Protein AF-0000000079548540 (afdb_homodimer)

Foldseek 3Di:
DDPPCPDPPVPDDVVPDVVPVPPPVPPDPDDDDDDDDDDPDDDPDDDDPPPPDPPPPPPPPPPPPPPDQPPLPAAFAEEEEEEEEEAPLLQLSVQQCQAADALRYAYEYAYALQHDPVSLVVSVVVQCPQPLSVVSVRYHYDNPHAHDDQQALSLVVVLLVSLVVDVVVDPRHQKYWYYYSQKHFLAGNLLVRVLCNPPRSQAKEAAKFLCCDPCCVVWQFWWWAACSVPDSHHDHIGTDDDTHHHDPVFGWMFADLTIIHTNVLSCCLNVVPVVLSVVLSVSRNTTTNSSGISSRRSQLRDVVSLLRYQNHRLEDWAADVVGDPDTDADALVCLVVRNQLLGGMYDGYDPPGCSNVVSCVVHQNHDRPHHRDFPQWDDVVTNSDGRPSRGGDGDPSSVSNSVNVVVSVVCSVVVHSTRD/DQDDDDDPDDDDDDDDDPPPDVPDDDPDDDDDDDDDDDDDDDDDDPDPPDPPPPPPDPPPPPPPPPPDQPPLPAAFAEEEEEEEEEAPLLQLSVQQCQAADALRYAYEYAYALQHDPVSLVVSVVVQCPQPLSVVSVRYHYDSPHAHDDQQALSLVVVLLVSLVVDVVVDPRHQKYWYYYSQKHFLAGNLLVRVLCNPPRSQAKEAAKFLCCDPCVVVWQFWWWAACSVPDSHHDHIGTDDDTHHHDPVFGWMFADLTIIHTNVLSCCLNVVPVVLSVVLSVSRNTTTNSSGISSRRSQLRDVVSLLRYQNHRLEDWAADVVGDPDTDADALVCLVVRNQLLGGMYDGYDPPGVSNVVSCVVHQNHDRPHHRDFQQWDDVPTNSDGRPSRGGDGDPSSVSNSVNVVVSVVCSVVVHNTRD

pLDDT: mean 83.55, std 27.58, range [15.69, 98.94]

Radius of gyration: 35.14 Å; Cα contacts (8 Å, |Δi|>4): 1456; chains: 2; bounding box: 114×111×106 Å

Structure (mmCIF, N/CA/C/O backbone):
data_AF-0000000079548540-model_v1
#
loop_
_entity.id
_entity.type
_entity.pdbx_description
1 polymer 'Protein xylosyltransferase'
#
loop_
_atom_site.group_PDB
_atom_site.id
_atom_site.type_symbol
_atom_site.label_atom_id
_atom_site.label_alt_id
_atom_site.label_comp_id
_atom_site.label_asym_id
_atom_site.label_entity_id
_atom_site.label_seq_id
_atom_site.pdbx_PDB_ins_code
_atom_site.Cartn_x
_atom_site.Cartn_y
_atom_site.Cartn_z
_atom_site.occupancy
_atom_site.B_iso_or_equiv
_atom_site.auth_seq_id
_atom_site.auth_comp_id
_atom_site.auth_asym_id
_atom_site.auth_atom_id
_atom_site.pdbx_PDB_model_num
ATOM 1 N N . MET A 1 1 ? -26.156 -66.25 25.031 1 22.34 1 MET A N 1
ATOM 2 C CA . MET A 1 1 ? -26.219 -65.812 23.656 1 22.34 1 MET A CA 1
ATOM 3 C C . MET A 1 1 ? -27.219 -64.625 23.516 1 22.34 1 MET A C 1
ATOM 5 O O . MET A 1 1 ? -27.609 -64.312 22.406 1 22.34 1 MET A O 1
ATOM 9 N N . GLY A 1 2 ? -27.688 -64 24.531 1 24.69 2 GLY A N 1
ATOM 10 C CA . GLY A 1 2 ? -28.984 -63.375 24.75 1 24.69 2 GLY A CA 1
ATOM 11 C C . GLY A 1 2 ? -29.156 -62.062 24 1 24.69 2 GLY A C 1
ATOM 12 O O . GLY A 1 2 ? -28.406 -61.125 24.234 1 24.69 2 GLY A O 1
ATOM 13 N N . PHE A 1 3 ? -29.656 -62.156 22.734 1 24.62 3 PHE A N 1
ATOM 14 C CA . PHE A 1 3 ? -29.875 -61.219 21.625 1 24.62 3 PHE A CA 1
ATOM 15 C C . PHE A 1 3 ? -30.734 -60.031 22.062 1 24.62 3 PHE A C 1
ATOM 17 O O . PHE A 1 3 ? -31.922 -60.219 22.328 1 24.62 3 PHE A O 1
ATOM 24 N N . LEU A 1 4 ? -30.203 -59.188 22.875 1 24.88 4 LEU A N 1
ATOM 25 C CA . LEU A 1 4 ? -30.891 -58.062 23.469 1 24.88 4 LEU A CA 1
ATOM 26 C C . LEU A 1 4 ? -31.609 -57.219 22.406 1 24.88 4 LEU A C 1
ATOM 28 O O . LEU A 1 4 ? -31.031 -56.906 21.359 1 24.88 4 LEU A O 1
ATOM 32 N N . ASN A 1 5 ? -32.938 -57.219 22.406 1 22.91 5 ASN A N 1
ATOM 33 C CA . ASN A 1 5 ? -34.188 -56.781 21.781 1 22.91 5 ASN A CA 1
ATOM 34 C C . ASN A 1 5 ? -34.25 -55.25 21.609 1 22.91 5 ASN A C 1
ATOM 36 O O . ASN A 1 5 ? -34.594 -54.531 22.547 1 22.91 5 ASN A O 1
ATOM 40 N N . ILE A 1 6 ? -33.156 -54.688 21.047 1 25.33 6 ILE A N 1
ATOM 41 C CA . ILE A 1 6 ? -33.094 -53.25 20.781 1 25.33 6 ILE A CA 1
ATOM 42 C C . ILE A 1 6 ? -34.312 -52.812 19.984 1 25.33 6 ILE A C 1
ATOM 44 O O . ILE A 1 6 ? -34.5 -53.25 18.859 1 25.33 6 ILE A O 1
ATOM 48 N N . GLU A 1 7 ? -35.438 -52.625 20.688 1 24.56 7 GLU A N 1
ATOM 49 C CA . GLU A 1 7 ? -36.781 -52.25 20.219 1 24.56 7 GLU A CA 1
ATOM 50 C C . GLU A 1 7 ? -36.688 -51.031 19.297 1 24.56 7 GLU A C 1
ATOM 52 O O . GLU A 1 7 ? -35.875 -50.156 19.484 1 24.56 7 GLU A O 1
ATOM 57 N N . LYS A 1 8 ? -37.281 -51.031 18 1 23.62 8 LYS A N 1
ATOM 58 C CA . LYS A 1 8 ? -37.625 -50.375 16.75 1 23.62 8 LYS A CA 1
ATOM 59 C C . LYS A 1 8 ? -38.375 -49.062 17.016 1 23.62 8 LYS A C 1
ATOM 61 O O . LYS A 1 8 ? -38.969 -48.5 16.094 1 23.62 8 LYS A O 1
ATOM 66 N N . LYS A 1 9 ? -38.625 -48.781 18.344 1 24.34 9 LYS A N 1
ATOM 67 C CA . LYS A 1 9 ? -39.781 -47.906 18.594 1 24.34 9 LYS A CA 1
ATOM 68 C C . LYS A 1 9 ? -39.562 -46.531 17.953 1 24.34 9 LYS A C 1
ATOM 70 O O . LYS A 1 9 ? -40.469 -45.688 17.953 1 24.34 9 LYS A O 1
ATOM 75 N N . TRP A 1 10 ? -38.281 -46.094 17.812 1 25.25 10 TRP A N 1
ATOM 76 C CA . TRP A 1 10 ? -38.281 -44.656 17.75 1 25.25 10 TRP A CA 1
ATOM 77 C C . TRP A 1 10 ? -38.75 -44.156 16.375 1 25.25 10 TRP A C 1
ATOM 79 O O . TRP A 1 10 ? -38.438 -43.031 15.984 1 25.25 10 TRP A O 1
ATOM 89 N N . LEU A 1 11 ? -39.031 -45.188 15.422 1 24.97 11 LEU A N 1
ATOM 90 C CA . LEU A 1 11 ? -39.281 -44.781 14.039 1 24.97 11 LEU A CA 1
ATOM 91 C C . LEU A 1 11 ? -40.281 -43.656 13.969 1 24.97 11 LEU A C 1
ATOM 93 O O . LEU A 1 11 ? -40.156 -42.719 13.172 1 24.97 11 LEU A O 1
ATOM 97 N N . TYR A 1 12 ? -41.562 -43.938 14.5 1 24.2 12 TYR A N 1
ATOM 98 C CA . TYR A 1 12 ? -42.844 -43.594 13.844 1 24.2 12 TYR A CA 1
ATOM 99 C C . TYR A 1 12 ? -43.125 -42.094 13.945 1 24.2 12 TYR A C 1
ATOM 101 O O . TYR A 1 12 ? -43.5 -41.469 12.961 1 24.2 12 TYR A O 1
ATOM 109 N N . PRO A 1 13 ? -43.188 -41.594 15.258 1 25.8 13 PRO A N 1
ATOM 110 C CA . PRO A 1 13 ? -44.25 -40.594 15.375 1 25.8 13 PRO A CA 1
ATOM 111 C C . PRO A 1 13 ? -43.875 -39.281 14.688 1 25.8 13 PRO A C 1
ATOM 113 O O . PRO A 1 13 ? -44.75 -38.531 14.281 1 25.8 13 PRO A O 1
ATOM 116 N N . PHE A 1 14 ? -42.562 -38.938 14.656 1 27.91 14 PHE A N 1
ATOM 117 C CA . PHE A 1 14 ? -42.438 -37.5 14.422 1 27.91 14 PHE A CA 1
ATOM 118 C C . PHE A 1 14 ? -42.781 -37.156 12.984 1 27.91 14 PHE A C 1
ATOM 120 O O . PHE A 1 14 ? -42.5 -36.031 12.523 1 27.91 14 PHE A O 1
ATOM 127 N N . LEU A 1 15 ? -43.094 -38.25 12.086 1 25.97 15 LEU A N 1
ATOM 128 C CA . LEU A 1 15 ? -43.719 -37.969 10.781 1 25.97 15 LEU A CA 1
ATOM 129 C C . LEU A 1 15 ? -44.938 -37.062 10.93 1 25.97 15 LEU A C 1
ATOM 131 O O . LEU A 1 15 ? -45.25 -36.312 10.016 1 25.97 15 LEU A O 1
ATOM 135 N N . VAL A 1 16 ? -45.75 -37.406 12.008 1 26.48 16 VAL A N 1
ATOM 136 C CA . VAL A 1 16 ? -47.156 -37 11.922 1 26.48 16 VAL A CA 1
ATOM 137 C C . VAL A 1 16 ? -47.219 -35.469 11.891 1 26.48 16 VAL A C 1
ATOM 139 O O . VAL A 1 16 ? -48.031 -34.906 11.125 1 26.48 16 VAL A O 1
ATOM 142 N N . CYS A 1 17 ? -46.594 -34.812 12.883 1 25.23 17 CYS A N 1
ATOM 143 C CA . CYS A 1 17 ? -47.281 -33.562 13.211 1 25.23 17 CYS A CA 1
ATOM 144 C C . CYS A 1 17 ? -47.094 -32.531 12.094 1 25.23 17 CYS A C 1
ATOM 146 O O . CYS A 1 17 ? -47.906 -31.625 11.938 1 25.23 17 CYS A O 1
ATOM 148 N N . SER A 1 18 ? -45.906 -32.562 11.422 1 24.64 18 SER A N 1
ATOM 149 C CA . SER A 1 18 ? -45.844 -31.297 10.711 1 24.64 18 SER A CA 1
ATOM 150 C C . SER A 1 18 ? -46.75 -31.297 9.484 1 24.64 18 SER A C 1
ATOM 152 O O . SER A 1 18 ? -46.656 -30.406 8.648 1 24.64 18 SER A O 1
ATOM 154 N N . ALA A 1 19 ? -47.281 -32.5 9.109 1 26.05 19 ALA A N 1
ATOM 155 C CA . ALA A 1 19 ? -48.219 -32.469 8.008 1 26.05 19 ALA A CA 1
ATOM 156 C C . ALA A 1 19 ? -49.344 -31.453 8.281 1 26.05 19 ALA A C 1
ATOM 158 O O . ALA A 1 19 ? -49.906 -30.875 7.344 1 26.05 19 ALA A O 1
ATOM 159 N N . ILE A 1 20 ? -49.875 -31.531 9.555 1 26.61 20 ILE A N 1
ATOM 160 C CA . ILE A 1 20 ? -51.188 -30.953 9.75 1 26.61 20 ILE A CA 1
ATOM 161 C C . ILE A 1 20 ? -51.156 -29.453 9.461 1 26.61 20 ILE A C 1
ATOM 163 O O . ILE A 1 20 ? -52.156 -28.875 9.023 1 26.61 20 ILE A O 1
ATOM 167 N N . CYS A 1 21 ? -50.094 -28.766 9.805 1 25.95 21 CYS A N 1
ATOM 168 C CA . CYS A 1 21 ? -50.344 -27.344 9.789 1 25.95 21 CYS A CA 1
ATOM 169 C C . CYS A 1 21 ? -50.531 -26.828 8.359 1 25.95 21 CYS A C 1
ATOM 171 O O . CYS A 1 21 ? -49.812 -25.891 7.945 1 25.95 21 CYS A O 1
ATOM 173 N N . MET A 1 22 ? -50.656 -27.812 7.293 1 24.3 22 MET A N 1
ATOM 174 C CA . MET A 1 22 ? -51.094 -27.453 5.949 1 24.3 22 MET A CA 1
ATOM 175 C C . MET A 1 22 ? -52.281 -26.484 6 1 24.3 22 MET A C 1
ATOM 177 O O . MET A 1 22 ? -52.344 -25.547 5.211 1 24.3 22 MET A O 1
ATOM 181 N N . LEU A 1 23 ? -53.406 -27.109 6.527 1 23.11 23 LEU A N 1
ATOM 182 C CA . LEU A 1 23 ? -54.719 -26.875 5.977 1 23.11 23 LEU A CA 1
ATOM 183 C C . LEU A 1 23 ? -55.156 -25.438 6.207 1 23.11 23 LEU A C 1
ATOM 185 O O . LEU A 1 23 ? -55.781 -24.812 5.332 1 23.11 23 LEU A O 1
ATOM 189 N N . PHE A 1 24 ? -55.125 -25 7.484 1 23.53 24 PHE A N 1
ATOM 190 C CA . PHE A 1 24 ? -56.125 -23.984 7.801 1 23.53 24 PHE A CA 1
ATOM 191 C C . PHE A 1 24 ? -55.844 -22.688 7.059 1 23.53 24 PHE A C 1
ATOM 193 O O . PHE A 1 24 ? -56.688 -21.812 6.984 1 23.53 24 PHE A O 1
ATOM 200 N N . LEU A 1 25 ? -54.531 -22.422 6.816 1 22.25 25 LEU A N 1
ATOM 201 C CA . LEU A 1 25 ? -54.531 -20.984 6.57 1 22.25 25 LEU A CA 1
ATOM 202 C C . LEU A 1 25 ? -55.125 -20.672 5.211 1 22.25 25 LEU A C 1
ATOM 204 O O . LEU A 1 25 ? -54.906 -19.594 4.664 1 22.25 25 LEU A O 1
ATOM 208 N N . VAL A 1 26 ? -55.812 -21.719 4.551 1 24.06 26 VAL A N 1
ATOM 209 C CA . VAL A 1 26 ? -56.469 -21.391 3.277 1 24.06 26 VAL A CA 1
ATOM 210 C C . VAL A 1 26 ? -57.406 -20.203 3.455 1 24.06 26 VAL A C 1
ATOM 212 O O . VAL A 1 26 ? -57.688 -19.484 2.498 1 24.06 26 VAL A O 1
ATOM 215 N N . THR A 1 27 ? -58.156 -20.359 4.633 1 19.92 27 THR A N 1
ATOM 216 C CA . THR A 1 27 ? -59.5 -19.797 4.523 1 19.92 27 THR A CA 1
ATOM 217 C C . THR A 1 27 ? -59.438 -18.312 4.18 1 19.92 27 THR A C 1
ATOM 219 O O . THR A 1 27 ? -60.25 -17.812 3.393 1 19.92 27 THR A O 1
ATOM 222 N N . SER A 1 28 ? -59.031 -17.484 5.121 1 19.73 28 SER A N 1
ATOM 223 C CA . SER A 1 28 ? -59.906 -16.328 5.332 1 19.73 28 SER A CA 1
ATOM 224 C C . SER A 1 28 ? -59.688 -15.273 4.246 1 19.73 28 SER A C 1
ATOM 226 O O . SER A 1 28 ? -60.094 -14.117 4.406 1 19.73 28 SER A O 1
ATOM 228 N N . PHE A 1 29 ? -58.781 -15.547 3.305 1 21.83 29 PHE A N 1
ATOM 229 C CA . PHE A 1 29 ? -58.594 -14.297 2.58 1 21.83 29 PHE A CA 1
ATOM 230 C C . PHE A 1 29 ? -59.812 -13.984 1.717 1 21.83 29 PHE A C 1
ATOM 232 O O . PHE A 1 29 ? -59.719 -14.016 0.487 1 21.83 29 PHE A O 1
ATOM 239 N N . ASN A 1 30 ? -60.969 -14.625 2.014 1 18.48 30 ASN A N 1
ATOM 240 C CA . ASN A 1 30 ? -61.969 -14.391 0.987 1 18.48 30 ASN A CA 1
ATOM 241 C C . ASN A 1 30 ? -62.219 -12.898 0.792 1 18.48 30 ASN A C 1
ATOM 243 O O . ASN A 1 30 ? -62.688 -12.477 -0.27 1 18.48 30 ASN A O 1
ATOM 247 N N . MET A 1 31 ? -62.594 -12.188 1.912 1 18.5 31 MET A N 1
ATOM 248 C CA . MET A 1 31 ? -63.781 -11.359 1.777 1 18.5 31 MET A CA 1
ATOM 249 C C . MET A 1 31 ? -63.562 -10.242 0.766 1 18.5 31 MET A C 1
ATOM 251 O O . MET A 1 31 ? -62.438 -9.766 0.598 1 18.5 31 MET A O 1
ATOM 255 N N . GLY A 1 32 ? -64.625 -9.867 0.021 1 17.11 32 GLY A N 1
ATOM 256 C CA . GLY A 1 32 ? -65.188 -9.305 -1.192 1 17.11 32 GLY A CA 1
ATOM 257 C C . GLY A 1 32 ? -64.875 -7.832 -1.371 1 17.11 32 GLY A C 1
ATOM 258 O O . GLY A 1 32 ? -64.375 -7.43 -2.408 1 17.11 32 GLY A O 1
ATOM 259 N N . LEU A 1 33 ? -65.812 -6.973 -0.844 1 16.84 33 LEU A N 1
ATOM 260 C CA . LEU A 1 33 ? -66.75 -6.129 -1.59 1 16.84 33 LEU A CA 1
ATOM 261 C C . LEU A 1 33 ? -66.25 -4.707 -1.711 1 16.84 33 LEU A C 1
ATOM 263 O O . LEU A 1 33 ? -66.875 -3.855 -2.35 1 16.84 33 LEU A O 1
ATOM 267 N N . VAL A 1 34 ? -65.312 -4.254 -0.881 1 17.78 34 VAL A N 1
ATOM 268 C CA . VAL A 1 34 ? -65.625 -2.861 -0.583 1 17.78 34 VAL A CA 1
ATOM 269 C C . VAL A 1 34 ? -65.562 -2.033 -1.865 1 17.78 34 VAL A C 1
ATOM 271 O O . VAL A 1 34 ? -64.562 -2.018 -2.561 1 17.78 34 VAL A O 1
ATOM 274 N N . SER A 1 35 ? -66.75 -1.53 -2.297 1 16.81 35 SER A N 1
ATOM 275 C CA . SER A 1 35 ? -67.438 -0.856 -3.383 1 16.81 35 SER A CA 1
ATOM 276 C C . SER A 1 35 ? -66.75 0.436 -3.779 1 16.81 35 SER A C 1
ATOM 278 O O . SER A 1 35 ? -66.438 0.63 -4.949 1 16.81 35 SER A O 1
ATOM 280 N N . SER A 1 36 ? -67.312 1.59 -3.279 1 16.66 36 SER A N 1
ATOM 281 C CA . SER A 1 36 ? -68 2.631 -4.043 1 16.66 36 SER A CA 1
ATOM 282 C C . SER A 1 36 ? -67.062 3.773 -4.391 1 16.66 36 SER A C 1
ATOM 284 O O . SER A 1 36 ? -67.438 4.703 -5.105 1 16.66 36 SER A O 1
ATOM 286 N N . ILE A 1 37 ? -66.062 3.973 -3.621 1 17.78 37 ILE A N 1
ATOM 287 C CA . ILE A 1 37 ? -65.938 5.418 -3.447 1 17.78 37 ILE A CA 1
ATOM 288 C C . ILE A 1 37 ? -65.625 6.074 -4.781 1 17.78 37 ILE A C 1
ATOM 290 O O . ILE A 1 37 ? -64.562 5.781 -5.379 1 17.78 37 ILE A O 1
ATOM 294 N N . HIS A 1 38 ? -66.625 6.715 -5.445 1 16.5 38 HIS A N 1
ATOM 295 C CA . HIS A 1 38 ? -66.875 7.375 -6.719 1 16.5 38 HIS A CA 1
ATOM 296 C C . HIS A 1 38 ? -65.75 8.406 -7.035 1 16.5 38 HIS A C 1
ATOM 298 O O . HIS A 1 38 ? -64.938 8.719 -6.18 1 16.5 38 HIS A O 1
ATOM 304 N N . SER A 1 39 ? -66.25 9.633 -7.672 1 16.67 39 SER A N 1
ATOM 305 C CA . SER A 1 39 ? -66.125 10.352 -8.938 1 16.67 39 SER A CA 1
ATOM 306 C C . SER A 1 39 ? -65.25 11.594 -8.789 1 16.67 39 SER A C 1
ATOM 308 O O . SER A 1 39 ? -65.062 12.328 -9.766 1 16.67 39 SER A O 1
ATOM 310 N N . ILE A 1 40 ? -64.938 12.172 -7.617 1 18.28 40 ILE A N 1
ATOM 311 C CA . ILE A 1 40 ? -65.062 13.625 -7.676 1 18.28 40 ILE A CA 1
ATOM 312 C C . ILE A 1 40 ? -63.969 14.188 -8.625 1 18.28 40 ILE A C 1
ATOM 314 O O . ILE A 1 40 ? -62.781 14.023 -8.398 1 18.28 40 ILE A O 1
ATOM 318 N N . ASN A 1 41 ? -64.312 14.578 -9.953 1 16.12 41 ASN A N 1
ATOM 319 C CA . ASN A 1 41 ? -63.781 15.023 -11.227 1 16.12 41 ASN A CA 1
ATOM 320 C C . ASN A 1 41 ? -62.906 16.25 -11.062 1 16.12 41 ASN A C 1
ATOM 322 O O . ASN A 1 41 ? -61.844 16.344 -11.664 1 16.12 41 ASN A O 1
ATOM 326 N N . SER A 1 42 ? -63.469 17.516 -10.641 1 16.78 42 SER A N 1
ATOM 327 C CA . SER A 1 42 ? -63.594 18.609 -11.594 1 16.78 42 SER A CA 1
ATOM 328 C C . SER A 1 42 ? -62.25 19.297 -11.812 1 16.78 42 SER A C 1
ATOM 330 O O . SER A 1 42 ? -61.281 19.016 -11.086 1 16.78 42 SER A O 1
ATOM 332 N N . LEU A 1 43 ? -62.219 20.875 -11.977 1 17.95 43 LEU A N 1
ATOM 333 C CA . LEU A 1 43 ? -62.031 21.922 -12.961 1 17.95 43 LEU A CA 1
ATOM 334 C C . LEU A 1 43 ? -60.719 22.672 -12.688 1 17.95 43 LEU A C 1
ATOM 336 O O . LEU A 1 43 ? -60.375 23.609 -13.414 1 17.95 43 LEU A O 1
ATOM 340 N N . PHE A 1 44 ? -59.969 22.516 -11.648 1 19.27 44 PHE A N 1
ATOM 341 C CA . PHE A 1 44 ? -59.312 23.781 -11.352 1 19.27 44 PHE A CA 1
ATOM 342 C C . PHE A 1 44 ? -58.281 24.125 -12.438 1 19.27 44 PHE A C 1
ATOM 344 O O . PHE A 1 44 ? -57.344 23.375 -12.688 1 19.27 44 PHE A O 1
ATOM 351 N N . PHE A 1 45 ? -58.656 25.062 -13.391 1 18.31 45 PHE A N 1
ATOM 352 C CA . PHE A 1 45 ? -58.156 25.594 -14.648 1 18.31 45 PHE A CA 1
ATOM 353 C C . PHE A 1 45 ? -56.719 26.094 -14.477 1 18.31 45 PHE A C 1
ATOM 355 O O . PHE A 1 45 ? -55.812 25.672 -15.195 1 18.31 45 PHE A O 1
ATOM 362 N N . PHE A 1 46 ? -56.531 27.516 -14.734 1 19.22 46 PHE A N 1
ATOM 363 C CA . PHE A 1 46 ? -55.906 28.266 -15.836 1 19.22 46 PHE A CA 1
ATOM 364 C C . PHE A 1 46 ? -54.562 28.812 -15.422 1 19.22 46 PHE A C 1
ATOM 366 O O . PHE A 1 46 ? -53.844 29.359 -16.25 1 19.22 46 PHE A O 1
ATOM 373 N N . LEU A 1 47 ? -54.188 29.078 -14.156 1 22.2 47 LEU A N 1
ATOM 374 C CA . LEU A 1 47 ? -53.469 30.359 -14.102 1 22.2 47 LEU A CA 1
ATOM 375 C C . LEU A 1 47 ? -52.125 30.281 -14.844 1 22.2 47 LEU A C 1
ATOM 377 O O . LEU A 1 47 ? -51.469 29.234 -14.805 1 22.2 47 LEU A O 1
ATOM 381 N N . PRO A 1 48 ? -51.75 31.375 -15.695 1 22.02 48 PRO A N 1
ATOM 382 C CA . PRO A 1 48 ? -50.812 31.641 -16.781 1 22.02 48 PRO A CA 1
ATOM 383 C C . PRO A 1 48 ? -49.375 31.75 -16.297 1 22.02 48 PRO A C 1
ATOM 385 O O . PRO A 1 48 ? -48.969 32.781 -15.727 1 22.02 48 PRO A O 1
ATOM 388 N N . SER A 1 49 ? -48.812 30.938 -15.461 1 20.22 49 SER A N 1
ATOM 389 C CA . SER A 1 49 ? -47.531 31.375 -14.898 1 20.22 49 SER A CA 1
ATOM 390 C C . SER A 1 49 ? -46.469 31.562 -15.984 1 20.22 49 SER A C 1
ATOM 392 O O . SER A 1 49 ? -46.25 30.656 -16.781 1 20.22 49 SER A O 1
ATOM 394 N N . HIS A 1 50 ? -46.219 32.812 -16.5 1 22.23 50 HIS A N 1
ATOM 395 C CA . HIS A 1 50 ? -45.219 33.281 -17.453 1 22.23 50 HIS A CA 1
ATOM 396 C C . HIS A 1 50 ? -43.812 32.844 -17.047 1 22.23 50 HIS A C 1
ATOM 398 O O . HIS A 1 50 ? -43.344 33.219 -15.969 1 22.23 50 HIS A O 1
ATOM 404 N N . LEU A 1 51 ? -43.375 31.656 -17.281 1 21.03 51 LEU A N 1
ATOM 405 C CA . LEU A 1 51 ? -42.094 31.016 -17.016 1 21.03 51 LEU A CA 1
ATOM 406 C C . LEU A 1 51 ? -41 31.672 -17.828 1 21.03 51 LEU A C 1
ATOM 408 O O . LEU A 1 51 ? -40.969 31.578 -19.062 1 21.03 51 LEU A O 1
ATOM 412 N N . ARG A 1 52 ? -40.594 32.938 -17.547 1 22.73 52 ARG A N 1
ATOM 413 C CA . ARG A 1 52 ? -39.469 33.469 -18.297 1 22.73 52 ARG A CA 1
ATOM 414 C C . ARG A 1 52 ? -38.312 32.469 -18.328 1 22.73 52 ARG A C 1
ATOM 416 O O . ARG A 1 52 ? -38.094 31.734 -17.359 1 22.73 52 ARG A O 1
ATOM 423 N N . SER A 1 53 ? -37.656 32.25 -19.516 1 22.84 53 SER A N 1
ATOM 424 C CA . SER A 1 53 ? -36.625 31.422 -20.156 1 22.84 53 SER A CA 1
ATOM 425 C C . SER A 1 53 ? -35.281 31.594 -19.5 1 22.84 53 SER A C 1
ATOM 427 O O . SER A 1 53 ? -34.688 32.688 -19.562 1 22.84 53 SER A O 1
ATOM 429 N N . ASN A 1 54 ? -35.125 31.359 -18.156 1 22.36 54 ASN A N 1
ATOM 430 C CA . ASN A 1 54 ? -33.812 31.5 -17.578 1 22.36 54 ASN A CA 1
ATOM 431 C C . ASN A 1 54 ? -32.75 30.75 -18.391 1 22.36 54 ASN A C 1
ATOM 433 O O . ASN A 1 54 ? -32.906 29.562 -18.656 1 22.36 54 ASN A O 1
ATOM 437 N N . GLN A 1 55 ? -31.984 31.5 -19.281 1 23.81 55 GLN A N 1
ATOM 438 C CA . GLN A 1 55 ? -30.859 31.078 -20.094 1 23.81 55 GLN A CA 1
ATOM 439 C C . GLN A 1 55 ? -29.812 30.359 -19.234 1 23.81 55 GLN A C 1
ATOM 441 O O . GLN A 1 55 ? -29.219 30.969 -18.344 1 23.81 55 GLN A O 1
ATOM 446 N N . THR A 1 56 ? -30.047 29.141 -18.859 1 25.67 56 THR A N 1
ATOM 447 C CA . THR A 1 56 ? -29.109 28.25 -18.172 1 25.67 56 THR A CA 1
ATOM 448 C C . THR A 1 56 ? -27.766 28.219 -18.891 1 25.67 56 THR A C 1
ATOM 450 O O . THR A 1 56 ? -27.703 27.875 -20.078 1 25.67 56 THR A O 1
ATOM 453 N N . SER A 1 57 ? -26.906 29.141 -18.516 1 26.23 57 SER A N 1
ATOM 454 C CA . SER A 1 57 ? -25.516 29.094 -18.953 1 26.23 57 SER A CA 1
ATOM 455 C C . SER A 1 57 ? -24.938 27.688 -18.859 1 26.23 57 SER A C 1
ATOM 457 O O . SER A 1 57 ? -25.125 27 -17.859 1 26.23 57 SER A O 1
ATOM 459 N N . SER A 1 58 ? -24.828 27.078 -20 1 27.8 58 SER A N 1
ATOM 460 C CA . SER A 1 58 ? -24.25 25.75 -20.234 1 27.8 58 SER A CA 1
ATOM 461 C C . SER A 1 58 ? -22.875 25.609 -19.594 1 27.8 58 SER A C 1
ATOM 463 O O . SER A 1 58 ? -21.953 26.344 -19.938 1 27.8 58 SER A O 1
ATOM 465 N N . PHE A 1 59 ? -22.844 25.422 -18.234 1 27 59 PHE A N 1
ATOM 466 C CA . PHE A 1 59 ? -21.594 24.953 -17.641 1 27 59 PHE A CA 1
ATOM 467 C C . PHE A 1 59 ? -20.984 23.844 -18.469 1 27 59 PHE A C 1
ATOM 469 O O . PHE A 1 59 ? -21.625 22.812 -18.688 1 27 59 PHE A O 1
ATOM 476 N N . SER A 1 60 ? -20.156 24.266 -19.406 1 26.86 60 SER A N 1
ATOM 477 C CA . SER A 1 60 ? -19.344 23.297 -20.125 1 26.86 60 SER A CA 1
ATOM 478 C C . SER A 1 60 ? -18.688 22.312 -19.172 1 26.86 60 SER A C 1
ATOM 480 O O . SER A 1 60 ? -17.812 22.688 -18.391 1 26.86 60 SER A O 1
ATOM 482 N N . VAL A 1 61 ? -19.406 21.391 -18.672 1 29.73 61 VAL A N 1
ATOM 483 C CA . VAL A 1 61 ? -18.781 20.234 -18.016 1 29.73 61 VAL A CA 1
ATOM 484 C C . VAL A 1 61 ? -17.625 19.734 -18.875 1 29.73 61 VAL A C 1
ATOM 486 O O . VAL A 1 61 ? -17.812 19.375 -20.031 1 29.73 61 VAL A O 1
ATOM 489 N N . GLU A 1 62 ? -16.516 20.25 -18.625 1 29 62 GLU A N 1
ATOM 490 C CA . GLU A 1 62 ? -15.359 19.562 -19.203 1 29 62 GLU A CA 1
ATOM 491 C C . GLU A 1 62 ? -15.547 18.062 -19.203 1 29 62 GLU A C 1
ATOM 493 O O . GLU A 1 62 ? -15.773 17.453 -18.156 1 29 62 GLU A O 1
ATOM 498 N N . LYS A 1 63 ? -16.078 17.562 -20.266 1 32.62 63 LYS A N 1
ATOM 499 C CA . LYS A 1 63 ? -16.031 16.125 -20.547 1 32.62 63 LYS A CA 1
ATOM 500 C C . LYS A 1 63 ? -14.742 15.492 -20.031 1 32.62 63 LYS A C 1
ATOM 502 O O . LYS A 1 63 ? -13.656 15.859 -20.484 1 32.62 63 LYS A O 1
ATOM 507 N N . ARG A 1 64 ? -14.766 15.07 -18.844 1 34.72 64 ARG A N 1
ATOM 508 C CA . ARG A 1 64 ? -13.711 14.109 -18.547 1 34.72 64 ARG A CA 1
ATOM 509 C C . ARG A 1 64 ? -13.445 13.188 -19.734 1 34.72 64 ARG A C 1
ATOM 511 O O . ARG A 1 64 ? -14.305 12.383 -20.094 1 34.72 64 ARG A O 1
ATOM 518 N N . THR A 1 65 ? -12.852 13.758 -20.781 1 33 65 THR A N 1
ATOM 519 C CA . THR A 1 65 ? -12.391 12.773 -21.75 1 33 65 THR A CA 1
ATOM 520 C C . THR A 1 65 ? -11.984 11.477 -21.062 1 33 65 THR A C 1
ATOM 522 O O . THR A 1 65 ? -11.148 11.492 -20.141 1 33 65 THR A O 1
ATOM 525 N N . THR A 1 66 ? -12.898 10.57 -20.984 1 35.84 66 THR A N 1
ATOM 526 C CA . THR A 1 66 ? -12.453 9.219 -20.641 1 35.84 66 THR A CA 1
ATOM 527 C C . THR A 1 66 ? -11.078 8.938 -21.234 1 35.84 66 THR A C 1
ATOM 529 O O . THR A 1 66 ? -10.859 9.156 -22.438 1 35.84 66 THR A O 1
ATOM 532 N N . PRO A 1 67 ? -10.039 9.117 -20.406 1 37.19 67 PRO A N 1
ATOM 533 C CA . PRO A 1 67 ? -8.812 8.734 -21.109 1 37.19 67 PRO A CA 1
ATOM 534 C C . PRO A 1 67 ? -9.047 7.703 -22.203 1 37.19 67 PRO A C 1
ATOM 536 O O . PRO A 1 67 ? -9.867 6.793 -22.031 1 37.19 67 PRO A O 1
ATOM 539 N N . ALA A 1 68 ? -8.844 8.086 -23.453 1 38.53 68 ALA A N 1
ATOM 540 C CA . ALA A 1 68 ? -8.891 7.137 -24.562 1 38.53 68 ALA A CA 1
ATOM 541 C C . ALA A 1 68 ? -8.367 5.766 -24.141 1 38.53 68 ALA A C 1
ATOM 543 O O . ALA A 1 68 ? -7.352 5.676 -23.453 1 38.53 68 ALA A O 1
ATOM 544 N N . PRO A 1 69 ? -9.25 4.691 -24.25 1 41.53 69 PRO A N 1
ATOM 545 C CA . PRO A 1 69 ? -8.57 3.43 -23.953 1 41.53 69 PRO A CA 1
ATOM 546 C C . PRO A 1 69 ? -7.133 3.4 -24.484 1 41.53 69 PRO A C 1
ATOM 548 O O . PRO A 1 69 ? -6.848 3.965 -25.531 1 41.53 69 PRO A O 1
ATOM 551 N N . ALA A 1 70 ? -6.105 3.287 -23.594 1 46.09 70 ALA A N 1
ATOM 552 C CA . ALA A 1 70 ? -4.742 3.146 -24.109 1 46.09 70 ALA A CA 1
ATOM 553 C C . ALA A 1 70 ? -4.723 2.375 -25.422 1 46.09 70 ALA A C 1
ATOM 555 O O . ALA A 1 70 ? -5.406 1.359 -25.562 1 46.09 70 ALA A O 1
ATOM 556 N N . PRO A 1 71 ? -4.145 3.08 -26.5 1 46.16 71 PRO A N 1
ATOM 557 C CA . PRO A 1 71 ? -4.078 2.334 -27.766 1 46.16 71 PRO A CA 1
ATOM 558 C C . PRO A 1 71 ? -3.791 0.848 -27.562 1 46.16 71 PRO A C 1
ATOM 560 O O . PRO A 1 71 ? -3.135 0.473 -26.578 1 46.16 71 PRO A O 1
ATOM 563 N N . ALA A 1 72 ? -4.496 0.075 -28.141 1 50.72 72 ALA A N 1
ATOM 564 C CA . ALA A 1 72 ? -4.234 -1.361 -28.172 1 50.72 72 ALA A CA 1
ATOM 565 C C . ALA A 1 72 ? -2.756 -1.646 -28.406 1 50.72 72 ALA A C 1
ATOM 567 O O . ALA A 1 72 ? -2.203 -1.267 -29.453 1 50.72 72 ALA A O 1
ATOM 568 N N . LYS A 1 73 ? -1.957 -1.672 -27.281 1 63.16 73 LYS A N 1
ATOM 569 C CA . LYS A 1 73 ? -0.58 -2.125 -27.453 1 63.16 73 LYS A CA 1
ATOM 570 C C . LYS A 1 73 ? -0.502 -3.293 -28.438 1 63.16 73 LYS A C 1
ATOM 572 O O . LYS A 1 73 ? -1.184 -4.305 -28.266 1 63.16 73 LYS A O 1
ATOM 577 N N . SER A 1 74 ? -0.079 -2.973 -29.672 1 65.94 74 SER A N 1
ATOM 578 C CA . SER A 1 74 ? 0.13 -3.986 -30.703 1 65.94 74 SER A CA 1
ATOM 579 C C . SER A 1 74 ? 1.394 -4.797 -30.438 1 65.94 74 SER A C 1
ATOM 581 O O . SER A 1 74 ? 2.312 -4.316 -29.766 1 65.94 74 SER A O 1
ATOM 583 N N . GLY A 1 75 ? 1.216 -6.125 -30.422 1 86.31 75 GLY A N 1
ATOM 584 C CA . GLY A 1 75 ? 2.367 -7.004 -30.297 1 86.31 75 GLY A CA 1
ATOM 585 C C . GLY A 1 75 ? 2.146 -8.141 -29.312 1 86.31 75 GLY A C 1
ATOM 586 O O . GLY A 1 75 ? 1.057 -8.289 -28.75 1 86.31 75 GLY A O 1
ATOM 587 N N . ILE A 1 76 ? 3.02 -8.992 -29.172 1 96.31 76 ILE A N 1
ATOM 588 C CA . ILE A 1 76 ? 2.977 -10.148 -28.281 1 96.31 76 ILE A CA 1
ATOM 589 C C . ILE A 1 76 ? 2.973 -9.68 -26.828 1 96.31 76 ILE A C 1
ATOM 591 O O . ILE A 1 76 ? 3.83 -8.891 -26.422 1 96.31 76 ILE A O 1
ATOM 595 N N . PRO A 1 77 ? 1.921 -10.016 -26.062 1 97.81 77 PRO A N 1
ATOM 596 C CA . PRO A 1 77 ? 1.898 -9.617 -24.656 1 97.81 77 PRO A CA 1
ATOM 597 C C . PRO A 1 77 ? 2.973 -10.32 -23.828 1 97.81 77 PRO A C 1
ATOM 599 O O . PRO A 1 77 ? 3.633 -11.242 -24.328 1 97.81 77 PRO A O 1
ATOM 602 N N . ARG A 1 78 ? 3.146 -9.82 -22.688 1 98.38 78 ARG A N 1
ATOM 603 C CA . ARG A 1 78 ? 4.062 -10.422 -21.719 1 98.38 78 ARG A CA 1
ATOM 604 C C . ARG A 1 78 ? 3.369 -10.664 -20.391 1 98.38 78 ARG A C 1
ATOM 606 O O . ARG A 1 78 ? 2.584 -9.828 -19.922 1 98.38 78 ARG A O 1
ATOM 613 N N . PHE A 1 79 ? 3.668 -11.797 -19.828 1 98.81 79 PHE A N 1
ATOM 614 C CA . PHE A 1 79 ? 3.119 -12.125 -18.516 1 98.81 79 PHE A CA 1
ATOM 615 C C . PHE A 1 79 ? 4.156 -11.906 -17.422 1 98.81 79 PHE A C 1
ATOM 617 O O . PHE A 1 79 ? 5.355 -12.039 -17.656 1 98.81 79 PHE A O 1
ATOM 624 N N . ALA A 1 80 ? 3.736 -11.5 -16.297 1 98.88 80 ALA A N 1
ATOM 625 C CA . ALA A 1 80 ? 4.496 -11.477 -15.055 1 98.88 80 ALA A CA 1
ATOM 626 C C . ALA A 1 80 ? 3.939 -12.492 -14.055 1 98.88 80 ALA A C 1
ATOM 628 O O . ALA A 1 80 ? 2.764 -12.43 -13.695 1 98.88 80 ALA A O 1
ATOM 629 N N . TYR A 1 81 ? 4.797 -13.398 -13.625 1 98.88 81 TYR A N 1
ATOM 630 C CA . TYR A 1 81 ? 4.348 -14.492 -12.766 1 98.88 81 TYR A CA 1
ATOM 631 C C . TYR A 1 81 ? 4.867 -14.32 -11.344 1 98.88 81 TYR A C 1
ATOM 633 O O . TYR A 1 81 ? 6.012 -13.898 -11.148 1 98.88 81 TYR A O 1
ATOM 641 N N . LEU A 1 82 ? 4.035 -14.602 -10.414 1 98.94 82 LEU A N 1
ATOM 642 C CA . LEU A 1 82 ? 4.469 -15.031 -9.086 1 98.94 82 LEU A CA 1
ATOM 643 C C . LEU A 1 82 ? 4.273 -16.531 -8.914 1 98.94 82 LEU A C 1
ATOM 645 O O . LEU A 1 82 ? 3.174 -17.047 -9.117 1 98.94 82 LEU A O 1
ATOM 649 N N . ILE A 1 83 ? 5.289 -17.203 -8.617 1 98.88 83 ILE A N 1
ATOM 650 C CA . ILE A 1 83 ? 5.207 -18.609 -8.258 1 98.88 83 ILE A CA 1
ATOM 651 C C . ILE A 1 83 ? 5.734 -18.812 -6.844 1 98.88 83 ILE A C 1
ATOM 653 O O . ILE A 1 83 ? 6.922 -18.609 -6.578 1 98.88 83 ILE A O 1
ATOM 657 N N . SER A 1 84 ? 4.883 -19.266 -5.992 1 98.56 84 SER A N 1
ATOM 658 C CA . SER A 1 84 ? 5.23 -19.375 -4.578 1 98.56 84 SER A CA 1
ATOM 659 C C . SER A 1 84 ? 5.227 -20.828 -4.109 1 98.56 84 SER A C 1
ATOM 661 O O . SER A 1 84 ? 4.387 -21.609 -4.539 1 98.56 84 SER A O 1
ATOM 663 N N . GLY A 1 85 ? 6.168 -21.172 -3.279 1 97.94 85 GLY A N 1
ATOM 664 C CA . GLY A 1 85 ? 6.23 -22.469 -2.65 1 97.94 85 GLY A CA 1
ATOM 665 C C . GLY A 1 85 ? 6.324 -22.406 -1.137 1 97.94 85 GLY A C 1
ATOM 666 O O . GLY A 1 85 ? 6.762 -21.391 -0.582 1 97.94 85 GLY A O 1
ATOM 667 N N . SER A 1 86 ? 5.895 -23.469 -0.472 1 96.81 86 SER A N 1
ATOM 668 C CA . SER A 1 86 ? 5.988 -23.625 0.976 1 96.81 86 SER A CA 1
ATOM 669 C C . SER A 1 86 ? 7.078 -24.625 1.352 1 96.81 86 SER A C 1
ATOM 671 O O . SER A 1 86 ? 7.836 -25.078 0.491 1 96.81 86 SER A O 1
ATOM 673 N N . LYS A 1 87 ? 7.195 -24.844 2.658 1 96.5 87 LYS A N 1
ATOM 674 C CA . LYS A 1 87 ? 8.172 -25.797 3.158 1 96.5 87 LYS A CA 1
ATOM 675 C C . LYS A 1 87 ? 8.055 -27.141 2.428 1 96.5 87 LYS A C 1
ATOM 677 O O . LYS A 1 87 ? 6.961 -27.703 2.332 1 96.5 87 LYS A O 1
ATOM 682 N N . GLY A 1 88 ? 9.148 -27.531 1.862 1 97.12 88 GLY A N 1
ATOM 683 C CA . GLY A 1 88 ? 9.188 -28.828 1.195 1 97.12 88 GLY A CA 1
ATOM 684 C C . GLY A 1 88 ? 8.844 -28.75 -0.28 1 97.12 88 GLY A C 1
ATOM 685 O O . GLY A 1 88 ? 8.883 -29.766 -0.987 1 97.12 88 GLY A O 1
ATOM 686 N N . ASP A 1 89 ? 8.609 -27.578 -0.777 1 97.56 89 ASP A N 1
ATOM 687 C CA . ASP A 1 89 ? 8.094 -27.438 -2.135 1 97.56 89 ASP A CA 1
ATOM 688 C C . ASP A 1 89 ? 9.219 -27.141 -3.123 1 97.56 89 ASP A C 1
ATOM 690 O O . ASP A 1 89 ? 8.961 -26.766 -4.266 1 97.56 89 ASP A O 1
ATOM 694 N N . LEU A 1 90 ? 10.438 -27.312 -2.752 1 97.94 90 LEU A N 1
ATOM 695 C CA . LEU A 1 90 ? 11.57 -26.922 -3.578 1 97.94 90 LEU A CA 1
ATOM 696 C C . LEU A 1 90 ? 11.484 -27.562 -4.961 1 97.94 90 LEU A C 1
ATOM 698 O O . LEU A 1 90 ? 11.523 -26.859 -5.977 1 97.94 90 LEU A O 1
ATOM 702 N N . GLU A 1 91 ? 11.352 -28.875 -4.996 1 97.62 91 GLU A N 1
ATOM 703 C CA . GLU A 1 91 ? 11.344 -29.594 -6.27 1 97.62 91 GLU A CA 1
ATOM 704 C C . GLU A 1 91 ? 10.094 -29.266 -7.082 1 97.62 91 GLU A C 1
ATOM 706 O O . GLU A 1 91 ? 10.164 -29.125 -8.305 1 97.62 91 GLU A O 1
ATOM 711 N N . LYS A 1 92 ? 8.938 -29.172 -6.387 1 97.25 92 LYS A N 1
ATOM 712 C CA . LYS A 1 92 ? 7.699 -28.797 -7.055 1 97.25 92 LYS A CA 1
ATOM 713 C C . LYS A 1 92 ? 7.812 -27.406 -7.68 1 97.25 92 LYS A C 1
ATOM 715 O O . LYS A 1 92 ? 7.398 -27.203 -8.82 1 97.25 92 LYS A O 1
ATOM 720 N N . LEU A 1 93 ? 8.352 -26.516 -6.91 1 98.06 93 LEU A N 1
ATOM 721 C CA . LEU A 1 93 ? 8.531 -25.141 -7.363 1 98.06 93 LEU A CA 1
ATOM 722 C C . LEU A 1 93 ? 9.453 -25.078 -8.578 1 98.06 93 LEU A C 1
ATOM 724 O O . LEU A 1 93 ? 9.156 -24.391 -9.547 1 98.06 93 LEU A O 1
ATOM 728 N N . TRP A 1 94 ? 10.531 -25.797 -8.539 1 98.19 94 TRP A N 1
ATOM 729 C CA . TRP A 1 94 ? 11.508 -25.859 -9.625 1 98.19 94 TRP A CA 1
ATOM 730 C C . TRP A 1 94 ? 10.875 -26.391 -10.906 1 98.19 94 TRP A C 1
ATOM 732 O O . TRP A 1 94 ? 11.055 -25.828 -11.984 1 98.19 94 TRP A O 1
ATOM 742 N N . ARG A 1 95 ? 10.141 -27.453 -10.758 1 97.88 95 ARG A N 1
ATOM 743 C CA . ARG A 1 95 ? 9.477 -28.062 -11.906 1 97.88 95 ARG A CA 1
ATOM 744 C C . ARG A 1 95 ? 8.461 -27.109 -12.523 1 97.88 95 ARG A C 1
ATOM 746 O O . ARG A 1 95 ? 8.406 -26.953 -13.75 1 97.88 95 ARG A O 1
ATOM 753 N N . THR A 1 96 ? 7.676 -26.484 -11.648 1 98.31 96 THR A N 1
ATOM 754 C CA . THR A 1 96 ? 6.641 -25.562 -12.109 1 98.31 96 THR A CA 1
ATOM 755 C C . THR A 1 96 ? 7.266 -24.359 -12.82 1 98.31 96 THR A C 1
ATOM 757 O O . THR A 1 96 ? 6.789 -23.953 -13.883 1 98.31 96 THR A O 1
ATOM 760 N N . LEU A 1 97 ? 8.359 -23.797 -12.273 1 98.5 97 LEU A N 1
ATOM 761 C CA . LEU A 1 97 ? 9.055 -22.672 -12.898 1 98.5 97 LEU A CA 1
ATOM 762 C C . LEU A 1 97 ? 9.523 -23.047 -14.305 1 98.5 97 LEU A C 1
ATOM 764 O O . LEU A 1 97 ? 9.32 -22.281 -15.25 1 98.5 97 LEU A O 1
ATOM 768 N N . HIS A 1 98 ? 10.07 -24.219 -14.484 1 97.88 98 HIS A N 1
ATOM 769 C CA . HIS A 1 98 ? 10.531 -24.672 -15.797 1 97.88 98 HIS A CA 1
ATOM 770 C C . HIS A 1 98 ? 9.367 -24.828 -16.766 1 97.88 98 HIS A C 1
ATOM 772 O O . HIS A 1 98 ? 9.469 -24.438 -17.938 1 97.88 98 HIS A O 1
ATOM 778 N N . ALA A 1 99 ? 8.344 -25.375 -16.234 1 98.12 99 ALA A N 1
ATOM 779 C CA . ALA A 1 99 ? 7.188 -25.656 -17.078 1 98.12 99 ALA A CA 1
ATOM 780 C C . ALA A 1 99 ? 6.555 -24.375 -17.594 1 98.12 99 ALA A C 1
ATOM 782 O O . ALA A 1 99 ? 5.941 -24.344 -18.672 1 98.12 99 ALA A O 1
ATOM 783 N N . LEU A 1 100 ? 6.746 -23.266 -16.875 1 98.38 100 LEU A N 1
ATOM 784 C CA . LEU A 1 100 ? 6.082 -22 -17.172 1 98.38 100 LEU A CA 1
ATOM 785 C C . LEU A 1 100 ? 7.02 -21.062 -17.922 1 98.38 100 LEU A C 1
ATOM 787 O O . LEU A 1 100 ? 6.605 -19.984 -18.359 1 98.38 100 LEU A O 1
ATOM 791 N N . TYR A 1 101 ? 8.211 -21.391 -18.156 1 98.19 101 TYR A N 1
ATOM 792 C CA . TYR A 1 101 ? 9.219 -20.406 -18.516 1 98.19 101 TYR A CA 1
ATOM 793 C C . TYR A 1 101 ? 9.07 -19.984 -19.984 1 98.19 101 TYR A C 1
ATOM 795 O O . TYR A 1 101 ? 8.812 -20.828 -20.844 1 98.19 101 TYR A O 1
ATOM 803 N N . HIS A 1 102 ? 9.242 -18.812 -20.297 1 98.19 102 HIS A N 1
ATOM 804 C CA . HIS A 1 102 ? 9.398 -18.156 -21.594 1 98.19 102 HIS A CA 1
ATOM 805 C C . HIS A 1 102 ? 10.25 -16.891 -21.469 1 98.19 102 HIS A C 1
ATOM 807 O O . HIS A 1 102 ? 10.078 -16.109 -20.531 1 98.19 102 HIS A O 1
ATOM 813 N N . PRO A 1 103 ? 11.156 -16.625 -22.359 1 97.88 103 PRO A N 1
ATOM 814 C CA . PRO A 1 103 ? 12.07 -15.492 -22.234 1 97.88 103 PRO A CA 1
ATOM 815 C C . PRO A 1 103 ? 11.344 -14.148 -22.266 1 97.88 103 PRO A C 1
ATOM 817 O O . PRO A 1 103 ? 11.883 -13.148 -21.766 1 97.88 103 PRO A O 1
ATOM 820 N N . LEU A 1 104 ? 10.133 -14.062 -22.75 1 97.44 104 LEU A N 1
ATOM 821 C CA . LEU A 1 104 ? 9.391 -12.805 -22.828 1 97.44 104 LEU A CA 1
ATOM 822 C C . LEU A 1 104 ? 8.773 -12.461 -21.484 1 97.44 104 LEU A C 1
ATOM 824 O O . LEU A 1 104 ? 8.461 -11.297 -21.219 1 97.44 104 LEU A O 1
ATOM 828 N N . ASN A 1 105 ? 8.523 -13.445 -20.688 1 98.5 105 ASN A N 1
ATOM 829 C CA . ASN A 1 105 ? 7.797 -13.258 -19.438 1 98.5 105 ASN A CA 1
ATOM 830 C C . ASN A 1 105 ? 8.734 -12.828 -18.312 1 98.5 105 ASN A C 1
ATOM 832 O O . ASN A 1 105 ? 9.945 -12.758 -18.5 1 98.5 105 ASN A O 1
ATOM 836 N N . HIS A 1 106 ? 8.148 -12.367 -17.25 1 98.75 106 HIS A N 1
ATOM 837 C CA . HIS A 1 106 ? 8.844 -12.031 -16.016 1 98.75 106 HIS A CA 1
ATOM 838 C C . HIS A 1 106 ? 8.398 -12.93 -14.875 1 98.75 106 HIS A C 1
ATOM 840 O O . HIS A 1 106 ? 7.219 -13.289 -14.789 1 98.75 106 HIS A O 1
ATOM 846 N N . TYR A 1 107 ? 9.367 -13.281 -14 1 98.88 107 TYR A N 1
ATOM 847 C CA . TYR A 1 107 ? 9.047 -14.234 -12.945 1 98.88 107 TYR A CA 1
ATOM 848 C C . TYR A 1 107 ? 9.57 -13.75 -11.594 1 98.88 107 TYR A C 1
ATOM 850 O O . TYR A 1 107 ? 10.727 -13.336 -11.484 1 98.88 107 TYR A O 1
ATOM 858 N N . VAL A 1 108 ? 8.734 -13.766 -10.641 1 98.81 108 VAL A N 1
ATOM 859 C CA . VAL A 1 108 ? 9.125 -13.672 -9.242 1 98.81 108 VAL A CA 1
ATOM 860 C C . VAL A 1 108 ? 8.875 -15.008 -8.539 1 98.81 108 VAL A C 1
ATOM 862 O O . VAL A 1 108 ? 7.781 -15.57 -8.633 1 98.81 108 VAL A O 1
ATOM 865 N N . VAL A 1 109 ? 9.875 -15.508 -7.93 1 98.88 109 VAL A N 1
ATOM 866 C CA . VAL A 1 109 ? 9.797 -16.781 -7.223 1 98.88 109 VAL A CA 1
ATOM 867 C C . VAL A 1 109 ? 9.906 -16.547 -5.719 1 98.88 109 VAL A C 1
ATOM 869 O O . VAL A 1 109 ? 10.773 -15.789 -5.262 1 98.88 109 VAL A O 1
ATOM 872 N N . HIS A 1 110 ? 9.062 -17.156 -4.965 1 98.81 110 HIS A N 1
ATOM 873 C CA . HIS A 1 110 ? 9.031 -16.984 -3.518 1 98.81 110 HIS A CA 1
ATOM 874 C C . HIS A 1 110 ? 8.992 -18.344 -2.809 1 98.81 110 HIS A C 1
ATOM 876 O O . HIS A 1 110 ? 8.219 -19.219 -3.186 1 98.81 110 HIS A O 1
ATOM 882 N N . MET A 1 111 ? 9.836 -18.531 -1.903 1 98.5 111 MET A N 1
ATOM 883 C CA . MET A 1 111 ? 9.805 -19.641 -0.96 1 98.5 111 MET A CA 1
ATOM 884 C C . MET A 1 111 ? 9.5 -19.156 0.451 1 98.5 111 MET A C 1
ATOM 886 O O . MET A 1 111 ? 10.172 -18.25 0.961 1 98.5 111 MET A O 1
ATOM 890 N N . ASP A 1 112 ? 8.547 -19.766 1.077 1 98.12 112 ASP A N 1
ATOM 891 C CA . ASP A 1 112 ? 8.031 -19.344 2.375 1 98.12 112 ASP A CA 1
ATOM 892 C C . ASP A 1 112 ? 9.148 -19.297 3.418 1 98.12 112 ASP A C 1
ATOM 894 O O . ASP A 1 112 ? 10.016 -20.172 3.447 1 98.12 112 ASP A O 1
ATOM 898 N N . LEU A 1 113 ? 9.039 -18.297 4.289 1 98 113 LEU A N 1
ATOM 899 C CA . LEU A 1 113 ? 10.039 -18.109 5.34 1 98 113 LEU A CA 1
ATOM 900 C C . LEU A 1 113 ? 10.078 -19.312 6.27 1 98 113 LEU A C 1
ATOM 902 O O . LEU A 1 113 ? 11.102 -19.594 6.898 1 98 113 LEU A O 1
ATOM 906 N N . GLU A 1 114 ? 9.008 -19.984 6.379 1 97.25 114 GLU A N 1
ATOM 907 C CA . GLU A 1 114 ? 8.953 -21.188 7.195 1 97.25 114 GLU A CA 1
ATOM 908 C C . GLU A 1 114 ? 9.914 -22.25 6.672 1 97.25 114 GLU A C 1
ATOM 910 O O . GLU A 1 114 ? 10.328 -23.156 7.41 1 97.25 114 GLU A O 1
ATOM 915 N N . SER A 1 115 ? 10.172 -22.219 5.352 1 97.5 115 SER A N 1
ATOM 916 C CA . SER A 1 115 ? 11.094 -23.188 4.75 1 97.5 115 SER A CA 1
ATOM 917 C C . SER A 1 115 ? 12.508 -23.016 5.305 1 97.5 115 SER A C 1
ATOM 919 O O . SER A 1 115 ? 12.969 -21.891 5.52 1 97.5 115 SER A O 1
ATOM 921 N N . PRO A 1 116 ? 13.219 -24.125 5.496 1 97.19 116 PRO A N 1
ATOM 922 C CA . PRO A 1 116 ? 14.609 -24.031 5.945 1 97.19 116 PRO A CA 1
ATOM 923 C C . PRO A 1 116 ? 15.469 -23.156 5.027 1 97.19 116 PRO A C 1
ATOM 925 O O . PRO A 1 116 ? 15.258 -23.141 3.812 1 97.19 116 PRO A O 1
ATOM 928 N N . ILE A 1 117 ? 16.375 -22.5 5.648 1 96.75 117 ILE A N 1
ATOM 929 C CA . ILE A 1 117 ? 17.25 -21.578 4.918 1 96.75 117 ILE A CA 1
ATOM 930 C C . ILE A 1 117 ? 17.953 -22.328 3.789 1 96.75 117 ILE A C 1
ATOM 932 O O . ILE A 1 117 ? 18.188 -21.766 2.715 1 96.75 117 ILE A O 1
ATOM 936 N N . GLU A 1 118 ? 18.266 -23.594 3.98 1 97.56 118 GLU A N 1
ATOM 937 C CA . GLU A 1 118 ? 18.922 -24.406 2.963 1 97.56 118 GLU A CA 1
ATOM 938 C C . GLU A 1 118 ? 18.047 -24.547 1.719 1 97.56 118 GLU A C 1
ATOM 940 O O . GLU A 1 118 ? 18.547 -24.484 0.594 1 97.56 118 GLU A O 1
ATOM 945 N N . GLU A 1 119 ? 16.797 -24.75 1.958 1 97.44 119 GLU A N 1
ATOM 946 C CA . GLU A 1 119 ? 15.844 -24.859 0.854 1 97.44 119 GLU A CA 1
ATOM 947 C C . GLU A 1 119 ? 15.719 -23.547 0.094 1 97.44 119 GLU A C 1
ATOM 949 O O . GLU A 1 119 ? 15.727 -23.531 -1.139 1 97.44 119 GLU A O 1
ATOM 954 N N . ARG A 1 120 ? 15.594 -22.484 0.806 1 98.12 120 ARG A N 1
ATOM 955 C CA . ARG A 1 120 ? 15.484 -21.156 0.212 1 98.12 120 ARG A CA 1
ATOM 956 C C . ARG A 1 120 ? 16.75 -20.781 -0.562 1 98.12 120 ARG A C 1
ATOM 958 O O . ARG A 1 120 ? 16.672 -20.281 -1.682 1 98.12 120 ARG A O 1
ATOM 965 N N . ASN A 1 121 ? 17.922 -21.094 -0.021 1 98.06 121 ASN A N 1
ATOM 966 C CA . ASN A 1 121 ? 19.188 -20.844 -0.702 1 98.06 121 ASN A CA 1
ATOM 967 C C . ASN A 1 121 ? 19.344 -21.703 -1.947 1 98.06 121 ASN A C 1
ATOM 969 O O . ASN A 1 121 ? 19.891 -21.266 -2.957 1 98.06 121 ASN A O 1
ATOM 973 N N . GLU A 1 122 ? 18.891 -22.922 -1.845 1 98.31 122 GLU A N 1
ATOM 974 C CA . GLU A 1 122 ? 19.031 -23.844 -2.963 1 98.31 122 GLU A CA 1
ATOM 975 C C . GLU A 1 122 ? 18.266 -23.359 -4.188 1 98.31 122 GLU A C 1
ATOM 977 O O . GLU A 1 122 ? 18.781 -23.406 -5.309 1 98.31 122 GLU A O 1
ATOM 982 N N . ILE A 1 123 ? 17.047 -22.922 -3.98 1 98.25 123 ILE A N 1
ATOM 983 C CA . ILE A 1 123 ? 16.281 -22.438 -5.117 1 98.25 123 ILE A CA 1
ATOM 984 C C . ILE A 1 123 ? 16.953 -21.219 -5.727 1 98.25 123 ILE A C 1
ATOM 986 O O . ILE A 1 123 ? 17 -21.062 -6.953 1 98.25 123 ILE A O 1
ATOM 990 N N . ALA A 1 124 ? 17.453 -20.328 -4.887 1 98.19 124 ALA A N 1
ATOM 991 C CA . ALA A 1 124 ? 18.188 -19.141 -5.359 1 98.19 124 ALA A CA 1
ATOM 992 C C . ALA A 1 124 ? 19.422 -19.562 -6.172 1 98.19 124 ALA A C 1
ATOM 994 O O . ALA A 1 124 ? 19.672 -19 -7.242 1 98.19 124 ALA A O 1
ATOM 995 N N . HIS A 1 125 ? 20.125 -20.516 -5.719 1 98.12 125 HIS A N 1
ATOM 996 C CA . HIS A 1 125 ? 21.344 -21.016 -6.379 1 98.12 125 HIS A CA 1
ATOM 997 C C . HIS A 1 125 ? 21 -21.641 -7.727 1 98.12 125 HIS A C 1
ATOM 999 O O . HIS A 1 125 ? 21.688 -21.391 -8.719 1 98.12 125 HIS A O 1
ATOM 1005 N N . ARG A 1 126 ? 19.984 -22.438 -7.684 1 98.06 126 ARG A N 1
ATOM 1006 C CA . ARG A 1 126 ? 19.578 -23.078 -8.93 1 98.06 126 ARG A CA 1
ATOM 1007 C C . ARG A 1 126 ? 19.234 -22.047 -9.992 1 98.06 126 ARG A C 1
ATOM 1009 O O . ARG A 1 126 ? 19.641 -22.188 -11.148 1 98.06 126 ARG A O 1
ATOM 1016 N N . ILE A 1 127 ? 18.5 -21.047 -9.602 1 98 127 ILE A N 1
ATOM 1017 C CA . ILE A 1 127 ? 18.062 -20 -10.531 1 98 127 ILE A CA 1
ATOM 1018 C C . ILE A 1 127 ? 19.266 -19.234 -11.062 1 98 127 ILE A C 1
ATOM 1020 O O . ILE A 1 127 ? 19.359 -18.969 -12.266 1 98 127 ILE A O 1
ATOM 1024 N N . GLU A 1 128 ? 20.219 -18.938 -10.211 1 97.56 128 GLU A N 1
ATOM 1025 C CA . GLU A 1 128 ? 21.422 -18.203 -10.586 1 97.56 128 GLU A CA 1
ATOM 1026 C C . GLU A 1 128 ? 22.266 -19.016 -11.562 1 97.56 128 GLU A C 1
ATOM 1028 O O . GLU A 1 128 ? 22.891 -18.453 -12.469 1 97.56 128 GLU A O 1
ATOM 1033 N N . ARG A 1 129 ? 22.25 -20.312 -11.43 1 97.25 129 ARG A N 1
ATOM 1034 C CA . ARG A 1 129 ? 23.172 -21.172 -12.18 1 97.25 129 ARG A CA 1
ATOM 1035 C C . ARG A 1 129 ? 22.547 -21.625 -13.492 1 97.25 129 ARG A C 1
ATOM 1037 O O . ARG A 1 129 ? 23.234 -22.156 -14.367 1 97.25 129 ARG A O 1
ATOM 1044 N N . GLN A 1 130 ? 21.266 -21.516 -13.539 1 96.69 130 GLN A N 1
ATOM 1045 C CA . GLN A 1 130 ? 20.609 -21.906 -14.773 1 96.69 130 GLN A CA 1
ATOM 1046 C C . GLN A 1 130 ? 20.953 -20.953 -15.914 1 96.69 130 GLN A C 1
ATOM 1048 O O . GLN A 1 130 ? 20.609 -19.766 -15.867 1 96.69 130 GLN A O 1
ATOM 1053 N N . HIS A 1 131 ? 21.562 -21.359 -16.984 1 95.38 131 HIS A N 1
ATOM 1054 C CA . HIS A 1 131 ? 22.188 -20.547 -18.031 1 95.38 131 HIS A CA 1
ATOM 1055 C C . HIS A 1 131 ? 21.141 -19.672 -18.75 1 95.38 131 HIS A C 1
ATOM 1057 O O . HIS A 1 131 ? 21.391 -18.5 -19 1 95.38 131 HIS A O 1
ATOM 1063 N N . VAL A 1 132 ? 20.031 -20.234 -19.047 1 96.56 132 VAL A N 1
ATOM 1064 C CA . VAL A 1 132 ? 18.984 -19.5 -19.766 1 96.56 132 VAL A CA 1
ATOM 1065 C C . VAL A 1 132 ? 18.453 -18.375 -18.875 1 96.56 132 VAL A C 1
ATOM 1067 O O . VAL A 1 132 ? 18.266 -17.25 -19.344 1 96.56 132 VAL A O 1
ATOM 1070 N N . PHE A 1 133 ? 18.203 -18.688 -17.562 1 97.81 133 PHE A N 1
ATOM 1071 C CA . PHE A 1 133 ? 17.734 -17.672 -16.625 1 97.81 133 PHE A CA 1
ATOM 1072 C C . PHE A 1 133 ? 18.734 -16.531 -16.516 1 97.81 133 PHE A C 1
ATOM 1074 O O . PHE A 1 133 ? 18.359 -15.359 -16.5 1 97.81 133 PHE A O 1
ATOM 1081 N N . ALA A 1 134 ? 20.016 -16.859 -16.422 1 96.94 134 ALA A N 1
ATOM 1082 C CA . ALA A 1 134 ? 21.094 -15.875 -16.25 1 96.94 134 ALA A CA 1
ATOM 1083 C C . ALA A 1 134 ? 21.234 -15 -17.5 1 96.94 134 ALA A C 1
ATOM 1085 O O . ALA A 1 134 ? 21.469 -13.789 -17.375 1 96.94 134 ALA A O 1
ATOM 1086 N N . GLU A 1 135 ? 21.125 -15.594 -18.656 1 96.81 135 GLU A N 1
ATOM 1087 C CA . GLU A 1 135 ? 21.281 -14.875 -19.922 1 96.81 135 GLU A CA 1
ATOM 1088 C C . GLU A 1 135 ? 20.172 -13.852 -20.125 1 96.81 135 GLU A C 1
ATOM 1090 O O . GLU A 1 135 ? 20.438 -12.719 -20.516 1 96.81 135 GLU A O 1
ATOM 1095 N N . ILE A 1 136 ? 18.953 -14.219 -19.859 1 97.06 136 ILE A N 1
ATOM 1096 C CA . ILE A 1 136 ? 17.812 -13.344 -20.109 1 97.06 136 ILE A CA 1
ATOM 1097 C C . ILE A 1 136 ? 17.641 -12.383 -18.938 1 97.06 136 ILE A C 1
ATOM 1099 O O . ILE A 1 136 ? 17.281 -11.219 -19.125 1 97.06 136 ILE A O 1
ATOM 1103 N N . GLY A 1 137 ? 17.766 -12.859 -17.672 1 97.5 137 GLY A N 1
ATOM 1104 C CA . GLY A 1 137 ? 17.703 -12.039 -16.469 1 97.5 137 GLY A CA 1
ATOM 1105 C C . GLY A 1 137 ? 16.281 -11.672 -16.078 1 97.5 137 GLY A C 1
ATOM 1106 O O . GLY A 1 137 ? 16.047 -10.586 -15.555 1 97.5 137 GLY A O 1
ATOM 1107 N N . ASN A 1 138 ? 15.266 -12.594 -16.328 1 98.25 138 ASN A N 1
ATOM 1108 C CA . ASN A 1 138 ? 13.867 -12.258 -16.094 1 98.25 138 ASN A CA 1
ATOM 1109 C C . ASN A 1 138 ? 13.266 -13.086 -14.969 1 98.25 138 ASN A C 1
ATOM 1111 O O . ASN A 1 138 ? 12.047 -13.141 -14.805 1 98.25 138 ASN A O 1
ATOM 1115 N N . VAL A 1 139 ? 14.133 -13.805 -14.203 1 98.69 139 VAL A N 1
ATOM 1116 C CA . VAL A 1 139 ? 13.688 -14.586 -13.047 1 98.69 139 VAL A CA 1
ATOM 1117 C C . VAL A 1 139 ? 14.289 -14.008 -11.773 1 98.69 139 VAL A C 1
ATOM 1119 O O . VAL A 1 139 ? 15.516 -13.984 -11.609 1 98.69 139 VAL A O 1
ATOM 1122 N N . TYR A 1 140 ? 13.414 -13.555 -10.883 1 98.19 140 TYR A N 1
ATOM 1123 C CA . TYR A 1 140 ? 13.844 -12.93 -9.633 1 98.19 140 TYR A CA 1
ATOM 1124 C C . TYR A 1 140 ? 13.383 -13.734 -8.43 1 98.19 140 TYR A C 1
ATOM 1126 O O . TYR A 1 140 ? 12.203 -14.07 -8.312 1 98.19 140 TYR A O 1
ATOM 1134 N N . VAL A 1 141 ? 14.258 -14.055 -7.562 1 98.19 141 VAL A N 1
ATOM 1135 C CA . VAL A 1 141 ? 13.914 -14.758 -6.328 1 98.19 141 VAL A CA 1
ATOM 1136 C C . VAL A 1 141 ? 13.844 -13.766 -5.172 1 98.19 141 VAL A C 1
ATOM 1138 O O . VAL A 1 141 ? 14.727 -12.922 -5.008 1 98.19 141 VAL A O 1
ATOM 1141 N N . ILE A 1 142 ? 12.805 -13.789 -4.426 1 97.81 142 ILE A N 1
ATOM 1142 C CA . ILE A 1 142 ? 12.703 -12.992 -3.207 1 97.81 142 ILE A CA 1
ATOM 1143 C C . ILE A 1 142 ? 13.641 -13.555 -2.143 1 97.81 142 ILE A C 1
ATOM 1145 O O . ILE A 1 142 ? 13.398 -14.633 -1.598 1 97.81 142 ILE A O 1
ATOM 1149 N N . THR A 1 143 ? 14.641 -12.836 -1.858 1 92.88 143 THR A N 1
ATOM 1150 C CA . THR A 1 143 ? 15.656 -13.312 -0.93 1 92.88 143 THR A CA 1
ATOM 1151 C C . THR A 1 143 ? 15.195 -13.148 0.514 1 92.88 143 THR A C 1
ATOM 1153 O O . THR A 1 143 ? 15.422 -14.023 1.353 1 92.88 143 THR A O 1
ATOM 1156 N N . LYS A 1 144 ? 14.664 -11.992 0.797 1 94.12 144 LYS A N 1
ATOM 1157 C CA . LYS A 1 144 ? 14.016 -11.828 2.096 1 94.12 144 LYS A CA 1
ATOM 1158 C C . LYS A 1 144 ? 12.602 -12.398 2.078 1 94.12 144 LYS A C 1
ATOM 1160 O O . LYS A 1 144 ? 11.641 -11.68 1.81 1 94.12 144 LYS A O 1
ATOM 1165 N N . SER A 1 145 ? 12.492 -13.641 2.443 1 97.44 145 SER A N 1
ATOM 1166 C CA . SER A 1 145 ? 11.242 -14.383 2.289 1 97.44 145 SER A CA 1
ATOM 1167 C C . SER A 1 145 ? 10.172 -13.875 3.248 1 97.44 145 SER A C 1
ATOM 1169 O O . SER A 1 145 ? 10.484 -13.391 4.34 1 97.44 145 SER A O 1
ATOM 1171 N N . ASN A 1 146 ? 8.977 -13.961 2.85 1 98.06 146 ASN A N 1
ATOM 1172 C CA . ASN A 1 146 ? 7.82 -13.609 3.666 1 98.06 146 ASN A CA 1
ATOM 1173 C C . ASN A 1 146 ? 7.285 -14.812 4.434 1 98.06 146 ASN A C 1
ATOM 1175 O O . ASN A 1 146 ? 7.297 -15.938 3.92 1 98.06 146 ASN A O 1
ATOM 1179 N N . MET A 1 147 ? 6.875 -14.578 5.672 1 97.94 147 MET A N 1
ATOM 1180 C CA . MET A 1 147 ? 6.074 -15.578 6.379 1 97.94 147 MET A CA 1
ATOM 1181 C C . MET A 1 147 ? 4.645 -15.594 5.848 1 97.94 147 MET A C 1
ATOM 1183 O O . MET A 1 147 ? 3.941 -14.586 5.902 1 97.94 147 MET A O 1
ATOM 1187 N N . VAL A 1 148 ? 4.227 -16.734 5.344 1 97.94 148 VAL A N 1
ATOM 1188 C CA . VAL A 1 148 ? 2.92 -16.766 4.691 1 97.94 148 VAL A CA 1
ATOM 1189 C C . VAL A 1 148 ? 2.006 -17.75 5.414 1 97.94 148 VAL A C 1
ATOM 1191 O O . VAL A 1 148 ? 2.381 -18.906 5.629 1 97.94 148 VAL A O 1
ATOM 1194 N N . THR A 1 149 ? 0.881 -17.281 5.848 1 96.94 149 THR A N 1
ATOM 1195 C CA . THR A 1 149 ? -0.234 -18.109 6.281 1 96.94 149 THR A CA 1
ATOM 1196 C C . THR A 1 149 ? -1.311 -18.188 5.203 1 96.94 149 THR A C 1
ATOM 1198 O O . THR A 1 149 ? -1.977 -17.188 4.918 1 96.94 149 THR A O 1
ATOM 1201 N N . TYR A 1 150 ? -1.58 -19.328 4.672 1 90.38 150 TYR A N 1
ATOM 1202 C CA . TYR A 1 150 ? -2.418 -19.484 3.488 1 90.38 150 TYR A CA 1
ATOM 1203 C C . TYR A 1 150 ? -3.82 -18.938 3.736 1 90.38 150 TYR A C 1
ATOM 1205 O O . TYR A 1 150 ? -4.402 -18.281 2.869 1 90.38 150 TYR A O 1
ATOM 1213 N N . ARG A 1 151 ? -4.371 -19.141 4.852 1 92.56 151 ARG A N 1
ATOM 1214 C CA . ARG A 1 151 ? -5.734 -18.703 5.125 1 92.56 151 ARG A CA 1
ATOM 1215 C C . ARG A 1 151 ? -5.75 -17.266 5.648 1 92.56 151 ARG A C 1
ATOM 1217 O O . ARG A 1 151 ? -6.816 -16.703 5.926 1 92.56 151 ARG A O 1
ATOM 1224 N N . GLY A 1 152 ? -4.551 -16.656 5.773 1 96.75 152 GLY A N 1
ATOM 1225 C CA . GLY A 1 152 ? -4.449 -15.336 6.391 1 96.75 152 GLY A CA 1
ATOM 1226 C C . GLY A 1 152 ? -4.07 -14.242 5.406 1 96.75 152 GLY A C 1
ATOM 1227 O O . GLY A 1 152 ? -3.865 -14.516 4.223 1 96.75 152 GLY A O 1
ATOM 1228 N N . PRO A 1 153 ? -3.98 -13.008 5.922 1 98.62 153 PRO A N 1
ATOM 1229 C CA . PRO A 1 153 ? -3.713 -11.844 5.082 1 98.62 153 PRO A CA 1
ATOM 1230 C C . PRO A 1 153 ? -2.271 -11.797 4.578 1 98.62 153 PRO A C 1
ATOM 1232 O O . PRO A 1 153 ? -1.966 -11.055 3.639 1 98.62 153 PRO A O 1
ATOM 1235 N N . THR A 1 154 ? -1.359 -12.578 5.18 1 98.75 154 THR A N 1
ATOM 1236 C CA . THR A 1 154 ? 0.026 -12.578 4.723 1 98.75 154 THR A CA 1
ATOM 1237 C C . THR A 1 154 ? 0.13 -13.141 3.307 1 98.75 154 THR A C 1
ATOM 1239 O O . THR A 1 154 ? 1.067 -12.82 2.574 1 98.75 154 THR A O 1
ATOM 1242 N N . MET A 1 155 ? -0.825 -13.969 2.908 1 98.44 155 MET A N 1
ATOM 1243 C CA . MET A 1 155 ? -0.852 -14.445 1.528 1 98.44 155 MET A CA 1
ATOM 1244 C C . MET A 1 155 ? -1.155 -13.305 0.564 1 98.44 155 MET A C 1
ATOM 1246 O O . MET A 1 155 ? -0.566 -13.227 -0.516 1 98.44 155 MET A O 1
ATOM 1250 N N . VAL A 1 156 ? -2.096 -12.422 0.96 1 98.81 156 VAL A N 1
ATOM 1251 C CA . VAL A 1 156 ? -2.393 -11.242 0.164 1 98.81 156 VAL A CA 1
ATOM 1252 C C . VAL A 1 156 ? -1.155 -10.344 0.088 1 98.81 156 VAL A C 1
ATOM 1254 O O . VAL A 1 156 ? -0.775 -9.891 -0.994 1 98.81 156 VAL A O 1
ATOM 1257 N N . ALA A 1 157 ? -0.502 -10.156 1.244 1 98.81 157 ALA A N 1
ATOM 1258 C CA . ALA A 1 157 ? 0.699 -9.328 1.302 1 98.81 157 ALA A CA 1
ATOM 1259 C C . ALA A 1 157 ? 1.791 -9.883 0.392 1 98.81 157 ALA A C 1
ATOM 1261 O O . ALA A 1 157 ? 2.498 -9.125 -0.276 1 98.81 157 ALA A O 1
ATOM 1262 N N . ASN A 1 158 ? 1.919 -11.172 0.379 1 98.69 158 ASN A N 1
ATOM 1263 C CA . ASN A 1 158 ? 2.916 -11.82 -0.463 1 98.69 158 ASN A CA 1
ATOM 1264 C C . ASN A 1 158 ? 2.645 -11.578 -1.944 1 98.69 158 ASN A C 1
ATOM 1266 O O . ASN A 1 158 ? 3.566 -11.289 -2.711 1 98.69 158 ASN A O 1
ATOM 1270 N N . THR A 1 159 ? 1.418 -11.719 -2.32 1 98.88 159 THR A N 1
ATOM 1271 C CA . THR A 1 159 ? 1.03 -11.461 -3.703 1 98.88 159 THR A CA 1
ATOM 1272 C C . THR A 1 159 ? 1.305 -10.008 -4.082 1 98.88 159 THR A C 1
ATOM 1274 O O . THR A 1 159 ? 1.891 -9.734 -5.129 1 98.88 159 THR A O 1
ATOM 1277 N N . LEU A 1 160 ? 0.948 -9.109 -3.201 1 98.88 160 LEU A N 1
ATOM 1278 C CA . LEU A 1 160 ? 1.17 -7.688 -3.449 1 98.88 160 LEU A CA 1
ATOM 1279 C C . LEU A 1 160 ? 2.66 -7.367 -3.471 1 98.88 160 LEU A C 1
ATOM 1281 O O . LEU A 1 160 ? 3.1 -6.488 -4.215 1 98.88 160 LEU A O 1
ATOM 1285 N N . HIS A 1 161 ? 3.418 -8.07 -2.666 1 98.81 161 HIS A N 1
ATOM 1286 C CA . HIS A 1 161 ? 4.867 -7.914 -2.68 1 98.81 161 HIS A CA 1
ATOM 1287 C C . HIS A 1 161 ? 5.445 -8.234 -4.055 1 98.81 161 HIS A C 1
ATOM 1289 O O . HIS A 1 161 ? 6.227 -7.457 -4.602 1 98.81 161 HIS A O 1
ATOM 1295 N N . ALA A 1 162 ? 5.023 -9.32 -4.594 1 98.81 162 ALA A N 1
ATOM 1296 C CA . ALA A 1 162 ? 5.492 -9.711 -5.922 1 98.81 162 ALA A CA 1
ATOM 1297 C C . ALA A 1 162 ? 5.082 -8.68 -6.969 1 98.81 162 ALA A C 1
ATOM 1299 O O . ALA A 1 162 ? 5.871 -8.336 -7.855 1 98.81 162 ALA A O 1
ATOM 1300 N N . CYS A 1 163 ? 3.871 -8.211 -6.867 1 98.81 163 CYS A N 1
ATOM 1301 C CA . CYS A 1 163 ? 3.398 -7.168 -7.77 1 98.81 163 CYS A CA 1
ATOM 1302 C C . CYS A 1 163 ? 4.305 -5.945 -7.715 1 98.81 163 CYS A C 1
ATOM 1304 O O . CYS A 1 163 ? 4.695 -5.406 -8.75 1 98.81 163 CYS A O 1
ATOM 1306 N N . ALA A 1 164 ? 4.602 -5.543 -6.527 1 98.56 164 ALA A N 1
ATOM 1307 C CA . ALA A 1 164 ? 5.434 -4.355 -6.344 1 98.56 164 ALA A CA 1
ATOM 1308 C C . ALA A 1 164 ? 6.82 -4.566 -6.941 1 98.56 164 ALA A C 1
ATOM 1310 O O . ALA A 1 164 ? 7.363 -3.67 -7.594 1 98.56 164 ALA A O 1
ATOM 1311 N N . ILE A 1 165 ? 7.391 -5.738 -6.727 1 98.38 165 ILE A N 1
ATOM 1312 C CA . ILE A 1 165 ? 8.695 -6.07 -7.277 1 98.38 165 ILE A CA 1
ATOM 1313 C C . ILE A 1 165 ? 8.648 -6.004 -8.805 1 98.38 165 ILE A C 1
ATOM 1315 O O . ILE A 1 165 ? 9.523 -5.406 -9.43 1 98.38 165 ILE A O 1
ATOM 1319 N N . LEU A 1 166 ? 7.633 -6.562 -9.352 1 98.56 166 LEU A N 1
ATOM 1320 C CA . LEU A 1 166 ? 7.512 -6.629 -10.805 1 98.56 166 LEU A CA 1
ATOM 1321 C C . LEU A 1 166 ? 7.34 -5.234 -11.398 1 98.56 166 LEU A C 1
ATOM 1323 O O . LEU A 1 166 ? 7.934 -4.918 -12.438 1 98.56 166 LEU A O 1
ATOM 1327 N N . LEU A 1 167 ? 6.531 -4.398 -10.75 1 98.06 167 LEU A N 1
ATOM 1328 C CA . LEU A 1 167 ? 6.34 -3.027 -11.211 1 98.06 167 LEU A CA 1
ATOM 1329 C C . LEU A 1 167 ? 7.656 -2.254 -11.18 1 98.06 167 LEU A C 1
ATOM 1331 O O . LEU A 1 167 ? 7.922 -1.437 -12.062 1 98.06 167 LEU A O 1
ATOM 1335 N N . LYS A 1 168 ? 8.391 -2.461 -10.172 1 96.88 168 LYS A N 1
ATOM 1336 C CA . LYS A 1 168 ? 9.656 -1.743 -10.008 1 96.88 168 LYS A CA 1
ATOM 1337 C C . LYS A 1 168 ? 10.695 -2.223 -11.016 1 96.88 168 LYS A C 1
ATOM 1339 O O . LYS A 1 168 ? 11.461 -1.422 -11.555 1 96.88 168 LYS A O 1
ATOM 1344 N N . ARG A 1 169 ? 10.68 -3.467 -11.32 1 96.5 169 ARG A N 1
ATOM 1345 C CA . ARG A 1 169 ? 11.711 -4.07 -12.148 1 96.5 169 ARG A CA 1
ATOM 1346 C C . ARG A 1 169 ? 11.461 -3.787 -13.625 1 96.5 169 ARG A C 1
ATOM 1348 O O . ARG A 1 169 ? 12.406 -3.658 -14.414 1 96.5 169 ARG A O 1
ATOM 1355 N N . SER A 1 170 ? 10.18 -3.789 -13.977 1 94.31 170 SER A N 1
ATOM 1356 C CA . SER A 1 170 ? 9.891 -3.584 -15.391 1 94.31 170 SER A CA 1
ATOM 1357 C C . SER A 1 170 ? 8.461 -3.084 -15.602 1 94.31 170 SER A C 1
ATOM 1359 O O . SER A 1 170 ? 7.547 -3.504 -14.891 1 94.31 170 SER A O 1
ATOM 1361 N N . LYS A 1 171 ? 8.375 -2.271 -16.578 1 90.75 171 LYS A N 1
ATOM 1362 C CA . LYS A 1 171 ? 7.035 -1.862 -16.984 1 90.75 171 LYS A CA 1
ATOM 1363 C C . LYS A 1 171 ? 6.582 -2.633 -18.219 1 90.75 171 LYS A C 1
ATOM 1365 O O . LYS A 1 171 ? 5.449 -2.467 -18.672 1 90.75 171 LYS A O 1
ATOM 1370 N N . ASP A 1 172 ? 7.414 -3.586 -18.594 1 94.94 172 ASP A N 1
ATOM 1371 C CA . ASP A 1 172 ? 7.172 -4.254 -19.859 1 94.94 172 ASP A CA 1
ATOM 1372 C C . ASP A 1 172 ? 6.461 -5.59 -19.656 1 94.94 172 ASP A C 1
ATOM 1374 O O . ASP A 1 172 ? 7 -6.645 -19.984 1 94.94 172 ASP A O 1
ATOM 1378 N N . TRP A 1 173 ? 5.367 -5.629 -19.141 1 98.12 173 TRP A N 1
ATOM 1379 C CA . TRP A 1 173 ? 4.461 -6.77 -19.031 1 98.12 173 TRP A CA 1
ATOM 1380 C C . TRP A 1 173 ? 3.006 -6.309 -19.016 1 98.12 173 TRP A C 1
ATOM 1382 O O . TRP A 1 173 ? 2.721 -5.141 -18.766 1 98.12 173 TRP A O 1
ATOM 1392 N N . ASP A 1 174 ? 2.119 -7.238 -19.359 1 98.69 174 ASP A N 1
ATOM 1393 C CA . ASP A 1 174 ? 0.73 -6.867 -19.609 1 98.69 174 ASP A CA 1
ATOM 1394 C C . ASP A 1 174 ? -0.197 -7.48 -18.562 1 98.69 174 ASP A C 1
ATOM 1396 O O . ASP A 1 174 ? -1.173 -6.852 -18.141 1 98.69 174 ASP A O 1
ATOM 1400 N N . TRP A 1 175 ? 0.132 -8.695 -18.156 1 98.88 175 TRP A N 1
ATOM 1401 C CA . TRP A 1 175 ? -0.716 -9.375 -17.172 1 98.88 175 TRP A CA 1
ATOM 1402 C C . TRP A 1 175 ? 0.122 -10 -16.062 1 98.88 175 TRP A C 1
ATOM 1404 O O . TRP A 1 175 ? 1.202 -10.539 -16.328 1 98.88 175 TRP A O 1
ATOM 1414 N N . PHE A 1 176 ? -0.381 -9.891 -14.914 1 98.94 176 PHE A N 1
ATOM 1415 C CA . PHE A 1 176 ? 0.177 -10.562 -13.75 1 98.94 176 PHE A CA 1
ATOM 1416 C C . PHE A 1 176 ? -0.6 -11.836 -13.438 1 98.94 176 PHE A C 1
ATOM 1418 O O . PHE A 1 176 ? -1.832 -11.836 -13.438 1 98.94 176 PHE A O 1
ATOM 1425 N N . ILE A 1 177 ? 0.099 -12.906 -13.148 1 98.94 177 ILE A N 1
ATOM 1426 C CA . ILE A 1 177 ? -0.507 -14.188 -12.797 1 98.94 177 ILE A CA 1
ATOM 1427 C C . ILE A 1 177 ? 0.116 -14.719 -11.508 1 98.94 177 ILE A C 1
ATOM 1429 O O . ILE A 1 177 ? 1.341 -14.789 -11.383 1 98.94 177 ILE A O 1
ATOM 1433 N N . ASN A 1 178 ? -0.677 -15.031 -10.469 1 98.88 178 ASN A N 1
ATOM 1434 C CA . ASN A 1 178 ? -0.157 -15.656 -9.258 1 98.88 178 ASN A CA 1
ATOM 1435 C C . ASN A 1 178 ? -0.462 -17.156 -9.227 1 98.88 178 ASN A C 1
ATOM 1437 O O . ASN A 1 178 ? -1.605 -17.562 -9.43 1 98.88 178 ASN A O 1
ATOM 1441 N N . LEU A 1 179 ? 0.571 -17.922 -9.016 1 98.81 179 LEU A N 1
ATOM 1442 C CA . LEU A 1 179 ? 0.484 -19.375 -8.93 1 98.81 179 LEU A CA 1
ATOM 1443 C C . LEU A 1 179 ? 1.245 -19.906 -7.711 1 98.81 179 LEU A C 1
ATOM 1445 O O . LEU A 1 179 ? 2.061 -19.172 -7.133 1 98.81 179 LEU A O 1
ATOM 1449 N N . SER A 1 180 ? 0.902 -21.078 -7.262 1 98 180 SER A N 1
ATOM 1450 C CA . SER A 1 180 ? 1.689 -21.797 -6.266 1 98 180 SER A CA 1
ATOM 1451 C C . SER A 1 180 ? 2.469 -22.953 -6.902 1 98 180 SER A C 1
ATOM 1453 O O . SER A 1 180 ? 2.252 -23.281 -8.07 1 98 180 SER A O 1
ATOM 1455 N N . ALA A 1 181 ? 3.297 -23.562 -6.133 1 97.94 181 ALA A N 1
ATOM 1456 C CA . ALA A 1 181 ? 4.059 -24.734 -6.566 1 97.94 181 ALA A CA 1
ATOM 1457 C C . ALA A 1 181 ? 3.131 -25.891 -6.902 1 97.94 181 ALA A C 1
ATOM 1459 O O . ALA A 1 181 ? 3.543 -26.859 -7.555 1 97.94 181 ALA A O 1
ATOM 1460 N N . SER A 1 182 ? 1.909 -25.766 -6.492 1 96.94 182 SER A N 1
ATOM 1461 C CA . SER A 1 182 ? 0.973 -26.875 -6.699 1 96.94 182 SER A CA 1
ATOM 1462 C C . SER A 1 182 ? 0.126 -26.641 -7.949 1 96.94 182 SER A C 1
ATOM 1464 O O . SER A 1 182 ? -0.803 -27.406 -8.219 1 96.94 182 SER A O 1
ATOM 1466 N N . ASP A 1 183 ? 0.359 -25.625 -8.633 1 98 183 ASP A N 1
ATOM 1467 C CA . ASP A 1 183 ? -0.257 -25.344 -9.93 1 98 183 ASP A CA 1
ATOM 1468 C C . ASP A 1 183 ? 0.6 -25.875 -11.07 1 98 183 ASP A C 1
ATOM 1470 O O . ASP A 1 183 ? 1.815 -26.031 -10.93 1 98 183 ASP A O 1
ATOM 1474 N N . TYR A 1 184 ? -0.044 -26.156 -12.148 1 98.44 184 TYR A N 1
ATOM 1475 C CA . TYR A 1 184 ? 0.675 -26.578 -13.344 1 98.44 184 TYR A CA 1
ATOM 1476 C C . TYR A 1 184 ? -0.024 -26.094 -14.609 1 98.44 184 TYR A C 1
ATOM 1478 O O . TYR A 1 184 ? -1.254 -26.031 -14.656 1 98.44 184 TYR A O 1
ATOM 1486 N N . PRO A 1 185 ? 0.748 -25.719 -15.625 1 98.44 185 PRO A N 1
ATOM 1487 C CA . PRO A 1 185 ? 0.126 -25.219 -16.859 1 98.44 185 PRO A CA 1
ATOM 1488 C C . PRO A 1 185 ? -0.508 -26.344 -17.688 1 98.44 185 PRO A C 1
ATOM 1490 O O . PRO A 1 185 ? 0.028 -27.453 -17.75 1 98.44 185 PRO A O 1
ATOM 1493 N N . LEU A 1 186 ? -1.62 -25.984 -18.375 1 98.25 186 LEU A N 1
ATOM 1494 C CA . LEU A 1 186 ? -2.299 -26.906 -19.281 1 98.25 186 LEU A CA 1
ATOM 1495 C C . LEU A 1 186 ? -2.141 -26.453 -20.734 1 98.25 186 LEU A C 1
ATOM 1497 O O . LEU A 1 186 ? -2.85 -26.938 -21.625 1 98.25 186 LEU A O 1
ATOM 1501 N N . VAL A 1 187 ? -1.345 -25.5 -20.984 1 98.25 187 VAL A N 1
ATOM 1502 C CA . VAL A 1 187 ? -0.957 -25 -22.312 1 98.25 187 VAL A CA 1
ATOM 1503 C C . VAL A 1 187 ? 0.499 -24.547 -22.281 1 98.25 187 VAL A C 1
ATOM 1505 O O . VAL A 1 187 ? 1.033 -24.219 -21.219 1 98.25 187 VAL A O 1
ATOM 1508 N N . THR A 1 188 ? 1.162 -24.5 -23.422 1 97.75 188 THR A N 1
ATOM 1509 C CA . THR A 1 188 ? 2.504 -23.938 -23.484 1 97.75 188 THR A CA 1
ATOM 1510 C C . THR A 1 188 ? 2.455 -22.406 -23.344 1 97.75 188 THR A C 1
ATOM 1512 O O . THR A 1 188 ? 1.396 -21.797 -23.5 1 97.75 188 THR A O 1
ATOM 1515 N N . GLN A 1 189 ? 3.584 -21.828 -22.984 1 98.25 189 GLN A N 1
ATOM 1516 C CA . GLN A 1 189 ? 3.633 -20.375 -22.938 1 98.25 189 GLN A CA 1
ATOM 1517 C C . GLN A 1 189 ? 3.383 -19.766 -24.312 1 98.25 189 GLN A C 1
ATOM 1519 O O . GLN A 1 189 ? 2.775 -18.688 -24.422 1 98.25 189 GLN A O 1
ATOM 1524 N N . ASP A 1 190 ? 3.848 -20.422 -25.391 1 98.25 190 ASP A N 1
ATOM 1525 C CA . ASP A 1 190 ? 3.537 -19.969 -26.734 1 98.25 190 ASP A CA 1
ATOM 1526 C C . ASP A 1 190 ? 2.029 -19.922 -26.969 1 98.25 190 ASP A C 1
ATOM 1528 O O . ASP A 1 190 ? 1.516 -18.969 -27.562 1 98.25 190 ASP A O 1
ATOM 1532 N N . ASP A 1 191 ? 1.342 -20.984 -26.531 1 98.19 191 ASP A N 1
ATOM 1533 C CA . ASP A 1 191 ? -0.111 -21.031 -26.656 1 98.19 191 ASP A CA 1
ATOM 1534 C C . ASP A 1 191 ? -0.766 -19.859 -25.906 1 98.19 191 ASP A C 1
ATOM 1536 O O . ASP A 1 191 ? -1.667 -19.203 -26.438 1 98.19 191 ASP A O 1
ATOM 1540 N N . LEU A 1 192 ? -0.341 -19.625 -24.719 1 98.56 192 LEU A N 1
ATOM 1541 C CA . LEU A 1 192 ? -0.915 -18.594 -23.859 1 98.56 192 LEU A CA 1
ATOM 1542 C C . LEU A 1 192 ? -0.661 -17.203 -24.438 1 98.56 192 LEU A C 1
ATOM 1544 O O . LEU A 1 192 ? -1.589 -16.406 -24.578 1 98.56 192 LEU A O 1
ATOM 1548 N N . LEU A 1 193 ? 0.571 -16.953 -24.797 1 98.56 193 LEU A N 1
ATOM 1549 C CA . LEU A 1 193 ? 0.946 -15.672 -25.391 1 98.56 193 LEU A CA 1
ATOM 1550 C C . LEU A 1 193 ? 0.159 -15.414 -26.672 1 98.56 193 LEU A C 1
ATOM 1552 O O . LEU A 1 193 ? -0.35 -14.312 -26.875 1 98.56 193 LEU A O 1
ATOM 1556 N N . TYR A 1 194 ? 0.058 -16.406 -27.453 1 98.06 194 TYR A N 1
ATOM 1557 C CA . TYR A 1 194 ? -0.669 -16.297 -28.719 1 98.06 194 TYR A CA 1
ATOM 1558 C C . TYR A 1 194 ? -2.139 -15.977 -28.469 1 98.06 194 TYR A C 1
ATOM 1560 O O . TYR A 1 194 ? -2.697 -15.07 -29.094 1 98.06 194 TYR A O 1
ATOM 1568 N N . THR A 1 195 ? -2.74 -16.688 -27.594 1 98.06 195 THR A N 1
ATOM 1569 C CA . THR A 1 195 ? -4.156 -16.516 -27.297 1 98.06 195 THR A CA 1
ATOM 1570 C C . THR A 1 195 ? -4.43 -15.117 -26.75 1 98.06 195 THR A C 1
ATOM 1572 O O . THR A 1 195 ? -5.434 -14.492 -27.109 1 98.06 195 THR A O 1
ATOM 1575 N N . PHE A 1 196 ? -3.535 -14.57 -25.953 1 98.38 196 PHE A N 1
ATOM 1576 C CA . PHE A 1 196 ? -3.758 -13.289 -25.281 1 98.38 196 PHE A CA 1
ATOM 1577 C C . PHE A 1 196 ? -3.363 -12.133 -26.188 1 98.38 196 PHE A C 1
ATOM 1579 O O . PHE A 1 196 ? -3.635 -10.969 -25.875 1 98.38 196 PHE A O 1
ATOM 1586 N N . SER A 1 197 ? -2.75 -12.383 -27.312 1 97.12 197 SER A N 1
ATOM 1587 C CA . SER A 1 197 ? -2.248 -11.352 -28.203 1 97.12 197 SER A CA 1
ATOM 1588 C C . SER A 1 197 ? -3.381 -10.469 -28.719 1 97.12 197 SER A C 1
ATOM 1590 O O . SER A 1 197 ? -3.189 -9.281 -28.969 1 97.12 197 SER A O 1
ATOM 1592 N N . ASP A 1 198 ? -4.59 -11.047 -28.844 1 92.88 198 ASP A N 1
ATOM 1593 C CA . ASP A 1 198 ? -5.691 -10.312 -29.453 1 92.88 198 ASP A CA 1
ATOM 1594 C C . ASP A 1 198 ? -6.656 -9.789 -28.391 1 92.88 198 ASP A C 1
ATOM 1596 O O . ASP A 1 198 ? -7.711 -9.242 -28.719 1 92.88 198 ASP A O 1
ATOM 1600 N N . LEU A 1 199 ? -6.301 -9.93 -27.188 1 97.25 199 LEU A N 1
ATOM 1601 C CA . LEU A 1 199 ? -7.199 -9.523 -26.109 1 97.25 199 LEU A CA 1
ATOM 1602 C C . LEU A 1 199 ? -6.945 -8.078 -25.703 1 97.25 199 LEU A C 1
ATOM 1604 O O . LEU A 1 199 ? -5.828 -7.57 -25.859 1 97.25 199 LEU A O 1
ATOM 1608 N N . ASP A 1 200 ? -8.016 -7.461 -25.234 1 97.06 200 ASP A N 1
ATOM 1609 C CA . ASP A 1 200 ? -7.867 -6.176 -24.547 1 97.06 200 ASP A CA 1
ATOM 1610 C C . ASP A 1 200 ? -6.969 -6.297 -23.328 1 97.06 200 ASP A C 1
ATOM 1612 O O . ASP A 1 200 ? -7.262 -7.07 -22.406 1 97.06 200 ASP A O 1
ATOM 1616 N N . ARG A 1 201 ? -5.902 -5.496 -23.281 1 97.88 201 ARG A N 1
ATOM 1617 C CA . ARG A 1 201 ? -4.891 -5.602 -22.234 1 97.88 201 ARG A CA 1
ATOM 1618 C C . ARG A 1 201 ? -5.453 -5.176 -20.875 1 97.88 201 ARG A C 1
ATOM 1620 O O . ARG A 1 201 ? -4.84 -5.418 -19.844 1 97.88 201 ARG A O 1
ATOM 1627 N N . GLY A 1 202 ? -6.613 -4.586 -20.828 1 97.94 202 GLY A N 1
ATOM 1628 C CA . GLY A 1 202 ? -7.23 -4.117 -19.609 1 97.94 202 GLY A CA 1
ATOM 1629 C C . GLY A 1 202 ? -8.055 -5.18 -18.906 1 97.94 202 GLY A C 1
ATOM 1630 O O . GLY A 1 202 ? -8.484 -4.992 -17.766 1 97.94 202 GLY A O 1
ATOM 1631 N N . LEU A 1 203 ? -8.203 -6.367 -19.531 1 98.56 203 LEU A N 1
ATOM 1632 C CA . LEU A 1 203 ? -9.047 -7.414 -18.969 1 98.56 203 LEU A CA 1
ATOM 1633 C C . LEU A 1 203 ? -8.406 -8.031 -17.734 1 98.56 203 LEU A C 1
ATOM 1635 O O . LEU A 1 203 ? -7.188 -8.219 -17.703 1 98.56 203 LEU A O 1
ATOM 1639 N N . ASN A 1 204 ? -9.211 -8.281 -16.797 1 98.88 204 ASN A N 1
ATOM 1640 C CA . ASN A 1 204 ? -8.828 -9 -15.586 1 98.88 204 ASN A CA 1
ATOM 1641 C C . ASN A 1 204 ? -9.625 -10.289 -15.422 1 98.88 204 ASN A C 1
ATOM 1643 O O . ASN A 1 204 ? -10.852 -10.266 -15.438 1 98.88 204 ASN A O 1
ATOM 1647 N N . PHE A 1 205 ? -8.961 -11.375 -15.281 1 98.88 205 PHE A N 1
ATOM 1648 C CA . PHE A 1 205 ? -9.625 -12.641 -15.008 1 98.88 205 PHE A CA 1
ATOM 1649 C C . PHE A 1 205 ? -9.672 -12.922 -13.508 1 98.88 205 PHE A C 1
ATOM 1651 O O . PHE A 1 205 ? -8.688 -13.383 -12.93 1 98.88 205 PHE A O 1
ATOM 1658 N N . ILE A 1 206 ? -10.797 -12.633 -12.852 1 98.75 206 ILE A N 1
ATOM 1659 C CA . ILE A 1 206 ? -11.047 -12.734 -11.422 1 98.75 206 ILE A CA 1
ATOM 1660 C C . ILE A 1 206 ? -12.391 -13.43 -11.18 1 98.75 206 ILE A C 1
ATOM 1662 O O . ILE A 1 206 ? -13.445 -12.836 -11.391 1 98.75 206 ILE A O 1
ATOM 1666 N N . GLU A 1 207 ? -12.344 -14.672 -10.758 1 98.31 207 GLU A N 1
ATOM 1667 C CA . GLU A 1 207 ? -13.586 -15.32 -10.352 1 98.31 207 GLU A CA 1
ATOM 1668 C C . GLU A 1 207 ? -14.18 -14.648 -9.117 1 98.31 207 GLU A C 1
ATOM 1670 O O . GLU A 1 207 ? -13.477 -14.43 -8.125 1 98.31 207 GLU A O 1
ATOM 1675 N N . HIS A 1 208 ? -15.461 -14.273 -9.164 1 97.75 208 HIS A N 1
ATOM 1676 C CA . HIS A 1 208 ? -16.031 -13.523 -8.055 1 97.75 208 HIS A CA 1
ATOM 1677 C C . HIS A 1 208 ? -17.531 -13.727 -7.969 1 97.75 208 HIS A C 1
ATOM 1679 O O . HIS A 1 208 ? -18.172 -14.117 -8.945 1 97.75 208 HIS A O 1
ATOM 1685 N N . THR A 1 209 ? -18.109 -13.492 -6.797 1 97.62 209 THR A N 1
ATOM 1686 C CA . THR A 1 209 ? -19.547 -13.438 -6.551 1 97.62 209 THR A CA 1
ATOM 1687 C C . THR A 1 209 ? -19.844 -12.531 -5.359 1 97.62 209 THR A C 1
ATOM 1689 O O . THR A 1 209 ? -19.047 -12.422 -4.434 1 97.62 209 THR A O 1
ATOM 1692 N N . SER A 1 210 ? -20.938 -11.852 -5.371 1 96 210 SER A N 1
ATOM 1693 C CA . SER A 1 210 ? -21.406 -11.047 -4.246 1 96 210 SER A CA 1
ATOM 1694 C C . SER A 1 210 ? -22.234 -11.891 -3.271 1 96 210 SER A C 1
ATOM 1696 O O . SER A 1 210 ? -22.656 -11.398 -2.223 1 96 210 SER A O 1
ATOM 1698 N N . GLN A 1 211 ? -22.5 -13.109 -3.67 1 95.06 211 GLN A N 1
ATOM 1699 C CA . GLN A 1 211 ? -23.266 -14.016 -2.814 1 95.06 211 GLN A CA 1
ATOM 1700 C C . GLN A 1 211 ? -22.344 -14.719 -1.813 1 95.06 211 GLN A C 1
ATOM 1702 O O . GLN A 1 211 ? -22 -15.891 -1.996 1 95.06 211 GLN A O 1
ATOM 1707 N N . LEU A 1 212 ? -22.188 -14.078 -0.758 1 93.88 212 LEU A N 1
ATOM 1708 C CA . LEU A 1 212 ? -21.234 -14.617 0.215 1 93.88 212 LEU A CA 1
ATOM 1709 C C . LEU A 1 212 ? -21.875 -15.75 1.017 1 93.88 212 LEU A C 1
ATOM 1711 O O . LEU A 1 212 ? -21.172 -16.656 1.483 1 93.88 212 LEU A O 1
ATOM 1715 N N . GLY A 1 213 ? -23.219 -15.688 1.254 1 94.12 213 GLY A N 1
ATOM 1716 C CA . GLY A 1 213 ? -23.875 -16.719 2.027 1 94.12 213 GLY A CA 1
ATOM 1717 C C . GLY A 1 213 ? -23.328 -16.859 3.434 1 94.12 213 GLY A C 1
ATOM 1718 O O . GLY A 1 213 ? -23.25 -15.883 4.18 1 94.12 213 GLY A O 1
ATOM 1719 N N . TRP A 1 214 ? -22.859 -18.078 3.787 1 92.56 214 TRP A N 1
ATOM 1720 C CA . TRP A 1 214 ? -22.359 -18.406 5.121 1 92.56 214 TRP A CA 1
ATOM 1721 C C . TRP A 1 214 ? -21.094 -17.609 5.441 1 92.56 214 TRP A C 1
ATOM 1723 O O . TRP A 1 214 ? -20.734 -17.453 6.613 1 92.56 214 TRP A O 1
ATOM 1733 N N . LYS A 1 215 ? -20.406 -17.109 4.488 1 93.88 215 LYS A N 1
ATOM 1734 C CA . LYS A 1 215 ? -19.141 -16.391 4.672 1 93.88 215 LYS A CA 1
ATOM 1735 C C . LYS A 1 215 ? -19.375 -15.062 5.391 1 93.88 215 LYS A C 1
ATOM 1737 O O . LYS A 1 215 ? -18.438 -14.492 5.953 1 93.88 215 LYS A O 1
ATOM 1742 N N . PHE A 1 216 ? -20.578 -14.469 5.352 1 94.62 216 PHE A N 1
ATOM 1743 C CA . PHE A 1 216 ? -20.844 -13.273 6.137 1 94.62 216 PHE A CA 1
ATOM 1744 C C . PHE A 1 216 ? -20.641 -13.539 7.621 1 94.62 216 PHE A C 1
ATOM 1746 O O . PHE A 1 216 ? -19.922 -12.797 8.297 1 94.62 216 PHE A O 1
ATOM 1753 N N . ASP A 1 217 ? -21.156 -14.648 8.078 1 95.31 217 ASP A N 1
ATOM 1754 C CA . ASP A 1 217 ? -21.188 -14.953 9.508 1 95.31 217 ASP A CA 1
ATOM 1755 C C . ASP A 1 217 ? -19.891 -15.633 9.953 1 95.31 217 ASP A C 1
ATOM 1757 O O . ASP A 1 217 ? -19.516 -15.539 11.117 1 95.31 217 ASP A O 1
ATOM 1761 N N . LYS A 1 218 ? -19.219 -16.266 9.008 1 95 218 LYS A N 1
ATOM 1762 C CA . LYS A 1 218 ? -18.094 -17.109 9.422 1 95 218 LYS A CA 1
ATOM 1763 C C . LYS A 1 218 ? -16.766 -16.469 9.023 1 95 218 LYS A C 1
ATOM 1765 O O . LYS A 1 218 ? -15.711 -16.875 9.508 1 95 218 LYS A O 1
ATOM 1770 N N . ARG A 1 219 ? -16.828 -15.422 8.18 1 95.94 219 ARG A N 1
ATOM 1771 C CA . ARG A 1 219 ? -15.57 -14.828 7.734 1 95.94 219 ARG A CA 1
ATOM 1772 C C . ARG A 1 219 ? -15.625 -13.305 7.828 1 95.94 219 ARG A C 1
ATOM 1774 O O . ARG A 1 219 ? -14.695 -12.68 8.352 1 95.94 219 ARG A O 1
ATOM 1781 N N . ALA A 1 220 ? -16.688 -12.711 7.41 1 97.25 220 ALA A N 1
ATOM 1782 C CA . ALA A 1 220 ? -16.766 -11.258 7.297 1 97.25 220 ALA A CA 1
ATOM 1783 C C . ALA A 1 220 ? -16.938 -10.609 8.664 1 97.25 220 ALA A C 1
ATOM 1785 O O . ALA A 1 220 ? -16.359 -9.547 8.93 1 97.25 220 ALA A O 1
ATOM 1786 N N . MET A 1 221 ? -17.719 -11.156 9.531 1 98.19 221 MET A N 1
ATOM 1787 C CA . MET A 1 221 ? -18 -10.555 10.836 1 98.19 221 MET A CA 1
ATOM 1788 C C . MET A 1 221 ? -16.969 -10.977 11.867 1 98.19 221 MET A C 1
ATOM 1790 O O . MET A 1 221 ? -16.453 -10.141 12.609 1 98.19 221 MET A O 1
ATOM 1794 N N . PRO A 1 222 ? -16.609 -12.312 11.938 1 98.31 222 PRO A N 1
ATOM 1795 C CA . PRO A 1 222 ? -15.555 -12.688 12.883 1 98.31 222 PRO A CA 1
ATOM 1796 C C . PRO A 1 222 ? -14.203 -12.086 12.508 1 98.31 222 PRO A C 1
ATOM 1798 O O . PRO A 1 222 ? -13.969 -11.75 11.344 1 98.31 222 PRO A O 1
ATOM 1801 N N . LEU A 1 223 ? -13.328 -11.984 13.562 1 98.69 223 LEU A N 1
ATOM 1802 C CA . LEU A 1 223 ? -12.023 -11.367 13.359 1 98.69 223 LEU A CA 1
ATOM 1803 C C . LEU A 1 223 ? -10.898 -12.344 13.672 1 98.69 223 LEU A C 1
ATOM 1805 O O . LEU A 1 223 ? -10.984 -13.109 14.641 1 98.69 223 LEU A O 1
ATOM 1809 N N . ILE A 1 224 ? -9.875 -12.312 12.859 1 98.81 224 ILE A N 1
ATOM 1810 C CA . ILE A 1 224 ? -8.688 -13.117 13.141 1 98.81 224 ILE A CA 1
ATOM 1811 C C . ILE A 1 224 ? -7.453 -12.227 13.164 1 98.81 224 ILE A C 1
ATOM 1813 O O . ILE A 1 224 ? -7.469 -11.109 12.633 1 98.81 224 ILE A O 1
ATOM 1817 N N . VAL A 1 225 ? -6.391 -12.688 13.812 1 98.75 225 VAL A N 1
ATOM 1818 C CA . VAL A 1 225 ? -5.055 -12.102 13.789 1 98.75 225 VAL A CA 1
ATOM 1819 C C . VAL A 1 225 ? -4.066 -13.094 13.18 1 98.75 225 VAL A C 1
ATOM 1821 O O . VAL A 1 225 ? -4.074 -14.273 13.523 1 98.75 225 VAL A O 1
ATOM 1824 N N . ASP A 1 226 ? -3.305 -12.695 12.234 1 98.69 226 ASP A N 1
ATOM 1825 C CA . ASP A 1 226 ? -2.281 -13.516 11.594 1 98.69 226 ASP A CA 1
ATOM 1826 C C . ASP A 1 226 ? -0.898 -13.219 12.164 1 98.69 226 ASP A C 1
ATOM 1828 O O . ASP A 1 226 ? -0.294 -12.195 11.844 1 98.69 226 ASP A O 1
ATOM 1832 N N . PRO A 1 227 ? -0.351 -14.086 12.969 1 98.56 227 PRO A N 1
ATOM 1833 C CA . PRO A 1 227 ? 0.973 -13.844 13.547 1 98.56 227 PRO A CA 1
ATOM 1834 C C . PRO A 1 227 ? 2.066 -13.734 12.492 1 98.56 227 PRO A C 1
ATOM 1836 O O . PRO A 1 227 ? 3.139 -13.188 12.758 1 98.56 227 PRO A O 1
ATOM 1839 N N . GLY A 1 228 ? 1.813 -14.258 11.297 1 98.38 228 GLY A N 1
ATOM 1840 C CA . GLY A 1 228 ? 2.781 -14.164 10.219 1 98.38 228 GLY A CA 1
ATOM 1841 C C . GLY A 1 228 ? 3.148 -12.734 9.867 1 98.38 228 GLY A C 1
ATOM 1842 O O . GLY A 1 228 ? 4.152 -12.492 9.195 1 98.38 228 GLY A O 1
ATOM 1843 N N . LEU A 1 229 ? 2.383 -11.766 10.344 1 98.5 229 LEU A N 1
ATOM 1844 C CA . LEU A 1 229 ? 2.641 -10.359 10.062 1 98.5 229 LEU A CA 1
ATOM 1845 C C . LEU A 1 229 ? 3.752 -9.82 10.961 1 98.5 229 LEU A C 1
ATOM 1847 O O . LEU A 1 229 ? 4.375 -8.805 10.633 1 98.5 229 LEU A O 1
ATOM 1851 N N . TYR A 1 230 ? 3.99 -10.5 12.141 1 98.5 230 TYR A N 1
ATOM 1852 C CA . TYR A 1 230 ? 4.867 -9.805 13.078 1 98.5 230 TYR A CA 1
ATOM 1853 C C . TYR A 1 230 ? 5.762 -10.797 13.82 1 98.5 230 TYR A C 1
ATOM 1855 O O . TYR A 1 230 ? 6.684 -10.391 14.531 1 98.5 230 TYR A O 1
ATOM 1863 N N . MET A 1 231 ? 5.504 -12.078 13.656 1 98.12 231 MET A N 1
ATOM 1864 C CA . MET A 1 231 ? 6.32 -13.086 14.32 1 98.12 231 MET A CA 1
ATOM 1865 C C . MET A 1 231 ? 7.32 -13.703 13.352 1 98.12 231 MET A C 1
ATOM 1867 O O . MET A 1 231 ? 7.004 -13.922 12.18 1 98.12 231 MET A O 1
ATOM 1871 N N . SER A 1 232 ? 8.461 -14.117 13.836 1 95.94 232 SER A N 1
ATOM 1872 C CA . SER A 1 232 ? 9.484 -14.773 13.023 1 95.94 232 SER A CA 1
ATOM 1873 C C . SER A 1 232 ? 9.211 -16.266 12.883 1 95.94 232 SER A C 1
ATOM 1875 O O . SER A 1 232 ? 9.75 -16.906 11.977 1 95.94 232 SER A O 1
ATOM 1877 N N . ASN A 1 233 ? 8.391 -16.734 13.766 1 95.25 233 ASN A N 1
ATOM 1878 C CA . ASN A 1 233 ? 8.023 -18.156 13.703 1 95.25 233 ASN A CA 1
ATOM 1879 C C . ASN A 1 233 ? 6.598 -18.344 13.195 1 95.25 233 ASN A C 1
ATOM 1881 O O . ASN A 1 233 ? 5.711 -17.547 13.523 1 95.25 233 ASN A O 1
ATOM 1885 N N . LYS A 1 234 ? 6.457 -19.391 12.492 1 94.44 234 LYS A N 1
ATOM 1886 C CA . LYS A 1 234 ? 5.156 -19.672 11.891 1 94.44 234 LYS A CA 1
ATOM 1887 C C . LYS A 1 234 ? 4.145 -20.109 12.953 1 94.44 234 LYS A C 1
ATOM 1889 O O . LYS A 1 234 ? 4.484 -20.859 13.875 1 94.44 234 LYS A O 1
ATOM 1894 N N . SER A 1 235 ? 3.031 -19.531 12.898 1 95.38 235 SER A N 1
ATOM 1895 C CA . SER A 1 235 ? 1.87 -19.969 13.664 1 95.38 235 SER A CA 1
ATOM 1896 C C . SER A 1 235 ? 0.574 -19.703 12.906 1 95.38 235 SER A C 1
ATOM 1898 O O . SER A 1 235 ? 0.553 -18.922 11.961 1 95.38 235 SER A O 1
ATOM 1900 N N . ASP A 1 236 ? -0.421 -20.422 13.234 1 95.94 236 ASP A N 1
ATOM 1901 C CA . ASP A 1 236 ? -1.704 -20.25 12.562 1 95.94 236 ASP A CA 1
ATOM 1902 C C . ASP A 1 236 ? -2.4 -18.969 13.047 1 95.94 236 ASP A C 1
ATOM 1904 O O . ASP A 1 236 ? -1.994 -18.375 14.047 1 95.94 236 ASP A O 1
ATOM 1908 N N . VAL A 1 237 ? -3.404 -18.562 12.352 1 98 237 VAL A N 1
ATOM 1909 C CA . VAL A 1 237 ? -4.211 -17.406 12.766 1 98 237 VAL A CA 1
ATOM 1910 C C . VAL A 1 237 ? -4.969 -17.734 14.047 1 98 237 VAL A C 1
ATOM 1912 O O . VAL A 1 237 ? -5.195 -18.922 14.352 1 98 237 VAL A O 1
ATOM 1915 N N . PHE A 1 238 ? -5.332 -16.734 14.805 1 98.38 238 PHE A N 1
ATOM 1916 C CA . PHE A 1 238 ? -6.188 -16.953 15.961 1 98.38 238 PHE A CA 1
ATOM 1917 C C . PHE A 1 238 ? -7.352 -15.961 15.969 1 98.38 238 PHE A C 1
ATOM 1919 O O . PHE A 1 238 ? -7.242 -14.859 15.414 1 98.38 238 PHE A O 1
ATOM 1926 N N . TRP A 1 239 ? -8.43 -16.406 16.531 1 98.38 239 TRP A N 1
ATOM 1927 C CA . TRP A 1 239 ? -9.664 -15.633 16.547 1 98.38 239 TRP A CA 1
ATOM 1928 C C . TRP A 1 239 ? -9.664 -14.625 17.688 1 98.38 239 TRP A C 1
ATOM 1930 O O . TRP A 1 239 ? -9.125 -14.891 18.766 1 98.38 239 TRP A O 1
ATOM 1940 N N . VAL A 1 240 ? -10.227 -13.477 17.453 1 98.69 240 VAL A N 1
ATOM 1941 C CA . VAL A 1 240 ? -10.422 -12.461 18.484 1 98.69 240 VAL A CA 1
ATOM 1942 C C . VAL A 1 240 ? -11.875 -12.008 18.5 1 98.69 240 VAL A C 1
ATOM 1944 O O . VAL A 1 240 ? -12.602 -12.18 17.516 1 98.69 240 VAL A O 1
ATOM 1947 N N . GLU A 1 241 ? -12.328 -11.477 19.609 1 98.25 241 GLU A N 1
ATOM 1948 C CA . GLU A 1 241 ? -13.703 -11.039 19.844 1 98.25 241 GLU A CA 1
ATOM 1949 C C . GLU A 1 241 ? -13.742 -9.641 20.453 1 98.25 241 GLU A C 1
ATOM 1951 O O . GLU A 1 241 ? -12.789 -9.219 21.094 1 98.25 241 GLU A O 1
ATOM 1956 N N . PRO A 1 242 ? -14.797 -8.875 20.297 1 98.31 242 PRO A N 1
ATOM 1957 C CA . PRO A 1 242 ? -16.047 -9.242 19.641 1 98.31 242 PRO A CA 1
ATOM 1958 C C . PRO A 1 242 ? -15.961 -9.18 18.109 1 98.31 242 PRO A C 1
ATOM 1960 O O . PRO A 1 242 ? -14.992 -8.641 17.578 1 98.31 242 PRO A O 1
ATOM 1963 N N . ASN A 1 243 ? -16.984 -9.742 17.453 1 98.44 243 ASN A N 1
ATOM 1964 C CA . ASN A 1 243 ? -17.141 -9.625 16 1 98.44 243 ASN A CA 1
ATOM 1965 C C . ASN A 1 243 ? -17.375 -8.172 15.586 1 98.44 243 ASN A C 1
ATOM 1967 O O . ASN A 1 243 ? -17.703 -7.328 16.422 1 98.44 243 ASN A O 1
ATOM 1971 N N . ARG A 1 244 ? -17.125 -7.902 14.367 1 98.25 244 ARG A N 1
ATOM 1972 C CA . ARG A 1 244 ? -17.438 -6.586 13.82 1 98.25 244 ARG A CA 1
ATOM 1973 C C . ARG A 1 244 ? -18.688 -6.637 12.945 1 98.25 244 ARG A C 1
ATOM 1975 O O . ARG A 1 244 ? -19.047 -7.695 12.43 1 98.25 244 ARG A O 1
ATOM 1982 N N . PRO A 1 245 ? -19.406 -5.457 12.789 1 97.5 245 PRO A N 1
ATOM 1983 C CA . PRO A 1 245 ? -20.531 -5.426 11.844 1 97.5 245 PRO A CA 1
ATOM 1984 C C . PRO A 1 245 ? -20.062 -5.492 10.383 1 97.5 245 PRO A C 1
ATOM 1986 O O . PRO A 1 245 ? -18.891 -5.242 10.094 1 97.5 245 PRO A O 1
ATOM 1989 N N . LEU A 1 246 ? -20.938 -5.863 9.516 1 98.12 246 LEU A N 1
ATOM 1990 C CA . LEU A 1 246 ? -20.656 -5.867 8.086 1 98.12 246 LEU A CA 1
ATOM 1991 C C . LEU A 1 246 ? -20.391 -4.453 7.582 1 98.12 246 LEU A C 1
ATOM 1993 O O . LEU A 1 246 ? -20.953 -3.486 8.117 1 98.12 246 LEU A O 1
ATOM 1997 N N . PRO A 1 247 ? -19.578 -4.371 6.59 1 98.44 247 PRO A N 1
ATOM 1998 C CA . PRO A 1 247 ? -19.266 -3.037 6.066 1 98.44 247 PRO A CA 1
ATOM 1999 C C . PRO A 1 247 ? -20.469 -2.359 5.422 1 98.44 247 PRO A C 1
ATOM 2001 O O . PRO A 1 247 ? -21.297 -3.029 4.812 1 98.44 247 PRO A O 1
ATOM 2004 N N . THR A 1 248 ? -20.516 -1.063 5.527 1 98.25 248 THR A N 1
ATOM 2005 C CA . THR A 1 248 ? -21.5 -0.253 4.828 1 98.25 248 THR A CA 1
ATOM 2006 C C . THR A 1 248 ? -20.828 0.681 3.828 1 98.25 248 THR A C 1
ATOM 2008 O O . THR A 1 248 ? -21.484 1.289 2.988 1 98.25 248 THR A O 1
ATOM 2011 N N . ALA A 1 249 ? -19.516 0.788 3.873 1 97.75 249 ALA A N 1
ATOM 2012 C CA . ALA A 1 249 ? -18.781 1.704 3.006 1 97.75 249 ALA A CA 1
ATOM 2013 C C . ALA A 1 249 ? -18.516 1.075 1.641 1 97.75 249 ALA A C 1
ATOM 2015 O O . ALA A 1 249 ? -18.219 1.78 0.671 1 97.75 249 ALA A O 1
ATOM 2016 N N . PHE A 1 250 ? -18.562 -0.215 1.576 1 98.06 250 PHE A N 1
ATOM 2017 C CA . PHE A 1 250 ? -18.359 -0.965 0.342 1 98.06 250 PHE A CA 1
ATOM 2018 C C . PHE A 1 250 ? -19.062 -2.311 0.401 1 98.06 250 PHE A C 1
ATOM 2020 O O . PHE A 1 250 ? -19.531 -2.723 1.464 1 98.06 250 PHE A O 1
ATOM 2027 N N . LYS A 1 251 ? -19.156 -2.965 -0.782 1 98 251 LYS A N 1
ATOM 2028 C CA . LYS A 1 251 ? -19.734 -4.297 -0.871 1 98 251 LYS A CA 1
ATOM 2029 C C . LYS A 1 251 ? -18.672 -5.379 -0.849 1 98 251 LYS A C 1
ATOM 2031 O O . LYS A 1 251 ? -17.594 -5.211 -1.44 1 98 251 LYS A O 1
ATOM 2036 N N . LEU A 1 252 ? -19.016 -6.469 -0.178 1 98.56 252 LEU A N 1
ATOM 2037 C CA . LEU A 1 252 ? -18.078 -7.582 -0.102 1 98.56 252 LEU A CA 1
ATOM 2038 C C . LEU A 1 252 ? -18.266 -8.539 -1.276 1 98.56 252 LEU A C 1
ATOM 2040 O O . LEU A 1 252 ? -19.391 -8.805 -1.688 1 98.56 252 LEU A O 1
ATOM 2044 N N . PHE A 1 253 ? -17.203 -9.023 -1.797 1 98.56 253 PHE A N 1
ATOM 2045 C CA . PHE A 1 253 ? -17.172 -10.07 -2.816 1 98.56 253 PHE A CA 1
ATOM 2046 C C . PHE A 1 253 ? -16.203 -11.18 -2.42 1 98.56 253 PHE A C 1
ATOM 2048 O O . PHE A 1 253 ? -15.328 -10.984 -1.577 1 98.56 253 PHE A O 1
ATOM 2055 N N . THR A 1 254 ? -16.375 -12.367 -2.939 1 97.69 254 THR A N 1
ATOM 2056 C CA . THR A 1 254 ? -15.5 -13.516 -2.701 1 97.69 254 THR A CA 1
ATOM 2057 C C . THR A 1 254 ? -15.273 -14.297 -3.994 1 97.69 254 THR A C 1
ATOM 2059 O O . THR A 1 254 ? -16 -14.117 -4.973 1 97.69 254 THR A O 1
ATOM 2062 N N . GLY A 1 255 ? -14.203 -15.062 -4.059 1 96.75 255 GLY A N 1
ATOM 2063 C CA . GLY A 1 255 ? -13.852 -15.859 -5.227 1 96.75 255 GLY A CA 1
ATOM 2064 C C . GLY A 1 255 ? -12.555 -16.625 -5.059 1 96.75 255 GLY A C 1
ATOM 2065 O O . GLY A 1 255 ? -12.258 -17.109 -3.967 1 96.75 255 GLY A O 1
ATOM 2066 N N . SER A 1 256 ? -11.883 -16.812 -6.168 1 96.06 256 SER A N 1
ATOM 2067 C CA . SER A 1 256 ? -10.641 -17.578 -6.195 1 96.06 256 SER A CA 1
ATOM 2068 C C . SER A 1 256 ? -9.453 -16.719 -5.789 1 96.06 256 SER A C 1
ATOM 2070 O O . SER A 1 256 ? -9.406 -15.523 -6.109 1 96.06 256 SER A O 1
ATOM 2072 N N . ALA A 1 257 ? -8.516 -17.359 -5.09 1 96.88 257 ALA A N 1
ATOM 2073 C CA . ALA A 1 257 ? -7.285 -16.656 -4.734 1 96.88 257 ALA A CA 1
ATOM 2074 C C . ALA A 1 257 ? -6.355 -16.531 -5.938 1 96.88 257 ALA A C 1
ATOM 2076 O O . ALA A 1 257 ? -5.355 -15.82 -5.887 1 96.88 257 ALA A O 1
ATOM 2077 N N . TRP A 1 258 ? -6.652 -17.219 -7.027 1 98.19 258 TRP A N 1
ATOM 2078 C CA . TRP A 1 258 ? -5.824 -17.234 -8.227 1 98.19 258 TRP A CA 1
ATOM 2079 C C . TRP A 1 258 ? -6.426 -16.344 -9.312 1 98.19 258 TRP A C 1
ATOM 2081 O O . TRP A 1 258 ? -7.641 -16.344 -9.523 1 98.19 258 TRP A O 1
ATOM 2091 N N . MET A 1 259 ? -5.551 -15.531 -9.93 1 98.75 259 MET A N 1
ATOM 2092 C CA . MET A 1 259 ? -6.086 -14.5 -10.82 1 98.75 259 MET A CA 1
ATOM 2093 C C . MET A 1 259 ? -5.105 -14.203 -11.953 1 98.75 259 MET A C 1
ATOM 2095 O O . MET A 1 259 ? -3.939 -14.602 -11.891 1 98.75 259 MET A O 1
ATOM 2099 N N . VAL A 1 260 ? -5.57 -13.609 -13.031 1 98.94 260 VAL A N 1
ATOM 2100 C CA . VAL A 1 260 ? -4.824 -12.922 -14.078 1 98.94 260 VAL A CA 1
ATOM 2101 C C . VAL A 1 260 ? -5.207 -11.445 -14.094 1 98.94 260 VAL A C 1
ATOM 2103 O O . VAL A 1 260 ? -6.328 -11.094 -14.469 1 98.94 260 VAL A O 1
ATOM 2106 N N . LEU A 1 261 ? -4.277 -10.609 -13.672 1 98.94 261 LEU A N 1
ATOM 2107 C CA . LEU A 1 261 ? -4.578 -9.195 -13.469 1 98.94 261 LEU A CA 1
ATOM 2108 C C . LEU A 1 261 ? -3.857 -8.336 -14.5 1 98.94 261 LEU A C 1
ATOM 2110 O O . LEU A 1 261 ? -2.676 -8.555 -14.781 1 98.94 261 LEU A O 1
ATOM 2114 N N . SER A 1 262 ? -4.562 -7.359 -15.016 1 98.81 262 SER A N 1
ATOM 2115 C CA . SER A 1 262 ? -3.943 -6.418 -15.938 1 98.81 262 SER A CA 1
ATOM 2116 C C . SER A 1 262 ? -2.887 -5.57 -15.242 1 98.81 262 SER A C 1
ATOM 2118 O O . SER A 1 262 ? -2.959 -5.355 -14.031 1 98.81 262 SER A O 1
ATOM 2120 N N . HIS A 1 263 ? -1.952 -5.152 -16.062 1 98.62 263 HIS A N 1
ATOM 2121 C CA . HIS A 1 263 ? -0.926 -4.242 -15.562 1 98.62 263 HIS A CA 1
ATOM 2122 C C . HIS A 1 263 ? -1.549 -3.029 -14.883 1 98.62 263 HIS A C 1
ATOM 2124 O O . HIS A 1 263 ? -1.117 -2.631 -13.797 1 98.62 263 HIS A O 1
ATOM 2130 N N . ASP A 1 264 ? -2.602 -2.447 -15.43 1 97.75 264 ASP A N 1
ATOM 2131 C CA . ASP A 1 264 ? -3.266 -1.259 -14.906 1 97.75 264 ASP A CA 1
ATOM 2132 C C . ASP A 1 264 ? -3.898 -1.542 -13.547 1 97.75 264 ASP A C 1
ATOM 2134 O O . ASP A 1 264 ? -3.828 -0.71 -12.641 1 97.75 264 ASP A O 1
ATOM 2138 N N . PHE A 1 265 ? -4.539 -2.633 -13.445 1 98.56 265 PHE A N 1
ATOM 2139 C CA . PHE A 1 265 ? -5.148 -2.992 -12.172 1 98.56 265 PHE A CA 1
ATOM 2140 C C . PHE A 1 265 ? -4.086 -3.146 -11.086 1 98.56 265 PHE A C 1
ATOM 2142 O O . PHE A 1 265 ? -4.27 -2.689 -9.961 1 98.56 265 PHE A O 1
ATOM 2149 N N . VAL A 1 266 ? -2.975 -3.785 -11.445 1 98.69 266 VAL A N 1
ATOM 2150 C CA . VAL A 1 266 ? -1.887 -3.996 -10.492 1 98.69 266 VAL A CA 1
ATOM 2151 C C . VAL A 1 266 ? -1.312 -2.65 -10.055 1 98.69 266 VAL A C 1
ATOM 2153 O O . VAL A 1 266 ? -1.061 -2.432 -8.867 1 98.69 266 VAL A O 1
ATOM 2156 N N . GLU A 1 267 ? -1.098 -1.768 -10.961 1 97.81 267 GLU A N 1
ATOM 2157 C CA . GLU A 1 267 ? -0.635 -0.429 -10.609 1 97.81 267 GLU A CA 1
ATOM 2158 C C . GLU A 1 267 ? -1.6 0.252 -9.641 1 97.81 267 GLU A C 1
ATOM 2160 O O . GLU A 1 267 ? -1.173 0.868 -8.664 1 97.81 267 GLU A O 1
ATOM 2165 N N . TYR A 1 268 ? -2.869 0.132 -9.938 1 98 268 TYR A N 1
ATOM 2166 C CA . TYR A 1 268 ? -3.904 0.748 -9.117 1 98 268 TYR A CA 1
ATOM 2167 C C . TYR A 1 268 ? -3.838 0.239 -7.68 1 98 268 TYR A C 1
ATOM 2169 O O . TYR A 1 268 ? -3.895 1.026 -6.734 1 98 268 TYR A O 1
ATOM 2177 N N . ILE A 1 269 ? -3.697 -1.077 -7.477 1 98.25 269 ILE A N 1
ATOM 2178 C CA . ILE A 1 269 ? -3.785 -1.639 -6.133 1 98.25 269 ILE A CA 1
ATOM 2179 C C . ILE A 1 269 ? -2.486 -1.375 -5.379 1 98.25 269 ILE A C 1
ATOM 2181 O O . ILE A 1 269 ? -2.484 -1.269 -4.148 1 98.25 269 ILE A O 1
ATOM 2185 N N . ILE A 1 270 ? -1.349 -1.244 -6.07 1 98.44 270 ILE A N 1
ATOM 2186 C CA . ILE A 1 270 ? -0.07 -1.014 -5.41 1 98.44 270 ILE A CA 1
ATOM 2187 C C . ILE A 1 270 ? 0.059 0.461 -5.035 1 98.44 270 ILE A C 1
ATOM 2189 O O . ILE A 1 270 ? 0.396 0.792 -3.896 1 98.44 270 ILE A O 1
ATOM 2193 N N . TRP A 1 271 ? -0.344 1.339 -5.91 1 96.25 271 TRP A N 1
ATOM 2194 C CA . TRP A 1 271 ? -0.223 2.768 -5.641 1 96.25 271 TRP A CA 1
ATOM 2195 C C . TRP A 1 271 ? -1.309 3.234 -4.676 1 96.25 271 TRP A C 1
ATOM 2197 O O . TRP A 1 271 ? -1.055 4.062 -3.799 1 96.25 271 TRP A O 1
ATOM 2207 N N . GLY A 1 272 ? -2.484 2.801 -4.934 1 95.62 272 GLY A N 1
ATOM 2208 C CA . GLY A 1 272 ? -3.596 3.121 -4.051 1 95.62 272 GLY A CA 1
ATOM 2209 C C . GLY A 1 272 ? -3.941 4.598 -4.043 1 95.62 272 GLY A C 1
ATOM 2210 O O . GLY A 1 272 ? -4.203 5.172 -2.982 1 95.62 272 GLY A O 1
ATOM 2211 N N . TRP A 1 273 ? -3.994 5.215 -5.195 1 93.94 273 TRP A N 1
ATOM 2212 C CA . TRP A 1 273 ? -4.156 6.664 -5.254 1 93.94 273 TRP A CA 1
ATOM 2213 C C . TRP A 1 273 ? -5.594 7.062 -4.93 1 93.94 273 TRP A C 1
ATOM 2215 O O . TRP A 1 273 ? -5.883 8.242 -4.707 1 93.94 273 TRP A O 1
ATOM 2225 N N . ASP A 1 274 ? -6.531 6.125 -4.867 1 95.12 274 ASP A N 1
ATOM 2226 C CA . ASP A 1 274 ? -7.875 6.477 -4.422 1 95.12 274 ASP A CA 1
ATOM 2227 C C . ASP A 1 274 ? -8.141 5.957 -3.01 1 95.12 274 ASP A C 1
ATOM 2229 O O . ASP A 1 274 ? -9.25 6.078 -2.496 1 95.12 274 ASP A O 1
ATOM 2233 N N . ASN A 1 275 ? -7.273 5.312 -2.402 1 97.69 275 ASN A N 1
ATOM 2234 C CA . ASN A 1 275 ? -7.211 4.875 -1.013 1 97.69 275 ASN A CA 1
ATOM 2235 C C . ASN A 1 275 ? -7.984 3.576 -0.798 1 97.69 275 ASN A C 1
ATOM 2237 O O . ASN A 1 275 ? -7.836 2.924 0.237 1 97.69 275 ASN A O 1
ATOM 2241 N N . LEU A 1 276 ? -8.906 3.17 -1.706 1 98.31 276 LEU A N 1
ATOM 2242 C CA . LEU A 1 276 ? -9.742 1.99 -1.53 1 98.31 276 LEU A CA 1
ATOM 2243 C C . LEU A 1 276 ? -8.891 0.732 -1.39 1 98.31 276 LEU A C 1
ATOM 2245 O O . LEU A 1 276 ? -9.086 -0.048 -0.454 1 98.31 276 LEU A O 1
ATOM 2249 N N . PRO A 1 277 ? -7.93 0.485 -2.314 1 98.69 277 PRO A N 1
ATOM 2250 C CA . PRO A 1 277 ? -7.117 -0.721 -2.143 1 98.69 277 PRO A CA 1
ATOM 2251 C C . PRO A 1 277 ? -6.453 -0.794 -0.77 1 98.69 277 PRO A C 1
ATOM 2253 O O . PRO A 1 277 ? -6.379 -1.871 -0.172 1 98.69 277 PRO A O 1
ATOM 2256 N N . ARG A 1 278 ? -5.977 0.339 -0.266 1 98.69 278 ARG A N 1
ATOM 2257 C CA . ARG A 1 278 ? -5.277 0.396 1.015 1 98.69 278 ARG A CA 1
ATOM 2258 C C . ARG A 1 278 ? -6.23 0.105 2.17 1 98.69 278 ARG A C 1
ATOM 2260 O O . ARG A 1 278 ? -5.934 -0.726 3.031 1 98.69 278 ARG A O 1
ATOM 2267 N N . THR A 1 279 ? -7.398 0.763 2.205 1 98.62 279 THR A N 1
ATOM 2268 C CA . THR A 1 279 ? -8.352 0.569 3.295 1 98.62 279 THR A CA 1
ATOM 2269 C C . THR A 1 279 ? -8.914 -0.847 3.271 1 98.62 279 THR A C 1
ATOM 2271 O O . THR A 1 279 ? -9.148 -1.444 4.324 1 98.62 279 THR A O 1
ATOM 2274 N N . LEU A 1 280 ? -9.109 -1.366 2.082 1 98.88 280 LEU A N 1
ATOM 2275 C CA . LEU A 1 280 ? -9.578 -2.742 1.981 1 98.88 280 LEU A CA 1
ATOM 2276 C C . LEU A 1 280 ? -8.508 -3.719 2.455 1 98.88 280 LEU A C 1
ATOM 2278 O O . LEU A 1 280 ? -8.82 -4.738 3.078 1 98.88 280 LEU A O 1
ATOM 2282 N N . LEU A 1 281 ? -7.25 -3.438 2.096 1 98.94 281 LEU A N 1
ATOM 2283 C CA . LEU A 1 281 ? -6.184 -4.285 2.617 1 98.94 281 LEU A CA 1
ATOM 2284 C C . LEU A 1 281 ? -6.191 -4.289 4.141 1 98.94 281 LEU A C 1
ATOM 2286 O O . LEU A 1 281 ? -6.051 -5.348 4.766 1 98.94 281 LEU A O 1
ATOM 2290 N N . MET A 1 282 ? -6.348 -3.139 4.754 1 98.88 282 MET A N 1
ATOM 2291 C CA . MET A 1 282 ? -6.402 -3.006 6.207 1 98.88 282 MET A CA 1
ATOM 2292 C C . MET A 1 282 ? -7.613 -3.74 6.773 1 98.88 282 MET A C 1
ATOM 2294 O O . MET A 1 282 ? -7.512 -4.418 7.797 1 98.88 282 MET A O 1
ATOM 2298 N N . TYR A 1 283 ? -8.766 -3.631 6.098 1 98.88 283 TYR A N 1
ATOM 2299 C CA . TYR A 1 283 ? -9.961 -4.363 6.504 1 98.88 283 TYR A CA 1
ATOM 2300 C C . TYR A 1 283 ? -9.727 -5.867 6.441 1 98.88 283 TYR A C 1
ATOM 2302 O O . TYR A 1 283 ? -10.016 -6.586 7.402 1 98.88 283 TYR A O 1
ATOM 2310 N N . TYR A 1 284 ? -9.117 -6.348 5.379 1 98.88 284 TYR A N 1
ATOM 2311 C CA . TYR A 1 284 ? -8.938 -7.773 5.133 1 98.88 284 TYR A CA 1
ATOM 2312 C C . TYR A 1 284 ? -7.77 -8.32 5.941 1 98.88 284 TYR A C 1
ATOM 2314 O O . TYR A 1 284 ? -7.492 -9.523 5.91 1 98.88 284 TYR A O 1
ATOM 2322 N N . THR A 1 285 ? -7.066 -7.465 6.664 1 98.88 285 THR A N 1
ATOM 2323 C CA . THR A 1 285 ? -6.027 -7.906 7.59 1 98.88 285 THR A CA 1
ATOM 2324 C C . THR A 1 285 ? -6.613 -8.828 8.656 1 98.88 285 THR A C 1
ATOM 2326 O O . THR A 1 285 ? -5.926 -9.711 9.164 1 98.88 285 THR A O 1
ATOM 2329 N N . ASN A 1 286 ? -7.863 -8.656 8.977 1 98.75 286 ASN A N 1
ATOM 2330 C CA . ASN A 1 286 ? -8.523 -9.422 10.031 1 98.75 286 ASN A CA 1
ATOM 2331 C C . ASN A 1 286 ? -9.641 -10.289 9.477 1 98.75 286 ASN A C 1
ATOM 2333 O O . ASN A 1 286 ? -10.656 -10.516 10.141 1 98.75 286 ASN A O 1
ATOM 2337 N N . PHE A 1 287 ? -9.5 -10.727 8.297 1 98.69 287 PHE A N 1
ATOM 2338 C CA . PHE A 1 287 ? -10.508 -11.477 7.562 1 98.69 287 PHE A CA 1
ATOM 2339 C C . PHE A 1 287 ? -9.984 -12.859 7.188 1 98.69 287 PHE A C 1
ATOM 2341 O O . PHE A 1 287 ? -8.992 -12.977 6.469 1 98.69 287 PHE A O 1
ATOM 2348 N N . LEU A 1 288 ? -10.609 -13.938 7.66 1 98.12 288 LEU A N 1
ATOM 2349 C CA . LEU A 1 288 ? -10.188 -15.297 7.324 1 98.12 288 LEU A CA 1
ATOM 2350 C C . LEU A 1 288 ? -10.32 -15.555 5.828 1 98.12 288 LEU A C 1
ATOM 2352 O O . LEU A 1 288 ? -11.336 -15.203 5.223 1 98.12 288 LEU A O 1
ATOM 2356 N N . SER A 1 289 ? -9.32 -16.172 5.168 1 97.06 289 SER A N 1
ATOM 2357 C CA . SER A 1 289 ? -9.273 -16.469 3.74 1 97.06 289 SER A CA 1
ATOM 2358 C C . SER A 1 289 ? -9.32 -15.188 2.91 1 97.06 289 SER A C 1
ATOM 2360 O O . SER A 1 289 ? -9.992 -15.133 1.88 1 97.06 289 SER A O 1
ATOM 2362 N N . SER A 1 290 ? -8.602 -14.156 3.389 1 98.06 290 SER A N 1
ATOM 2363 C CA . SER A 1 290 ? -8.586 -12.828 2.773 1 98.06 290 SER A CA 1
ATOM 2364 C C . SER A 1 290 ? -8.156 -12.906 1.312 1 98.06 290 SER A C 1
ATOM 2366 O O . SER A 1 290 ? -8.586 -12.094 0.492 1 98.06 290 SER A O 1
ATOM 2368 N N . PRO A 1 291 ? -7.32 -13.891 0.825 1 97.81 291 PRO A N 1
ATOM 2369 C CA . PRO A 1 291 ? -6.953 -13.961 -0.591 1 97.81 291 PRO A CA 1
ATOM 2370 C C . PRO A 1 291 ? -8.156 -14.195 -1.502 1 97.81 291 PRO A C 1
ATOM 2372 O O . PRO A 1 291 ? -8.078 -13.945 -2.707 1 97.81 291 PRO A O 1
ATOM 2375 N N . GLU A 1 292 ? -9.219 -14.672 -0.938 1 97.31 292 GLU A N 1
ATOM 2376 C CA . GLU A 1 292 ? -10.414 -14.992 -1.714 1 97.31 292 GLU A CA 1
ATOM 2377 C C . GLU A 1 292 ? -11.398 -13.828 -1.71 1 97.31 292 GLU A C 1
ATOM 2379 O O . GLU A 1 292 ? -12.539 -13.969 -2.15 1 97.31 292 GLU A O 1
ATOM 2384 N N . GLY A 1 293 ? -11.008 -12.711 -1.182 1 98.38 293 GLY A N 1
ATOM 2385 C CA . GLY A 1 293 ? -11.969 -11.633 -1.065 1 98.38 293 GLY A CA 1
ATOM 2386 C C . GLY A 1 293 ? -11.383 -10.266 -1.369 1 98.38 293 GLY A C 1
ATOM 2387 O O . GLY A 1 293 ? -12.086 -9.375 -1.854 1 98.38 293 GLY A O 1
ATOM 2388 N N . TYR A 1 294 ? -10.117 -10.023 -1.138 1 98.81 294 TYR A N 1
ATOM 2389 C CA . TYR A 1 294 ? -9.516 -8.703 -1.233 1 98.81 294 TYR A CA 1
ATOM 2390 C C . TYR A 1 294 ? -9.57 -8.18 -2.664 1 98.81 294 TYR A C 1
ATOM 2392 O O . TYR A 1 294 ? -10.133 -7.117 -2.922 1 98.81 294 TYR A O 1
ATOM 2400 N N . PHE A 1 295 ? -9.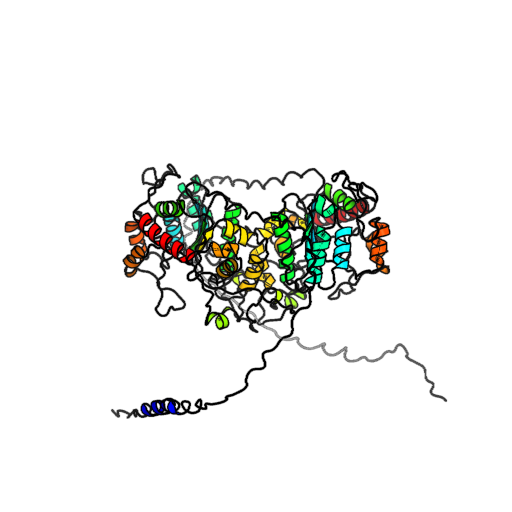047 -8.945 -3.604 1 98.88 295 PHE A N 1
ATOM 2401 C CA . PHE A 1 295 ? -8.922 -8.484 -4.98 1 98.88 295 PHE A CA 1
ATOM 2402 C C . PHE A 1 295 ? -10.289 -8.336 -5.633 1 98.88 295 PHE A C 1
ATOM 2404 O O . PHE A 1 295 ? -10.539 -7.379 -6.367 1 98.88 295 PHE A O 1
ATOM 2411 N N . GLN A 1 296 ? -11.188 -9.32 -5.328 1 98.75 296 GLN A N 1
ATOM 2412 C CA . GLN A 1 296 ? -12.555 -9.281 -5.828 1 98.75 296 GLN A CA 1
ATOM 2413 C C . GLN A 1 296 ? -13.273 -8.016 -5.367 1 98.75 296 GLN A C 1
ATOM 2415 O O . GLN A 1 296 ? -13.914 -7.328 -6.168 1 98.75 296 GLN A O 1
ATOM 2420 N N . THR A 1 297 ? -13.086 -7.711 -4.086 1 98.88 297 THR A N 1
ATOM 2421 C CA . THR A 1 297 ? -13.789 -6.578 -3.486 1 98.88 297 THR A CA 1
ATOM 2422 C C . THR A 1 297 ? -13.234 -5.258 -4.016 1 98.88 297 THR A C 1
ATOM 2424 O O . THR A 1 297 ? -13.992 -4.332 -4.301 1 98.88 297 THR A O 1
ATOM 2427 N N . VAL A 1 298 ? -11.93 -5.152 -4.191 1 98.81 298 VAL A N 1
ATOM 2428 C CA . VAL A 1 298 ? -11.352 -3.947 -4.77 1 98.81 298 VAL A CA 1
ATOM 2429 C C . VAL A 1 298 ? -11.883 -3.746 -6.188 1 98.81 298 VAL A C 1
ATOM 2431 O O . VAL A 1 298 ? -12.391 -2.67 -6.52 1 98.81 298 VAL A O 1
ATOM 2434 N N . ALA A 1 299 ? -11.812 -4.793 -7.008 1 98.56 299 ALA A N 1
ATOM 2435 C CA . ALA A 1 299 ? -12.156 -4.699 -8.422 1 98.56 299 ALA A CA 1
ATOM 2436 C C . ALA A 1 299 ? -13.625 -4.34 -8.609 1 98.56 299 ALA A C 1
ATOM 2438 O O . ALA A 1 299 ? -13.961 -3.5 -9.453 1 98.56 299 ALA A O 1
ATOM 2439 N N . CYS A 1 300 ? -14.461 -4.887 -7.801 1 98.62 300 CYS A N 1
ATOM 2440 C CA . CYS A 1 300 ? -15.898 -4.773 -8.031 1 98.62 300 CYS A CA 1
ATOM 2441 C C . CYS A 1 300 ? -16.453 -3.49 -7.418 1 98.62 300 CYS A C 1
ATOM 2443 O O . CYS A 1 300 ? -17.578 -3.092 -7.711 1 98.62 300 CYS A O 1
ATOM 2445 N N . ASN A 1 301 ? -15.664 -2.822 -6.551 1 98.38 301 ASN A N 1
ATOM 2446 C CA . ASN A 1 301 ? -16.141 -1.586 -5.945 1 98.38 301 ASN A CA 1
ATOM 2447 C C . ASN A 1 301 ? -15.656 -0.359 -6.711 1 98.38 301 ASN A C 1
ATOM 2449 O O . ASN A 1 301 ? -15.898 0.775 -6.289 1 98.38 301 ASN A O 1
ATOM 2453 N N . VAL A 1 302 ? -14.961 -0.525 -7.746 1 97.56 302 VAL A N 1
ATOM 2454 C CA . VAL A 1 302 ? -14.555 0.542 -8.656 1 97.56 302 VAL A CA 1
ATOM 2455 C C . VAL A 1 302 ? -15.258 0.378 -10 1 97.56 302 VAL A C 1
ATOM 2457 O O . VAL A 1 302 ? -14.922 -0.517 -10.781 1 97.56 302 VAL A O 1
ATOM 2460 N N . PRO A 1 303 ? -16.141 1.196 -10.352 1 95.81 303 PRO A N 1
ATOM 2461 C CA . PRO A 1 303 ? -17 1.013 -11.523 1 95.81 303 PRO A CA 1
ATOM 2462 C C . PRO A 1 303 ? -16.203 0.801 -12.805 1 95.81 303 PRO A C 1
ATOM 2464 O O . PRO A 1 303 ? -16.531 -0.093 -13.594 1 95.81 303 PRO A O 1
ATOM 2467 N N . GLU A 1 304 ? -15.164 1.564 -13.031 1 95.62 304 GLU A N 1
ATOM 2468 C CA . GLU A 1 304 ? -14.359 1.444 -14.25 1 95.62 304 GLU A CA 1
ATOM 2469 C C . GLU A 1 304 ? -13.625 0.108 -14.297 1 95.62 304 GLU A C 1
ATOM 2471 O O . GLU A 1 304 ? -13.453 -0.474 -15.367 1 95.62 304 GLU A O 1
ATOM 2476 N N . LEU A 1 305 ? -13.227 -0.4 -13.164 1 96.81 305 LEU A N 1
ATOM 2477 C CA . LEU A 1 305 ? -12.531 -1.68 -13.094 1 96.81 305 LEU A CA 1
ATOM 2478 C C . LEU A 1 305 ? -13.516 -2.84 -13.234 1 96.81 305 LEU A C 1
ATOM 2480 O O . LEU A 1 305 ? -13.188 -3.863 -13.844 1 96.81 305 LEU A O 1
ATOM 2484 N N . ALA A 1 306 ? -14.656 -2.652 -12.664 1 97.12 306 ALA A N 1
ATOM 2485 C CA . ALA A 1 306 ? -15.68 -3.693 -12.719 1 97.12 306 ALA A CA 1
ATOM 2486 C C . ALA A 1 306 ? -16 -4.066 -14.164 1 97.12 306 ALA A C 1
ATOM 2488 O O . ALA A 1 306 ? -16.297 -5.227 -14.461 1 97.12 306 ALA A O 1
ATOM 2489 N N . LYS A 1 307 ? -15.836 -3.17 -15.039 1 96.19 307 LYS A N 1
ATOM 2490 C CA . LYS A 1 307 ? -16.156 -3.375 -16.453 1 96.19 307 LYS A CA 1
ATOM 2491 C C . LYS A 1 307 ? -15.078 -4.199 -17.141 1 96.19 307 LYS A C 1
ATOM 2493 O O . LYS A 1 307 ? -15.281 -4.691 -18.266 1 96.19 307 LYS A O 1
ATOM 2498 N N . THR A 1 308 ? -13.969 -4.344 -16.516 1 97.75 308 THR A N 1
ATOM 2499 C CA . THR A 1 308 ? -12.836 -5.016 -17.141 1 97.75 308 THR A CA 1
ATOM 2500 C C . THR A 1 308 ? -12.719 -6.457 -16.641 1 97.75 308 THR A C 1
ATOM 2502 O O . THR A 1 308 ? -11.812 -7.184 -17.031 1 97.75 308 THR A O 1
ATOM 2505 N N . ILE A 1 309 ? -13.625 -6.953 -15.828 1 98.38 309 ILE A N 1
ATOM 2506 C CA . ILE A 1 309 ? -13.477 -8.242 -15.156 1 98.38 309 ILE A CA 1
ATOM 2507 C C . ILE A 1 309 ? -14.141 -9.336 -15.992 1 98.38 309 ILE A C 1
ATOM 2509 O O . ILE A 1 309 ? -15.242 -9.148 -16.516 1 98.38 309 ILE A O 1
ATOM 2513 N N . VAL A 1 310 ? -13.414 -10.352 -16.234 1 98.56 310 VAL A N 1
ATOM 2514 C CA . VAL A 1 310 ? -13.945 -11.625 -16.703 1 98.56 310 VAL A CA 1
ATOM 2515 C C . VAL A 1 310 ? -14.062 -12.602 -15.531 1 98.56 310 VAL A C 1
ATOM 2517 O O . VAL A 1 310 ? -13.062 -12.906 -14.867 1 98.56 310 VAL A O 1
ATOM 2520 N N . ASN A 1 311 ? -15.219 -13.133 -15.242 1 98.38 311 ASN A N 1
ATOM 2521 C CA . ASN A 1 311 ? -15.508 -13.891 -14.023 1 98.38 311 ASN A CA 1
ATOM 2522 C C . ASN A 1 311 ? -15 -15.32 -14.117 1 98.38 311 ASN A C 1
ATOM 2524 O O . ASN A 1 311 ? -15.789 -16.266 -14.164 1 98.38 311 ASN A O 1
ATOM 2528 N N . ASN A 1 312 ? -13.758 -15.461 -14.086 1 98.31 312 ASN A N 1
ATOM 2529 C CA . ASN A 1 312 ? -13.062 -16.75 -14.148 1 98.31 312 ASN A CA 1
ATOM 2530 C C . ASN A 1 312 ? -11.594 -16.609 -13.75 1 98.31 312 ASN A C 1
ATOM 2532 O O . ASN A 1 312 ? -10.984 -15.555 -13.961 1 98.31 312 ASN A O 1
ATOM 2536 N N . ASP A 1 313 ? -11 -17.609 -13.172 1 98.19 313 ASP A N 1
ATOM 2537 C CA . ASP A 1 313 ? -9.602 -17.547 -12.742 1 98.19 313 ASP A CA 1
ATOM 2538 C C . ASP A 1 313 ? -8.703 -18.328 -13.695 1 98.19 313 ASP A C 1
ATOM 2540 O O . ASP A 1 313 ? -7.488 -18.406 -13.484 1 98.19 313 ASP A O 1
ATOM 2544 N N . LEU A 1 314 ? -9.281 -18.984 -14.758 1 98.5 314 LEU A N 1
ATOM 2545 C CA . LEU A 1 314 ? -8.625 -19.734 -15.82 1 98.5 314 LEU A CA 1
ATOM 2546 C C . LEU A 1 314 ? -7.973 -21 -15.273 1 98.5 314 LEU A C 1
ATOM 2548 O O . LEU A 1 314 ? -6.961 -21.453 -15.797 1 98.5 314 LEU A O 1
ATOM 2552 N N . HIS A 1 315 ? -8.5 -21.547 -14.18 1 98.19 315 HIS A N 1
ATOM 2553 C CA . HIS A 1 315 ? -8 -22.781 -13.57 1 98.19 315 HIS A CA 1
ATOM 2554 C C . HIS A 1 315 ? -9.008 -23.922 -13.719 1 98.19 315 HIS A C 1
ATOM 2556 O O . HIS A 1 315 ? -10.219 -23.703 -13.648 1 98.19 315 HIS A O 1
ATOM 2562 N N . PHE A 1 316 ? -8.469 -25.047 -14.008 1 97.25 316 PHE A N 1
ATOM 2563 C CA . PHE A 1 316 ? -9.211 -26.281 -13.742 1 97.25 316 PHE A CA 1
ATOM 2564 C C . PHE A 1 316 ? -9.016 -26.719 -12.297 1 97.25 316 PHE A C 1
ATOM 2566 O O . PHE A 1 316 ? -7.898 -27.047 -11.883 1 97.25 316 PHE A O 1
ATOM 2573 N N . ILE A 1 317 ? -10.016 -26.641 -11.523 1 92.5 317 ILE A N 1
ATOM 2574 C CA . ILE A 1 317 ? -10.023 -27.062 -10.125 1 92.5 317 ILE A CA 1
ATOM 2575 C C . ILE A 1 317 ? -11.133 -28.094 -9.906 1 92.5 317 ILE A C 1
ATOM 2577 O O . ILE A 1 317 ? -12.266 -27.906 -10.359 1 92.5 317 ILE A O 1
ATOM 2581 N N . SER A 1 318 ? -10.781 -29.156 -9.297 1 85.81 318 SER A N 1
ATOM 2582 C CA . SER A 1 318 ? -11.766 -30.203 -9.016 1 85.81 318 SER A CA 1
ATOM 2583 C C . SER A 1 318 ? -12.281 -30.109 -7.59 1 85.81 318 SER A C 1
ATOM 2585 O O . SER A 1 318 ? -11.5 -30.109 -6.637 1 85.81 318 SER A O 1
ATOM 2587 N N . TRP A 1 319 ? -13.484 -29.938 -7.418 1 79.44 319 TRP A N 1
ATOM 2588 C CA . TRP A 1 319 ? -14.094 -29.781 -6.102 1 79.44 319 TRP A CA 1
ATOM 2589 C C . TRP A 1 319 ? -15.023 -30.953 -5.793 1 79.44 319 TRP A C 1
ATOM 2591 O O . TRP A 1 319 ? -15.477 -31.656 -6.703 1 79.44 319 TRP A O 1
ATOM 2601 N N . ASP A 1 320 ? -15.141 -31.125 -4.461 1 67.31 320 ASP A N 1
ATOM 2602 C CA . ASP A 1 320 ? -16.219 -32 -4.031 1 67.31 320 ASP A CA 1
ATOM 2603 C C . ASP A 1 320 ? -17.578 -31.422 -4.359 1 67.31 320 ASP A C 1
ATOM 2605 O O . ASP A 1 320 ? -17.703 -30.219 -4.633 1 67.31 320 ASP A O 1
ATOM 2609 N N . ASN A 1 321 ? -18.5 -32.25 -4.52 1 60 321 ASN A N 1
ATOM 2610 C CA . ASN A 1 321 ? -19.906 -31.875 -4.582 1 60 321 ASN A CA 1
ATOM 2611 C C . ASN A 1 321 ? -20.703 -32.438 -3.406 1 60 321 ASN A C 1
ATOM 2613 O O . ASN A 1 321 ? -20.969 -33.656 -3.348 1 60 321 ASN A O 1
ATOM 2617 N N . PRO A 1 322 ? -21.125 -31.547 -2.482 1 63.16 322 PRO A N 1
ATOM 2618 C CA . PRO A 1 322 ? -20.875 -30.109 -2.463 1 63.16 322 PRO A CA 1
ATOM 2619 C C . PRO A 1 322 ? -19.422 -29.766 -2.117 1 63.16 322 PRO A C 1
ATOM 2621 O O . PRO A 1 322 ? -18.719 -30.578 -1.528 1 63.16 322 PRO A O 1
ATOM 2624 N N . PRO A 1 323 ? -19.031 -28.594 -2.592 1 61.75 323 PRO A N 1
ATOM 2625 C CA . PRO A 1 323 ? -17.625 -28.234 -2.377 1 61.75 323 PRO A CA 1
ATOM 2626 C C . PRO A 1 323 ? -17.25 -28.203 -0.899 1 61.75 323 PRO A C 1
ATOM 2628 O O . PRO A 1 323 ? -18.047 -27.797 -0.057 1 61.75 323 PRO A O 1
ATOM 2631 N N . GLN A 1 324 ? -16.188 -28.953 -0.592 1 61.25 324 GLN A N 1
ATOM 2632 C CA . GLN A 1 324 ? -15.586 -28.875 0.734 1 61.25 324 GLN A CA 1
ATOM 2633 C C . GLN A 1 324 ? -14.508 -27.797 0.789 1 61.25 324 GLN A C 1
ATOM 2635 O O . GLN A 1 324 ? -14.344 -27.031 -0.162 1 61.25 324 GLN A O 1
ATOM 2640 N N . GLN A 1 325 ? -13.859 -27.688 1.944 1 59.88 325 GLN A N 1
ATOM 2641 C CA . GLN A 1 325 ? -12.945 -26.578 2.238 1 59.88 325 GLN A CA 1
ATOM 2642 C C . GLN A 1 325 ? -11.734 -26.609 1.305 1 59.88 325 GLN A C 1
ATOM 2644 O O . GLN A 1 325 ? -11.203 -25.562 0.947 1 59.88 325 GLN A O 1
ATOM 2649 N N . HIS A 1 326 ? -11.422 -27.859 0.902 1 70 326 HIS A N 1
ATOM 2650 C CA . HIS A 1 326 ? -10.242 -27.984 0.053 1 70 326 HIS A CA 1
ATOM 2651 C C . HIS A 1 326 ? -10.57 -28.703 -1.248 1 70 326 HIS A C 1
ATOM 2653 O O . HIS A 1 326 ? -11.312 -29.688 -1.246 1 70 326 HIS A O 1
ATOM 2659 N N . PRO A 1 327 ? -10.055 -28.156 -2.312 1 79 327 PRO A N 1
ATOM 2660 C CA . PRO A 1 327 ? -10.234 -28.859 -3.582 1 79 327 PRO A CA 1
ATOM 2661 C C . PRO A 1 327 ? -9.547 -30.234 -3.598 1 79 327 PRO A C 1
ATOM 2663 O O . PRO A 1 327 ? -8.688 -30.5 -2.758 1 79 327 PRO A O 1
ATOM 2666 N N . HIS A 1 328 ? -10.016 -31.031 -4.516 1 85.56 328 HIS A N 1
ATOM 2667 C CA . HIS A 1 328 ? -9.391 -32.344 -4.695 1 85.56 328 HIS A CA 1
ATOM 2668 C C . HIS A 1 328 ? -7.973 -32.188 -5.234 1 85.56 328 HIS A C 1
ATOM 2670 O O . HIS A 1 328 ? -7.695 -31.328 -6.059 1 85.56 328 HIS A O 1
ATOM 2676 N N . VAL A 1 329 ? -7.168 -33.094 -4.688 1 90 329 VAL A N 1
ATOM 2677 C CA . VAL A 1 329 ? -5.852 -33.25 -5.297 1 90 329 VAL A CA 1
ATOM 2678 C C . VAL A 1 329 ? -5.988 -33.969 -6.652 1 90 329 VAL A C 1
ATOM 2680 O O . VAL A 1 329 ? -6.625 -35 -6.754 1 90 329 VAL A O 1
ATOM 2683 N N . LEU A 1 330 ? -5.473 -33.438 -7.668 1 93.75 330 LEU A N 1
ATOM 2684 C CA . LEU A 1 330 ? -5.578 -33.938 -9.023 1 93.75 330 LEU A CA 1
ATOM 2685 C C . LEU A 1 330 ? -4.629 -35.125 -9.234 1 93.75 330 LEU A C 1
ATOM 2687 O O . LEU A 1 330 ? -3.568 -35.188 -8.617 1 93.75 330 LEU A O 1
ATOM 2691 N N . ASN A 1 331 ? -5.105 -36 -10.078 1 93.56 331 ASN A N 1
ATOM 2692 C CA . ASN A 1 331 ? -4.305 -37.188 -10.422 1 93.56 331 ASN A CA 1
ATOM 2693 C C . ASN A 1 331 ? -4.535 -37.594 -11.875 1 93.56 331 ASN A C 1
ATOM 2695 O O . ASN A 1 331 ? -5.168 -36.875 -12.641 1 93.56 331 ASN A O 1
ATOM 2699 N N . ILE A 1 332 ? -3.973 -38.719 -12.156 1 94.06 332 ILE A N 1
ATOM 2700 C CA . ILE A 1 332 ? -3.939 -39.188 -13.539 1 94.06 332 ILE A CA 1
ATOM 2701 C C . ILE A 1 332 ? -5.363 -39.406 -14.055 1 94.06 332 ILE A C 1
ATOM 2703 O O . ILE A 1 332 ? -5.637 -39.219 -15.242 1 94.06 332 ILE A O 1
ATOM 2707 N N . ASN A 1 333 ? -6.301 -39.688 -13.164 1 92.69 333 ASN A N 1
ATOM 2708 C CA . ASN A 1 333 ? -7.684 -39.969 -13.555 1 92.69 333 ASN A CA 1
ATOM 2709 C C . ASN A 1 333 ? -8.398 -38.656 -13.961 1 92.69 333 ASN A C 1
ATOM 2711 O O . ASN A 1 333 ? -9.477 -38.719 -14.562 1 92.69 333 ASN A O 1
ATOM 2715 N N . ASP A 1 334 ? -7.762 -37.531 -13.68 1 93.44 334 ASP A N 1
ATOM 2716 C CA . ASP A 1 334 ? -8.383 -36.25 -13.969 1 93.44 334 ASP A CA 1
ATOM 2717 C C . ASP A 1 334 ? -7.871 -35.688 -15.289 1 93.44 334 ASP A C 1
ATOM 2719 O O . ASP A 1 334 ? -8.336 -34.625 -15.734 1 93.44 334 ASP A O 1
ATOM 2723 N N . THR A 1 335 ? -6.988 -36.281 -15.969 1 94 335 THR A N 1
ATOM 2724 C CA . THR A 1 335 ? -6.23 -35.688 -17.062 1 94 335 THR A CA 1
ATOM 2725 C C . THR A 1 335 ? -7.148 -35.375 -18.234 1 94 335 THR A C 1
ATOM 2727 O O . THR A 1 335 ? -7.031 -34.281 -18.844 1 94 335 THR A O 1
ATOM 2730 N N . ASP A 1 336 ? -8.055 -36.25 -18.562 1 93.69 336 ASP A N 1
ATOM 2731 C CA . ASP A 1 336 ? -8.945 -36 -19.688 1 93.69 336 ASP A CA 1
ATOM 2732 C C . ASP A 1 336 ? -9.805 -34.781 -19.438 1 93.69 336 ASP A C 1
ATOM 2734 O O . ASP A 1 336 ? -9.969 -33.938 -20.312 1 93.69 336 ASP A O 1
ATOM 2738 N N . LYS A 1 337 ? -10.312 -34.75 -18.266 1 94.56 337 LYS A N 1
ATOM 2739 C CA . LYS A 1 337 ? -11.133 -33.594 -17.906 1 94.56 337 LYS A CA 1
ATOM 2740 C C . LYS A 1 337 ? -10.312 -32.281 -17.938 1 94.56 337 LYS A C 1
ATOM 2742 O O . LYS A 1 337 ? -10.812 -31.25 -18.359 1 94.56 337 LYS A O 1
ATOM 2747 N N . MET A 1 338 ? -9.141 -32.344 -17.516 1 95.5 338 MET A N 1
ATOM 2748 C CA . MET A 1 338 ? -8.242 -31.188 -17.531 1 95.5 338 MET A CA 1
ATOM 2749 C C . MET A 1 338 ? -8.023 -30.688 -18.969 1 95.5 338 MET A C 1
ATOM 2751 O O . MET A 1 338 ? -8.148 -29.484 -19.234 1 95.5 338 MET A O 1
ATOM 2755 N N . PHE A 1 339 ? -7.777 -31.609 -19.797 1 93.69 339 PHE A N 1
ATOM 2756 C CA . PHE A 1 339 ? -7.449 -31.281 -21.172 1 93.69 339 PHE A CA 1
ATOM 2757 C C . PHE A 1 339 ? -8.664 -30.703 -21.891 1 93.69 339 PHE A C 1
ATOM 2759 O O . PHE A 1 339 ? -8.531 -29.797 -22.719 1 93.69 339 PHE A O 1
ATOM 2766 N N . GLU A 1 340 ? -9.812 -31.156 -21.578 1 93.44 340 GLU A N 1
ATOM 2767 C CA . GLU A 1 340 ? -11.039 -30.75 -22.25 1 93.44 340 GLU A CA 1
ATOM 2768 C C . GLU A 1 340 ? -11.57 -29.422 -21.703 1 93.44 340 GLU A C 1
ATOM 2770 O O . GLU A 1 340 ? -12.414 -28.781 -22.312 1 93.44 340 GLU A O 1
ATOM 2775 N N . SER A 1 341 ? -11.102 -29.031 -20.578 1 94.75 341 SER A N 1
ATOM 2776 C CA . SER A 1 341 ? -11.648 -27.859 -19.875 1 94.75 341 SER A CA 1
ATOM 2777 C C . SER A 1 341 ? -11.32 -26.578 -20.609 1 94.75 341 SER A C 1
ATOM 2779 O O . SER A 1 341 ? -12.023 -25.562 -20.469 1 94.75 341 SER A O 1
ATOM 2781 N N . GLY A 1 342 ? -10.164 -26.594 -21.375 1 96.06 342 GLY A N 1
ATOM 2782 C CA . GLY A 1 342 ? -9.703 -25.375 -22.031 1 96.06 342 GLY A CA 1
ATOM 2783 C C . GLY A 1 342 ? -9.016 -24.406 -21.094 1 96.06 342 GLY A C 1
ATOM 2784 O O . GLY A 1 342 ? -8.578 -23.328 -21.5 1 96.06 342 GLY A O 1
ATOM 2785 N N . ALA A 1 343 ? -8.883 -24.797 -19.797 1 97.94 343 ALA A N 1
ATOM 2786 C CA . ALA A 1 343 ? -8.25 -23.938 -18.797 1 97.94 343 ALA A CA 1
ATOM 2787 C C . ALA A 1 343 ? -6.754 -23.781 -19.062 1 97.94 343 ALA A C 1
ATOM 2789 O O . ALA A 1 343 ? -6.148 -24.625 -19.734 1 97.94 343 ALA A O 1
ATOM 2790 N N . ALA A 1 344 ? -6.215 -22.703 -18.609 1 98.62 344 ALA A N 1
ATOM 2791 C CA . ALA A 1 344 ? -4.789 -22.438 -18.781 1 98.62 344 ALA A CA 1
ATOM 2792 C C . ALA A 1 344 ? -3.957 -23.172 -17.734 1 98.62 344 ALA A C 1
ATOM 2794 O O . ALA A 1 344 ? -2.816 -23.562 -18 1 98.62 344 ALA A O 1
ATOM 2795 N N . PHE A 1 345 ? -4.512 -23.312 -16.562 1 98.75 345 PHE A N 1
ATOM 2796 C CA . PHE A 1 345 ? -3.805 -23.922 -15.438 1 98.75 345 PHE A CA 1
ATOM 2797 C C . PHE A 1 345 ? -4.684 -24.953 -14.727 1 98.75 345 PHE A C 1
ATOM 2799 O O . PHE A 1 345 ? -5.902 -24.969 -14.922 1 98.75 345 PHE A O 1
ATOM 2806 N N . ALA A 1 346 ? -4.047 -25.812 -13.977 1 98.06 346 ALA A N 1
ATOM 2807 C CA . ALA A 1 346 ? -4.77 -26.75 -13.125 1 98.06 346 ALA A CA 1
ATOM 2808 C C . ALA A 1 346 ? -4.141 -26.844 -11.742 1 98.06 346 ALA A C 1
ATOM 2810 O O . ALA A 1 346 ? -2.936 -26.625 -11.586 1 98.06 346 ALA A O 1
ATOM 2811 N N . ARG A 1 347 ? -4.895 -27.094 -10.805 1 96.31 347 ARG A N 1
ATOM 2812 C CA . ARG A 1 347 ? -4.457 -27.281 -9.422 1 96.31 347 ARG A CA 1
ATOM 2813 C C . ARG A 1 347 ? -5.43 -28.156 -8.656 1 96.31 347 ARG A C 1
ATOM 2815 O O . ARG A 1 347 ? -6.598 -28.281 -9.031 1 96.31 347 ARG A O 1
ATOM 2822 N N . LYS A 1 348 ? -5.09 -28.812 -7.445 1 95.12 348 LYS A N 1
ATOM 2823 C CA . LYS A 1 348 ? -3.697 -28.797 -7.008 1 95.12 348 LYS A CA 1
ATOM 2824 C C . LYS A 1 348 ? -3.035 -30.156 -7.195 1 95.12 348 LYS A C 1
ATOM 2826 O O . LYS A 1 348 ? -3.699 -31.188 -7.117 1 95.12 348 LYS A O 1
ATOM 2831 N N . PHE A 1 349 ? -1.756 -30.125 -7.41 1 96.69 349 PHE A N 1
ATOM 2832 C CA . PHE A 1 349 ? -0.994 -31.344 -7.645 1 96.69 349 PHE A CA 1
ATOM 2833 C C . PHE A 1 349 ? -0.061 -31.641 -6.477 1 96.69 349 PHE A C 1
ATOM 2835 O O . PHE A 1 349 ? 0.522 -30.719 -5.898 1 96.69 349 PHE A O 1
ATOM 2842 N N . ASN A 1 350 ? 0.047 -32.906 -6.172 1 94.75 350 ASN A N 1
ATOM 2843 C CA . ASN A 1 350 ? 1.108 -33.344 -5.273 1 94.75 350 ASN A CA 1
ATOM 2844 C C . ASN A 1 350 ? 2.449 -33.438 -5.996 1 94.75 350 ASN A C 1
ATOM 2846 O O . ASN A 1 350 ? 2.492 -33.5 -7.227 1 94.75 350 ASN A O 1
ATOM 2850 N N . GLN A 1 351 ? 3.42 -33.469 -5.176 1 93.94 351 GLN A N 1
ATOM 2851 C CA . GLN A 1 351 ? 4.762 -33.594 -5.73 1 93.94 351 GLN A CA 1
ATOM 2852 C C . GLN A 1 351 ? 4.895 -34.906 -6.52 1 93.94 351 GLN A C 1
ATOM 2854 O O . GLN A 1 351 ? 4.453 -35.969 -6.066 1 93.94 351 GLN A O 1
ATOM 2859 N N . ASP A 1 352 ? 5.379 -34.875 -7.695 1 91.5 352 ASP A N 1
ATOM 2860 C CA . ASP A 1 352 ? 5.746 -36 -8.547 1 91.5 352 ASP A CA 1
ATOM 2861 C C . ASP A 1 352 ? 4.523 -36.844 -8.906 1 91.5 352 ASP A C 1
ATOM 2863 O O . ASP A 1 352 ? 4.629 -38.062 -9.102 1 91.5 352 ASP A O 1
ATOM 2867 N N . ASP A 1 353 ? 3.406 -36.219 -8.773 1 95.25 353 ASP A N 1
ATOM 2868 C CA . ASP A 1 353 ? 2.229 -36.938 -9.266 1 95.25 353 ASP A CA 1
ATOM 2869 C C . ASP A 1 353 ? 2.391 -37.312 -10.734 1 95.25 353 ASP A C 1
ATOM 2871 O O . ASP A 1 353 ? 2.799 -36.5 -11.555 1 95.25 353 ASP A O 1
ATOM 2875 N N . PRO A 1 354 ? 2.039 -38.5 -11.125 1 95.75 354 PRO A N 1
ATOM 2876 C CA . PRO A 1 354 ? 2.23 -38.969 -12.5 1 95.75 354 PRO A CA 1
ATOM 2877 C C . PRO A 1 354 ? 1.483 -38.125 -13.523 1 95.75 354 PRO A C 1
ATOM 2879 O O . PRO A 1 354 ? 1.874 -38.094 -14.695 1 95.75 354 PRO A O 1
ATOM 2882 N N . SER A 1 355 ? 0.387 -37.562 -13.109 1 96.12 355 SER A N 1
ATOM 2883 C CA . SER A 1 355 ? -0.356 -36.688 -14.023 1 96.12 355 SER A CA 1
ATOM 2884 C C . SER A 1 355 ? 0.529 -35.562 -14.57 1 96.12 355 SER A C 1
ATOM 2886 O O . SER A 1 355 ? 0.336 -35.125 -15.703 1 96.12 355 SER A O 1
ATOM 2888 N N . LEU A 1 356 ? 1.52 -35.125 -13.797 1 97.5 356 LEU A N 1
ATOM 2889 C CA . LEU A 1 356 ? 2.422 -34.094 -14.25 1 97.5 356 LEU A CA 1
ATOM 2890 C C . LEU A 1 356 ? 3.248 -34.562 -15.445 1 97.5 356 LEU A C 1
ATOM 2892 O O . LEU A 1 356 ? 3.475 -33.781 -16.375 1 97.5 356 LEU A O 1
ATOM 2896 N N . ASP A 1 357 ? 3.631 -35.781 -15.414 1 96.88 357 ASP A N 1
ATOM 2897 C CA . ASP A 1 357 ? 4.383 -36.344 -16.531 1 96.88 357 ASP A CA 1
ATOM 2898 C C . ASP A 1 357 ? 3.51 -36.469 -17.781 1 96.88 357 ASP A C 1
ATOM 2900 O O . ASP A 1 357 ? 3.994 -36.281 -18.891 1 96.88 357 ASP A O 1
ATOM 2904 N N . VAL A 1 358 ? 2.301 -36.812 -17.562 1 96.88 358 VAL A N 1
ATOM 2905 C CA . VAL A 1 358 ? 1.363 -36.875 -18.672 1 96.88 358 VAL A CA 1
ATOM 2906 C C . VAL A 1 358 ? 1.175 -35.5 -19.312 1 96.88 358 VAL A C 1
ATOM 2908 O O . VAL A 1 358 ? 1.191 -35.375 -20.531 1 96.88 358 VAL A O 1
ATOM 2911 N N . ILE A 1 359 ? 1.002 -34.469 -18.484 1 97.25 359 ILE A N 1
ATOM 2912 C CA . ILE A 1 359 ? 0.864 -33.125 -18.984 1 97.25 359 ILE A CA 1
ATOM 2913 C C . ILE A 1 359 ? 2.129 -32.719 -19.734 1 97.25 359 ILE A C 1
ATOM 2915 O O . ILE A 1 359 ? 2.053 -32.156 -20.844 1 97.25 359 ILE A O 1
ATOM 2919 N N . ASP A 1 360 ? 3.287 -33.031 -19.172 1 97 360 ASP A N 1
ATOM 2920 C CA . ASP A 1 360 ? 4.566 -32.719 -19.797 1 97 360 ASP A CA 1
ATOM 2921 C C . ASP A 1 360 ? 4.66 -33.312 -21.188 1 97 360 ASP A C 1
ATOM 2923 O O . ASP A 1 360 ? 5.066 -32.656 -22.141 1 97 360 ASP A O 1
ATOM 2927 N N . LYS A 1 361 ? 4.23 -34.5 -21.297 1 95.5 361 LYS A N 1
ATOM 2928 C CA . LYS A 1 361 ? 4.375 -35.25 -22.547 1 95.5 361 LYS A CA 1
ATOM 2929 C C . LYS A 1 361 ? 3.316 -34.812 -23.562 1 95.5 361 LYS A C 1
ATOM 2931 O O . LYS A 1 361 ? 3.643 -34.5 -24.703 1 95.5 361 LYS A O 1
ATOM 2936 N N . LYS A 1 362 ? 2.1 -34.75 -23.141 1 94.94 362 LYS A N 1
ATOM 2937 C CA . LYS A 1 362 ? 0.987 -34.625 -24.078 1 94.94 362 LYS A CA 1
ATOM 2938 C C . LYS A 1 362 ? 0.716 -33.156 -24.406 1 94.94 362 LYS A C 1
ATOM 2940 O O . LYS A 1 362 ? 0.22 -32.812 -25.484 1 94.94 362 LYS A O 1
ATOM 2945 N N . ILE A 1 363 ? 1.018 -32.281 -23.469 1 95.19 363 ILE A N 1
ATOM 2946 C CA . ILE A 1 363 ? 0.623 -30.891 -23.641 1 95.19 363 ILE A CA 1
ATOM 2947 C C . ILE A 1 363 ? 1.864 -30.016 -23.828 1 95.19 363 ILE A C 1
ATOM 2949 O O . ILE A 1 363 ? 1.987 -29.312 -24.812 1 95.19 363 ILE A O 1
ATOM 2953 N N . LEU A 1 364 ? 2.84 -30.156 -22.969 1 96 364 LEU A N 1
ATOM 2954 C CA . LEU A 1 364 ? 3.961 -29.234 -22.938 1 96 364 LEU A CA 1
ATOM 2955 C C . LEU A 1 364 ? 5.109 -29.734 -23.797 1 96 364 LEU A C 1
ATOM 2957 O O . LEU A 1 364 ? 6.039 -28.969 -24.094 1 96 364 LEU A O 1
ATOM 2961 N N . ARG A 1 365 ? 5.074 -30.969 -24.188 1 91.56 365 ARG A N 1
ATOM 2962 C CA . ARG A 1 365 ? 6.086 -31.578 -25.062 1 91.56 365 ARG A CA 1
ATOM 2963 C C . ARG A 1 365 ? 7.484 -31.375 -24.484 1 91.56 365 ARG A C 1
ATOM 2965 O O . ARG A 1 365 ? 8.383 -30.906 -25.188 1 91.56 365 ARG A O 1
ATOM 2972 N N . ARG A 1 366 ? 7.547 -31.75 -23.297 1 91.62 366 ARG A N 1
ATOM 2973 C CA . ARG A 1 366 ? 8.805 -31.641 -22.562 1 91.62 366 ARG A CA 1
ATOM 2974 C C . ARG A 1 366 ? 9.023 -32.844 -21.656 1 91.62 366 ARG A C 1
ATOM 2976 O O . ARG A 1 366 ? 8.102 -33.625 -21.406 1 91.62 366 ARG A O 1
ATOM 2983 N N . ARG A 1 367 ? 10.297 -32.938 -21.25 1 88.75 367 ARG A N 1
ATOM 2984 C CA . ARG A 1 367 ? 10.641 -33.781 -20.125 1 88.75 367 ARG A CA 1
ATOM 2985 C C . ARG A 1 367 ? 10.961 -32.969 -18.875 1 88.75 367 ARG A C 1
ATOM 2987 O O . ARG A 1 367 ? 11.383 -31.812 -18.984 1 88.75 367 ARG A O 1
ATOM 2994 N N . ASN A 1 368 ? 10.781 -33.688 -17.797 1 85.88 368 ASN A N 1
ATOM 2995 C CA . ASN A 1 368 ? 11.109 -33 -16.547 1 85.88 368 ASN A CA 1
ATOM 2996 C C . ASN A 1 368 ? 12.555 -32.5 -16.547 1 85.88 368 ASN A C 1
ATOM 2998 O O . ASN A 1 368 ? 13.461 -33.25 -16.984 1 85.88 368 ASN A O 1
ATOM 3002 N N . GLY A 1 369 ? 12.688 -31.25 -16.125 1 87.12 369 GLY A N 1
ATOM 3003 C CA . GLY A 1 369 ? 14.023 -30.672 -16.109 1 87.12 369 GLY A CA 1
ATOM 3004 C C . GLY A 1 369 ? 14.328 -29.812 -17.312 1 87.12 369 GLY A C 1
ATOM 3005 O O . GLY A 1 369 ? 15.281 -29.031 -17.312 1 87.12 369 GLY A O 1
ATOM 3006 N N . LEU A 1 370 ? 13.547 -29.969 -18.328 1 91.94 370 LEU A N 1
ATOM 3007 C CA . LEU A 1 370 ? 13.711 -29.188 -19.547 1 91.94 370 LEU A CA 1
ATOM 3008 C C . LEU A 1 370 ? 12.586 -28.172 -19.703 1 91.94 370 LEU A C 1
ATOM 3010 O O . LEU A 1 370 ? 11.539 -28.297 -19.062 1 91.94 370 LEU A O 1
ATOM 3014 N N . PHE A 1 371 ? 12.859 -27.219 -20.516 1 96.44 371 PHE A N 1
ATOM 3015 C CA . PHE A 1 371 ? 11.828 -26.234 -20.812 1 96.44 371 PHE A CA 1
ATOM 3016 C C . PHE A 1 371 ? 10.852 -26.781 -21.844 1 96.44 371 PHE A C 1
ATOM 3018 O O . PHE A 1 371 ? 11.203 -27.641 -22.641 1 96.44 371 PHE A O 1
ATOM 3025 N N . PRO A 1 372 ? 9.562 -26.297 -21.781 1 95.81 372 PRO A N 1
ATOM 3026 C CA . PRO A 1 372 ? 8.672 -26.609 -22.906 1 95.81 372 PRO A CA 1
ATOM 3027 C C . PRO A 1 372 ? 9.172 -26.047 -24.234 1 95.81 372 PRO A C 1
ATOM 3029 O O . PRO A 1 372 ? 9.711 -24.938 -24.266 1 95.81 372 PRO A O 1
ATOM 3032 N N . LEU A 1 373 ? 8.922 -26.797 -25.266 1 92.88 373 LEU A N 1
ATOM 3033 C CA . LEU A 1 373 ? 9.336 -26.312 -26.594 1 92.88 373 LEU A CA 1
ATOM 3034 C C . LEU A 1 373 ? 8.523 -25.094 -27 1 92.88 373 LEU A C 1
ATOM 3036 O O . LEU A 1 373 ? 7.316 -25.031 -26.75 1 92.88 373 LEU A O 1
ATOM 3040 N N . GLY A 1 374 ? 9.227 -24.109 -27.5 1 94.56 374 GLY A N 1
ATOM 3041 C CA . GLY A 1 374 ? 8.625 -22.891 -28.031 1 94.56 374 GLY A CA 1
ATOM 3042 C C . GLY A 1 374 ? 9.398 -22.297 -29.203 1 94.56 374 GLY A C 1
ATOM 3043 O O . GLY A 1 374 ? 10.43 -22.844 -29.594 1 94.56 374 GLY A O 1
ATOM 3044 N N . GLY A 1 375 ? 8.805 -21.266 -29.75 1 96.5 375 GLY A N 1
ATOM 3045 C CA . GLY A 1 375 ? 9.445 -20.625 -30.875 1 96.5 375 GLY A CA 1
ATOM 3046 C C . GLY A 1 375 ? 10.828 -20.094 -30.562 1 96.5 375 GLY A C 1
ATOM 3047 O O . GLY A 1 375 ? 11.688 -20.016 -31.453 1 96.5 375 GLY A O 1
ATOM 3048 N N . TRP A 1 376 ? 11.109 -19.828 -29.328 1 96.88 376 TRP A N 1
ATOM 3049 C CA . TRP A 1 376 ? 12.359 -19.203 -28.922 1 96.88 376 TRP A CA 1
ATOM 3050 C C . TRP A 1 376 ? 13.477 -20.234 -28.797 1 96.88 376 TRP A C 1
ATOM 3052 O O . TRP A 1 376 ? 14.648 -19.875 -28.688 1 96.88 376 TRP A O 1
ATOM 3062 N N . CYS A 1 377 ? 13.133 -21.547 -28.844 1 95.44 377 CYS A N 1
ATOM 3063 C CA . CYS A 1 377 ? 14.078 -22.609 -28.531 1 95.44 377 CYS A CA 1
ATOM 3064 C C . CYS A 1 377 ? 15.047 -22.844 -29.688 1 95.44 377 CYS A C 1
ATOM 3066 O O . CYS A 1 377 ? 14.625 -23.062 -30.828 1 95.44 377 CYS A O 1
ATOM 3068 N N . THR A 1 378 ? 16.312 -22.688 -29.406 1 95.44 378 THR A N 1
ATOM 3069 C CA . THR A 1 378 ? 17.375 -23.125 -30.297 1 95.44 378 THR A CA 1
ATOM 3070 C C . THR A 1 378 ? 18.438 -23.922 -29.531 1 95.44 378 THR A C 1
ATOM 3072 O O . THR A 1 378 ? 18.281 -24.156 -28.328 1 95.44 378 THR A O 1
ATOM 3075 N N . GLY A 1 379 ? 19.328 -24.516 -30.25 1 92.81 379 GLY A N 1
ATOM 3076 C CA . GLY A 1 379 ? 20.422 -25.25 -29.609 1 92.81 379 GLY A CA 1
ATOM 3077 C C . GLY A 1 379 ? 20.172 -26.734 -29.531 1 92.81 379 GLY A C 1
ATOM 3078 O O . GLY A 1 379 ? 19.172 -27.234 -30.062 1 92.81 379 GLY A O 1
ATOM 3079 N N . ARG A 1 380 ? 21.172 -27.422 -28.953 1 90.06 380 ARG A N 1
ATOM 3080 C CA . ARG A 1 380 ? 21.109 -28.859 -28.719 1 90.06 380 ARG A CA 1
ATOM 3081 C C . ARG A 1 380 ? 21.578 -29.219 -27.312 1 90.06 380 ARG A C 1
ATOM 3083 O O . ARG A 1 380 ? 22.75 -29.016 -26.969 1 90.06 380 ARG A O 1
ATOM 3090 N N . PRO A 1 381 ? 20.594 -29.719 -26.516 1 89 381 PRO A N 1
ATOM 3091 C CA . PRO A 1 381 ? 19.172 -29.984 -26.766 1 89 381 PRO A CA 1
ATOM 3092 C C . PRO A 1 381 ? 18.359 -28.719 -26.984 1 89 381 PRO A C 1
ATOM 3094 O O . PRO A 1 381 ? 18.828 -27.625 -26.688 1 89 381 PRO A O 1
ATOM 3097 N N . LYS A 1 382 ? 17.25 -28.938 -27.5 1 90.31 382 LYS A N 1
ATOM 3098 C CA . LYS A 1 382 ? 16.406 -27.781 -27.781 1 90.31 382 LYS A CA 1
ATOM 3099 C C . LYS A 1 382 ? 16.156 -26.953 -26.516 1 90.31 382 LYS A C 1
ATOM 3101 O O . LYS A 1 382 ? 15.977 -27.5 -25.438 1 90.31 382 LYS A O 1
ATOM 3106 N N . CYS A 1 383 ? 16.156 -25.625 -26.641 1 93.44 383 CYS A N 1
ATOM 3107 C CA . CYS A 1 383 ? 15.891 -24.609 -25.641 1 93.44 383 CYS A CA 1
ATOM 3108 C C . CYS A 1 383 ? 17.125 -24.375 -24.766 1 93.44 383 CYS A C 1
ATOM 3110 O O . CYS A 1 383 ? 17.062 -23.656 -23.766 1 93.44 383 CYS A O 1
ATOM 3112 N N . SER A 1 384 ? 18.25 -24.984 -25.156 1 91.62 384 SER A N 1
ATOM 3113 C CA . SER A 1 384 ? 19.484 -24.719 -24.438 1 91.62 384 SER A CA 1
ATOM 3114 C C . SER A 1 384 ? 20.078 -23.375 -24.844 1 91.62 384 SER A C 1
ATOM 3116 O O . SER A 1 384 ? 20.938 -22.844 -24.141 1 91.62 384 SER A O 1
ATOM 3118 N N . GLU A 1 385 ? 19.656 -22.875 -25.953 1 95 385 GLU A N 1
ATOM 3119 C CA . GLU A 1 385 ? 20.031 -21.547 -26.438 1 95 385 GLU A CA 1
ATOM 3120 C C . GLU A 1 385 ? 18.812 -20.719 -26.797 1 95 385 GLU A C 1
ATOM 3122 O O . GLU A 1 385 ? 17.75 -21.266 -27.109 1 95 385 GLU A O 1
ATOM 3127 N N . ILE A 1 386 ? 19.031 -19.469 -26.703 1 96.44 386 ILE A N 1
ATOM 3128 C CA . ILE A 1 386 ? 17.922 -18.547 -26.906 1 96.44 386 ILE A CA 1
ATOM 3129 C C . ILE A 1 386 ? 17.891 -18.078 -28.375 1 96.44 386 ILE A C 1
ATOM 3131 O O . ILE A 1 386 ? 18.844 -17.469 -28.844 1 96.44 386 ILE A O 1
ATOM 3135 N N . GLY A 1 387 ? 16.875 -18.359 -29.047 1 96.88 387 GLY A N 1
ATOM 3136 C CA . GLY A 1 387 ? 16.641 -17.859 -30.391 1 96.88 387 GLY A CA 1
ATOM 3137 C C . GLY A 1 387 ? 15.859 -16.562 -30.422 1 96.88 387 GLY A C 1
ATOM 3138 O O . GLY A 1 387 ? 16.109 -15.672 -29.594 1 96.88 387 GLY A O 1
ATOM 3139 N N . ASN A 1 388 ? 14.953 -16.453 -31.438 1 97.25 388 ASN A N 1
ATOM 3140 C CA . ASN A 1 388 ? 14.094 -15.266 -31.5 1 97.25 388 ASN A CA 1
ATOM 3141 C C . ASN A 1 388 ? 12.984 -15.336 -30.453 1 97.25 388 ASN A C 1
ATOM 3143 O O . ASN A 1 388 ? 12.016 -16.078 -30.609 1 97.25 388 ASN A O 1
ATOM 3147 N N . ILE A 1 389 ? 13.047 -14.516 -29.5 1 96.12 389 ILE A N 1
ATOM 3148 C CA . ILE A 1 389 ? 12.148 -14.578 -28.359 1 96.12 389 ILE A CA 1
ATOM 3149 C C . ILE A 1 389 ? 10.758 -14.117 -28.766 1 96.12 389 ILE A C 1
ATOM 3151 O O . ILE A 1 389 ? 9.781 -14.336 -28.047 1 96.12 389 ILE A O 1
ATOM 3155 N N . TYR A 1 390 ? 10.625 -13.508 -30.016 1 96.69 390 TYR A N 1
ATOM 3156 C CA . TYR A 1 390 ? 9.344 -12.992 -30.484 1 96.69 390 TYR A CA 1
ATOM 3157 C C . TYR A 1 390 ? 8.672 -13.992 -31.422 1 96.69 390 TYR A C 1
ATOM 3159 O O . TYR A 1 390 ? 7.559 -13.75 -31.906 1 96.69 390 TYR A O 1
ATOM 3167 N N . LYS A 1 391 ? 9.312 -15.078 -31.641 1 97.38 391 LYS A N 1
ATOM 3168 C CA . LYS A 1 391 ? 8.711 -16.125 -32.469 1 97.38 391 LYS A CA 1
ATOM 3169 C C . LYS A 1 391 ? 7.875 -17.078 -31.609 1 97.38 391 LYS A C 1
ATOM 3171 O O . LYS A 1 391 ? 8.383 -17.703 -30.688 1 97.38 391 LYS A O 1
ATOM 3176 N N . LEU A 1 392 ? 6.602 -17.203 -31.938 1 97.56 392 LEU A N 1
ATOM 3177 C CA . LEU A 1 392 ? 5.711 -18.141 -31.25 1 97.56 392 LEU A CA 1
ATOM 3178 C C . LEU A 1 392 ? 5.348 -19.312 -32.156 1 97.56 392 LEU A C 1
ATOM 3180 O O . LEU A 1 392 ? 5.207 -19.156 -33.375 1 97.56 392 LEU A O 1
ATOM 3184 N N . LYS A 1 393 ? 5.215 -20.422 -31.578 1 96.88 393 LYS A N 1
ATOM 3185 C CA . LYS A 1 393 ? 4.719 -21.625 -32.25 1 96.88 393 LYS A CA 1
ATOM 3186 C C . LYS A 1 393 ? 3.535 -22.219 -31.5 1 96.88 393 LYS A C 1
ATOM 3188 O O . LYS A 1 393 ? 3.678 -23.234 -30.797 1 96.88 393 LYS A O 1
ATOM 3193 N N . PRO A 1 394 ? 2.4 -21.656 -31.688 1 96.5 394 PRO A N 1
ATOM 3194 C CA . PRO A 1 394 ? 1.226 -22.141 -30.969 1 96.5 394 PRO A CA 1
ATOM 3195 C C . PRO A 1 394 ? 0.805 -23.547 -31.406 1 96.5 394 PRO A C 1
ATOM 3197 O O . PRO A 1 394 ? 0.896 -23.875 -32.594 1 96.5 394 PRO A O 1
ATOM 3200 N N . GLY A 1 395 ? 0.422 -24.328 -30.453 1 94.62 395 GLY A N 1
ATOM 3201 C CA . GLY A 1 395 ? -0.091 -25.672 -30.703 1 94.62 395 GLY A CA 1
ATOM 3202 C C . GLY A 1 395 ? -1.591 -25.781 -30.5 1 94.62 395 GLY A C 1
ATOM 3203 O O . GLY A 1 395 ? -2.297 -24.766 -30.5 1 94.62 395 GLY A O 1
ATOM 3204 N N . PRO A 1 396 ? -2.082 -27.016 -30.422 1 93.75 396 PRO A N 1
ATOM 3205 C CA . PRO A 1 396 ? -3.52 -27.234 -30.25 1 93.75 396 PRO A CA 1
ATOM 3206 C C . PRO A 1 396 ? -4.07 -26.609 -28.969 1 93.75 396 PRO A C 1
ATOM 3208 O O . PRO A 1 396 ? -5.254 -26.281 -28.891 1 93.75 396 PRO A O 1
ATOM 3211 N N . GLY A 1 397 ? -3.203 -26.453 -28.016 1 95.19 397 GLY A N 1
ATOM 3212 C CA . GLY A 1 397 ? -3.625 -25.828 -26.766 1 95.19 397 GLY A CA 1
ATOM 3213 C C . GLY A 1 397 ? -4.113 -24.406 -26.953 1 95.19 397 GLY A C 1
ATOM 321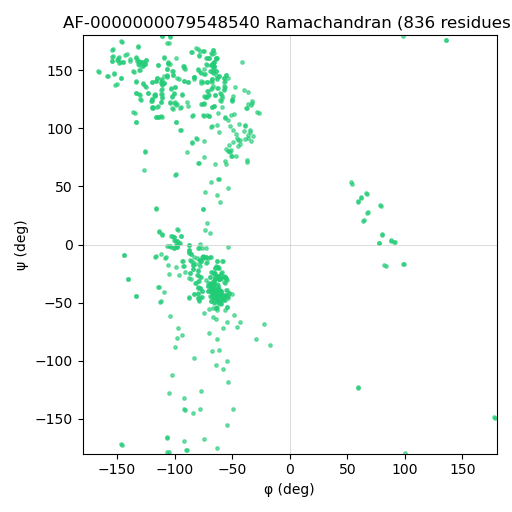4 O O . GLY A 1 397 ? -4.984 -23.938 -26.219 1 95.19 397 GLY A O 1
ATOM 3215 N N . SER A 1 398 ? -3.584 -23.719 -27.953 1 96.88 398 SER A N 1
ATOM 3216 C CA . SER A 1 398 ? -3.996 -22.344 -28.203 1 96.88 398 SER A CA 1
ATOM 3217 C C . SER A 1 398 ? -5.438 -22.281 -28.688 1 96.88 398 SER A C 1
ATOM 3219 O O . SER A 1 398 ? -6.18 -21.359 -28.344 1 96.88 398 SER A O 1
ATOM 3221 N N . GLN A 1 399 ? -5.852 -23.234 -29.453 1 96.5 399 GLN A N 1
ATOM 3222 C CA . GLN A 1 399 ? -7.219 -23.266 -29.953 1 96.5 399 GLN A CA 1
ATOM 3223 C C . GLN A 1 399 ? -8.219 -23.531 -28.828 1 96.5 399 GLN A C 1
ATOM 3225 O O . GLN A 1 399 ? -9.258 -22.875 -28.75 1 96.5 399 GLN A O 1
ATOM 3230 N N . ARG A 1 400 ? -7.887 -24.469 -28.031 1 96.56 400 ARG A N 1
ATOM 3231 C CA . ARG A 1 400 ? -8.758 -24.797 -26.906 1 96.56 400 ARG A CA 1
ATOM 3232 C C . ARG A 1 400 ? -8.883 -23.609 -25.953 1 96.56 400 ARG A C 1
ATOM 3234 O O . ARG A 1 400 ? -9.984 -23.266 -25.531 1 96.56 400 ARG A O 1
ATOM 3241 N N . LEU A 1 401 ? -7.742 -23.031 -25.656 1 97.88 401 LEU A N 1
ATOM 3242 C CA . LEU A 1 401 ? -7.738 -21.891 -24.734 1 97.88 401 LEU A CA 1
ATOM 3243 C C . LEU A 1 401 ? -8.484 -20.703 -25.344 1 97.88 401 LEU A C 1
ATOM 3245 O O . LEU A 1 401 ? -9.242 -20.031 -24.656 1 97.88 401 LEU A O 1
ATOM 3249 N N . HIS A 1 402 ? -8.242 -20.469 -26.609 1 97.69 402 HIS A N 1
ATOM 3250 C CA . HIS A 1 402 ? -8.914 -19.375 -27.297 1 97.69 402 HIS A CA 1
ATOM 3251 C C . HIS A 1 402 ? -10.43 -19.531 -27.219 1 97.69 402 HIS A C 1
ATOM 3253 O O . HIS A 1 402 ? -11.141 -18.562 -26.953 1 97.69 402 HIS A O 1
ATOM 3259 N N . ARG A 1 403 ? -10.914 -20.672 -27.484 1 97.5 403 ARG A N 1
ATOM 3260 C CA . ARG A 1 403 ? -12.352 -20.922 -27.406 1 97.5 403 ARG A CA 1
ATOM 3261 C C . ARG A 1 403 ? -12.883 -20.672 -26 1 97.5 403 ARG A C 1
ATOM 3263 O O . ARG A 1 403 ? -13.938 -20.062 -25.844 1 97.5 403 ARG A O 1
ATOM 3270 N N . HIS A 1 404 ? -12.172 -21.141 -25.062 1 97.94 404 HIS A N 1
ATOM 3271 C CA . HIS A 1 404 ? -12.57 -20.969 -23.656 1 97.94 404 HIS A CA 1
ATOM 3272 C C . HIS A 1 404 ? -12.602 -19.5 -23.266 1 97.94 404 HIS A C 1
ATOM 3274 O O . HIS A 1 404 ? -13.602 -19.031 -22.719 1 97.94 404 HIS A O 1
ATOM 3280 N N . VAL A 1 405 ? -11.555 -18.766 -23.594 1 98.31 405 VAL A N 1
ATOM 3281 C CA . VAL A 1 405 ? -11.414 -17.359 -23.234 1 98.31 405 VAL A CA 1
ATOM 3282 C C . VAL A 1 405 ? -12.469 -16.531 -23.969 1 98.31 405 VAL A C 1
ATOM 3284 O O . VAL A 1 405 ? -13.078 -15.641 -23.391 1 98.31 405 VAL A O 1
ATOM 3287 N N . ALA A 1 406 ? -12.641 -16.859 -25.234 1 97.75 406 ALA A N 1
ATOM 3288 C CA . ALA A 1 406 ? -13.648 -16.141 -26.016 1 97.75 406 ALA A CA 1
ATOM 3289 C C . ALA A 1 406 ? -15.039 -16.312 -25.391 1 97.75 406 ALA A C 1
ATOM 3291 O O . ALA A 1 406 ? -15.805 -15.344 -25.312 1 97.75 406 ALA A O 1
ATOM 3292 N N . ARG A 1 407 ? -15.352 -17.469 -25.016 1 97.38 407 ARG A N 1
ATOM 3293 C CA . ARG A 1 407 ? -16.625 -17.734 -24.359 1 97.38 407 ARG A CA 1
ATOM 3294 C C . ARG A 1 407 ? -16.766 -16.953 -23.078 1 97.38 407 ARG A C 1
ATOM 3296 O O . ARG A 1 407 ? -17.828 -16.375 -22.797 1 97.38 407 ARG A O 1
ATOM 3303 N N . LEU A 1 408 ? -15.75 -16.938 -22.25 1 97.69 408 LEU A N 1
ATOM 3304 C CA . LEU A 1 408 ? -15.758 -16.219 -20.984 1 97.69 408 LEU A CA 1
ATOM 3305 C C . LEU A 1 408 ? -15.969 -14.719 -21.219 1 97.69 408 LEU A C 1
ATOM 3307 O O . LEU A 1 408 ? -16.719 -14.07 -20.484 1 97.69 408 LEU A O 1
ATOM 3311 N N . ILE A 1 409 ? -15.281 -14.219 -22.188 1 97.62 409 ILE A N 1
ATOM 3312 C CA . ILE A 1 409 ? -15.344 -12.789 -22.484 1 97.62 409 ILE A CA 1
ATOM 3313 C C . ILE A 1 409 ? -16.75 -12.43 -22.969 1 97.62 409 ILE A C 1
ATOM 3315 O O . ILE A 1 409 ? -17.297 -11.391 -22.594 1 97.62 409 ILE A O 1
ATOM 3319 N N . LEU A 1 410 ? -17.328 -13.289 -23.797 1 96.75 410 LEU A N 1
ATOM 3320 C CA . LEU A 1 410 ? -18.688 -13.062 -24.266 1 96.75 410 LEU A CA 1
ATOM 3321 C C . LEU A 1 410 ? -19.672 -13.047 -23.094 1 96.75 410 LEU A C 1
ATOM 3323 O O . LEU A 1 410 ? -20.578 -12.211 -23.062 1 96.75 410 LEU A O 1
ATOM 3327 N N . LYS A 1 411 ? -19.484 -13.961 -22.172 1 96.31 411 LYS A N 1
ATOM 3328 C CA . LYS A 1 411 ? -20.328 -13.992 -20.969 1 96.31 411 LYS A CA 1
ATOM 3329 C C . LYS A 1 411 ? -20.188 -12.703 -20.172 1 96.31 411 LYS A C 1
ATOM 3331 O O . LYS A 1 411 ? -21.172 -12.164 -19.672 1 96.31 411 LYS A O 1
ATOM 3336 N N . ALA A 1 412 ? -19.016 -12.219 -20.016 1 96 412 ALA A N 1
ATOM 3337 C CA . ALA A 1 412 ? -18.766 -10.977 -19.281 1 96 412 ALA A CA 1
ATOM 3338 C C . ALA A 1 412 ? -19.453 -9.797 -19.953 1 96 412 ALA A C 1
ATOM 3340 O O . ALA A 1 412 ? -20.047 -8.953 -19.281 1 96 412 ALA A O 1
ATOM 3341 N N . LYS A 1 413 ? -19.391 -9.734 -21.25 1 94.5 413 LYS A N 1
ATOM 3342 C CA . LYS A 1 413 ? -19.984 -8.641 -22.016 1 94.5 413 LYS A CA 1
ATOM 3343 C C . LYS A 1 413 ? -21.5 -8.641 -21.875 1 94.5 413 LYS A C 1
ATOM 3345 O O . LYS A 1 413 ? -22.141 -7.59 -21.953 1 94.5 413 LYS A O 1
ATOM 3350 N N . SER A 1 414 ? -22.047 -9.781 -21.656 1 94.25 414 SER A N 1
ATOM 3351 C CA . SER A 1 414 ? -23.5 -9.883 -21.5 1 94.25 414 SER A CA 1
ATOM 3352 C C . SER A 1 414 ? -23.953 -9.43 -20.125 1 94.25 414 SER A C 1
ATOM 3354 O O . SER A 1 414 ? -25.141 -9.25 -19.875 1 94.25 414 SER A O 1
ATOM 3356 N N . GLY A 1 415 ? -22.984 -9.281 -19.156 1 90.38 415 GLY A N 1
ATOM 3357 C CA . GLY A 1 415 ? -23.297 -8.836 -17.812 1 90.38 415 GLY A CA 1
ATOM 3358 C C . GLY A 1 415 ? -23.656 -9.977 -16.875 1 90.38 415 GLY A C 1
ATOM 3359 O O . GLY A 1 415 ? -23.969 -9.758 -15.703 1 90.38 415 GLY A O 1
ATOM 3360 N N . GLU A 1 416 ? -23.562 -11.148 -17.375 1 86.12 416 GLU A N 1
ATOM 3361 C CA . GLU A 1 416 ? -23.891 -12.328 -16.578 1 86.12 416 GLU A CA 1
ATOM 3362 C C . GLU A 1 416 ? -22.844 -12.57 -15.492 1 86.12 416 GLU A C 1
ATOM 3364 O O . GLU A 1 416 ? -21.641 -12.586 -15.773 1 86.12 416 GLU A O 1
ATOM 3369 N N . ASP A 1 417 ? -23.266 -12.734 -14.25 1 89.94 417 ASP A N 1
ATOM 3370 C CA . ASP A 1 417 ? -22.438 -13.094 -13.117 1 89.94 417 ASP A CA 1
ATOM 3371 C C . ASP A 1 417 ? -21.328 -12.062 -12.906 1 89.94 417 ASP A C 1
ATOM 3373 O O . ASP A 1 417 ? -20.172 -12.43 -12.664 1 89.94 417 ASP A O 1
ATOM 3377 N N . GLN A 1 418 ? -21.625 -10.852 -13.117 1 93.62 418 GLN A N 1
ATOM 3378 C CA . GLN A 1 418 ? -20.656 -9.773 -12.961 1 93.62 418 GLN A CA 1
ATOM 3379 C C . GLN A 1 418 ? -20.906 -9.008 -11.664 1 93.62 418 GLN A C 1
ATOM 3381 O O . GLN A 1 418 ? -21.781 -9.367 -10.875 1 93.62 418 GLN A O 1
ATOM 3386 N N . CYS A 1 419 ? -20.062 -8.039 -11.438 1 92.81 419 CYS A N 1
ATOM 3387 C CA . CYS A 1 419 ? -20.141 -7.25 -10.219 1 92.81 419 CYS A CA 1
ATOM 3388 C C . CYS A 1 419 ? -21.516 -6.621 -10.047 1 92.81 419 CYS A C 1
ATOM 3390 O O . CYS A 1 419 ? -21.969 -5.879 -10.922 1 92.81 419 CYS A O 1
ATOM 3392 N N . LYS A 1 420 ? -22.344 -7.086 -9.062 1 85.19 420 LYS A N 1
ATOM 3393 C CA . LYS A 1 420 ? -23.641 -6.484 -8.797 1 85.19 420 LYS A CA 1
ATOM 3394 C C . LYS A 1 420 ? -23.766 -6.078 -7.332 1 85.19 420 LYS A C 1
ATOM 3396 O O . LYS A 1 420 ? -23.219 -6.742 -6.449 1 85.19 420 LYS A O 1
ATOM 3401 N N . MET B 1 1 ? -17 33.281 71.75 1 18.86 1 MET B N 1
ATOM 3402 C CA . MET B 1 1 ? -16.188 32.844 72.875 1 18.86 1 MET B CA 1
ATOM 3403 C C . MET B 1 1 ? -15.117 31.844 72.438 1 18.86 1 MET B C 1
ATOM 3405 O O . MET B 1 1 ? -15.219 31.281 71.312 1 18.86 1 MET B O 1
ATOM 3409 N N . GLY B 1 2 ? -14.57 30.734 73.25 1 19.81 2 GLY B N 1
ATOM 3410 C CA . GLY B 1 2 ? -13.18 30.875 73.688 1 19.81 2 GLY B CA 1
ATOM 3411 C C . GLY B 1 2 ? -12.211 30.25 72.688 1 19.81 2 GLY B C 1
ATOM 3412 O O . GLY B 1 2 ? -10.992 30.328 72.875 1 19.81 2 GLY B O 1
ATOM 3413 N N . PHE B 1 3 ? -12.727 29.266 71.875 1 22.36 3 PHE B N 1
ATOM 3414 C CA . PHE B 1 3 ? -11.906 28.062 71.875 1 22.36 3 PHE B CA 1
ATOM 3415 C C . PHE B 1 3 ? -10.602 28.281 71.125 1 22.36 3 PHE B C 1
ATOM 3417 O O . PHE B 1 3 ? -10.609 28.656 69.938 1 22.36 3 PHE B O 1
ATOM 3424 N N . LEU B 1 4 ? -9.531 28.297 71.812 1 21.08 4 LEU B N 1
ATOM 3425 C CA . LEU B 1 4 ? -8.156 28.781 71.875 1 21.08 4 LEU B CA 1
ATOM 3426 C C . LEU B 1 4 ? -7.316 28.219 70.75 1 21.08 4 LEU B C 1
ATOM 3428 O O . LEU B 1 4 ? -6.633 28.953 70 1 21.08 4 LEU B O 1
ATOM 3432 N N . ASN B 1 5 ? -6.77 26.922 70.875 1 22.11 5 ASN B N 1
ATOM 3433 C CA . ASN B 1 5 ? -5.418 26.5 71.25 1 22.11 5 ASN B CA 1
ATOM 3434 C C . ASN B 1 5 ? -4.578 26.172 70.062 1 22.11 5 ASN B C 1
ATOM 3436 O O . ASN B 1 5 ? -5.109 25.734 69 1 22.11 5 ASN B O 1
ATOM 3440 N N . ILE B 1 6 ? -3.219 26.141 70.125 1 23.47 6 ILE B N 1
ATOM 3441 C CA . ILE B 1 6 ? -1.958 26.484 69.5 1 23.47 6 ILE B CA 1
ATOM 3442 C C . ILE B 1 6 ? -1.592 25.391 68.438 1 23.47 6 ILE B C 1
ATOM 3444 O O . ILE B 1 6 ? -1.379 25.672 67.312 1 23.47 6 ILE B O 1
ATOM 3448 N N . GLU B 1 7 ? -0.582 24.203 68.812 1 23.58 7 GLU B N 1
ATOM 3449 C CA . GLU B 1 7 ? 0.873 24.125 68.875 1 23.58 7 GLU B CA 1
ATOM 3450 C C . GLU B 1 7 ? 1.416 22.984 68.062 1 23.58 7 GLU B C 1
ATOM 3452 O O . GLU B 1 7 ? 1.277 21.812 68.375 1 23.58 7 GLU B O 1
ATOM 3457 N N . LYS B 1 8 ? 1.312 22.859 66.625 1 28.91 8 LYS B N 1
ATOM 3458 C CA . LYS B 1 8 ? 1.586 21.859 65.625 1 28.91 8 LYS B CA 1
ATOM 3459 C C . LYS B 1 8 ? 3.061 21.469 65.625 1 28.91 8 LYS B C 1
ATOM 3461 O O . LYS B 1 8 ? 3.83 21.938 64.75 1 28.91 8 LYS B O 1
ATOM 3466 N N . LYS B 1 9 ? 3.844 21.375 66.875 1 25.05 9 LYS B N 1
ATOM 3467 C CA . LYS B 1 9 ? 5.191 21.125 67.375 1 25.05 9 LYS B CA 1
ATOM 3468 C C . LYS B 1 9 ? 5.859 19.984 66.625 1 25.05 9 LYS B C 1
ATOM 3470 O O . LYS B 1 9 ? 5.18 19.094 66.125 1 25.05 9 LYS B O 1
ATOM 3475 N N . TRP B 1 10 ? 7.273 19.953 66.625 1 23.78 10 TRP B N 1
ATOM 3476 C CA . TRP B 1 10 ? 8.609 19.625 66.188 1 23.78 10 TRP B CA 1
ATOM 3477 C C . TRP B 1 10 ? 8.828 18.125 66.125 1 23.78 10 TRP B C 1
ATOM 3479 O O . TRP B 1 10 ? 9.188 17.547 65.125 1 23.78 10 TRP B O 1
ATOM 3489 N N . LEU B 1 11 ? 9.758 17.609 67.312 1 22.8 11 LEU B N 1
ATOM 3490 C CA . LEU B 1 11 ? 11.062 17.062 67.625 1 22.8 11 LEU B CA 1
ATOM 3491 C C . LEU B 1 11 ? 10.977 15.547 67.812 1 22.8 11 LEU B C 1
ATOM 3493 O O . LEU B 1 11 ? 11.875 14.812 67.375 1 22.8 11 LEU B O 1
ATOM 3497 N N . TYR B 1 12 ? 10.656 15.117 69.188 1 24.06 12 TYR B N 1
ATOM 3498 C CA . TYR B 1 12 ? 11.438 14.359 70.125 1 24.06 12 TYR B CA 1
ATOM 3499 C C . TYR B 1 12 ? 11.719 12.953 69.625 1 24.06 12 TYR B C 1
ATOM 3501 O O . TYR B 1 12 ? 11.016 12.453 68.75 1 24.06 12 TYR B O 1
ATOM 3509 N N . PRO B 1 13 ? 12.375 12.289 70.625 1 24.67 13 PRO B N 1
ATOM 3510 C CA . PRO B 1 13 ? 13.344 11.242 70.938 1 24.67 13 PRO B CA 1
ATOM 3511 C C . PRO B 1 13 ? 12.883 9.852 70.5 1 24.67 13 PRO B C 1
ATOM 3513 O O . PRO B 1 13 ? 13.703 9.016 70.125 1 24.67 13 PRO B O 1
ATOM 3516 N N . PHE B 1 14 ? 11.703 9.477 71 1 22.86 14 PHE B N 1
ATOM 3517 C CA . PHE B 1 14 ? 11.586 8.086 71.438 1 22.86 14 PHE B CA 1
ATOM 3518 C C . PHE B 1 14 ? 11.977 7.145 70.312 1 22.86 14 PHE B C 1
ATOM 3520 O O . PHE B 1 14 ? 11.945 7.535 69.125 1 22.86 14 PHE B O 1
ATOM 3527 N N . LEU B 1 15 ? 11.398 6.012 70.5 1 22.73 15 LEU B N 1
ATOM 3528 C CA . LEU B 1 15 ? 11.641 4.645 71 1 22.73 15 LEU B CA 1
ATOM 3529 C C . LEU B 1 15 ? 12.453 3.865 69.938 1 22.73 15 LEU B C 1
ATOM 3531 O O . LEU B 1 15 ? 12.203 3.971 68.75 1 22.73 15 LEU B O 1
ATOM 3535 N N . VAL B 1 16 ? 13.539 2.971 70.625 1 25.77 16 VAL B N 1
ATOM 3536 C CA . VAL B 1 16 ? 14.562 2.098 71.188 1 25.77 16 VAL B CA 1
ATOM 3537 C C . VAL B 1 16 ? 14.57 0.76 70.438 1 25.77 16 VAL B C 1
ATOM 3539 O O . VAL B 1 16 ? 15.625 0.27 70 1 25.77 16 VAL B O 1
ATOM 3542 N N . CYS B 1 17 ? 13.625 -0.161 70.812 1 23.69 17 CYS B N 1
ATOM 3543 C CA . CYS B 1 17 ? 14 -1.559 71 1 23.69 17 CYS B CA 1
ATOM 3544 C C . CYS B 1 17 ? 14.32 -2.221 69.688 1 23.69 17 CYS B C 1
ATOM 3546 O O . CYS B 1 17 ? 15.281 -2.992 69.562 1 23.69 17 CYS B O 1
ATOM 3548 N N . SER B 1 18 ? 13.391 -2.195 68.688 1 23.5 18 SER B N 1
ATOM 3549 C CA . SER B 1 18 ? 13.422 -3.398 67.875 1 23.5 18 SER B CA 1
ATOM 3550 C C . SER B 1 18 ? 14.609 -3.389 66.938 1 23.5 18 SER B C 1
ATOM 3552 O O . SER B 1 18 ? 14.492 -2.93 65.812 1 23.5 18 SER B O 1
ATOM 3554 N N . ALA B 1 19 ? 15.906 -2.721 67.25 1 26.73 19 ALA B N 1
ATOM 3555 C CA . ALA B 1 19 ? 17.344 -2.832 66.938 1 26.73 19 ALA B CA 1
ATOM 3556 C C . ALA B 1 19 ? 17.797 -4.281 67.062 1 26.73 19 ALA B C 1
ATOM 3558 O O . ALA B 1 19 ? 18.609 -4.734 66.25 1 26.73 19 ALA B O 1
ATOM 3559 N N . ILE B 1 20 ? 17.891 -4.922 68.375 1 26.42 20 ILE B N 1
ATOM 3560 C CA . ILE B 1 20 ? 18.844 -5.887 68.938 1 26.42 20 ILE B CA 1
ATOM 3561 C C . ILE B 1 20 ? 18.688 -7.227 68.188 1 26.42 20 ILE B C 1
ATOM 3563 O O . ILE B 1 20 ? 19.672 -7.883 67.875 1 26.42 20 ILE B O 1
ATOM 3567 N N . CYS B 1 21 ? 17.484 -7.902 68.25 1 22.89 21 CYS B N 1
ATOM 3568 C CA . CYS B 1 21 ? 17.562 -9.359 68.312 1 22.89 21 CYS B CA 1
ATOM 3569 C C . CYS B 1 21 ? 18.203 -9.906 67 1 22.89 21 CYS B C 1
ATOM 3571 O O . CYS B 1 21 ? 19.031 -10.828 67.062 1 22.89 21 CYS B O 1
ATOM 3573 N N . MET B 1 22 ? 17.547 -9.711 65.875 1 21.97 22 MET B N 1
ATOM 3574 C CA . MET B 1 22 ? 17.75 -10.727 64.812 1 21.97 22 MET B CA 1
ATOM 3575 C C . MET B 1 22 ? 19.203 -10.727 64.375 1 21.97 22 MET B C 1
ATOM 3577 O O . MET B 1 22 ? 19.578 -9.891 63.531 1 21.97 22 MET B O 1
ATOM 3581 N N . LEU B 1 23 ? 20.422 -10.641 65.25 1 23.67 23 LEU B N 1
ATOM 3582 C CA . LEU B 1 23 ? 21.719 -11.172 65.688 1 23.67 23 LEU B CA 1
ATOM 3583 C C . LEU B 1 23 ? 21.875 -12.625 65.25 1 23.67 23 LEU B C 1
ATOM 3585 O O . LEU B 1 23 ? 22.922 -13.016 64.75 1 23.67 23 LEU B O 1
ATOM 3589 N N . PHE B 1 24 ? 21.375 -13.68 66.062 1 21.2 24 PHE B N 1
ATOM 3590 C CA . PHE B 1 24 ? 22 -14.938 66.438 1 21.2 24 PHE B CA 1
ATOM 3591 C C . PHE B 1 24 ? 22.109 -15.875 65.25 1 21.2 24 PHE B C 1
ATOM 3593 O O . PHE B 1 24 ? 23.125 -16.547 65.125 1 21.2 24 PHE B O 1
ATOM 3600 N N . LEU B 1 25 ? 20.969 -16.484 64.875 1 18.83 25 LEU B N 1
ATOM 3601 C CA . LEU B 1 25 ? 21.109 -17.922 64.688 1 18.83 25 LEU B CA 1
ATOM 3602 C C . LEU B 1 25 ? 22.094 -18.25 63.594 1 18.83 25 LEU B C 1
ATOM 3604 O O . LEU B 1 25 ? 22.969 -19.094 63.75 1 18.83 25 LEU B O 1
ATOM 3608 N N . VAL B 1 26 ? 21.594 -18.375 62.406 1 20.91 26 VAL B N 1
ATOM 3609 C CA . VAL B 1 26 ? 21.75 -19.609 61.656 1 20.91 26 VAL B CA 1
ATOM 3610 C C . VAL B 1 26 ? 23.172 -19.734 61.125 1 20.91 26 VAL B C 1
ATOM 3612 O O . VAL B 1 26 ? 23.625 -18.922 60.312 1 20.91 26 VAL B O 1
ATOM 3615 N N . THR B 1 27 ? 24.203 -20.094 62.062 1 18.31 27 THR B N 1
ATOM 3616 C CA . THR B 1 27 ? 25.422 -20.781 62.438 1 18.31 27 THR B CA 1
ATOM 3617 C C . THR B 1 27 ? 25.688 -21.969 61.531 1 18.31 27 THR B C 1
ATOM 3619 O O . THR B 1 27 ? 26.828 -22.359 61.281 1 18.31 27 THR B O 1
ATOM 3622 N N . SER B 1 28 ? 24.828 -23.094 61.594 1 16.8 28 SER B N 1
ATOM 3623 C CA . SER B 1 28 ? 25.422 -24.406 61.781 1 16.8 28 SER B CA 1
ATOM 3624 C C . SER B 1 28 ? 26.297 -24.812 60.625 1 16.8 28 SER B C 1
ATOM 3626 O O . SER B 1 28 ? 27.438 -25.25 60.812 1 16.8 28 SER B O 1
ATOM 3628 N N . PHE B 1 29 ? 25.656 -25.75 59.812 1 18.73 29 PHE B N 1
ATOM 3629 C CA . PHE B 1 29 ? 26.125 -27.109 59.562 1 18.73 29 PHE B CA 1
ATOM 3630 C C . PHE B 1 29 ? 27.406 -27.109 58.781 1 18.73 29 PHE B C 1
ATOM 3632 O O . PHE B 1 29 ? 27.594 -26.266 57.875 1 18.73 29 PHE B O 1
ATOM 3639 N N . ASN B 1 30 ? 28.328 -28.172 58.969 1 17.09 30 ASN B N 1
ATOM 3640 C CA . ASN B 1 30 ? 29.484 -29 59.25 1 17.09 30 ASN B CA 1
ATOM 3641 C C . ASN B 1 30 ? 30.203 -29.469 58 1 17.09 30 ASN B C 1
ATOM 3643 O O . ASN B 1 30 ? 31.406 -29.25 57.844 1 17.09 30 ASN B O 1
ATOM 3647 N N . MET B 1 31 ? 30.188 -30.922 57.625 1 16.11 31 MET B N 1
ATOM 3648 C CA . MET B 1 31 ? 31.234 -31.938 57.719 1 16.11 31 MET B CA 1
ATOM 3649 C C . MET B 1 31 ? 32.031 -31.984 56.406 1 16.11 31 MET B C 1
ATOM 3651 O O . MET B 1 31 ? 31.641 -31.375 55.406 1 16.11 31 MET B O 1
ATOM 3655 N N . GLY B 1 32 ? 32.25 -33.375 55.844 1 16.5 32 GLY B N 1
ATOM 3656 C CA . GLY B 1 32 ? 33.344 -34.344 55.719 1 16.5 32 GLY B CA 1
ATOM 3657 C C . GLY B 1 32 ? 34.094 -34.188 54.406 1 16.5 32 GLY B C 1
ATOM 3658 O O . GLY B 1 32 ? 33.625 -33.5 53.5 1 16.5 32 GLY B O 1
ATOM 3659 N N . LEU B 1 33 ? 35.031 -35.281 54.094 1 15.69 33 LEU B N 1
ATOM 3660 C CA . LEU B 1 33 ? 36.375 -35.781 53.719 1 15.69 33 LEU B CA 1
ATOM 3661 C C . LEU B 1 33 ? 36.438 -36.031 52.219 1 15.69 33 LEU B C 1
ATOM 3663 O O . LEU B 1 33 ? 37.438 -35.656 51.594 1 15.69 33 LEU B O 1
ATOM 3667 N N . VAL B 1 34 ? 35.719 -37.156 51.656 1 16.36 34 VAL B N 1
ATOM 3668 C CA . VAL B 1 34 ? 36.469 -38.312 51.156 1 16.36 34 VAL B CA 1
ATOM 3669 C C . VAL B 1 34 ? 37.125 -37.969 49.844 1 16.36 34 VAL B C 1
ATOM 3671 O O . VAL B 1 34 ? 36.719 -37.031 49.156 1 16.36 34 VAL B O 1
ATOM 3674 N N . SER B 1 35 ? 37.656 -39.125 49.125 1 16.11 35 SER B N 1
ATOM 3675 C CA . SER B 1 35 ? 38.781 -39.938 48.625 1 16.11 35 SER B CA 1
ATOM 3676 C C . SER B 1 35 ? 38.969 -39.75 47.125 1 16.11 35 SER B C 1
ATOM 3678 O O . SER B 1 35 ? 38.219 -39 46.469 1 16.11 35 SER B O 1
ATOM 3680 N N . SER B 1 36 ? 39 -41 46.406 1 15.87 36 SER B N 1
ATOM 3681 C CA . SER B 1 36 ? 40 -41.781 45.688 1 15.87 36 SER B CA 1
ATOM 3682 C C . SER B 1 36 ? 39.906 -41.531 44.188 1 15.87 36 SER B C 1
ATOM 3684 O O . SER B 1 36 ? 40.906 -41.312 43.531 1 15.87 36 SER B O 1
ATOM 3686 N N . ILE B 1 37 ? 38.906 -42.219 43.5 1 16.91 37 ILE B N 1
ATOM 3687 C CA . ILE B 1 37 ? 39.219 -43.281 42.594 1 16.91 37 ILE B CA 1
ATOM 3688 C C . ILE B 1 37 ? 39.719 -42.719 41.25 1 16.91 37 ILE B C 1
ATOM 3690 O O . ILE B 1 37 ? 39.25 -41.656 40.844 1 16.91 37 ILE B O 1
ATOM 3694 N N . HIS B 1 38 ? 40.344 -43.625 40.375 1 16.34 38 HIS B N 1
ATOM 3695 C CA . HIS B 1 38 ? 41.406 -44.125 39.5 1 16.34 38 HIS B CA 1
ATOM 3696 C C . HIS B 1 38 ? 41.156 -43.75 38.062 1 16.34 38 HIS B C 1
ATOM 3698 O O . HIS B 1 38 ? 42.031 -43.188 37.375 1 16.34 38 HIS B O 1
ATOM 3704 N N . SER B 1 39 ? 40.188 -44.5 37.312 1 16.33 39 SER B N 1
ATOM 3705 C CA . SER B 1 39 ? 40.656 -45.469 36.312 1 16.33 39 SER B CA 1
ATOM 3706 C C . SER B 1 39 ? 40.938 -44.781 35 1 16.33 39 SER B C 1
ATOM 3708 O O . SER B 1 39 ? 40.531 -43.625 34.781 1 16.33 39 SER B O 1
ATOM 3710 N N . ILE B 1 40 ? 40.625 -45.562 33.781 1 16.75 40 ILE B N 1
ATOM 3711 C CA . ILE B 1 40 ? 41.344 -46.25 32.719 1 16.75 40 ILE B CA 1
ATOM 3712 C C . ILE B 1 40 ? 41.312 -45.406 31.438 1 16.75 40 ILE B C 1
ATOM 3714 O O . ILE B 1 40 ? 42.344 -45.219 30.781 1 16.75 40 ILE B O 1
ATOM 3718 N N . ASN B 1 41 ? 40.094 -45.125 30.859 1 16.77 41 ASN B N 1
ATOM 3719 C CA . ASN B 1 41 ? 40 -45.75 29.531 1 16.77 41 ASN B CA 1
ATOM 3720 C C . ASN B 1 41 ? 40.844 -45 28.5 1 16.77 41 ASN B C 1
ATOM 3722 O O . ASN B 1 41 ? 41 -43.781 28.594 1 16.77 41 ASN B O 1
ATOM 3726 N N . SER B 1 42 ? 41.375 -45.75 27.391 1 17.27 42 SER B N 1
ATOM 3727 C CA . SER B 1 42 ? 42.406 -46.062 26.422 1 17.27 42 SER B CA 1
ATOM 3728 C C . SER B 1 42 ? 42.438 -45.031 25.281 1 17.27 42 SER B C 1
ATOM 3730 O O . SER B 1 42 ? 43.469 -44.406 25.031 1 17.27 42 SER B O 1
ATOM 3732 N N . LEU B 1 43 ? 42.344 -45.531 23.906 1 17.7 43 LEU B N 1
ATOM 3733 C CA . LEU B 1 43 ? 43.281 -45.75 22.781 1 17.7 43 LEU B CA 1
ATOM 3734 C C . LEU B 1 43 ? 43 -44.719 21.672 1 17.7 43 LEU B C 1
ATOM 3736 O O . LEU B 1 43 ? 43.938 -44.344 20.969 1 17.7 43 LEU B O 1
ATOM 3740 N N . PHE B 1 44 ? 41.75 -44.312 21.266 1 19.67 44 PHE B N 1
ATOM 3741 C CA . PHE B 1 44 ? 41.594 -44.469 19.828 1 19.67 44 PHE B CA 1
ATOM 3742 C C . PHE B 1 44 ? 42.469 -43.5 19.078 1 19.67 44 PHE B C 1
ATOM 3744 O O . PHE B 1 44 ? 42.844 -42.438 19.609 1 19.67 44 PHE B O 1
ATOM 3751 N N . PHE B 1 45 ? 42.656 -43.812 17.609 1 20.22 45 PHE B N 1
ATOM 3752 C CA . PHE B 1 45 ? 43.469 -43.875 16.406 1 20.22 45 PHE B CA 1
ATOM 3753 C C . PHE B 1 45 ? 43.375 -42.531 15.648 1 20.22 45 PHE B C 1
ATOM 3755 O O . PHE B 1 45 ? 42.312 -42.188 15.133 1 20.22 45 PHE B O 1
ATOM 3762 N N . PHE B 1 46 ? 44.031 -41.562 15.992 1 19.73 46 PHE B N 1
ATOM 3763 C CA . PHE B 1 46 ? 44.125 -40.281 15.344 1 19.73 46 PHE B CA 1
ATOM 3764 C C . PHE B 1 46 ? 44.562 -40.406 13.898 1 19.73 46 PHE B C 1
ATOM 3766 O O . PHE B 1 46 ? 45.719 -40.75 13.625 1 19.73 46 PHE B O 1
ATOM 3773 N N . LEU B 1 47 ? 43.562 -40.938 13.055 1 21.34 47 LEU B N 1
ATOM 3774 C CA . LEU B 1 47 ? 43.906 -41.031 11.641 1 21.34 47 LEU B CA 1
ATOM 3775 C C . LEU B 1 47 ? 44.375 -39.656 11.102 1 21.34 47 LEU B C 1
ATOM 3777 O O . LEU B 1 47 ? 43.906 -38.625 11.57 1 21.34 47 LEU B O 1
ATOM 3781 N N . PRO B 1 48 ? 45.406 -39.656 10.172 1 21.78 48 PRO B N 1
ATOM 3782 C CA . PRO B 1 48 ? 46.312 -38.656 9.617 1 21.78 48 PRO B CA 1
ATOM 3783 C C . PRO B 1 48 ? 45.625 -37.75 8.609 1 21.78 48 PRO B C 1
ATOM 3785 O O . PRO B 1 48 ? 46.281 -36.906 7.977 1 21.78 48 PRO B O 1
ATOM 3788 N N . SER B 1 49 ? 44.281 -37.406 8.648 1 20.91 49 SER B N 1
ATOM 3789 C CA . SER B 1 49 ? 43.75 -36.969 7.359 1 20.91 49 SER B CA 1
ATOM 3790 C C . SER B 1 49 ? 44.5 -35.781 6.824 1 20.91 49 SER B C 1
ATOM 3792 O O . SER B 1 49 ? 44.812 -34.844 7.578 1 20.91 49 SER B O 1
ATOM 3794 N N . HIS B 1 50 ? 45.188 -35.875 5.598 1 22.23 50 HIS B N 1
ATOM 3795 C CA . HIS B 1 50 ? 45.938 -35.031 4.684 1 22.23 50 HIS B CA 1
ATOM 3796 C C . HIS B 1 50 ? 45.156 -33.812 4.273 1 22.23 50 HIS B C 1
ATOM 3798 O O . HIS B 1 50 ? 43.969 -33.938 3.883 1 22.23 50 HIS B O 1
ATOM 3804 N N . LEU B 1 51 ? 45.406 -32.625 4.684 1 21.02 51 LEU B N 1
ATOM 3805 C CA . LEU B 1 51 ? 44.969 -31.234 4.621 1 21.02 51 LEU B CA 1
ATOM 3806 C C . LEU B 1 51 ? 45.188 -30.641 3.232 1 21.02 51 LEU B C 1
ATOM 3808 O O . LEU B 1 51 ? 46.344 -30.344 2.855 1 21.02 51 LEU B O 1
ATOM 3812 N N . ARG B 1 52 ? 44.656 -31.297 2.088 1 22.59 52 ARG B N 1
ATOM 3813 C CA . ARG B 1 52 ? 44.875 -30.656 0.796 1 22.59 52 ARG B CA 1
ATOM 3814 C C . ARG B 1 52 ? 44.469 -29.188 0.843 1 22.59 52 ARG B C 1
ATOM 3816 O O . ARG B 1 52 ? 43.438 -28.828 1.444 1 22.59 52 ARG B O 1
ATOM 3823 N N . SER B 1 53 ? 45.344 -28.266 0.488 1 23.25 53 SER B N 1
ATOM 3824 C CA . SER B 1 53 ? 45.438 -26.812 0.405 1 23.25 53 SER B CA 1
ATOM 3825 C C . SER B 1 53 ? 44.438 -26.234 -0.572 1 23.25 53 SER B C 1
ATOM 3827 O O . SER B 1 53 ? 44.5 -26.484 -1.777 1 23.25 53 SER B O 1
ATOM 3829 N N . ASN B 1 54 ? 43.094 -26.484 -0.415 1 22.59 54 ASN B N 1
ATOM 3830 C CA . ASN B 1 54 ? 42.094 -26 -1.361 1 22.59 54 ASN B CA 1
ATOM 3831 C C . ASN B 1 54 ? 42.25 -24.5 -1.602 1 22.59 54 ASN B C 1
ATOM 3833 O O . ASN B 1 54 ? 42.25 -23.719 -0.654 1 22.59 54 ASN B O 1
ATOM 3837 N N . GLN B 1 55 ? 42.875 -24.062 -2.766 1 24.19 55 GLN B N 1
ATOM 3838 C CA . GLN B 1 55 ? 43.031 -22.734 -3.361 1 24.19 55 GLN B CA 1
ATOM 3839 C C . GLN B 1 55 ? 41.688 -22.047 -3.492 1 24.19 55 GLN B C 1
ATOM 3841 O O . GLN B 1 55 ? 40.781 -22.547 -4.18 1 24.19 55 GLN B O 1
ATOM 3846 N N . THR B 1 56 ? 41.188 -21.375 -2.48 1 25.92 56 THR B N 1
ATOM 3847 C CA . THR B 1 56 ? 39.969 -20.578 -2.359 1 25.92 56 THR B CA 1
ATOM 3848 C C . THR B 1 56 ? 39.938 -19.5 -3.445 1 25.92 56 THR B C 1
ATOM 3850 O O . THR B 1 56 ? 40.781 -18.625 -3.494 1 25.92 56 THR B O 1
ATOM 3853 N N . SER B 1 57 ? 39.5 -19.906 -4.656 1 25.88 57 SER B N 1
ATOM 3854 C CA . SER B 1 57 ? 39.25 -18.922 -5.695 1 25.88 57 SER B CA 1
ATOM 3855 C C . SER B 1 57 ? 38.406 -17.766 -5.16 1 25.88 57 SER B C 1
ATOM 3857 O O . SER B 1 57 ? 37.438 -18 -4.418 1 25.88 57 SER B O 1
ATOM 3859 N N . SER B 1 58 ? 39 -16.594 -5.07 1 28.03 58 SER B N 1
ATOM 3860 C CA . SER B 1 58 ? 38.469 -15.297 -4.641 1 28.03 58 SER B CA 1
ATOM 3861 C C . SER B 1 58 ? 37.219 -14.922 -5.434 1 28.03 58 SER B C 1
ATOM 3863 O O . SER B 1 58 ? 37.281 -14.766 -6.656 1 28.03 58 SER B O 1
ATOM 3865 N N . PHE B 1 59 ? 36 -15.469 -5.07 1 27.22 59 PHE B N 1
ATOM 3866 C CA . PHE B 1 59 ? 34.75 -14.977 -5.57 1 27.22 59 PHE B CA 1
ATOM 3867 C C . PHE B 1 59 ? 34.688 -13.453 -5.488 1 27.22 59 PHE B C 1
ATOM 3869 O O . PHE B 1 59 ? 34.812 -12.883 -4.406 1 27.22 59 PHE B O 1
ATOM 3876 N N . SER B 1 60 ? 35.031 -12.836 -6.59 1 27.17 60 SER B N 1
ATOM 3877 C CA . SER B 1 60 ? 34.844 -11.398 -6.738 1 27.17 60 SER B CA 1
ATOM 3878 C C . SER B 1 60 ? 33.438 -10.992 -6.391 1 27.17 60 SER B C 1
ATOM 3880 O O . SER B 1 60 ? 32.469 -11.383 -7.082 1 27.17 60 SER B O 1
ATOM 3882 N N . VAL B 1 61 ? 33.094 -10.828 -5.168 1 29.84 61 VAL B N 1
ATOM 3883 C CA . VAL B 1 61 ? 31.875 -10.18 -4.723 1 29.84 61 VAL B CA 1
ATOM 3884 C C . VAL B 1 61 ? 31.672 -8.883 -5.5 1 29.84 61 VAL B C 1
ATOM 3886 O O . VAL B 1 61 ? 32.5 -7.988 -5.465 1 29.84 61 VAL B O 1
ATOM 3889 N N . GLU B 1 62 ? 30.984 -8.984 -6.551 1 28.72 62 GLU B N 1
ATOM 3890 C CA . GLU B 1 62 ? 30.516 -7.738 -7.152 1 28.72 62 GLU B CA 1
ATOM 3891 C C . GLU B 1 62 ? 30.078 -6.742 -6.082 1 28.72 62 GLU B C 1
ATOM 3893 O O . GLU B 1 62 ? 29.219 -7.055 -5.254 1 28.72 62 GLU B O 1
ATOM 3898 N N . LYS B 1 63 ? 30.906 -5.844 -5.734 1 32.91 63 LYS B N 1
ATOM 3899 C CA . LYS B 1 63 ? 30.594 -4.66 -4.938 1 32.91 63 LYS B CA 1
ATOM 3900 C C . LYS B 1 63 ? 29.234 -4.078 -5.336 1 32.91 63 LYS B C 1
ATOM 3902 O O . LYS B 1 63 ? 29.047 -3.672 -6.484 1 32.91 63 LYS B O 1
ATOM 3907 N N . ARG B 1 64 ? 28.203 -4.504 -4.688 1 35.12 64 ARG B N 1
ATOM 3908 C CA . ARG B 1 64 ? 27 -3.68 -4.742 1 35.12 64 ARG B CA 1
ATOM 3909 C C . ARG B 1 64 ? 27.359 -2.195 -4.723 1 35.12 64 ARG B C 1
ATOM 3911 O O . ARG B 1 64 ? 27.828 -1.68 -3.709 1 35.12 64 ARG B O 1
ATOM 3918 N N . THR B 1 65 ? 27.875 -1.723 -5.824 1 33.09 65 THR B N 1
ATOM 3919 C CA . THR B 1 65 ? 27.953 -0.266 -5.848 1 33.09 65 THR B CA 1
ATOM 3920 C C . THR B 1 65 ? 26.75 0.353 -5.156 1 33.09 65 THR B C 1
ATOM 3922 O O . THR B 1 65 ? 25.609 0.058 -5.512 1 33.09 65 THR B O 1
ATOM 3925 N N . THR B 1 66 ? 26.875 0.661 -3.904 1 35.88 66 THR B N 1
ATOM 3926 C CA . THR B 1 66 ? 25.891 1.537 -3.273 1 35.88 66 THR B CA 1
ATOM 3927 C C . THR B 1 66 ? 25.391 2.586 -4.262 1 35.88 66 THR B C 1
ATOM 3929 O O . THR B 1 66 ? 26.188 3.258 -4.922 1 35.88 66 THR B O 1
ATOM 3932 N N . PRO B 1 67 ? 24.25 2.346 -4.844 1 36.97 67 PRO B N 1
ATOM 3933 C CA . PRO B 1 67 ? 23.844 3.461 -5.699 1 36.97 67 PRO B CA 1
ATOM 3934 C C . PRO B 1 67 ? 24.391 4.805 -5.227 1 36.97 67 PRO B C 1
ATOM 3936 O O . PRO B 1 67 ? 24.5 5.043 -4.023 1 36.97 67 PRO B O 1
ATOM 3939 N N . ALA B 1 68 ? 25.281 5.43 -6.004 1 37.09 68 ALA B N 1
ATOM 3940 C CA . ALA B 1 68 ? 25.75 6.781 -5.715 1 37.09 68 ALA B CA 1
ATOM 3941 C C . ALA B 1 68 ? 24.625 7.641 -5.141 1 37.09 68 ALA B C 1
ATOM 3943 O O . ALA B 1 68 ? 23.484 7.535 -5.566 1 37.09 68 ALA B O 1
ATOM 3944 N N . PRO B 1 69 ? 24.844 8.172 -3.898 1 41.56 69 PRO B N 1
ATOM 3945 C CA . PRO B 1 69 ? 23.781 9.094 -3.502 1 41.56 69 PRO B CA 1
ATOM 3946 C C . PRO B 1 69 ? 23.266 9.945 -4.664 1 41.56 69 PRO B C 1
ATOM 3948 O O . PRO B 1 69 ? 24.047 10.32 -5.547 1 41.56 69 PRO B O 1
ATOM 3951 N N . ALA B 1 70 ? 21.984 9.852 -5.074 1 46 70 ALA B N 1
ATOM 3952 C CA . ALA B 1 70 ? 21.453 10.742 -6.105 1 46 70 ALA B CA 1
ATOM 3953 C C . ALA B 1 70 ? 22.109 12.117 -6.039 1 46 70 ALA B C 1
ATOM 3955 O O . ALA B 1 70 ? 22.297 12.672 -4.953 1 46 70 ALA B O 1
ATOM 3956 N N . PRO B 1 71 ? 22.719 12.539 -7.219 1 46.38 71 PRO B N 1
ATOM 3957 C CA . PRO B 1 71 ? 23.328 13.867 -7.191 1 46.38 71 PRO B CA 1
ATOM 3958 C C . PRO B 1 71 ? 22.484 14.883 -6.406 1 46.38 71 PRO B C 1
ATOM 3960 O O . PRO B 1 71 ? 21.266 14.758 -6.344 1 46.38 71 PRO B O 1
ATOM 3963 N N . ALA B 1 72 ? 23.062 15.586 -5.605 1 50.59 72 ALA B N 1
ATOM 3964 C CA . ALA B 1 72 ? 22.453 16.703 -4.902 1 50.59 72 ALA B CA 1
ATOM 3965 C C . ALA B 1 72 ? 21.625 17.578 -5.859 1 50.59 72 ALA B C 1
ATOM 3967 O O . ALA B 1 72 ? 22.172 18.141 -6.805 1 50.59 72 ALA B O 1
ATOM 3968 N N . LYS B 1 73 ? 20.344 17.172 -6.078 1 63.59 73 LYS B N 1
ATOM 3969 C CA . LYS B 1 73 ? 19.469 18.062 -6.836 1 63.59 73 LYS B CA 1
ATOM 3970 C C . LYS B 1 73 ? 19.719 19.516 -6.453 1 63.59 73 LYS B C 1
ATOM 3972 O O . LYS B 1 73 ? 19.656 19.875 -5.277 1 63.59 73 LYS B O 1
ATOM 3977 N N . SER B 1 74 ? 20.453 20.234 -7.34 1 66.19 74 SER B N 1
ATOM 3978 C CA . SER B 1 74 ? 20.703 21.672 -7.16 1 66.19 74 SER B CA 1
ATOM 3979 C C . SER B 1 74 ? 19.469 22.5 -7.473 1 66.19 74 SER B C 1
ATOM 3981 O O . SER B 1 74 ? 18.594 22.062 -8.219 1 66.19 74 SER B O 1
ATOM 3983 N N . GLY B 1 75 ? 19.109 23.359 -6.516 1 86.38 75 GLY B N 1
ATOM 3984 C CA . GLY B 1 75 ? 18.016 24.281 -6.75 1 86.38 75 GLY B CA 1
ATOM 3985 C C . GLY B 1 75 ? 17.062 24.391 -5.578 1 86.38 75 GLY B C 1
ATOM 3986 O O . GLY B 1 75 ? 17.281 23.766 -4.535 1 86.38 75 GLY B O 1
ATOM 3987 N N . ILE B 1 76 ? 16.125 25.203 -5.625 1 96.31 76 ILE B N 1
ATOM 3988 C CA . ILE B 1 76 ? 15.117 25.422 -4.598 1 96.31 76 ILE B CA 1
ATOM 3989 C C . ILE B 1 76 ? 14.25 24.188 -4.438 1 96.31 76 ILE B C 1
ATOM 3991 O O . ILE B 1 76 ? 13.695 23.672 -5.414 1 96.31 76 ILE B O 1
ATOM 3995 N N . PRO B 1 77 ? 14.234 23.578 -3.238 1 97.75 77 PRO B N 1
ATOM 3996 C CA . PRO B 1 77 ? 13.375 22.422 -3.037 1 97.75 77 PRO B CA 1
ATOM 3997 C C . PRO B 1 77 ? 11.891 22.75 -3.104 1 97.75 77 PRO B C 1
ATOM 3999 O O . PRO B 1 77 ? 11.523 23.938 -3.152 1 97.75 77 PRO B O 1
ATOM 4002 N N . ARG B 1 78 ? 11.133 21.734 -3.188 1 98.38 78 ARG B N 1
ATOM 4003 C CA . ARG B 1 78 ? 9.68 21.859 -3.164 1 98.38 78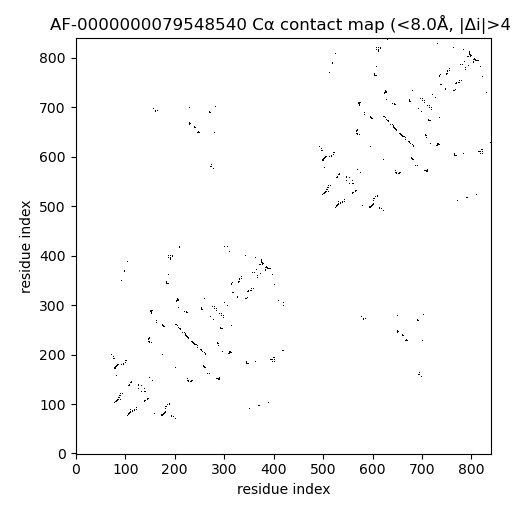 ARG B CA 1
ATOM 4004 C C . ARG B 1 78 ? 9.062 20.953 -2.104 1 98.38 78 ARG B C 1
ATOM 4006 O O . ARG B 1 78 ? 9.5 19.828 -1.924 1 98.38 78 ARG B O 1
ATOM 4013 N N . PHE B 1 79 ? 8.102 21.5 -1.437 1 98.81 79 PHE B N 1
ATOM 4014 C CA . PHE B 1 79 ? 7.387 20.719 -0.43 1 98.81 79 PHE B CA 1
ATOM 4015 C C . PHE B 1 79 ? 6.047 20.234 -0.972 1 98.81 79 PHE B C 1
ATOM 4017 O O . PHE B 1 79 ? 5.438 20.891 -1.82 1 98.81 79 PHE B O 1
ATOM 4024 N N . ALA B 1 80 ? 5.645 19.109 -0.585 1 98.88 80 ALA B N 1
ATOM 4025 C CA . ALA B 1 80 ? 4.297 18.578 -0.755 1 98.88 80 ALA B CA 1
ATOM 4026 C C . ALA B 1 80 ? 3.58 18.453 0.586 1 98.88 80 ALA B C 1
ATOM 4028 O O . ALA B 1 80 ? 4.062 17.781 1.499 1 98.88 80 ALA B O 1
ATOM 4029 N N . TYR B 1 81 ? 2.438 19.109 0.681 1 98.88 81 TYR B N 1
ATOM 4030 C CA . TYR B 1 81 ? 1.728 19.188 1.953 1 98.88 81 TYR B CA 1
ATOM 4031 C C . TYR B 1 81 ? 0.452 18.344 1.913 1 98.88 81 TYR B C 1
ATOM 4033 O O . TYR B 1 81 ? -0.248 18.328 0.898 1 98.88 81 TYR B O 1
ATOM 4041 N N . LEU B 1 82 ? 0.193 17.672 2.965 1 98.94 82 LEU B N 1
ATOM 4042 C CA . LEU B 1 82 ? -1.164 17.281 3.338 1 98.94 82 LEU B CA 1
ATOM 4043 C C . LEU B 1 82 ? -1.685 18.156 4.473 1 98.94 82 LEU B C 1
ATOM 4045 O O . LEU B 1 82 ? -1.044 18.266 5.52 1 98.94 82 LEU B O 1
ATOM 4049 N N . ILE B 1 83 ? -2.74 18.797 4.258 1 98.88 83 ILE B N 1
ATOM 4050 C CA . ILE B 1 83 ? -3.428 19.531 5.312 1 98.88 83 ILE B CA 1
ATOM 4051 C C . ILE B 1 83 ? -4.832 18.969 5.504 1 98.88 83 ILE B C 1
ATOM 4053 O O . ILE B 1 83 ? -5.676 19.062 4.609 1 98.88 83 ILE B O 1
ATOM 4057 N N . SER B 1 84 ? -5.078 18.453 6.66 1 98.56 84 SER B N 1
ATOM 4058 C CA . SER B 1 84 ? -6.332 17.75 6.914 1 98.56 84 SER B CA 1
ATOM 4059 C C . SER B 1 84 ? -7.16 18.469 7.977 1 98.56 84 SER B C 1
ATOM 4061 O O . SER B 1 84 ? -6.613 19 8.945 1 98.56 84 SER B O 1
ATOM 4063 N N . GLY B 1 85 ? -8.453 18.516 7.781 1 97.94 85 GLY B N 1
ATOM 4064 C CA . GLY B 1 85 ? -9.383 19.047 8.75 1 97.94 85 GLY B CA 1
ATOM 4065 C C . GLY B 1 85 ? -10.5 18.094 9.109 1 97.94 85 GLY B C 1
ATOM 4066 O O . GLY B 1 85 ? -10.82 17.188 8.336 1 97.94 85 GLY B O 1
ATOM 4067 N N . SER B 1 86 ? -11.07 18.25 10.281 1 96.81 86 SER B N 1
ATOM 4068 C CA . SER B 1 86 ? -12.219 17.484 10.766 1 96.81 86 SER B CA 1
ATOM 4069 C C . SER B 1 86 ? -13.492 18.328 10.727 1 96.81 86 SER B C 1
ATOM 4071 O O . SER B 1 86 ? -13.492 19.438 10.203 1 96.81 86 SER B O 1
ATOM 4073 N N . LYS B 1 87 ? -14.57 17.703 11.188 1 96.44 87 LYS B N 1
ATOM 4074 C CA . LYS B 1 87 ? -15.852 18.391 11.25 1 96.44 87 LYS B CA 1
ATOM 4075 C C . LYS B 1 87 ? -15.711 19.75 11.953 1 96.44 87 LYS B C 1
ATOM 4077 O O . LYS B 1 87 ? -15.164 19.828 13.055 1 96.44 87 LYS B O 1
ATOM 4082 N N . GLY B 1 88 ? -16.125 20.766 11.242 1 97.06 88 GLY B N 1
ATOM 4083 C CA . GLY B 1 88 ? -16.109 22.109 11.82 1 97.06 88 GLY B CA 1
ATOM 4084 C C . GLY B 1 88 ? -14.812 22.859 11.562 1 97.06 88 GLY B C 1
ATOM 4085 O O . GLY B 1 88 ? -14.672 24.016 11.945 1 97.06 88 GLY B O 1
ATOM 4086 N N . ASP B 1 89 ? -13.914 22.266 10.844 1 97.56 89 ASP B N 1
ATOM 4087 C CA . ASP B 1 89 ? -12.578 22.828 10.703 1 97.56 89 ASP B CA 1
ATOM 4088 C C . ASP B 1 89 ? -12.461 23.641 9.406 1 97.56 89 ASP B C 1
ATOM 4090 O O . ASP B 1 89 ? -11.352 24 8.992 1 97.56 89 ASP B O 1
ATOM 4094 N N . LEU B 1 90 ? -13.523 23.938 8.758 1 97.94 90 LEU B N 1
ATOM 4095 C CA . LEU B 1 90 ? -13.492 24.578 7.441 1 97.94 90 LEU B CA 1
ATOM 4096 C C . LEU B 1 90 ? -12.68 25.859 7.477 1 97.94 90 LEU B C 1
ATOM 4098 O O . LEU B 1 90 ? -11.734 26.016 6.695 1 97.94 90 LEU B O 1
ATOM 4102 N N . GLU B 1 91 ? -13.023 26.75 8.391 1 97.56 91 GLU B N 1
ATOM 4103 C CA . GLU B 1 91 ? -12.359 28.047 8.445 1 97.56 91 GLU B CA 1
ATOM 4104 C C . GLU B 1 91 ? -10.898 27.906 8.883 1 97.56 91 GLU B C 1
ATOM 4106 O O . GLU B 1 91 ? -10.023 28.594 8.375 1 97.56 91 GLU B O 1
ATOM 4111 N N . LYS B 1 92 ? -10.656 27 9.867 1 97.19 92 LYS B N 1
ATOM 4112 C CA . LYS B 1 92 ? -9.289 26.734 10.312 1 97.19 92 LYS B CA 1
ATOM 4113 C C . LYS B 1 92 ? -8.438 26.203 9.164 1 97.19 92 LYS B C 1
ATOM 4115 O O . LYS B 1 92 ? -7.297 26.625 8.977 1 97.19 92 LYS B O 1
ATOM 4120 N N . LEU B 1 93 ? -9.016 25.266 8.453 1 98.06 93 LEU B N 1
ATOM 4121 C CA . LEU B 1 93 ? -8.336 24.656 7.324 1 98.06 93 LEU B CA 1
ATOM 4122 C C . LEU B 1 93 ? -8.008 25.688 6.258 1 98.06 93 LEU B C 1
ATOM 4124 O O . LEU B 1 93 ? -6.895 25.719 5.723 1 98.06 93 LEU B O 1
ATOM 4128 N N . TRP B 1 94 ? -8.938 26.547 5.938 1 98.19 94 TRP B N 1
ATOM 4129 C CA . TRP B 1 94 ? -8.781 27.594 4.938 1 98.19 94 TRP B CA 1
ATOM 4130 C C . TRP B 1 94 ? -7.668 28.562 5.332 1 98.19 94 TRP B C 1
ATOM 4132 O O . TRP B 1 94 ? -6.816 28.906 4.512 1 98.19 94 TRP B O 1
ATOM 4142 N N . ARG B 1 95 ? -7.672 28.969 6.57 1 97.88 95 ARG B N 1
ATOM 4143 C CA . ARG B 1 95 ? -6.656 29.891 7.074 1 97.88 95 ARG B CA 1
ATOM 4144 C C . ARG B 1 95 ? -5.27 29.25 7.008 1 97.88 95 ARG B C 1
ATOM 4146 O O . ARG B 1 95 ? -4.312 29.906 6.574 1 97.88 95 ARG B O 1
ATOM 4153 N N . THR B 1 96 ? -5.211 28 7.453 1 98.31 96 THR B N 1
ATOM 4154 C CA . THR B 1 96 ? -3.934 27.297 7.469 1 98.31 96 THR B CA 1
ATOM 4155 C C . THR B 1 96 ? -3.396 27.109 6.051 1 98.31 96 THR B C 1
ATOM 4157 O O . THR B 1 96 ? -2.207 27.328 5.801 1 98.31 96 THR B O 1
ATOM 4160 N N . LEU B 1 97 ? -4.258 26.75 5.09 1 98.5 97 LEU B N 1
ATOM 4161 C CA . LEU B 1 97 ? -3.855 26.594 3.695 1 98.5 97 LEU B CA 1
ATOM 4162 C C . LEU B 1 97 ? -3.266 27.891 3.152 1 98.5 97 LEU B C 1
ATOM 4164 O O . LEU B 1 97 ? -2.205 27.875 2.523 1 98.5 97 LEU B O 1
ATOM 4168 N N . HIS B 1 98 ? -3.881 29.016 3.436 1 97.88 98 HIS B N 1
ATOM 4169 C CA . HIS B 1 98 ? -3.377 30.312 2.979 1 97.88 98 HIS B CA 1
ATOM 4170 C C . HIS B 1 98 ? -2.025 30.625 3.609 1 97.88 98 HIS B C 1
ATOM 4172 O O . HIS B 1 98 ? -1.118 31.109 2.93 1 97.88 98 HIS B O 1
ATOM 4178 N N . ALA B 1 99 ? -1.952 30.328 4.852 1 98.12 99 ALA B N 1
ATOM 4179 C CA . ALA B 1 99 ? -0.738 30.672 5.594 1 98.12 99 ALA B CA 1
ATOM 4180 C C . ALA B 1 99 ? 0.456 29.875 5.078 1 98.12 99 ALA B C 1
ATOM 4182 O O . ALA B 1 99 ? 1.6 30.312 5.176 1 98.12 99 ALA B O 1
ATOM 4183 N N . LEU B 1 100 ? 0.19 28.719 4.48 1 98.38 100 LEU B N 1
ATOM 4184 C CA . LEU B 1 100 ? 1.24 27.781 4.066 1 98.38 100 LEU B CA 1
ATOM 4185 C C . LEU B 1 100 ? 1.518 27.906 2.572 1 98.38 100 LEU B C 1
ATOM 4187 O O . LEU B 1 100 ? 2.447 27.297 2.055 1 98.38 100 LEU B O 1
ATOM 4191 N N . TYR B 1 101 ? 0.851 28.688 1.857 1 98.12 101 TYR B N 1
ATOM 4192 C CA . TYR B 1 101 ? 0.833 28.594 0.403 1 98.12 101 TYR B CA 1
ATOM 4193 C C . TYR B 1 101 ? 2.105 29.172 -0.203 1 98.12 101 TYR B C 1
ATOM 4195 O O . TYR B 1 101 ? 2.594 30.203 0.245 1 98.12 101 TYR B O 1
ATOM 4203 N N . HIS B 1 102 ? 2.641 28.594 -1.156 1 98.19 102 HIS B N 1
ATOM 4204 C CA . HIS B 1 102 ? 3.688 29.016 -2.082 1 98.19 102 HIS B CA 1
ATOM 4205 C C . HIS B 1 102 ? 3.518 28.344 -3.443 1 98.19 102 HIS B C 1
ATOM 4207 O O . HIS B 1 102 ? 3.223 27.156 -3.52 1 98.19 102 HIS B O 1
ATOM 4213 N N . PRO B 1 103 ? 3.686 29.031 -4.527 1 97.88 103 PRO B N 1
ATOM 4214 C CA . PRO B 1 103 ? 3.426 28.469 -5.855 1 97.88 103 PRO B CA 1
ATOM 4215 C C . PRO B 1 103 ? 4.352 27.297 -6.195 1 97.88 103 PRO B C 1
ATOM 4217 O O . PRO B 1 103 ? 4.02 26.469 -7.047 1 97.88 103 PRO B O 1
ATOM 4220 N N . LEU B 1 104 ? 5.473 27.141 -5.539 1 97.5 104 LEU B N 1
ATOM 4221 C CA . LEU B 1 104 ? 6.41 26.062 -5.82 1 97.5 104 LEU B CA 1
ATOM 4222 C C . LEU B 1 104 ? 5.945 24.75 -5.18 1 97.5 104 LEU B C 1
ATOM 4224 O O . LEU B 1 104 ? 6.348 23.672 -5.605 1 97.5 104 LEU B O 1
ATOM 4228 N N . ASN B 1 105 ? 5.195 24.859 -4.137 1 98.5 105 ASN B N 1
ATOM 4229 C CA . ASN B 1 105 ? 4.809 23.688 -3.352 1 98.5 105 ASN B CA 1
ATOM 4230 C C . ASN B 1 105 ? 3.576 23.016 -3.934 1 98.5 105 ASN B C 1
ATOM 4232 O O . ASN B 1 105 ? 2.992 23.5 -4.902 1 98.5 105 ASN B O 1
ATOM 4236 N N . HIS B 1 106 ? 3.33 21.828 -3.49 1 98.75 106 HIS B N 1
ATOM 4237 C CA . HIS B 1 106 ? 2.141 21.047 -3.816 1 98.75 106 HIS B CA 1
ATOM 4238 C C . HIS B 1 106 ? 1.288 20.797 -2.576 1 98.75 106 HIS B C 1
ATOM 4240 O O . HIS B 1 106 ? 1.82 20.594 -1.481 1 98.75 106 HIS B O 1
ATOM 4246 N N . TYR B 1 107 ? -0.048 20.828 -2.783 1 98.88 107 TYR B N 1
ATOM 4247 C CA . TYR B 1 107 ? -0.93 20.719 -1.626 1 98.88 107 TYR B CA 1
ATOM 4248 C C . TYR B 1 107 ? -2.047 19.719 -1.888 1 98.88 107 TYR B C 1
ATOM 4250 O O . TYR B 1 107 ? -2.682 19.75 -2.943 1 98.88 107 TYR B O 1
ATOM 4258 N N . VAL B 1 108 ? -2.225 18.844 -0.984 1 98.81 108 VAL B N 1
ATOM 4259 C CA . VAL B 1 108 ? -3.432 18.031 -0.89 1 98.81 108 VAL B CA 1
ATOM 4260 C C . VAL B 1 108 ? -4.234 18.438 0.342 1 98.81 108 VAL B C 1
ATOM 4262 O O . VAL B 1 108 ? -3.695 18.5 1.448 1 98.81 108 VAL B O 1
ATOM 4265 N N . VAL B 1 109 ? -5.461 18.734 0.134 1 98.88 109 VAL B N 1
ATOM 4266 C CA . VAL B 1 109 ? -6.355 19.156 1.208 1 98.88 109 VAL B CA 1
ATOM 4267 C C . VAL B 1 109 ? -7.418 18.094 1.449 1 98.88 109 VAL B C 1
ATOM 4269 O O . VAL B 1 109 ? -8.016 17.578 0.501 1 98.88 109 VAL B O 1
ATOM 4272 N N . HIS B 1 110 ? -7.637 17.75 2.666 1 98.81 110 HIS B N 1
ATOM 4273 C CA . HIS B 1 110 ? -8.594 16.719 3.033 1 98.81 110 HIS B CA 1
ATOM 4274 C C . HIS B 1 110 ? -9.539 17.203 4.129 1 98.81 110 HIS B C 1
ATOM 4276 O O . HIS B 1 110 ? -9.094 17.781 5.121 1 98.81 110 HIS B O 1
ATOM 4282 N N . MET B 1 111 ? -10.766 17.062 3.928 1 98.5 111 MET B N 1
ATOM 4283 C CA . MET B 1 111 ? -11.805 17.234 4.941 1 98.5 111 MET B CA 1
ATOM 4284 C C . MET B 1 111 ? -12.453 15.898 5.293 1 98.5 111 MET B C 1
ATOM 4286 O O . MET B 1 111 ? -12.922 15.18 4.406 1 98.5 111 MET B O 1
ATOM 4290 N N . ASP B 1 112 ? -12.523 15.609 6.551 1 98.12 112 ASP B N 1
ATOM 4291 C CA . ASP B 1 112 ? -12.992 14.32 7.055 1 98.12 112 ASP B CA 1
ATOM 4292 C C . ASP B 1 112 ? -14.398 14.016 6.551 1 98.12 112 ASP B C 1
ATOM 4294 O O . ASP B 1 112 ? -15.25 14.906 6.492 1 98.12 112 ASP B O 1
ATOM 4298 N N . LEU B 1 113 ? -14.617 12.734 6.273 1 97.94 113 LEU B N 1
ATOM 4299 C CA . LEU B 1 113 ? -15.914 12.289 5.773 1 97.94 113 LEU B CA 1
ATOM 4300 C C . LEU B 1 113 ? -17.016 12.562 6.793 1 97.94 113 LEU B C 1
ATOM 4302 O O . LEU B 1 113 ? -18.188 12.703 6.426 1 97.94 113 LEU B O 1
ATOM 4306 N N . GLU B 1 114 ? -16.672 12.602 8.008 1 97.19 114 GLU B N 1
ATOM 4307 C CA . GLU B 1 114 ? -17.641 12.914 9.055 1 97.19 114 GLU B CA 1
ATOM 4308 C C . GLU B 1 114 ? -18.203 14.32 8.867 1 97.19 114 GLU B C 1
ATOM 4310 O O . GLU B 1 114 ? -19.297 14.617 9.367 1 97.19 114 GLU B O 1
ATOM 4315 N N . SER B 1 115 ? -17.406 15.203 8.25 1 97.44 115 SER B N 1
ATOM 4316 C CA . SER B 1 115 ? -17.875 16.562 8.008 1 97.44 115 SER B CA 1
ATOM 4317 C C . SER B 1 115 ? -19.078 16.594 7.074 1 97.44 115 SER B C 1
ATOM 4319 O O . SER B 1 115 ? -19.125 15.828 6.102 1 97.44 115 SER B O 1
ATOM 4321 N N . PRO B 1 116 ? -20.031 17.5 7.336 1 97.12 116 PRO B N 1
ATOM 4322 C CA . PRO B 1 116 ? -21.172 17.625 6.422 1 97.12 116 PRO B CA 1
ATOM 4323 C C . PRO B 1 116 ? -20.734 17.875 4.98 1 97.12 116 PRO B C 1
ATOM 4325 O O . PRO B 1 116 ? -19.734 18.562 4.742 1 97.12 116 PRO B O 1
ATOM 4328 N N . ILE B 1 117 ? -21.516 17.328 4.094 1 96.75 117 ILE B N 1
ATOM 4329 C CA . ILE B 1 117 ? -21.203 17.438 2.672 1 96.75 117 ILE B CA 1
ATOM 4330 C C . ILE B 1 117 ? -21.094 18.906 2.281 1 96.75 117 ILE B C 1
ATOM 4332 O O . ILE B 1 117 ? -20.266 19.266 1.43 1 96.75 117 ILE B O 1
ATOM 4336 N N . GLU B 1 118 ? -21.844 19.781 2.916 1 97.56 118 GLU B N 1
ATOM 4337 C CA . GLU B 1 118 ? -21.797 21.219 2.635 1 97.56 118 GLU B CA 1
ATOM 4338 C C . GLU B 1 118 ? -20.438 21.797 2.961 1 97.56 118 GLU B C 1
ATOM 4340 O O . GLU B 1 118 ? -19.906 22.625 2.215 1 97.56 118 GLU B O 1
ATOM 4345 N N . GLU B 1 119 ? -19.891 21.359 4.066 1 97.38 119 GLU B N 1
ATOM 4346 C CA . GLU B 1 119 ? -18.562 21.812 4.473 1 97.38 119 GLU B CA 1
ATOM 4347 C C . GLU B 1 119 ? -17.5 21.328 3.498 1 97.38 119 GLU B C 1
ATOM 4349 O O . GLU B 1 119 ? -16.609 22.094 3.105 1 97.38 119 GLU B O 1
ATOM 4354 N N . ARG B 1 120 ? -17.578 20.094 3.139 1 98.12 120 ARG B N 1
ATOM 4355 C CA . ARG B 1 120 ? -16.625 19.5 2.203 1 98.12 120 ARG B CA 1
ATOM 4356 C C . ARG B 1 120 ? -16.719 20.156 0.833 1 98.12 120 ARG B C 1
ATOM 4358 O O . ARG B 1 120 ? -15.695 20.484 0.222 1 98.12 120 ARG B O 1
ATOM 4365 N N . ASN B 1 121 ? -17.922 20.438 0.351 1 98.06 121 ASN B N 1
ATOM 4366 C CA . ASN B 1 121 ? -18.125 21.109 -0.925 1 98.06 121 ASN B CA 1
ATOM 4367 C C . ASN B 1 121 ? -17.625 22.562 -0.875 1 98.06 121 ASN B C 1
ATOM 4369 O O . ASN B 1 121 ? -17.078 23.062 -1.858 1 98.06 121 ASN B O 1
ATOM 4373 N N . GLU B 1 122 ? -17.844 23.188 0.233 1 98.31 122 GLU B N 1
ATOM 4374 C CA . GLU B 1 122 ? -17.453 24.578 0.373 1 98.31 122 GLU B CA 1
ATOM 4375 C C . GLU B 1 122 ? -15.945 24.75 0.231 1 98.31 122 GLU B C 1
ATOM 4377 O O . GLU B 1 122 ? -15.477 25.672 -0.447 1 98.31 122 GLU B O 1
ATOM 4382 N N . ILE B 1 123 ? -15.195 23.891 0.894 1 98.25 123 ILE B N 1
ATOM 4383 C CA . ILE B 1 123 ? -13.742 24 0.794 1 98.25 123 ILE B CA 1
ATOM 4384 C C . ILE B 1 123 ? -13.305 23.766 -0.649 1 98.25 123 ILE B C 1
ATOM 4386 O O . ILE B 1 123 ? -12.406 24.438 -1.152 1 98.25 123 ILE B O 1
ATOM 4390 N N . ALA B 1 124 ? -13.906 22.781 -1.307 1 98.19 124 ALA B N 1
ATOM 4391 C CA . ALA B 1 124 ? -13.609 22.5 -2.711 1 98.19 124 ALA B CA 1
ATOM 4392 C C . ALA B 1 124 ? -13.914 23.719 -3.582 1 98.19 124 ALA B C 1
ATOM 4394 O O . ALA B 1 124 ? -13.117 24.094 -4.445 1 98.19 124 ALA B O 1
ATOM 4395 N N . HIS B 1 125 ? -15.008 24.359 -3.354 1 98.12 125 HIS B N 1
ATOM 4396 C CA . HIS B 1 125 ? -15.438 25.531 -4.117 1 98.12 125 HIS B CA 1
ATOM 4397 C C . HIS B 1 125 ? -14.492 26.703 -3.898 1 98.12 125 HIS B C 1
ATOM 4399 O O . HIS B 1 125 ? -14.117 27.391 -4.852 1 98.12 125 HIS B O 1
ATOM 4405 N N . ARG B 1 126 ? -14.18 26.891 -2.66 1 98.06 126 ARG B N 1
ATOM 4406 C CA . ARG B 1 126 ? -13.266 27.984 -2.35 1 98.06 126 ARG B CA 1
ATOM 4407 C C . ARG B 1 126 ? -11.938 27.812 -3.076 1 98.06 126 ARG B C 1
ATOM 4409 O O . ARG B 1 126 ? -11.406 28.766 -3.641 1 98.06 126 ARG B O 1
ATOM 4416 N N . ILE B 1 127 ? -11.43 26.609 -3.064 1 98 127 ILE B N 1
ATOM 4417 C CA . ILE B 1 127 ? -10.141 26.312 -3.682 1 98 127 ILE B CA 1
ATOM 4418 C C . ILE B 1 127 ? -10.227 26.516 -5.191 1 98 127 ILE B C 1
ATOM 4420 O O . ILE B 1 127 ? -9.344 27.125 -5.797 1 98 127 ILE B O 1
ATOM 4424 N N . GLU B 1 128 ? -11.312 26.094 -5.793 1 97.56 128 GLU B N 1
ATOM 4425 C CA . GLU B 1 128 ? -11.523 26.234 -7.234 1 97.56 128 GLU B CA 1
ATOM 4426 C C . GLU B 1 128 ? -11.633 27.703 -7.645 1 97.56 128 GLU B C 1
ATOM 4428 O O . GLU B 1 128 ? -11.172 28.078 -8.719 1 97.56 128 GLU B O 1
ATOM 4433 N N . ARG B 1 129 ? -12.148 28.516 -6.777 1 97.19 129 ARG B N 1
ATOM 4434 C CA . ARG B 1 129 ? -12.469 29.891 -7.125 1 97.19 129 ARG B CA 1
ATOM 4435 C C . ARG B 1 129 ? -11.305 30.828 -6.797 1 97.19 129 ARG B C 1
ATOM 4437 O O . ARG B 1 129 ? -11.281 31.984 -7.238 1 97.19 129 ARG B O 1
ATOM 4444 N N . GLN B 1 130 ? -10.453 30.344 -5.961 1 96.69 130 GLN B N 1
ATOM 4445 C CA . GLN B 1 130 ? -9.312 31.172 -5.621 1 96.69 130 GLN B CA 1
ATOM 4446 C C . GLN B 1 130 ? -8.375 31.344 -6.82 1 96.69 130 GLN B C 1
ATOM 4448 O O . GLN B 1 130 ? -7.801 30.375 -7.305 1 96.69 130 GLN B O 1
ATOM 4453 N N . HIS B 1 131 ? -8.125 32.5 -7.34 1 95.38 131 HIS B N 1
ATOM 4454 C CA . HIS B 1 131 ? -7.477 32.812 -8.609 1 95.38 131 HIS B CA 1
ATOM 4455 C C . HIS B 1 131 ? -6.043 32.312 -8.641 1 95.38 131 HIS B C 1
ATOM 4457 O O . HIS B 1 131 ? -5.605 31.734 -9.641 1 95.38 131 HIS B O 1
ATOM 4463 N N . VAL B 1 132 ? -5.336 32.5 -7.578 1 96.56 132 VAL B N 1
ATOM 4464 C CA . VAL B 1 132 ? -3.939 32.094 -7.523 1 96.56 132 VAL B CA 1
ATOM 4465 C C . VAL B 1 132 ? -3.852 30.562 -7.574 1 96.56 132 VAL B C 1
ATOM 4467 O O . VAL B 1 132 ? -3.02 30 -8.297 1 96.56 132 VAL B O 1
ATOM 4470 N N . PHE B 1 133 ? -4.746 29.859 -6.797 1 97.81 133 PHE B N 1
ATOM 4471 C CA . PHE B 1 133 ? -4.781 28.406 -6.805 1 97.81 133 PHE B CA 1
ATOM 4472 C C . PHE B 1 133 ? -5.09 27.875 -8.203 1 97.81 133 PHE B C 1
ATOM 4474 O O . PHE B 1 133 ? -4.457 26.922 -8.664 1 97.81 133 PHE B O 1
ATOM 4481 N N . ALA B 1 134 ? -6.035 28.484 -8.891 1 96.88 134 ALA B N 1
ATOM 4482 C CA . ALA B 1 134 ? -6.477 28.062 -10.219 1 96.88 134 ALA B CA 1
ATOM 4483 C C . ALA B 1 134 ? -5.379 28.281 -11.25 1 96.88 134 ALA B C 1
ATOM 4485 O O . ALA B 1 134 ? -5.188 27.453 -12.148 1 96.88 134 ALA B O 1
ATOM 4486 N N . GLU B 1 135 ? -4.695 29.391 -11.156 1 96.81 135 GLU B N 1
ATOM 4487 C CA . GLU B 1 135 ? -3.652 29.734 -12.117 1 96.81 135 GLU B CA 1
ATOM 4488 C C . GLU B 1 135 ? -2.471 28.781 -12.023 1 96.81 135 GLU B C 1
ATOM 4490 O O . GLU B 1 135 ? -1.953 28.328 -13.047 1 96.81 135 GLU B O 1
ATOM 4495 N N . ILE B 1 136 ? -2.029 28.453 -10.844 1 97.06 136 ILE B N 1
ATOM 4496 C CA . ILE B 1 136 ? -0.856 27.609 -10.656 1 97.06 136 ILE B CA 1
ATOM 4497 C C . ILE B 1 136 ? -1.257 26.141 -10.773 1 97.06 136 ILE B C 1
ATOM 4499 O O . ILE B 1 136 ? -0.499 25.328 -11.305 1 97.06 136 ILE B O 1
ATOM 4503 N N . GLY B 1 137 ? -2.4 25.719 -10.172 1 97.44 137 GLY B N 1
ATOM 4504 C CA . GLY B 1 137 ? -2.928 24.375 -10.281 1 97.44 137 GLY B CA 1
ATOM 4505 C C . GLY B 1 137 ? -2.225 23.375 -9.375 1 97.44 137 GLY B C 1
ATOM 4506 O O . GLY B 1 137 ? -2.062 22.203 -9.734 1 97.44 137 GLY B O 1
ATOM 4507 N N . ASN B 1 138 ? -1.743 23.828 -8.141 1 98.25 138 ASN B N 1
ATOM 4508 C CA . ASN B 1 138 ? -0.939 22.969 -7.285 1 98.25 138 ASN B CA 1
ATOM 4509 C C . ASN B 1 138 ? -1.669 22.625 -5.988 1 98.25 138 ASN B C 1
ATOM 4511 O O . ASN B 1 138 ? -1.056 22.156 -5.031 1 98.25 138 ASN B O 1
ATOM 4515 N N . VAL B 1 139 ? -2.986 22.953 -5.918 1 98.69 139 VAL B N 1
ATOM 4516 C CA . VAL B 1 139 ? -3.803 22.609 -4.758 1 98.69 139 VAL B CA 1
ATOM 4517 C C . VAL B 1 139 ? -4.887 21.609 -5.152 1 98.69 139 VAL B C 1
ATOM 4519 O O . VAL B 1 139 ? -5.742 21.922 -5.992 1 98.69 139 VAL B O 1
ATOM 4522 N N . TYR B 1 140 ? -4.84 20.453 -4.531 1 98.19 140 TYR B N 1
ATOM 4523 C CA . TYR B 1 140 ? -5.777 19.375 -4.848 1 98.19 140 TYR B CA 1
ATOM 4524 C C . TYR B 1 140 ? -6.633 19.031 -3.639 1 98.19 140 TYR B C 1
ATOM 4526 O O . TYR B 1 140 ? -6.109 18.781 -2.547 1 98.19 140 TYR B O 1
ATOM 4534 N N . VAL B 1 141 ? -7.898 19 -3.789 1 98.19 141 VAL B N 1
ATOM 4535 C CA . VAL B 1 141 ? -8.812 18.594 -2.725 1 98.19 141 VAL B CA 1
ATOM 4536 C C . VAL B 1 141 ? -9.25 17.156 -2.934 1 98.19 141 VAL B C 1
ATOM 4538 O O . VAL B 1 141 ? -9.617 16.766 -4.043 1 98.19 141 VAL B O 1
ATOM 4541 N N . ILE B 1 142 ? -9.156 16.328 -1.944 1 97.81 142 ILE B N 1
ATOM 4542 C CA . ILE B 1 142 ? -9.695 14.977 -1.998 1 97.81 142 ILE B CA 1
ATOM 4543 C C . ILE B 1 142 ? -11.219 15.031 -1.985 1 97.81 142 ILE B C 1
ATOM 4545 O O . ILE B 1 142 ? -11.828 15.352 -0.961 1 97.81 142 ILE B O 1
ATOM 4549 N N . THR B 1 143 ? -11.781 14.703 -3.057 1 92.81 143 THR B N 1
ATOM 4550 C CA . THR B 1 143 ? -13.234 14.805 -3.191 1 92.81 143 THR B CA 1
ATOM 4551 C C . THR B 1 143 ? -13.922 13.609 -2.529 1 92.81 143 THR B C 1
ATOM 4553 O O . THR B 1 143 ? -14.961 13.773 -1.888 1 92.81 143 THR B O 1
ATOM 4556 N N . LYS B 1 144 ? -13.406 12.445 -2.799 1 94.25 144 LYS B N 1
ATOM 4557 C CA . LYS B 1 144 ? -13.883 11.289 -2.041 1 94.25 144 LYS B CA 1
ATOM 4558 C C . LYS B 1 144 ? -13.211 11.211 -0.675 1 94.25 144 LYS B C 1
ATOM 4560 O O . LYS B 1 144 ? -12.188 10.539 -0.521 1 94.25 144 LYS B O 1
ATOM 4565 N N . SER B 1 145 ? -13.82 11.82 0.302 1 97.5 145 SER B N 1
ATOM 4566 C CA . SER B 1 145 ? -13.211 12.008 1.613 1 97.5 145 SER B CA 1
ATOM 4567 C C . SER B 1 145 ? -13.062 10.68 2.352 1 97.5 145 SER B C 1
ATOM 4569 O O . SER B 1 145 ? -13.875 9.766 2.162 1 97.5 145 SER B O 1
ATOM 4571 N N . ASN B 1 146 ? -12.078 10.586 3.141 1 98.06 146 ASN B N 1
ATOM 4572 C CA . ASN B 1 146 ? -11.828 9.43 3.998 1 98.06 146 ASN B CA 1
ATOM 4573 C C . ASN B 1 146 ? -12.461 9.609 5.375 1 98.06 146 ASN B C 1
ATOM 4575 O O . ASN B 1 146 ? -12.484 10.719 5.91 1 98.06 146 ASN B O 1
ATOM 4579 N N . MET B 1 147 ? -13.016 8.531 5.906 1 97.94 147 MET B N 1
ATOM 4580 C CA . MET B 1 147 ? -13.367 8.516 7.324 1 97.94 147 MET B CA 1
ATOM 4581 C C . MET B 1 147 ? -12.117 8.375 8.188 1 97.94 147 MET B C 1
ATOM 4583 O O . MET B 1 147 ? -11.375 7.402 8.062 1 97.94 147 MET B O 1
ATOM 4587 N N . VAL B 1 148 ? -11.891 9.328 9.055 1 97.94 148 VAL B N 1
ATOM 4588 C CA . VAL B 1 148 ? -10.641 9.32 9.805 1 97.94 148 VAL B CA 1
ATOM 4589 C C . VAL B 1 148 ? -10.938 9.242 11.297 1 97.94 148 VAL B C 1
ATOM 4591 O O . VAL B 1 148 ? -11.711 10.039 11.828 1 97.94 148 VAL B O 1
ATOM 4594 N N . THR B 1 149 ? -10.398 8.258 11.945 1 96.88 149 THR B N 1
ATOM 4595 C CA . THR B 1 149 ? -10.312 8.188 13.398 1 96.88 149 THR B CA 1
ATOM 4596 C C . THR B 1 149 ? -8.906 8.539 13.875 1 96.88 149 THR B C 1
ATOM 4598 O O . THR B 1 149 ? -7.953 7.801 13.633 1 96.88 149 THR B O 1
ATOM 4601 N N . TYR B 1 150 ? -8.766 9.57 14.617 1 90.31 150 TYR B N 1
ATOM 4602 C CA . TYR B 1 150 ? -7.461 10.141 14.945 1 90.31 150 TYR B CA 1
ATOM 4603 C C . TYR B 1 150 ? -6.594 9.125 15.68 1 90.31 150 TYR B C 1
ATOM 4605 O O . TYR B 1 150 ? -5.395 9.016 15.422 1 90.31 150 TYR B O 1
ATOM 4613 N N . ARG B 1 151 ? -7.109 8.367 16.547 1 92.44 151 ARG B N 1
ATOM 4614 C CA . ARG B 1 151 ? -6.324 7.418 17.328 1 92.44 151 ARG B CA 1
ATOM 4615 C C . ARG B 1 151 ? -6.195 6.086 16.594 1 92.44 151 ARG B C 1
ATOM 4617 O O . ARG B 1 151 ? -5.551 5.16 17.094 1 92.44 151 ARG B O 1
ATOM 4624 N N . GLY B 1 152 ? -6.809 5.992 15.398 1 96.69 152 GLY B N 1
ATOM 4625 C CA . GLY B 1 152 ? -6.859 4.723 14.695 1 96.69 152 GLY B CA 1
ATOM 4626 C C . GLY B 1 152 ? -6.02 4.707 13.43 1 96.69 152 GLY B C 1
ATOM 4627 O O . GLY B 1 152 ? -5.395 5.707 13.086 1 96.69 152 GLY B O 1
ATOM 4628 N N . PRO B 1 153 ? -6.023 3.549 12.75 1 98.62 153 PRO B N 1
ATOM 4629 C CA . PRO B 1 153 ? -5.191 3.352 11.562 1 98.62 153 PRO B CA 1
ATOM 4630 C C . PRO B 1 153 ? -5.695 4.129 10.344 1 98.62 153 PRO B C 1
ATOM 4632 O O . PRO B 1 153 ? -4.965 4.297 9.367 1 98.62 153 PRO B O 1
ATOM 4635 N N . THR B 1 154 ? -6.953 4.621 10.383 1 98.69 154 THR B N 1
ATOM 4636 C CA . THR B 1 154 ? -7.473 5.383 9.25 1 98.69 154 THR B CA 1
ATOM 4637 C C . THR B 1 154 ? -6.711 6.695 9.086 1 98.69 154 THR B C 1
ATOM 4639 O O . THR B 1 154 ? -6.648 7.25 7.988 1 98.69 154 THR B O 1
ATOM 4642 N N . MET B 1 155 ? -6.133 7.203 10.172 1 98.38 155 MET B N 1
ATOM 4643 C CA . MET B 1 155 ? -5.293 8.391 10.062 1 98.38 155 MET B CA 1
ATOM 4644 C C . MET B 1 155 ? -4.031 8.094 9.266 1 98.38 155 MET B C 1
ATOM 4646 O O . MET B 1 155 ? -3.594 8.914 8.453 1 98.38 155 MET B O 1
ATOM 4650 N N . VAL B 1 156 ? -3.43 6.906 9.508 1 98.81 156 VAL B N 1
ATOM 4651 C CA . VAL B 1 156 ? -2.275 6.473 8.727 1 98.81 156 VAL B CA 1
ATOM 4652 C C . VAL B 1 156 ? -2.67 6.32 7.262 1 98.81 156 VAL B C 1
ATOM 4654 O O . VAL B 1 156 ? -1.975 6.812 6.371 1 98.81 156 VAL B O 1
ATOM 4657 N N . ALA B 1 157 ? -3.832 5.691 7.031 1 98.81 157 ALA B N 1
ATOM 4658 C CA . ALA B 1 157 ? -4.324 5.488 5.668 1 98.81 157 ALA B CA 1
ATOM 4659 C C . ALA B 1 157 ? -4.527 6.824 4.957 1 98.81 157 ALA B C 1
ATOM 4661 O O . ALA B 1 157 ? -4.219 6.953 3.77 1 98.81 157 ALA B O 1
ATOM 4662 N N . ASN B 1 158 ? -5.039 7.777 5.664 1 98.69 158 ASN B N 1
ATOM 4663 C CA . ASN B 1 158 ? -5.27 9.102 5.102 1 98.69 158 ASN B CA 1
ATOM 4664 C C . ASN B 1 158 ? -3.963 9.766 4.684 1 98.69 158 ASN B C 1
ATOM 4666 O O . ASN B 1 158 ? -3.881 10.367 3.607 1 98.69 158 ASN B O 1
ATOM 4670 N N . THR B 1 159 ? -2.99 9.68 5.527 1 98.88 159 THR B N 1
ATOM 4671 C CA . THR B 1 159 ? -1.677 10.234 5.215 1 98.88 159 THR B CA 1
ATOM 4672 C C . THR B 1 159 ? -1.079 9.547 3.99 1 98.88 159 THR B C 1
ATOM 4674 O O . THR B 1 159 ? -0.593 10.219 3.076 1 98.88 159 THR B O 1
ATOM 4677 N N . LEU B 1 160 ? -1.184 8.25 3.955 1 98.88 160 LEU B N 1
ATOM 4678 C CA . LEU B 1 160 ? -0.658 7.488 2.826 1 98.88 160 LEU B CA 1
ATOM 4679 C C . LEU B 1 160 ? -1.444 7.789 1.555 1 98.88 160 LEU B C 1
ATOM 4681 O O . LEU B 1 160 ? -0.88 7.793 0.458 1 98.88 160 LEU B O 1
ATOM 4685 N N . HIS B 1 161 ? -2.725 8.031 1.708 1 98.81 161 HIS B N 1
ATOM 4686 C CA . HIS B 1 161 ? -3.549 8.422 0.57 1 98.81 161 HIS B CA 1
ATOM 4687 C C . HIS B 1 161 ? -3.029 9.711 -0.066 1 98.81 161 HIS B C 1
ATOM 4689 O O . HIS B 1 161 ? -2.852 9.773 -1.284 1 98.81 161 HIS B O 1
ATOM 4695 N N . ALA B 1 162 ? -2.758 10.664 0.743 1 98.81 162 ALA B N 1
ATOM 4696 C CA . ALA B 1 162 ? -2.229 11.93 0.244 1 98.81 162 ALA B CA 1
ATOM 4697 C C . ALA B 1 162 ? -0.876 11.734 -0.436 1 98.81 162 ALA B C 1
ATOM 4699 O O . ALA B 1 162 ? -0.61 12.32 -1.487 1 98.81 162 ALA B O 1
ATOM 4700 N N . CYS B 1 163 ? -0.049 10.922 0.164 1 98.81 163 CYS B N 1
ATOM 4701 C CA . CYS B 1 163 ? 1.242 10.602 -0.434 1 98.81 163 CYS B CA 1
ATOM 4702 C C . CYS B 1 163 ? 1.066 10.023 -1.833 1 98.81 163 CYS B C 1
ATOM 4704 O O . CYS B 1 163 ? 1.755 10.43 -2.77 1 98.81 163 CYS B O 1
ATOM 4706 N N . ALA B 1 164 ? 0.175 9.094 -1.929 1 98.56 164 ALA B N 1
ATOM 4707 C CA . ALA B 1 164 ? -0.056 8.438 -3.213 1 98.56 164 ALA B CA 1
ATOM 4708 C C . ALA B 1 164 ? -0.551 9.43 -4.258 1 98.56 164 ALA B C 1
ATOM 4710 O O . ALA B 1 164 ? -0.112 9.406 -5.41 1 98.56 164 ALA B O 1
ATOM 4711 N N . ILE B 1 165 ? -1.447 10.32 -3.855 1 98.38 165 ILE B N 1
ATOM 4712 C CA . ILE B 1 165 ? -1.968 11.344 -4.75 1 98.38 165 ILE B CA 1
ATOM 4713 C C . ILE B 1 165 ? -0.825 12.234 -5.23 1 98.38 165 ILE B C 1
ATOM 4715 O O . ILE B 1 165 ? -0.708 12.516 -6.426 1 98.38 165 ILE B O 1
ATOM 4719 N N . LEU B 1 166 ? -0.004 12.625 -4.32 1 98.56 166 LEU B N 1
ATOM 4720 C CA . LEU B 1 166 ? 1.086 13.539 -4.641 1 98.56 166 LEU B CA 1
ATOM 4721 C C . LEU B 1 166 ? 2.09 12.883 -5.578 1 98.56 166 LEU B C 1
ATOM 4723 O O . LEU B 1 166 ? 2.572 13.516 -6.523 1 98.56 166 LEU B O 1
ATOM 4727 N N . LEU B 1 167 ? 2.404 11.609 -5.332 1 98.06 167 LEU B N 1
ATOM 4728 C CA . LEU B 1 167 ? 3.32 10.883 -6.203 1 98.06 167 LEU B CA 1
ATOM 4729 C C . LEU B 1 167 ? 2.756 10.773 -7.613 1 98.06 167 LEU B C 1
ATOM 4731 O O . LEU B 1 167 ? 3.502 10.852 -8.594 1 98.06 167 LEU B O 1
ATOM 4735 N N . LYS B 1 168 ? 1.521 10.539 -7.699 1 96.81 168 LYS B N 1
ATOM 4736 C CA . LYS B 1 168 ? 0.88 10.367 -9 1 96.81 168 LYS B CA 1
ATOM 4737 C C . LYS B 1 168 ? 0.796 11.695 -9.75 1 96.81 168 LYS B C 1
ATOM 4739 O O . LYS B 1 168 ? 0.985 11.734 -10.969 1 96.81 168 LYS B O 1
ATOM 4744 N N . ARG B 1 169 ? 0.594 12.734 -9.055 1 96.44 169 ARG B N 1
ATOM 4745 C CA . ARG B 1 169 ? 0.352 14.039 -9.672 1 96.44 169 ARG B CA 1
ATOM 4746 C C . ARG B 1 169 ? 1.659 14.68 -10.125 1 96.44 169 ARG B C 1
ATOM 4748 O O . ARG B 1 169 ? 1.687 15.406 -11.125 1 96.44 169 ARG B O 1
ATOM 4755 N N . SER B 1 170 ? 2.688 14.469 -9.32 1 94.25 170 SER B N 1
ATOM 4756 C CA . SER B 1 170 ? 3.945 15.109 -9.68 1 94.25 170 SER B CA 1
ATOM 4757 C C . SER B 1 170 ? 5.133 14.406 -9.039 1 94.25 170 SER B C 1
ATOM 4759 O O . SER B 1 170 ? 5.047 13.938 -7.898 1 94.25 170 SER B O 1
ATOM 4761 N N . LYS B 1 171 ? 6.164 14.414 -9.781 1 90.62 171 LYS B N 1
ATOM 4762 C CA . LYS B 1 171 ? 7.414 13.93 -9.211 1 90.62 171 LYS B CA 1
ATOM 4763 C C . LYS B 1 171 ? 8.312 15.094 -8.781 1 90.62 171 LYS B C 1
ATOM 4765 O O . LYS B 1 171 ? 9.391 14.875 -8.227 1 90.62 171 LYS B O 1
ATOM 4770 N N . ASP B 1 172 ? 7.73 16.281 -8.883 1 94.81 172 ASP B N 1
ATOM 4771 C CA . ASP B 1 172 ? 8.562 17.469 -8.688 1 94.81 172 ASP B CA 1
ATOM 4772 C C . ASP B 1 172 ? 8.398 18.031 -7.277 1 94.81 172 ASP B C 1
ATOM 4774 O O . ASP B 1 172 ? 7.941 19.156 -7.102 1 94.81 172 ASP B O 1
ATOM 4778 N N . TRP B 1 173 ? 8.68 17.344 -6.312 1 98.12 173 TRP B N 1
ATOM 4779 C CA . TRP B 1 173 ? 8.773 17.766 -4.918 1 98.12 173 TRP B CA 1
ATOM 4780 C C . TRP B 1 173 ? 9.805 16.938 -4.164 1 98.12 173 TRP B C 1
ATOM 4782 O O . TRP B 1 173 ? 10.188 15.859 -4.613 1 98.12 173 TRP B O 1
ATOM 4792 N N . ASP B 1 174 ? 10.273 17.5 -3.055 1 98.69 174 ASP B N 1
ATOM 4793 C CA . ASP B 1 174 ? 11.422 16.906 -2.377 1 98.69 174 ASP B CA 1
ATOM 4794 C C . ASP B 1 174 ? 11.031 16.359 -1.006 1 98.69 174 ASP B C 1
ATOM 4796 O O . ASP B 1 174 ? 11.547 15.32 -0.576 1 98.69 174 ASP B O 1
ATOM 4800 N N . TRP B 1 175 ? 10.133 17.062 -0.345 1 98.88 175 TRP B N 1
ATOM 4801 C CA . TRP B 1 175 ? 9.727 16.641 0.987 1 98.88 175 TRP B CA 1
ATOM 4802 C C . TRP B 1 175 ? 8.203 16.672 1.126 1 98.88 175 TRP B C 1
ATOM 4804 O O . TRP B 1 175 ? 7.547 17.562 0.611 1 98.88 175 TRP B O 1
ATOM 4814 N N . PHE B 1 176 ? 7.727 15.695 1.77 1 98.94 176 PHE B N 1
ATOM 4815 C CA . PHE B 1 176 ? 6.324 15.625 2.152 1 98.94 176 PHE B CA 1
ATOM 4816 C C . PHE B 1 176 ? 6.137 16.047 3.605 1 98.94 176 PHE B C 1
ATOM 4818 O O . PHE B 1 176 ? 6.891 15.625 4.484 1 98.94 176 PHE B O 1
ATOM 4825 N N . ILE B 1 177 ? 5.133 16.859 3.871 1 98.94 177 ILE B N 1
ATOM 4826 C CA . ILE B 1 177 ? 4.816 17.328 5.215 1 98.94 177 ILE B CA 1
ATOM 4827 C C . ILE B 1 177 ? 3.332 17.094 5.504 1 98.94 177 ILE B C 1
ATOM 4829 O O . ILE B 1 177 ? 2.473 17.484 4.711 1 98.94 177 ILE B O 1
ATOM 4833 N N . ASN B 1 178 ? 2.973 16.391 6.582 1 98.88 178 ASN B N 1
ATOM 4834 C CA . ASN B 1 178 ? 1.576 16.25 6.98 1 98.88 178 ASN B CA 1
ATOM 4835 C C . ASN B 1 178 ? 1.226 17.156 8.148 1 98.88 178 ASN B C 1
ATOM 4837 O O . ASN B 1 178 ? 1.929 17.188 9.156 1 98.88 178 ASN B O 1
ATOM 4841 N N . LEU B 1 179 ? 0.178 17.938 7.965 1 98.81 179 LEU B N 1
ATOM 4842 C CA . LEU B 1 179 ? -0.329 18.859 8.969 1 98.81 179 LEU B CA 1
ATOM 4843 C C . LEU B 1 179 ? -1.839 18.719 9.125 1 98.81 179 LEU B C 1
ATOM 4845 O O . LEU B 1 179 ? -2.504 18.125 8.273 1 98.81 179 LEU B O 1
ATOM 4849 N N . SER B 1 180 ? -2.357 19.156 10.242 1 98 180 SER B N 1
ATOM 4850 C CA . SER B 1 180 ? -3.795 19.297 10.438 1 98 180 SER B CA 1
ATOM 4851 C C . SER B 1 180 ? -4.211 20.766 10.414 1 98 180 SER B C 1
ATOM 4853 O O . SER B 1 180 ? -3.359 21.656 10.422 1 98 180 SER B O 1
ATOM 4855 N N . ALA B 1 181 ? -5.473 21 10.453 1 97.88 181 ALA B N 1
ATOM 4856 C CA . ALA B 1 181 ? -6.031 22.344 10.516 1 97.88 181 ALA B CA 1
ATOM 4857 C C . ALA B 1 181 ? -5.621 23.047 11.805 1 97.88 181 ALA B C 1
ATOM 4859 O O . ALA B 1 181 ? -5.738 24.281 11.906 1 97.88 181 ALA B O 1
ATOM 4860 N N . SER B 1 182 ? -5.117 22.281 12.719 1 96.94 182 SER B N 1
ATOM 4861 C CA . SER B 1 182 ? -4.773 22.875 14.016 1 96.94 182 SER B CA 1
ATOM 4862 C C . SER B 1 182 ? -3.289 23.203 14.086 1 96.94 182 SER B C 1
ATOM 4864 O O . SER B 1 182 ? -2.791 23.609 15.141 1 96.94 182 SER B O 1
ATOM 4866 N N . ASP B 1 183 ? -2.592 23 13.062 1 98 183 ASP B N 1
ATOM 4867 C CA . ASP B 1 183 ? -1.196 23.406 12.93 1 98 183 ASP B CA 1
ATOM 4868 C C . ASP B 1 183 ? -1.088 24.781 12.297 1 98 183 ASP B C 1
ATOM 4870 O O . ASP B 1 183 ? -1.983 25.219 11.562 1 98 183 ASP B O 1
ATOM 4874 N N . TYR B 1 184 ? -0.021 25.438 12.602 1 98.38 184 TYR B N 1
ATOM 4875 C CA . TYR B 1 184 ? 0.246 26.734 11.984 1 98.38 184 TYR B CA 1
ATOM 4876 C C . TYR B 1 184 ? 1.742 26.953 11.781 1 98.38 184 TYR B C 1
ATOM 4878 O O . TYR B 1 184 ? 2.553 26.516 12.602 1 98.38 184 TYR B O 1
ATOM 4886 N N . PRO B 1 185 ? 2.133 27.594 10.68 1 98.38 185 PRO B N 1
ATOM 4887 C CA . PRO B 1 185 ? 3.561 27.812 10.43 1 98.38 185 PRO B CA 1
ATOM 4888 C C . PRO B 1 185 ? 4.156 28.891 11.328 1 98.38 185 PRO B C 1
ATOM 4890 O O . PRO B 1 185 ? 3.492 29.891 11.625 1 98.38 185 PRO B O 1
ATOM 4893 N N . LEU B 1 186 ? 5.453 28.703 11.688 1 98.19 186 LEU B N 1
ATOM 4894 C CA . LEU B 1 186 ? 6.203 29.672 12.469 1 98.19 186 LEU B CA 1
ATOM 4895 C C . LEU B 1 186 ? 7.293 30.328 11.625 1 98.19 186 LEU B C 1
ATOM 4897 O O . LEU B 1 186 ? 8.195 30.969 12.156 1 98.19 186 LEU B O 1
ATOM 4901 N N . VAL B 1 187 ? 7.312 30.094 10.375 1 98.25 187 VAL B N 1
ATOM 4902 C CA . VAL B 1 187 ? 8.188 30.703 9.383 1 98.25 187 VAL B CA 1
ATOM 4903 C C . VAL B 1 187 ? 7.434 30.875 8.062 1 98.25 187 VAL B C 1
ATOM 4905 O O . VAL B 1 187 ? 6.457 30.156 7.809 1 98.25 187 VAL B O 1
ATOM 4908 N N . THR B 1 188 ? 7.863 31.781 7.215 1 97.69 188 THR B N 1
ATOM 4909 C CA . THR B 1 188 ? 7.285 31.891 5.879 1 97.69 188 THR B CA 1
ATOM 4910 C C . THR B 1 188 ? 7.73 30.719 5.004 1 97.69 188 THR B C 1
ATOM 4912 O O . THR B 1 188 ? 8.703 30.031 5.328 1 97.69 188 THR B O 1
ATOM 4915 N N . GLN B 1 189 ? 6.977 30.484 3.941 1 98.19 189 GLN B N 1
ATOM 4916 C CA . GLN B 1 189 ? 7.406 29.438 3.01 1 98.19 189 GLN B CA 1
ATOM 4917 C C . GLN B 1 189 ? 8.75 29.797 2.377 1 98.19 189 GLN B C 1
ATOM 4919 O O . GLN B 1 189 ? 9.562 28.906 2.104 1 98.19 189 GLN B O 1
ATOM 4924 N N . ASP B 1 190 ? 9.016 31.094 2.125 1 98.25 190 ASP B N 1
ATOM 4925 C CA . ASP B 1 190 ? 10.328 31.5 1.637 1 98.25 190 ASP B CA 1
ATOM 4926 C C . ASP B 1 190 ?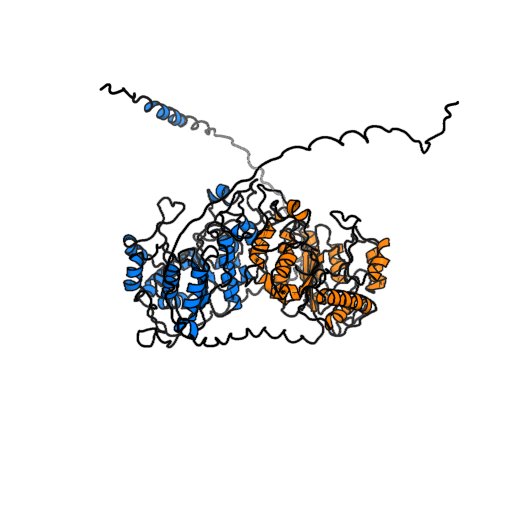 11.43 31.094 2.611 1 98.25 190 ASP B C 1
ATOM 4928 O O . ASP B 1 190 ? 12.492 30.625 2.197 1 98.25 190 ASP B O 1
ATOM 4932 N N . ASP B 1 191 ? 11.172 31.344 3.908 1 98.19 191 ASP B N 1
ATOM 4933 C CA . ASP B 1 191 ? 12.141 30.953 4.934 1 98.19 191 ASP B CA 1
ATOM 4934 C C . ASP B 1 191 ? 12.398 29.453 4.902 1 98.19 191 ASP B C 1
ATOM 4936 O O . ASP B 1 191 ? 13.555 29.016 4.969 1 98.19 191 ASP B O 1
ATOM 4940 N N . LEU B 1 192 ? 11.367 28.672 4.82 1 98.56 192 LEU B N 1
ATOM 4941 C CA . LEU B 1 192 ? 11.469 27.219 4.844 1 98.56 192 LEU B CA 1
ATOM 4942 C C . LEU B 1 192 ? 12.203 26.703 3.611 1 98.56 192 LEU B C 1
ATOM 4944 O O . LEU B 1 192 ? 13.133 25.906 3.729 1 98.56 192 LEU B O 1
ATOM 4948 N N . LEU B 1 193 ? 11.781 27.156 2.469 1 98.56 193 LEU B N 1
ATOM 4949 C CA . LEU B 1 193 ? 12.414 26.766 1.213 1 98.56 193 LEU B CA 1
ATOM 4950 C C . LEU B 1 193 ? 13.898 27.125 1.215 1 98.56 193 LEU B C 1
ATOM 4952 O O . LEU B 1 193 ? 14.734 26.312 0.821 1 98.56 193 LEU B O 1
ATOM 4956 N N . TYR B 1 194 ? 14.188 28.281 1.659 1 98.06 194 TYR B N 1
ATOM 4957 C CA . TYR B 1 194 ? 15.57 28.75 1.714 1 98.06 194 TYR B CA 1
ATOM 4958 C C . TYR B 1 194 ? 16.406 27.859 2.641 1 98.06 194 TYR B C 1
ATOM 4960 O O . TYR B 1 194 ? 17.5 27.438 2.279 1 98.06 194 TYR B O 1
ATOM 4968 N N . THR B 1 195 ? 15.898 27.609 3.803 1 98.06 195 THR B N 1
ATOM 4969 C CA . THR B 1 195 ? 16.609 26.812 4.801 1 98.06 195 THR B CA 1
ATOM 4970 C C . THR B 1 195 ? 16.875 25.406 4.285 1 98.06 195 THR B C 1
ATOM 4972 O O . THR B 1 195 ? 17.953 24.859 4.496 1 98.06 195 THR B O 1
ATOM 4975 N N . PHE B 1 196 ? 15.93 24.812 3.545 1 98.44 196 PHE B N 1
ATOM 4976 C CA . PHE B 1 196 ? 16.031 23.438 3.109 1 98.44 196 PHE B CA 1
ATOM 4977 C C . PHE B 1 196 ? 16.828 23.328 1.818 1 98.44 196 PHE B C 1
ATOM 4979 O O . PHE B 1 196 ? 17.172 22.219 1.383 1 98.44 196 PHE B O 1
ATOM 4986 N N . SER B 1 197 ? 17.172 24.406 1.19 1 97.12 197 SER B N 1
ATOM 4987 C CA . SER B 1 197 ? 17.859 24.422 -0.096 1 97.12 197 SER B CA 1
ATOM 4988 C C . SER B 1 197 ? 19.219 23.75 0.003 1 97.12 197 SER B C 1
ATOM 4990 O O . SER B 1 197 ? 19.688 23.141 -0.961 1 97.12 197 SER B O 1
ATOM 4992 N N . ASP B 1 198 ? 19.844 23.812 1.191 1 92.94 198 ASP B N 1
ATOM 4993 C CA . ASP B 1 198 ? 21.203 23.312 1.33 1 92.94 198 ASP B CA 1
ATOM 4994 C C . ASP B 1 198 ? 21.203 21.938 2.021 1 92.94 198 ASP B C 1
ATOM 4996 O O . ASP B 1 198 ? 22.266 21.406 2.33 1 92.94 198 ASP B O 1
ATOM 5000 N N . LEU B 1 199 ? 20.094 21.406 2.219 1 97.25 199 LEU B N 1
ATOM 5001 C CA . LEU B 1 199 ? 20.016 20.141 2.938 1 97.25 199 LEU B CA 1
ATOM 5002 C C . LEU B 1 199 ? 20.062 18.969 1.971 1 97.25 199 LEU B C 1
ATOM 5004 O O . LEU B 1 199 ? 19.656 19.094 0.811 1 97.25 199 LEU B O 1
ATOM 5008 N N . ASP B 1 200 ? 20.578 17.859 2.498 1 97.06 200 ASP B N 1
ATOM 5009 C CA . ASP B 1 200 ? 20.438 16.594 1.795 1 97.06 200 ASP B CA 1
ATOM 5010 C C . ASP B 1 200 ? 18.984 16.219 1.61 1 97.06 200 ASP B C 1
ATOM 5012 O O . ASP B 1 200 ? 18.234 16.078 2.588 1 97.06 200 ASP B O 1
ATOM 5016 N N . ARG B 1 201 ? 18.562 15.984 0.354 1 97.88 201 ARG B N 1
ATOM 5017 C CA . ARG B 1 201 ? 17.172 15.75 0.025 1 97.88 201 ARG B CA 1
ATOM 5018 C C . ARG B 1 201 ? 16.703 14.406 0.58 1 97.88 201 ARG B C 1
ATOM 5020 O O . ARG B 1 201 ? 15.492 14.133 0.614 1 97.88 201 ARG B O 1
ATOM 5027 N N . GLY B 1 202 ? 17.578 13.57 1.056 1 97.94 202 GLY B N 1
ATOM 5028 C CA . GLY B 1 202 ? 17.234 12.258 1.582 1 97.94 202 GLY B CA 1
ATOM 5029 C C . GLY B 1 202 ? 16.875 12.281 3.055 1 97.94 202 GLY B C 1
ATOM 5030 O O . GLY B 1 202 ? 16.391 11.289 3.596 1 97.94 202 GLY B O 1
ATOM 5031 N N . LEU B 1 203 ? 17 13.453 3.713 1 98.62 203 LEU B N 1
ATOM 5032 C CA . LEU B 1 203 ? 16.766 13.547 5.148 1 98.62 203 LEU B CA 1
ATOM 5033 C C . LEU B 1 203 ? 15.273 13.422 5.457 1 98.62 203 LEU B C 1
ATOM 5035 O O . LEU B 1 203 ? 14.438 13.938 4.715 1 98.62 203 LEU B O 1
ATOM 5039 N N . ASN B 1 204 ? 15.008 12.734 6.48 1 98.88 204 ASN B N 1
ATOM 5040 C CA . ASN B 1 204 ? 13.664 12.609 7.031 1 98.88 204 ASN B CA 1
ATOM 5041 C C . ASN B 1 204 ? 13.594 13.133 8.461 1 98.88 204 ASN B C 1
ATOM 5043 O O . ASN B 1 204 ? 14.367 12.711 9.32 1 98.88 204 ASN B O 1
ATOM 5047 N N . PHE B 1 205 ? 12.711 14.031 8.719 1 98.88 205 PHE B N 1
ATOM 5048 C CA . PHE B 1 205 ? 12.492 14.523 10.078 1 98.88 205 PHE B CA 1
ATOM 5049 C C . PHE B 1 205 ? 11.352 13.766 10.742 1 98.88 205 PHE B C 1
ATOM 5051 O O . PHE B 1 205 ? 10.18 14.062 10.516 1 98.88 205 PHE B O 1
ATOM 5058 N N . ILE B 1 206 ? 11.68 12.758 11.57 1 98.75 206 ILE B N 1
ATOM 5059 C CA . ILE B 1 206 ? 10.773 11.844 12.258 1 98.75 206 ILE B CA 1
ATOM 5060 C C . ILE B 1 206 ? 11.18 11.719 13.727 1 98.75 206 ILE B C 1
ATOM 5062 O O . ILE B 1 206 ? 12.18 11.078 14.047 1 98.75 206 ILE B O 1
ATOM 5066 N N . GLU B 1 207 ? 10.43 12.336 14.609 1 98.31 207 GLU B N 1
ATOM 5067 C CA . GLU B 1 207 ? 10.68 12.109 16.031 1 98.31 207 GLU B CA 1
ATOM 5068 C C . GLU B 1 207 ? 10.391 10.656 16.406 1 98.31 207 GLU B C 1
ATOM 5070 O O . GLU B 1 207 ? 9.328 10.125 16.078 1 98.31 207 GLU B O 1
ATOM 5075 N N . HIS B 1 208 ? 11.336 9.992 17.062 1 97.75 208 HIS B N 1
ATOM 5076 C CA . HIS B 1 208 ? 11.148 8.57 17.344 1 97.75 208 HIS B CA 1
ATOM 5077 C C . HIS B 1 208 ? 11.938 8.141 18.578 1 97.75 208 HIS B C 1
ATOM 5079 O O . HIS B 1 208 ? 12.898 8.812 18.969 1 97.75 208 HIS B O 1
ATOM 5085 N N . THR B 1 209 ? 11.531 7.047 19.203 1 97.62 209 THR B N 1
ATOM 5086 C CA . THR B 1 209 ? 12.25 6.355 20.266 1 97.62 209 THR B CA 1
ATOM 5087 C C . THR B 1 209 ? 11.898 4.871 20.281 1 97.62 209 THR B C 1
ATOM 5089 O O . THR B 1 209 ? 10.789 4.488 19.922 1 97.62 209 THR B O 1
ATOM 5092 N N . SER B 1 210 ? 12.797 4.023 20.641 1 95.94 210 SER B N 1
ATOM 5093 C CA . SER B 1 210 ? 12.555 2.594 20.812 1 95.94 210 SER B CA 1
ATOM 5094 C C . SER B 1 210 ? 12.07 2.285 22.234 1 95.94 210 SER B C 1
ATOM 5096 O O . SER B 1 210 ? 11.758 1.136 22.547 1 95.94 210 SER B O 1
ATOM 5098 N N . GLN B 1 211 ? 12.094 3.301 23.062 1 95.12 211 GLN B N 1
ATOM 5099 C CA . GLN B 1 211 ? 11.633 3.133 24.438 1 95.12 211 GLN B CA 1
ATOM 5100 C C . GLN B 1 211 ? 10.117 3.309 24.547 1 95.12 211 GLN B C 1
ATOM 5102 O O . GLN B 1 211 ? 9.641 4.363 24.969 1 95.12 211 GLN B O 1
ATOM 5107 N N . LEU B 1 212 ? 9.484 2.254 24.344 1 94 212 LEU B N 1
ATOM 5108 C CA . LEU B 1 212 ? 8.023 2.344 24.312 1 94 212 LEU B CA 1
ATOM 5109 C C . LEU B 1 212 ? 7.453 2.416 25.734 1 94 212 LEU B C 1
ATOM 5111 O O . LEU B 1 212 ? 6.383 2.988 25.938 1 94 212 LEU B O 1
ATOM 5115 N N . GLY B 1 213 ? 8.133 1.766 26.719 1 94.25 213 GLY B N 1
ATOM 5116 C CA . GLY B 1 213 ? 7.625 1.781 28.078 1 94.25 213 GLY B CA 1
ATOM 5117 C C . GLY B 1 213 ? 6.238 1.184 28.219 1 94.25 213 GLY B C 1
ATOM 5118 O O . GLY B 1 213 ? 5.996 0.056 27.781 1 94.25 213 GLY B O 1
ATOM 5119 N N . TRP B 1 214 ? 5.281 1.976 28.766 1 92.75 214 TRP B N 1
ATOM 5120 C CA . TRP B 1 214 ? 3.914 1.537 29.031 1 92.75 214 TRP B CA 1
ATOM 5121 C C . TRP B 1 214 ? 3.188 1.208 27.719 1 92.75 214 TRP B C 1
ATOM 5123 O O . TRP B 1 214 ? 2.186 0.491 27.734 1 92.75 214 TRP B O 1
ATOM 5133 N N . LYS B 1 215 ? 3.625 1.687 26.609 1 94 215 LYS B N 1
ATOM 5134 C CA . LYS B 1 215 ? 2.973 1.503 25.328 1 94 215 LYS B CA 1
ATOM 5135 C C . LYS B 1 215 ? 3.051 0.048 24.875 1 94 215 LYS B C 1
ATOM 5137 O O . LYS B 1 215 ? 2.279 -0.383 24.016 1 94 215 LYS B O 1
ATOM 5142 N N . PHE B 1 216 ? 4.02 -0.747 25.344 1 94.75 216 PHE B N 1
ATOM 5143 C CA . PHE B 1 216 ? 4.043 -2.172 25.047 1 94.75 216 PHE B CA 1
ATOM 5144 C C . PHE B 1 216 ? 2.762 -2.852 25.516 1 94.75 216 PHE B C 1
ATOM 5146 O O . PHE B 1 216 ? 2.105 -3.555 24.734 1 94.75 216 PHE B O 1
ATOM 5153 N N . ASP B 1 217 ? 2.367 -2.539 26.719 1 95.38 217 ASP B N 1
ATOM 5154 C CA . ASP B 1 217 ? 1.263 -3.234 27.359 1 95.38 217 ASP B CA 1
ATOM 5155 C C . ASP B 1 217 ? -0.077 -2.598 27 1 95.38 217 ASP B C 1
ATOM 5157 O O . ASP B 1 217 ? -1.114 -3.266 27.031 1 95.38 217 ASP B O 1
ATOM 5161 N N . LYS B 1 218 ? -0.042 -1.329 26.641 1 95 218 LYS B N 1
ATOM 5162 C CA . LYS B 1 218 ? -1.311 -0.623 26.484 1 95 218 LYS B CA 1
ATOM 5163 C C . LYS B 1 218 ? -1.623 -0.357 25.016 1 95 218 LYS B C 1
ATOM 5165 O O . LYS B 1 218 ? -2.756 -0.018 24.672 1 95 218 LYS B O 1
ATOM 5170 N N . ARG B 1 219 ? -0.623 -0.583 24.141 1 95.94 219 ARG B N 1
ATOM 5171 C CA . ARG B 1 219 ? -0.862 -0.287 22.734 1 95.94 219 ARG B CA 1
ATOM 5172 C C . ARG B 1 219 ? -0.377 -1.427 21.844 1 95.94 219 ARG B C 1
ATOM 5174 O O . ARG B 1 219 ? -1.101 -1.876 20.953 1 95.94 219 ARG B O 1
ATOM 5181 N N . ALA B 1 220 ? 0.778 -1.94 22.109 1 97.25 220 ALA B N 1
ATOM 5182 C CA . ALA B 1 220 ? 1.401 -2.91 21.203 1 97.25 220 ALA B CA 1
ATOM 5183 C C . ALA B 1 220 ? 0.748 -4.281 21.344 1 97.25 220 ALA B C 1
ATOM 5185 O O . ALA B 1 220 ? 0.574 -4.996 20.344 1 97.25 220 ALA B O 1
ATOM 5186 N N . MET B 1 221 ? 0.426 -4.711 22.516 1 98.19 221 MET B N 1
ATOM 5187 C CA . MET B 1 221 ? -0.124 -6.043 22.75 1 98.19 221 MET B CA 1
ATOM 5188 C C . MET B 1 221 ? -1.642 -6.039 22.594 1 98.19 221 MET B C 1
ATOM 5190 O O . MET B 1 221 ? -2.203 -6.91 21.922 1 98.19 221 MET B O 1
ATOM 5194 N N . PRO B 1 222 ? -2.361 -5.031 23.203 1 98.31 222 PRO B N 1
ATOM 5195 C CA . PRO B 1 222 ? -3.809 -5.004 22.969 1 98.31 222 PRO B CA 1
ATOM 5196 C C . PRO B 1 222 ? -4.164 -4.719 21.516 1 98.31 222 PRO B C 1
ATOM 5198 O O . PRO B 1 222 ? -3.359 -4.145 20.781 1 98.31 222 PRO B O 1
ATOM 5201 N N . LEU B 1 223 ? -5.418 -5.164 21.141 1 98.69 223 LEU B N 1
ATOM 5202 C CA . LEU B 1 223 ? -5.859 -5.023 19.75 1 98.69 223 LEU B CA 1
ATOM 5203 C C . LEU B 1 223 ? -7.105 -4.152 19.672 1 98.69 223 LEU B C 1
ATOM 5205 O O . LEU B 1 223 ? -8 -4.258 20.516 1 98.69 223 LEU B O 1
ATOM 5209 N N . ILE B 1 224 ? -7.141 -3.309 18.672 1 98.81 224 ILE B N 1
ATOM 5210 C CA . ILE B 1 224 ? -8.336 -2.514 18.422 1 98.81 224 ILE B CA 1
ATOM 5211 C C . ILE B 1 224 ? -8.812 -2.734 16.984 1 98.81 224 ILE B C 1
ATOM 5213 O O . ILE B 1 224 ? -8.039 -3.188 16.141 1 98.81 224 ILE B O 1
ATOM 5217 N N . VAL B 1 225 ? -10.078 -2.459 16.719 1 98.75 225 VAL B N 1
ATOM 5218 C CA . VAL B 1 225 ? -10.672 -2.396 15.383 1 98.75 225 VAL B CA 1
ATOM 5219 C C . VAL B 1 225 ? -11.18 -0.983 15.109 1 98.75 225 VAL B C 1
ATOM 5221 O O . VAL B 1 225 ? -11.828 -0.375 15.961 1 98.75 225 VAL B O 1
ATOM 5224 N N . ASP B 1 226 ? -10.836 -0.401 14.031 1 98.69 226 ASP B N 1
ATOM 5225 C CA . ASP B 1 226 ? -11.281 0.926 13.617 1 98.69 226 ASP B CA 1
ATOM 5226 C C . ASP B 1 226 ? -12.43 0.832 12.617 1 98.69 226 ASP B C 1
ATOM 5228 O O . ASP B 1 226 ? -12.219 0.525 11.438 1 98.69 226 ASP B O 1
ATOM 5232 N N . PRO B 1 227 ? -13.641 1.119 13.016 1 98.56 227 PRO B N 1
ATOM 5233 C CA . PRO B 1 227 ? -14.781 1.041 12.094 1 98.56 227 PRO B CA 1
ATOM 5234 C C . PRO B 1 227 ? -14.656 2.008 10.922 1 98.56 227 PRO B C 1
ATOM 5236 O O . PRO B 1 227 ? -15.305 1.823 9.891 1 98.56 227 PRO B O 1
ATOM 5239 N N . GLY B 1 228 ? -13.836 3.027 11.055 1 98.38 228 GLY B N 1
ATOM 5240 C CA . GLY B 1 228 ? -13.617 3.975 9.977 1 98.38 228 GLY B CA 1
ATOM 5241 C C . GLY B 1 228 ? -13.102 3.324 8.703 1 98.38 228 GLY B C 1
ATOM 5242 O O . GLY B 1 228 ? -13.156 3.922 7.629 1 98.38 228 GLY B O 1
ATOM 5243 N N . LEU B 1 229 ? -12.648 2.088 8.797 1 98.5 229 LEU B N 1
ATOM 5244 C CA . LEU B 1 229 ? -12.125 1.37 7.641 1 98.5 229 LEU B CA 1
ATOM 5245 C C . LEU B 1 229 ? -13.258 0.812 6.781 1 98.5 229 LEU B C 1
ATOM 5247 O O . LEU B 1 229 ? -13.055 0.514 5.602 1 98.5 229 LEU B O 1
ATOM 5251 N N . TYR B 1 230 ? -14.477 0.622 7.402 1 98.5 230 TYR B N 1
ATOM 5252 C CA . TYR B 1 230 ? -15.445 -0.153 6.633 1 98.5 230 TYR B CA 1
ATOM 5253 C C . TYR B 1 230 ? -16.859 0.377 6.844 1 98.5 230 TYR B C 1
ATOM 5255 O O . TYR B 1 230 ? -17.797 -0.039 6.152 1 98.5 230 TYR B O 1
ATOM 5263 N N . MET B 1 231 ? -17.016 1.293 7.785 1 98.12 231 MET B N 1
ATOM 5264 C CA . MET B 1 231 ? -18.344 1.856 8.039 1 98.12 231 MET B CA 1
ATOM 5265 C C . MET B 1 231 ? -18.469 3.242 7.418 1 98.12 231 MET B C 1
ATOM 5267 O O . MET B 1 231 ? -17.516 4.02 7.418 1 98.12 231 MET B O 1
ATOM 5271 N N . SER B 1 232 ? -19.656 3.617 7.004 1 95.88 232 SER B N 1
ATOM 5272 C CA . SER B 1 232 ? -19.922 4.934 6.43 1 95.88 232 SER B CA 1
ATOM 5273 C C . SER B 1 232 ? -20.172 5.973 7.52 1 95.88 232 SER B C 1
ATOM 5275 O O . SER B 1 232 ? -20.062 7.176 7.27 1 95.88 232 SER B O 1
ATOM 5277 N N . ASN B 1 233 ? -20.469 5.469 8.68 1 95.12 233 ASN B N 1
ATOM 5278 C CA . ASN B 1 233 ? -20.688 6.367 9.812 1 95.12 233 ASN B CA 1
ATOM 5279 C C . ASN B 1 233 ? -19.516 6.328 10.789 1 95.12 233 ASN B C 1
ATOM 5281 O O . ASN B 1 233 ? -18.922 5.27 11.031 1 95.12 233 ASN B O 1
ATOM 5285 N N . LYS B 1 234 ? -19.266 7.453 11.336 1 94.31 234 LYS B N 1
ATOM 5286 C CA . LYS B 1 234 ? -18.156 7.59 12.258 1 94.31 234 LYS B CA 1
ATOM 5287 C C . LYS B 1 234 ? -18.438 6.871 13.578 1 94.31 234 LYS B C 1
ATOM 5289 O O . LYS B 1 234 ? -19.562 6.926 14.086 1 94.31 234 LYS B O 1
ATOM 5294 N N . SER B 1 235 ? -17.516 6.141 14 1 95.19 235 SER B N 1
ATOM 5295 C CA . SER B 1 235 ? -17.5 5.562 15.336 1 95.19 235 SER B CA 1
ATOM 5296 C C . SER B 1 235 ? -16.078 5.406 15.859 1 95.19 235 SER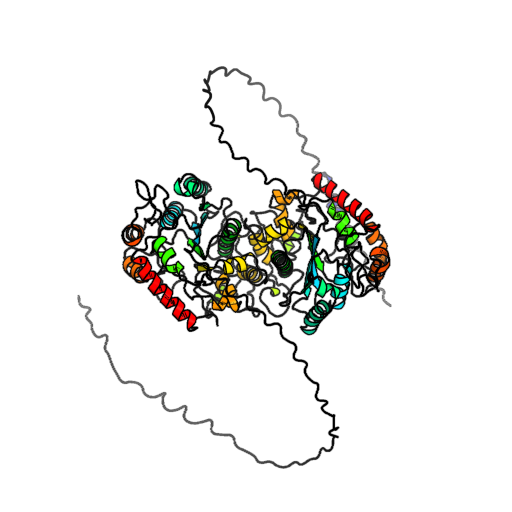 B C 1
ATOM 5298 O O . SER B 1 235 ? -15.117 5.438 15.086 1 95.19 235 SER B O 1
ATOM 5300 N N . ASP B 1 236 ? -15.953 5.359 17.125 1 95.81 236 ASP B N 1
ATOM 5301 C CA . ASP B 1 236 ? -14.633 5.211 17.719 1 95.81 236 ASP B CA 1
ATOM 5302 C C . ASP B 1 236 ? -14.117 3.781 17.578 1 95.81 236 ASP B C 1
ATOM 5304 O O . ASP B 1 236 ? -14.883 2.877 17.219 1 95.81 236 ASP B O 1
ATOM 5308 N N . VAL B 1 237 ? -12.859 3.582 17.828 1 98 237 VAL B N 1
ATOM 5309 C CA . VAL B 1 237 ? -12.266 2.248 17.797 1 98 237 VAL B CA 1
ATOM 5310 C C . VAL B 1 237 ? -12.836 1.414 18.953 1 98 237 VAL B C 1
ATOM 5312 O O . VAL B 1 237 ? -13.32 1.961 19.938 1 98 237 VAL B O 1
ATOM 5315 N N . PHE B 1 238 ? -12.82 0.105 18.812 1 98.38 238 PHE B N 1
ATOM 5316 C CA . PHE B 1 238 ? -13.195 -0.767 19.906 1 98.38 238 PHE B CA 1
ATOM 5317 C C . PHE B 1 238 ? -12.156 -1.857 20.125 1 98.38 238 PHE B C 1
ATOM 5319 O O . PHE B 1 238 ? -11.445 -2.24 19.188 1 98.38 238 PHE B O 1
ATOM 5326 N N . TRP B 1 239 ? -12.047 -2.27 21.344 1 98.38 239 TRP B N 1
ATOM 5327 C CA . TRP B 1 239 ? -11.039 -3.246 21.75 1 98.38 239 TRP B CA 1
ATOM 5328 C C . TRP B 1 239 ? -11.508 -4.668 21.469 1 98.38 239 TRP B C 1
ATOM 5330 O O . TRP B 1 239 ? -12.703 -4.969 21.578 1 98.38 239 TRP B O 1
ATOM 5340 N N . VAL B 1 240 ? -10.602 -5.508 21.062 1 98.69 240 VAL B N 1
ATOM 5341 C CA . VAL B 1 240 ? -10.875 -6.926 20.891 1 98.69 240 VAL B CA 1
ATOM 5342 C C . VAL B 1 240 ? -9.844 -7.754 21.641 1 98.69 240 VAL B C 1
ATOM 5344 O O . VAL B 1 240 ? -8.758 -7.262 21.969 1 98.69 240 VAL B O 1
ATOM 5347 N N . GLU B 1 241 ? -10.195 -8.992 21.984 1 98.25 241 GLU B N 1
ATOM 5348 C CA . GLU B 1 241 ? -9.359 -9.914 22.75 1 98.25 241 GLU B CA 1
ATOM 5349 C C . GLU B 1 241 ? -9.289 -11.281 22.094 1 98.25 241 GLU B C 1
ATOM 5351 O O . GLU B 1 241 ? -10.188 -11.664 21.344 1 98.25 241 GLU B O 1
ATOM 5356 N N . PRO B 1 242 ? -8.266 -12.078 22.297 1 98.31 242 PRO B N 1
ATOM 5357 C CA . PRO B 1 242 ? -7.164 -11.828 23.234 1 98.31 242 PRO B CA 1
ATOM 5358 C C . PRO B 1 242 ? -6.109 -10.883 22.656 1 98.31 242 PRO B C 1
ATOM 5360 O O . PRO B 1 242 ? -6.133 -10.586 21.453 1 98.31 242 PRO B O 1
ATOM 5363 N N . ASN B 1 243 ? -5.203 -10.43 23.531 1 98.44 243 ASN B N 1
ATOM 5364 C CA . ASN B 1 243 ? -4.031 -9.664 23.125 1 98.44 243 ASN B CA 1
ATOM 5365 C C . ASN B 1 243 ? -3.092 -10.492 22.25 1 98.44 243 ASN B C 1
ATOM 5367 O O . ASN B 1 243 ? -3.203 -11.719 22.203 1 98.44 243 ASN B O 1
ATOM 5371 N N . ARG B 1 244 ? -2.266 -9.828 21.547 1 98.19 244 ARG B N 1
ATOM 5372 C CA . ARG B 1 244 ? -1.236 -10.516 20.766 1 98.19 244 ARG B CA 1
ATOM 5373 C C . ARG B 1 244 ? 0.135 -10.352 21.422 1 98.19 244 ARG B C 1
ATOM 5375 O O . ARG B 1 244 ? 0.359 -9.406 22.172 1 98.19 244 ARG B O 1
ATOM 5382 N N . PRO B 1 245 ? 1.092 -11.312 21.156 1 97.5 245 PRO B N 1
ATOM 5383 C CA . PRO B 1 245 ? 2.461 -11.125 21.641 1 97.5 245 PRO B CA 1
ATOM 5384 C C . PRO B 1 245 ? 3.195 -10 20.906 1 97.5 245 PRO B C 1
ATOM 5386 O O . PRO B 1 245 ? 2.779 -9.594 19.812 1 97.5 245 PRO B O 1
ATOM 5389 N N . LEU B 1 246 ? 4.223 -9.508 21.5 1 98.12 246 LEU B N 1
ATOM 5390 C CA . LEU B 1 246 ? 5.066 -8.516 20.844 1 98.12 246 LEU B CA 1
ATOM 5391 C C . LEU B 1 246 ? 5.754 -9.094 19.609 1 98.12 246 LEU B C 1
ATOM 5393 O O . LEU B 1 246 ? 6.039 -10.297 1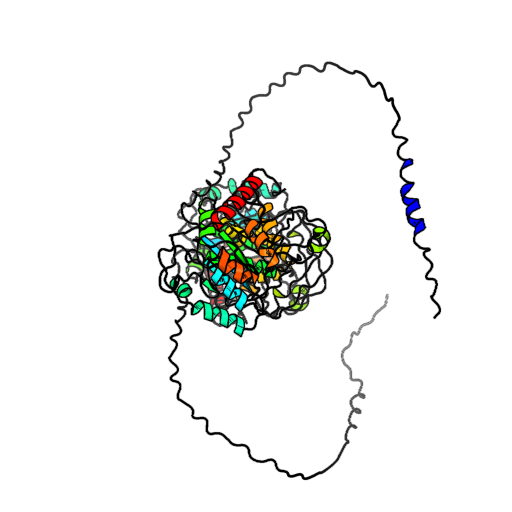9.562 1 98.12 246 LEU B O 1
ATOM 5397 N N . PRO B 1 247 ? 5.984 -8.242 18.672 1 98.44 247 PRO B N 1
ATOM 5398 C CA . PRO B 1 247 ? 6.617 -8.742 17.453 1 98.44 247 PRO B CA 1
ATOM 5399 C C . PRO B 1 247 ? 8.047 -9.227 17.672 1 98.44 247 PRO B C 1
ATOM 5401 O O . PRO B 1 247 ? 8.766 -8.664 18.516 1 98.44 247 PRO B O 1
ATOM 5404 N N . THR B 1 248 ? 8.445 -10.203 16.922 1 98.25 248 THR B N 1
ATOM 5405 C CA . THR B 1 248 ? 9.828 -10.672 16.906 1 98.25 248 THR B CA 1
ATOM 5406 C C . THR B 1 248 ? 10.445 -10.461 15.531 1 98.25 248 THR B C 1
ATOM 5408 O O . THR B 1 248 ? 11.664 -10.594 15.367 1 98.25 248 THR B O 1
ATOM 5411 N N . ALA B 1 249 ? 9.656 -10.117 14.539 1 97.69 249 ALA B N 1
ATOM 5412 C CA . ALA B 1 249 ? 10.141 -9.961 13.172 1 97.69 249 ALA B CA 1
ATOM 5413 C C . ALA B 1 249 ? 10.734 -8.578 12.953 1 97.69 249 ALA B C 1
ATOM 5415 O O . ALA B 1 249 ? 11.492 -8.359 12.008 1 97.69 249 ALA B O 1
ATOM 5416 N N . PHE B 1 250 ? 10.367 -7.648 13.781 1 98.06 250 PHE B N 1
ATOM 5417 C CA . PHE B 1 250 ? 10.867 -6.281 13.719 1 98.06 250 PHE B CA 1
ATOM 5418 C C . PHE B 1 250 ? 10.805 -5.621 15.094 1 98.06 250 PHE B C 1
ATOM 5420 O O . PHE B 1 250 ? 10.188 -6.16 16.016 1 98.06 250 PHE B O 1
ATOM 5427 N N . LYS B 1 251 ? 11.469 -4.449 15.203 1 98 251 LYS B N 1
ATOM 5428 C CA . LYS B 1 251 ? 11.438 -3.666 16.438 1 98 251 LYS B CA 1
ATOM 5429 C C . LYS B 1 251 ? 10.391 -2.557 16.344 1 98 251 LYS B C 1
ATOM 5431 O O . LYS B 1 251 ? 10.211 -1.943 15.297 1 98 251 LYS B O 1
ATOM 5436 N N . LEU B 1 252 ? 9.758 -2.328 17.484 1 98.56 252 LEU B N 1
ATOM 5437 C CA . LEU B 1 252 ? 8.75 -1.277 17.547 1 98.56 252 LEU B CA 1
ATOM 5438 C C . LEU B 1 252 ? 9.375 0.062 17.906 1 98.56 252 LEU B C 1
ATOM 5440 O O . LEU B 1 252 ? 10.273 0.121 18.766 1 98.56 252 LEU B O 1
ATOM 5444 N N . PHE B 1 253 ? 8.93 1.092 17.297 1 98.56 253 PHE B N 1
ATOM 5445 C CA . PHE B 1 253 ? 9.281 2.471 17.609 1 98.56 253 PHE B CA 1
ATOM 5446 C C . PHE B 1 253 ? 8.031 3.33 17.75 1 98.56 253 PHE B C 1
ATOM 5448 O O . PHE B 1 253 ? 6.961 2.963 17.266 1 98.56 253 PHE B O 1
ATOM 5455 N N . THR B 1 254 ? 8.094 4.426 18.453 1 97.69 254 THR B N 1
ATOM 5456 C CA . THR B 1 254 ? 7 5.379 18.625 1 97.69 254 THR B CA 1
ATOM 5457 C C . THR B 1 254 ? 7.516 6.812 18.547 1 97.69 254 THR B C 1
ATOM 5459 O O . THR B 1 254 ? 8.719 7.051 18.656 1 97.69 254 THR B O 1
ATOM 5462 N N . GLY B 1 255 ? 6.641 7.766 18.266 1 96.75 255 GLY B N 1
ATOM 5463 C CA . GLY B 1 255 ? 6.988 9.172 18.156 1 96.75 255 GLY B CA 1
ATOM 5464 C C . GLY B 1 255 ? 5.816 10.047 17.766 1 96.75 255 GLY B C 1
ATOM 5465 O O . GLY B 1 255 ? 4.68 9.797 18.172 1 96.75 255 GLY B O 1
ATOM 5466 N N . SER B 1 256 ? 6.137 11.109 17.047 1 96.06 256 SER B N 1
ATOM 5467 C CA . SER B 1 256 ? 5.133 12.078 16.625 1 96.06 256 SER B CA 1
ATOM 5468 C C . SER B 1 256 ? 4.414 11.625 15.367 1 96.06 256 SER B C 1
ATOM 5470 O O . SER B 1 256 ? 5.023 11.008 14.492 1 96.06 256 SER B O 1
ATOM 5472 N N . ALA B 1 257 ? 3.121 11.961 15.328 1 96.81 257 ALA B N 1
ATOM 5473 C CA . ALA B 1 257 ? 2.357 11.672 14.117 1 96.81 257 ALA B CA 1
ATOM 5474 C C . ALA B 1 257 ? 2.691 12.656 13 1 96.81 257 ALA B C 1
ATOM 5476 O O . ALA B 1 257 ? 2.295 12.461 11.852 1 96.81 257 ALA B O 1
ATOM 5477 N N . TRP B 1 258 ? 3.42 13.719 13.305 1 98.19 258 TRP B N 1
ATOM 5478 C CA . TRP B 1 258 ? 3.766 14.773 12.352 1 98.19 258 TRP B CA 1
ATOM 5479 C C . TRP B 1 258 ? 5.211 14.625 11.883 1 98.19 258 TRP B C 1
ATOM 5481 O O . TRP B 1 258 ? 6.102 14.336 12.68 1 98.19 258 TRP B O 1
ATOM 5491 N N . MET B 1 259 ? 5.395 14.734 10.547 1 98.75 259 MET B N 1
ATOM 5492 C CA . MET B 1 259 ? 6.711 14.398 10.008 1 98.75 259 MET B CA 1
ATOM 5493 C C . MET B 1 259 ? 7.02 15.234 8.773 1 98.75 259 MET B C 1
ATOM 5495 O O . MET B 1 259 ? 6.125 15.867 8.203 1 98.75 259 MET B O 1
ATOM 5499 N N . VAL B 1 260 ? 8.273 15.336 8.398 1 98.94 260 VAL B N 1
ATOM 5500 C CA . VAL B 1 260 ? 8.797 15.766 7.105 1 98.94 260 VAL B CA 1
ATOM 5501 C C . VAL B 1 260 ? 9.555 14.617 6.445 1 98.94 260 VAL B C 1
ATOM 5503 O O . VAL B 1 260 ? 10.625 14.219 6.91 1 98.94 260 VAL B O 1
ATOM 5506 N N . LEU B 1 261 ? 8.961 14.086 5.391 1 98.94 261 LEU B N 1
ATOM 5507 C CA . LEU B 1 261 ? 9.484 12.867 4.781 1 98.94 261 LEU B CA 1
ATOM 5508 C C . LEU B 1 261 ? 10.078 13.156 3.404 1 98.94 261 LEU B C 1
ATOM 5510 O O . LEU B 1 261 ? 9.484 13.898 2.615 1 98.94 261 LEU B O 1
ATOM 5514 N N . SER B 1 262 ? 11.211 12.562 3.135 1 98.88 262 SER B N 1
ATOM 5515 C CA . SER B 1 262 ? 11.82 12.695 1.813 1 98.88 262 SER B CA 1
ATOM 5516 C C . SER B 1 262 ? 10.961 12.023 0.744 1 98.88 262 SER B C 1
ATOM 5518 O O . SER B 1 262 ? 10.211 11.086 1.036 1 98.88 262 SER B O 1
ATOM 5520 N N . HIS B 1 263 ? 11.117 12.57 -0.443 1 98.62 263 HIS B N 1
ATOM 5521 C CA . HIS B 1 263 ? 10.445 11.969 -1.593 1 98.62 263 HIS B CA 1
ATOM 5522 C C . HIS B 1 263 ? 10.758 10.484 -1.701 1 98.62 263 HIS B C 1
ATOM 5524 O O . HIS B 1 263 ? 9.859 9.672 -1.924 1 98.62 263 HIS B O 1
ATOM 5530 N N . ASP B 1 264 ? 11.992 10.07 -1.481 1 97.75 264 ASP B N 1
ATOM 5531 C CA . ASP B 1 264 ? 12.43 8.68 -1.594 1 97.75 264 ASP B CA 1
ATOM 5532 C C . ASP B 1 264 ? 11.75 7.801 -0.545 1 97.75 264 ASP B C 1
ATOM 5534 O O . ASP B 1 264 ? 11.344 6.676 -0.839 1 97.75 264 ASP B O 1
ATOM 5538 N N . PHE B 1 265 ? 11.695 8.273 0.631 1 98.56 265 PHE B N 1
ATOM 5539 C CA . PHE B 1 265 ? 11.031 7.512 1.684 1 98.56 265 PHE B CA 1
ATOM 5540 C C . PHE B 1 265 ? 9.555 7.305 1.357 1 98.56 265 PHE B C 1
ATOM 5542 O O . PHE B 1 265 ? 9.023 6.215 1.549 1 98.56 265 PHE B O 1
ATOM 5549 N N . VAL B 1 266 ? 8.914 8.352 0.859 1 98.69 266 VAL B N 1
ATOM 5550 C CA . VAL B 1 266 ? 7.5 8.281 0.509 1 98.69 266 VAL B CA 1
ATOM 5551 C C . VAL B 1 266 ? 7.297 7.262 -0.61 1 98.69 266 VAL B C 1
ATOM 5553 O O . VAL B 1 266 ? 6.371 6.449 -0.558 1 98.69 266 VAL B O 1
ATOM 5556 N N . GLU B 1 267 ? 8.117 7.285 -1.597 1 97.81 267 GLU B N 1
ATOM 5557 C CA . GLU B 1 267 ? 8.039 6.285 -2.658 1 97.81 267 GLU B CA 1
ATOM 5558 C C . GLU B 1 267 ? 8.172 4.871 -2.096 1 97.81 267 GLU B C 1
ATOM 5560 O O . GLU B 1 267 ? 7.422 3.973 -2.482 1 97.81 267 GLU B O 1
ATOM 5565 N N . TYR B 1 268 ? 9.117 4.703 -1.207 1 98.06 268 TYR B N 1
ATOM 5566 C CA . TYR B 1 268 ? 9.375 3.402 -0.6 1 98.06 268 TYR B CA 1
ATOM 5567 C C . TYR B 1 268 ? 8.141 2.879 0.113 1 98.06 268 TYR B C 1
ATOM 5569 O O . TYR B 1 268 ? 7.77 1.712 -0.043 1 98.06 268 TYR B O 1
ATOM 5577 N N . ILE B 1 269 ? 7.453 3.719 0.896 1 98.19 269 ILE B N 1
ATOM 5578 C CA . ILE B 1 269 ? 6.352 3.236 1.725 1 98.19 269 ILE B CA 1
ATOM 5579 C C . ILE B 1 269 ? 5.109 3.025 0.862 1 98.19 269 ILE B C 1
ATOM 5581 O O . ILE B 1 269 ? 4.27 2.178 1.171 1 98.19 269 ILE B O 1
ATOM 5585 N N . ILE B 1 270 ? 4.953 3.764 -0.249 1 98.44 270 ILE B N 1
ATOM 5586 C CA . ILE B 1 270 ? 3.779 3.629 -1.103 1 98.44 270 ILE B CA 1
ATOM 5587 C C . ILE B 1 270 ? 3.939 2.41 -2.01 1 98.44 270 ILE B C 1
ATOM 5589 O O . ILE B 1 270 ? 3.035 1.579 -2.109 1 98.44 270 ILE B O 1
ATOM 5593 N N . TRP B 1 271 ? 5.105 2.219 -2.549 1 96.31 271 TRP B N 1
ATOM 5594 C CA . TRP B 1 271 ? 5.328 1.095 -3.451 1 96.31 271 TRP B CA 1
ATOM 5595 C C . TRP B 1 271 ? 5.461 -0.21 -2.674 1 96.31 271 TRP B C 1
ATOM 5597 O O . TRP B 1 271 ? 4.957 -1.25 -3.104 1 96.31 271 TRP B O 1
ATOM 5607 N N . GLY B 1 272 ? 6.215 -0.154 -1.644 1 95.69 272 GLY B N 1
ATOM 5608 C CA . GLY B 1 272 ? 6.359 -1.314 -0.779 1 95.69 272 GLY B CA 1
ATOM 5609 C C . GLY B 1 272 ? 7.07 -2.473 -1.45 1 95.69 272 GLY B C 1
ATOM 5610 O O . GLY B 1 272 ? 6.676 -3.629 -1.29 1 95.69 272 GLY B O 1
ATOM 5611 N N . TRP B 1 273 ? 8.141 -2.197 -2.162 1 93.94 273 TRP B N 1
ATOM 5612 C CA . TRP B 1 273 ? 8.781 -3.232 -2.965 1 93.94 273 TRP B CA 1
ATOM 5613 C C . TRP B 1 273 ? 9.562 -4.199 -2.082 1 93.94 273 TRP B C 1
ATOM 5615 O O . TRP B 1 273 ? 9.984 -5.262 -2.537 1 93.94 273 TRP B O 1
ATOM 5625 N N . ASP B 1 274 ? 9.773 -3.889 -0.807 1 95.12 274 ASP B N 1
ATOM 5626 C CA . ASP B 1 274 ? 10.398 -4.859 0.083 1 95.12 274 ASP B CA 1
ATOM 5627 C C . ASP B 1 274 ? 9.375 -5.48 1.03 1 95.12 274 ASP B C 1
ATOM 5629 O O . ASP B 1 274 ? 9.727 -6.285 1.895 1 95.12 274 ASP B O 1
ATOM 5633 N N . ASN B 1 275 ? 8.211 -5.145 1.007 1 97.62 275 ASN B N 1
ATOM 5634 C CA . ASN B 1 275 ? 7.031 -5.691 1.665 1 97.62 275 ASN B CA 1
ATOM 5635 C C . ASN B 1 275 ? 6.906 -5.191 3.102 1 97.62 275 ASN B C 1
ATOM 5637 O O . ASN B 1 275 ? 5.855 -5.34 3.727 1 97.62 275 ASN B O 1
ATOM 5641 N N . LEU B 1 276 ? 7.973 -4.652 3.748 1 98.31 276 LEU B N 1
ATOM 5642 C CA . LEU B 1 276 ? 7.957 -4.227 5.141 1 98.31 276 LEU B CA 1
ATOM 5643 C C . LEU B 1 276 ? 6.906 -3.143 5.371 1 98.31 276 LEU B C 1
ATOM 5645 O O . LEU B 1 276 ? 6.086 -3.25 6.281 1 98.31 276 LEU B O 1
ATOM 5649 N N . PRO B 1 277 ? 6.891 -2.068 4.535 1 98.69 277 PRO B N 1
ATOM 5650 C CA . PRO B 1 277 ? 5.859 -1.055 4.766 1 98.69 277 PRO B CA 1
ATOM 5651 C C . PRO B 1 277 ? 4.445 -1.638 4.762 1 98.69 277 PRO B C 1
ATOM 5653 O O . PRO B 1 277 ? 3.607 -1.236 5.574 1 98.69 277 PRO B O 1
ATOM 5656 N N . ARG B 1 278 ? 4.188 -2.576 3.873 1 98.69 278 ARG B N 1
ATOM 5657 C CA . ARG B 1 278 ? 2.865 -3.182 3.738 1 98.69 278 ARG B CA 1
ATOM 5658 C C . ARG B 1 278 ? 2.523 -4.027 4.957 1 98.69 278 ARG B C 1
ATOM 5660 O O . ARG B 1 278 ? 1.441 -3.891 5.531 1 98.69 278 ARG B O 1
ATOM 5667 N N . THR B 1 279 ? 3.43 -4.91 5.391 1 98.69 279 THR B N 1
ATOM 5668 C CA . THR B 1 279 ? 3.166 -5.785 6.527 1 98.69 279 THR B CA 1
ATOM 5669 C C . THR B 1 279 ? 3.045 -4.977 7.816 1 98.69 279 THR B C 1
ATOM 5671 O O . THR B 1 279 ? 2.232 -5.301 8.688 1 98.69 279 THR B O 1
ATOM 5674 N N . LEU B 1 280 ? 3.84 -3.936 7.914 1 98.88 280 LEU B N 1
ATOM 5675 C CA . LEU B 1 280 ? 3.73 -3.07 9.086 1 98.88 280 LEU B CA 1
ATOM 5676 C C . LEU B 1 280 ? 2.402 -2.318 9.078 1 98.88 280 LEU B C 1
ATOM 5678 O O . LEU B 1 280 ? 1.803 -2.107 10.133 1 98.88 280 LEU B O 1
ATOM 5682 N N . LEU B 1 281 ? 1.988 -1.86 7.891 1 98.94 281 LEU B N 1
ATOM 5683 C CA . LEU B 1 281 ? 0.675 -1.229 7.824 1 98.94 281 LEU B CA 1
ATOM 5684 C C . LEU B 1 281 ? -0.413 -2.186 8.305 1 98.94 281 LEU B C 1
ATOM 5686 O O . LEU B 1 281 ? -1.302 -1.791 9.062 1 98.94 281 LEU B O 1
ATOM 5690 N N . MET B 1 282 ? -0.358 -3.422 7.887 1 98.94 282 MET B N 1
ATOM 5691 C CA . MET B 1 282 ? -1.317 -4.445 8.289 1 98.94 282 MET B CA 1
ATOM 5692 C C . MET B 1 282 ? -1.234 -4.703 9.789 1 98.94 282 MET B C 1
ATOM 5694 O O . MET B 1 282 ? -2.26 -4.84 10.461 1 98.94 282 MET B O 1
ATOM 5698 N N . TYR B 1 283 ? -0.02 -4.75 10.328 1 98.88 283 TYR B N 1
ATOM 5699 C CA . TYR B 1 283 ? 0.168 -4.906 11.766 1 98.88 283 TYR B CA 1
ATOM 5700 C C . TYR B 1 283 ? -0.444 -3.736 12.531 1 98.88 283 TYR B C 1
ATOM 5702 O O . TYR B 1 283 ? -1.193 -3.934 13.492 1 98.88 283 TYR B O 1
ATOM 5710 N N . TYR B 1 284 ? -0.214 -2.521 12.07 1 98.88 284 TYR B N 1
ATOM 5711 C CA . TYR B 1 284 ? -0.636 -1.307 12.758 1 98.88 284 TYR B CA 1
ATOM 5712 C C . TYR B 1 284 ? -2.117 -1.032 12.523 1 98.88 284 TYR B C 1
ATOM 5714 O O . TYR B 1 284 ? -2.672 -0.078 13.07 1 98.88 284 TYR B O 1
ATOM 5722 N N . THR B 1 285 ? -2.77 -1.847 11.711 1 98.88 285 THR B N 1
ATOM 5723 C CA . THR B 1 285 ? -4.215 -1.763 11.531 1 98.88 285 THR B CA 1
ATOM 5724 C C . THR B 1 285 ? -4.938 -1.989 12.859 1 98.88 285 THR B C 1
ATOM 5726 O O . THR B 1 285 ? -6.02 -1.446 13.078 1 98.88 285 THR B O 1
ATOM 5729 N N . ASN B 1 286 ? -4.34 -2.734 13.734 1 98.75 286 ASN B N 1
ATOM 5730 C CA . ASN B 1 286 ? -4.953 -3.084 15.016 1 98.75 286 ASN B CA 1
ATOM 5731 C C . ASN B 1 286 ? -4.172 -2.51 16.188 1 98.75 286 ASN B C 1
ATOM 5733 O O . ASN B 1 286 ? -4.117 -3.117 17.266 1 98.75 286 ASN B O 1
ATOM 5737 N N . PHE B 1 287 ? -3.562 -1.424 15.992 1 98.69 287 PHE B N 1
ATOM 5738 C CA . PHE B 1 287 ? -2.68 -0.78 16.953 1 98.69 287 PHE B CA 1
ATOM 5739 C C . PHE B 1 287 ? -3.205 0.598 17.344 1 98.69 287 PHE B C 1
ATOM 5741 O O . PHE B 1 287 ? -3.344 1.474 16.484 1 98.69 287 PHE B O 1
ATOM 5748 N N . LEU B 1 288 ? -3.521 0.838 18.609 1 98.12 288 LEU B N 1
ATOM 5749 C CA . LEU B 1 288 ? -4.004 2.141 19.062 1 98.12 288 LEU B CA 1
ATOM 5750 C C . LEU B 1 288 ? -2.941 3.215 18.859 1 98.12 288 LEU B C 1
ATOM 5752 O O . LEU B 1 288 ? -1.769 3.002 19.172 1 98.12 288 LEU B O 1
ATOM 5756 N N . SER B 1 289 ? -3.293 4.398 18.328 1 97.06 289 SER B N 1
ATOM 5757 C CA . SER B 1 289 ? -2.408 5.52 18.031 1 97.06 289 SER B CA 1
ATOM 5758 C C . SER B 1 289 ? -1.352 5.133 17 1 97.06 289 SER B C 1
ATOM 5760 O O . SER B 1 289 ? -0.185 5.512 17.125 1 97.06 289 SER B O 1
ATOM 5762 N N . SER B 1 290 ? -1.78 4.363 15.984 1 98.06 290 SER B N 1
ATOM 5763 C CA . SER B 1 290 ? -0.902 3.832 14.945 1 98.06 290 SER B CA 1
ATOM 5764 C C . SER B 1 290 ? -0.145 4.949 14.234 1 98.06 290 SER B C 1
ATOM 5766 O O . SER B 1 290 ? 0.982 4.746 13.781 1 98.06 290 SER B O 1
ATOM 5768 N N . PRO B 1 291 ? -0.648 6.23 14.117 1 97.75 291 PRO B N 1
ATOM 5769 C CA . PRO B 1 291 ? 0.113 7.297 13.461 1 97.75 291 PRO B CA 1
ATOM 5770 C C . PRO B 1 291 ? 1.418 7.621 14.18 1 97.75 291 PRO B C 1
ATOM 5772 O O . PRO B 1 291 ? 2.316 8.227 13.594 1 97.75 291 PRO B O 1
ATOM 5775 N N . GLU B 1 292 ? 1.509 7.238 15.414 1 97.31 292 GLU B N 1
ATOM 5776 C CA . GLU B 1 292 ? 2.684 7.539 16.234 1 97.31 292 GLU B CA 1
ATOM 5777 C C . GLU B 1 292 ? 3.684 6.387 16.203 1 97.31 292 GLU B C 1
ATOM 5779 O O . GLU B 1 292 ? 4.648 6.371 16.969 1 97.31 292 GLU B O 1
ATOM 5784 N N . GLY B 1 293 ? 3.447 5.41 15.383 1 98.38 293 GLY B N 1
ATOM 5785 C CA . GLY B 1 293 ? 4.328 4.254 15.43 1 98.38 293 GLY B CA 1
ATOM 5786 C C . GLY B 1 293 ? 4.648 3.691 14.055 1 98.38 293 GLY B C 1
ATOM 5787 O O . GLY B 1 293 ? 5.727 3.131 13.852 1 98.38 293 GLY B O 1
ATOM 5788 N N . TYR B 1 294 ? 3.789 3.805 13.07 1 98.81 294 TYR B N 1
ATOM 5789 C CA . TYR B 1 294 ? 3.941 3.145 11.781 1 98.81 294 TYR B CA 1
ATOM 5790 C C . TYR B 1 294 ? 5.176 3.658 11.047 1 98.81 294 TYR B C 1
ATOM 5792 O O . TYR B 1 294 ? 6.066 2.881 10.703 1 98.81 294 TYR B O 1
ATOM 5800 N N . PHE B 1 295 ? 5.266 4.969 10.875 1 98.88 295 PHE B N 1
ATOM 5801 C CA . PHE B 1 295 ? 6.328 5.547 10.062 1 98.88 295 PHE B CA 1
ATOM 5802 C C . PHE B 1 295 ? 7.68 5.387 10.742 1 98.88 295 PHE B C 1
ATOM 5804 O O . PHE B 1 295 ? 8.688 5.098 10.094 1 98.88 295 PHE B O 1
ATOM 5811 N N . GLN B 1 296 ? 7.68 5.57 12.094 1 98.75 296 GLN B N 1
ATOM 5812 C CA . GLN B 1 296 ? 8.891 5.387 12.891 1 98.75 296 GLN B CA 1
ATOM 5813 C C . GLN B 1 296 ? 9.43 3.967 12.75 1 98.75 296 GLN B C 1
ATOM 5815 O O . GLN B 1 296 ? 10.625 3.771 12.523 1 98.75 296 GLN B O 1
ATOM 5820 N N . THR B 1 297 ? 8.5 3.027 12.828 1 98.88 297 THR B N 1
ATOM 5821 C CA . THR B 1 297 ? 8.891 1.621 12.797 1 98.88 297 THR B CA 1
ATOM 5822 C C . THR B 1 297 ? 9.375 1.222 11.406 1 98.88 297 THR B C 1
ATOM 5824 O O . THR B 1 297 ? 10.367 0.496 11.273 1 98.88 297 THR B O 1
ATOM 5827 N N . VAL B 1 298 ? 8.742 1.687 10.352 1 98.81 298 VAL B N 1
ATOM 5828 C CA . VAL B 1 298 ? 9.211 1.406 9 1 98.81 298 VAL B CA 1
ATOM 5829 C C . VAL B 1 298 ? 10.617 1.972 8.82 1 98.81 298 VAL B C 1
ATOM 5831 O O . VAL B 1 298 ? 11.531 1.256 8.398 1 98.81 298 VAL B O 1
ATOM 5834 N N . ALA B 1 299 ? 10.805 3.25 9.172 1 98.56 299 ALA B N 1
ATOM 5835 C CA . ALA B 1 299 ? 12.062 3.957 8.922 1 98.56 299 ALA B CA 1
ATOM 5836 C C . ALA B 1 299 ? 13.219 3.318 9.688 1 98.56 299 ALA B C 1
ATOM 5838 O O . ALA B 1 299 ? 14.305 3.141 9.141 1 98.56 299 ALA B O 1
ATOM 5839 N N . CYS B 1 300 ? 12.969 2.908 10.883 1 98.62 300 CYS B N 1
ATOM 5840 C CA . CYS B 1 300 ? 14.047 2.479 11.766 1 98.62 300 CYS B CA 1
ATOM 5841 C C . CYS B 1 300 ? 14.383 1.012 11.539 1 98.62 300 CYS B C 1
ATOM 5843 O O . CYS B 1 300 ? 15.422 0.53 12 1 98.62 300 CYS B O 1
ATOM 5845 N N . ASN B 1 301 ? 13.516 0.262 10.828 1 98.38 301 ASN B N 1
ATOM 5846 C CA . ASN B 1 301 ? 13.805 -1.147 10.586 1 98.38 301 ASN B CA 1
ATOM 5847 C C . ASN B 1 301 ? 14.469 -1.356 9.234 1 98.38 301 ASN B C 1
ATOM 5849 O O . ASN B 1 301 ? 14.711 -2.494 8.82 1 98.38 301 ASN B O 1
ATOM 5853 N N . VAL B 1 302 ? 14.719 -0.356 8.508 1 97.56 302 VAL B N 1
ATOM 5854 C CA . VAL B 1 302 ? 15.477 -0.387 7.27 1 97.56 302 VAL B CA 1
ATOM 5855 C C . VAL B 1 302 ? 16.812 0.331 7.461 1 97.56 302 VAL B C 1
ATOM 5857 O O . VAL B 1 302 ? 16.859 1.561 7.547 1 97.56 302 VAL B O 1
ATOM 5860 N N . PRO B 1 303 ? 17.891 -0.314 7.477 1 95.88 303 PRO B N 1
ATOM 5861 C CA . PRO B 1 303 ? 19.188 0.259 7.84 1 95.88 303 PRO B CA 1
ATOM 5862 C C . PRO B 1 303 ? 19.531 1.488 7.008 1 95.88 303 PRO B C 1
ATOM 5864 O O . PRO B 1 303 ? 19.984 2.498 7.559 1 95.88 303 PRO B O 1
ATOM 5867 N N . GLU B 1 304 ? 19.328 1.452 5.715 1 95.62 304 GLU B N 1
ATOM 5868 C CA . GLU B 1 304 ? 19.656 2.574 4.844 1 95.62 304 GLU B CA 1
ATOM 5869 C C . GLU B 1 304 ? 18.781 3.787 5.148 1 95.62 304 GLU B C 1
ATOM 5871 O O . GLU B 1 304 ? 19.25 4.93 5.059 1 95.62 304 GLU B O 1
ATOM 5876 N N . LEU B 1 305 ? 17.562 3.562 5.527 1 96.81 305 LEU B N 1
ATOM 5877 C CA . LEU B 1 305 ? 16.656 4.652 5.855 1 96.81 305 LEU B CA 1
ATOM 5878 C C . LEU B 1 305 ? 16.953 5.211 7.242 1 96.81 305 LEU B C 1
ATOM 5880 O O . LEU B 1 305 ? 16.828 6.418 7.469 1 96.81 305 LEU B O 1
ATOM 5884 N N . ALA B 1 306 ? 17.297 4.336 8.117 1 97.12 306 ALA B N 1
ATOM 5885 C CA . ALA B 1 306 ? 17.609 4.746 9.484 1 97.12 306 ALA B CA 1
ATOM 5886 C C . ALA B 1 306 ? 18.703 5.805 9.508 1 97.12 306 ALA B C 1
ATOM 5888 O O . ALA B 1 306 ? 18.703 6.703 10.352 1 97.12 306 ALA B O 1
ATOM 5889 N N . LYS B 1 307 ? 19.547 5.789 8.562 1 96.19 307 LYS B N 1
ATOM 5890 C CA . LYS B 1 307 ? 20.688 6.707 8.484 1 96.19 307 LYS B CA 1
ATOM 5891 C C . LYS B 1 307 ? 20.234 8.086 8.016 1 96.19 307 LYS B C 1
ATOM 5893 O O . LYS B 1 307 ? 20.984 9.062 8.125 1 96.19 307 LYS B O 1
ATOM 5898 N N . THR B 1 308 ? 19.062 8.172 7.5 1 97.75 308 THR B N 1
ATOM 5899 C CA . THR B 1 308 ? 18.578 9.422 6.922 1 97.75 308 THR B CA 1
ATOM 5900 C C . THR B 1 308 ? 17.672 10.156 7.898 1 97.75 308 THR B C 1
ATOM 5902 O O . THR B 1 308 ? 17.172 11.234 7.59 1 97.75 308 THR B O 1
ATOM 5905 N N . ILE B 1 309 ? 17.469 9.688 9.094 1 98.38 309 ILE B N 1
ATOM 5906 C CA . ILE B 1 309 ? 16.453 10.219 10.008 1 98.38 309 ILE B CA 1
ATOM 5907 C C . ILE B 1 309 ? 17.094 11.281 10.906 1 98.38 309 ILE B C 1
ATOM 5909 O O . ILE B 1 309 ? 18.203 11.094 11.406 1 98.38 309 ILE B O 1
ATOM 5913 N N . VAL B 1 310 ? 16.469 12.391 10.961 1 98.56 310 VAL B N 1
ATOM 5914 C CA . VAL B 1 310 ? 16.688 13.391 12 1 98.56 310 VAL B CA 1
ATOM 5915 C C . VAL B 1 310 ? 15.586 13.305 13.055 1 98.56 310 VAL B C 1
ATOM 5917 O O . VAL B 1 310 ? 14.406 13.438 12.742 1 98.56 310 VAL B O 1
ATOM 5920 N N . ASN B 1 311 ? 15.906 13.086 14.297 1 98.38 311 ASN B N 1
ATOM 5921 C CA . ASN B 1 311 ? 14.953 12.75 15.352 1 98.38 311 ASN B CA 1
ATOM 5922 C C . ASN B 1 311 ? 14.219 13.984 15.859 1 98.38 311 ASN B C 1
ATOM 5924 O O . ASN B 1 311 ? 14.414 14.406 17 1 98.38 311 ASN B O 1
ATOM 5928 N N . ASN B 1 312 ? 13.398 14.5 15.07 1 98.31 312 ASN B N 1
ATOM 5929 C CA . ASN B 1 312 ? 12.578 15.672 15.359 1 98.31 312 ASN B CA 1
ATOM 5930 C C . ASN B 1 312 ? 11.445 15.828 14.352 1 98.31 312 ASN B C 1
ATOM 5932 O O . ASN B 1 312 ? 11.586 15.438 13.188 1 98.31 312 ASN B O 1
ATOM 5936 N N . ASP B 1 313 ? 10.32 16.359 14.742 1 98.19 313 ASP B N 1
ATOM 5937 C CA . ASP B 1 313 ? 9.188 16.531 13.844 1 98.19 313 ASP B CA 1
ATOM 5938 C C . ASP B 1 313 ? 9.047 17.984 13.383 1 98.19 313 ASP B C 1
ATOM 5940 O O . ASP B 1 313 ? 8.125 18.312 12.641 1 98.19 313 ASP B O 1
ATOM 5944 N N . LEU B 1 314 ? 9.93 18.906 13.883 1 98.5 314 LEU B N 1
ATOM 5945 C CA . LEU B 1 314 ? 10.031 20.328 13.555 1 98.5 314 LEU B CA 1
ATOM 5946 C C . LEU B 1 314 ? 8.805 21.094 14.055 1 98.5 314 LEU B C 1
ATOM 5948 O O . LEU B 1 314 ? 8.406 22.094 13.461 1 98.5 314 LEU B O 1
ATOM 5952 N N . HIS B 1 315 ? 8.164 20.609 15.125 1 98.19 315 HIS B N 1
ATOM 5953 C CA . HIS B 1 315 ? 7 21.266 15.727 1 98.19 315 HIS B CA 1
ATOM 5954 C C . HIS B 1 315 ? 7.332 21.812 17.109 1 98.19 315 HIS B C 1
ATOM 5956 O O . HIS B 1 315 ? 8.102 21.188 17.859 1 98.19 315 HIS B O 1
ATOM 5962 N N . PHE B 1 316 ? 6.824 22.969 17.359 1 97.19 316 PHE B N 1
ATOM 5963 C CA . PHE B 1 316 ? 6.664 23.391 18.734 1 97.19 316 PHE B CA 1
ATOM 5964 C C . PHE B 1 316 ? 5.363 22.859 19.328 1 97.19 316 PHE B C 1
ATOM 5966 O O . PHE B 1 316 ? 4.277 23.219 18.859 1 97.19 316 PHE B O 1
ATOM 5973 N N . ILE B 1 317 ? 5.449 21.984 20.219 1 92.5 317 ILE B N 1
ATOM 5974 C CA . ILE B 1 317 ? 4.312 21.391 20.938 1 92.5 317 ILE B CA 1
ATOM 5975 C C . ILE B 1 317 ? 4.484 21.594 22.438 1 92.5 317 ILE B C 1
ATOM 5977 O O . ILE B 1 317 ? 5.562 21.359 22.984 1 92.5 317 ILE B O 1
ATOM 5981 N N . SER B 1 318 ? 3.477 22.078 23.047 1 85.75 318 SER B N 1
ATOM 5982 C CA . SER B 1 318 ? 3.523 22.297 24.5 1 85.75 318 SER B CA 1
ATOM 5983 C C . SER B 1 318 ? 2.852 21.156 25.25 1 85.75 318 SER B C 1
ATOM 5985 O O . SER B 1 318 ? 1.695 20.828 24.984 1 85.75 318 SER B O 1
ATOM 5987 N N . TRP B 1 319 ? 3.52 20.516 26.062 1 79.38 319 TRP B N 1
ATOM 5988 C CA . TRP B 1 319 ? 3 19.375 26.797 1 79.38 319 TRP B CA 1
ATOM 5989 C C . TRP B 1 319 ? 2.938 19.672 28.297 1 79.38 319 TRP B C 1
ATOM 5991 O O . TRP B 1 319 ? 3.625 20.578 28.781 1 79.38 319 TRP B O 1
ATOM 6001 N N . ASP B 1 320 ? 2.008 18.922 28.906 1 66.88 320 ASP B N 1
ATOM 6002 C CA . ASP B 1 320 ? 2.041 18.906 30.359 1 66.88 320 ASP B CA 1
ATOM 6003 C C . ASP B 1 320 ? 3.309 18.234 30.875 1 66.88 320 ASP B C 1
ATOM 6005 O O . ASP B 1 320 ? 3.99 17.531 30.125 1 66.88 320 ASP B O 1
ATOM 6009 N N . ASN B 1 321 ? 3.691 18.594 32 1 59.66 321 ASN B N 1
ATOM 6010 C CA . ASN B 1 321 ? 4.715 17.875 32.781 1 59.66 321 ASN B CA 1
ATOM 6011 C C . ASN B 1 321 ? 4.148 17.266 34.031 1 59.66 321 ASN B C 1
ATOM 6013 O O . ASN B 1 321 ? 3.852 17.984 35 1 59.66 321 ASN B O 1
ATOM 6017 N N . PRO B 1 322 ? 4.051 15.938 34.062 1 63.28 322 PRO B N 1
ATOM 6018 C CA . PRO B 1 322 ? 4.387 15.008 32.969 1 63.28 322 PRO B CA 1
ATOM 6019 C C . PRO B 1 322 ? 3.381 15.039 31.828 1 63.28 322 PRO B C 1
ATOM 6021 O O . PRO B 1 322 ? 2.246 15.492 32 1 63.28 322 PRO B O 1
ATOM 6024 N N . PRO B 1 323 ? 3.879 14.641 30.672 1 61.44 323 PRO B N 1
ATOM 6025 C CA . PRO B 1 323 ? 2.992 14.734 29.5 1 61.44 323 PRO B CA 1
ATOM 6026 C C . PRO B 1 323 ? 1.711 13.922 29.672 1 61.44 323 PRO B C 1
ATOM 6028 O O . PRO B 1 323 ? 1.739 12.828 30.25 1 61.44 323 PRO B O 1
ATOM 6031 N N . GLN B 1 324 ? 0.597 14.609 29.453 1 61 324 GLN B N 1
ATOM 6032 C CA . GLN B 1 324 ? -0.693 13.93 29.375 1 61 324 GLN B CA 1
ATOM 6033 C C . GLN B 1 324 ? -1.013 13.508 27.953 1 61 324 GLN B C 1
ATOM 6035 O O . GLN B 1 324 ? -0.168 13.617 27.062 1 61 324 GLN B O 1
ATOM 6040 N N . GLN B 1 325 ? -2.199 12.93 27.75 1 59.56 325 GLN B N 1
ATOM 6041 C CA . GLN B 1 325 ? -2.588 12.289 26.5 1 59.56 325 GLN B CA 1
ATOM 6042 C C . GLN B 1 325 ? -2.66 13.305 25.375 1 59.56 325 GLN B C 1
ATOM 6044 O O . GLN B 1 325 ? -2.373 12.977 24.219 1 59.56 325 GLN B O 1
ATOM 6049 N N . HIS B 1 326 ? -2.992 14.547 25.812 1 70.06 326 HIS B N 1
ATO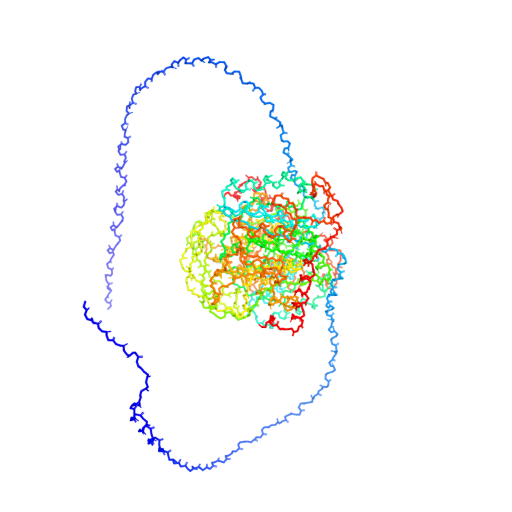M 6050 C CA . HIS B 1 326 ? -3.139 15.562 24.781 1 70.06 326 HIS B CA 1
ATOM 6051 C C . HIS B 1 326 ? -2.258 16.781 25.078 1 70.06 326 HIS B C 1
ATOM 6053 O O . HIS B 1 326 ? -2.143 17.203 26.219 1 70.06 326 HIS B O 1
ATOM 6059 N N . PRO B 1 327 ? -1.625 17.25 24.047 1 79.06 327 PRO B N 1
ATOM 6060 C CA . PRO B 1 327 ? -0.848 18.484 24.234 1 79.06 327 PRO B CA 1
ATOM 6061 C C . PRO B 1 327 ? -1.72 19.688 24.594 1 79.06 327 PRO B C 1
ATOM 6063 O O . PRO B 1 327 ? -2.938 19.641 24.406 1 79.06 327 PRO B O 1
ATOM 6066 N N . HIS B 1 328 ? -1.048 20.656 25.141 1 85.44 328 HIS B N 1
ATOM 6067 C CA . HIS B 1 328 ? -1.745 21.891 25.469 1 85.44 328 HIS B CA 1
ATOM 6068 C C . HIS B 1 328 ? -2.178 22.625 24.203 1 85.44 328 HIS B C 1
ATOM 6070 O O . HIS B 1 328 ? -1.454 22.641 23.203 1 85.44 328 HIS B O 1
ATOM 6076 N N . VAL B 1 329 ? -3.375 23.203 24.375 1 89.81 329 VAL B N 1
ATOM 6077 C CA . VAL B 1 329 ? -3.799 24.141 23.344 1 89.81 329 VAL B CA 1
ATOM 6078 C C . VAL B 1 329 ? -2.982 25.422 23.453 1 89.81 329 VAL B C 1
ATOM 6080 O O . VAL B 1 329 ? -2.881 26.016 24.531 1 89.81 329 VAL B O 1
ATOM 6083 N N . LEU B 1 330 ? -2.393 25.859 22.438 1 93.62 330 LEU B N 1
ATOM 6084 C CA . LEU B 1 330 ? -1.53 27.031 22.422 1 93.62 330 LEU B CA 1
ATOM 6085 C C . LEU B 1 330 ? -2.357 28.312 22.422 1 93.62 330 LEU B C 1
ATOM 6087 O O . LEU B 1 330 ? -3.477 28.344 21.891 1 93.62 330 LEU B O 1
ATOM 6091 N N . ASN B 1 331 ? -1.773 29.312 23.047 1 93.44 331 ASN B N 1
ATOM 6092 C CA . ASN B 1 331 ? -2.41 30.625 23.094 1 93.44 331 ASN B CA 1
ATOM 6093 C C . ASN B 1 331 ? -1.38 31.75 23.078 1 93.44 331 ASN B C 1
ATOM 6095 O O . ASN B 1 331 ? -0.196 31.5 22.844 1 93.44 331 ASN B O 1
ATOM 6099 N N . ILE B 1 332 ? -1.901 32.906 23.297 1 93.88 332 ILE B N 1
ATOM 6100 C CA . ILE B 1 332 ? -1.091 34.094 23.141 1 93.88 332 ILE B CA 1
ATOM 6101 C C . ILE B 1 332 ? 0.074 34.062 24.125 1 93.88 332 ILE B C 1
ATOM 6103 O O . ILE B 1 332 ? 1.152 34.594 23.828 1 93.88 332 ILE B O 1
ATOM 6107 N N . ASN B 1 333 ? -0.078 33.438 25.266 1 92.56 333 ASN B N 1
ATOM 6108 C CA . ASN B 1 333 ? 0.958 33.375 26.281 1 92.56 333 ASN B CA 1
ATOM 6109 C C . ASN B 1 333 ? 2.121 32.469 25.859 1 92.56 333 ASN B C 1
ATOM 6111 O O . ASN B 1 333 ? 3.191 32.531 26.469 1 92.56 333 ASN B O 1
ATOM 6115 N N . ASP B 1 334 ? 1.915 31.719 24.797 1 93.31 334 ASP B N 1
ATOM 6116 C CA . ASP B 1 334 ? 2.939 30.797 24.344 1 93.31 334 ASP B CA 1
ATOM 6117 C C . ASP B 1 334 ? 3.766 31.391 23.203 1 93.31 334 ASP B C 1
ATOM 6119 O O . ASP B 1 334 ? 4.73 30.781 22.734 1 93.31 334 ASP B O 1
ATOM 6123 N N . THR B 1 335 ? 3.5 32.531 22.75 1 93.94 335 THR B N 1
ATOM 6124 C CA . THR B 1 335 ? 4.02 33.062 21.484 1 93.94 335 THR B CA 1
ATOM 6125 C C . THR B 1 335 ? 5.531 33.25 21.562 1 93.94 335 THR B C 1
ATOM 6127 O O . THR B 1 335 ? 6.254 32.938 20.625 1 93.94 335 THR B O 1
ATOM 6130 N N . ASP B 1 336 ? 6.012 33.781 22.688 1 93.5 336 ASP B N 1
ATOM 6131 C CA . ASP B 1 336 ? 7.449 34 22.797 1 93.5 336 ASP B CA 1
ATOM 6132 C C . ASP B 1 336 ? 8.219 32.688 22.719 1 93.5 336 ASP B C 1
ATOM 6134 O O . ASP B 1 336 ? 9.234 32.594 22.031 1 93.5 336 ASP B O 1
ATOM 6138 N N . LYS B 1 337 ? 7.707 31.766 23.422 1 94.44 337 LYS B N 1
ATOM 6139 C CA . LYS B 1 337 ? 8.344 30.453 23.406 1 94.44 337 LYS B CA 1
ATOM 6140 C C . LYS B 1 337 ? 8.305 29.844 22 1 94.44 337 LYS B C 1
ATOM 6142 O O . LYS B 1 337 ? 9.266 29.203 21.562 1 94.44 337 LYS B O 1
ATOM 6147 N N . MET B 1 338 ? 7.27 30.016 21.312 1 95.44 338 MET B N 1
ATOM 6148 C CA . MET B 1 338 ? 7.129 29.516 19.953 1 95.44 338 MET B CA 1
ATOM 6149 C C . MET B 1 338 ? 8.188 30.141 19.031 1 95.44 338 MET B C 1
ATOM 6151 O O . MET B 1 338 ? 8.859 29.438 18.297 1 95.44 338 MET B O 1
ATOM 6155 N N . PHE B 1 339 ? 8.312 31.406 19.188 1 93.5 339 PHE B N 1
ATOM 6156 C CA . PHE B 1 339 ? 9.211 32.156 18.312 1 93.5 339 PHE B CA 1
ATOM 6157 C C . PHE B 1 339 ? 10.664 31.797 18.594 1 93.5 339 PHE B C 1
ATOM 6159 O O . PHE B 1 339 ? 11.484 31.719 17.688 1 93.5 339 PHE B O 1
ATOM 6166 N N . GLU B 1 340 ? 10.984 31.5 19.797 1 93.31 340 GLU B N 1
ATOM 6167 C CA . GLU B 1 340 ? 12.352 31.234 20.203 1 93.31 340 GLU B CA 1
ATOM 6168 C C . GLU B 1 340 ? 12.734 29.781 19.938 1 93.31 340 GLU B C 1
ATOM 6170 O O . GLU B 1 340 ? 13.914 29.438 19.938 1 93.31 340 GLU B O 1
ATOM 6175 N N . SER B 1 341 ? 11.781 28.938 19.703 1 94.75 341 SER B N 1
ATOM 6176 C CA . SER B 1 341 ? 12.008 27.516 19.578 1 94.75 341 SER B CA 1
ATOM 6177 C C . SER B 1 341 ? 12.781 27.188 18.297 1 94.75 341 SER B C 1
ATOM 6179 O O . SER B 1 341 ? 13.445 26.156 18.219 1 94.75 341 SER B O 1
ATOM 6181 N N . GLY B 1 342 ? 12.609 28.078 17.25 1 96.06 342 GLY B N 1
ATOM 6182 C CA . GLY B 1 342 ? 13.211 27.797 15.953 1 96.06 342 GLY B CA 1
ATOM 6183 C C . GLY B 1 342 ? 12.445 26.766 15.141 1 96.06 342 GLY B C 1
ATOM 6184 O O . GLY B 1 342 ? 12.852 26.422 14.031 1 96.06 342 GLY B O 1
ATOM 6185 N N . ALA B 1 343 ? 11.305 26.266 15.688 1 97.94 343 ALA B N 1
ATOM 6186 C CA . ALA B 1 343 ? 10.492 25.266 15.008 1 97.94 343 ALA B CA 1
ATOM 6187 C C . ALA B 1 343 ? 9.828 25.844 13.766 1 97.94 343 ALA B C 1
ATOM 6189 O O . ALA B 1 343 ? 9.648 27.047 13.648 1 97.94 343 ALA B O 1
ATOM 6190 N N . ALA B 1 344 ? 9.539 24.969 12.844 1 98.62 344 ALA B N 1
ATOM 6191 C CA . ALA B 1 344 ? 8.891 25.391 11.602 1 98.62 344 ALA B CA 1
ATOM 6192 C C . ALA B 1 344 ? 7.383 25.531 11.797 1 98.62 344 ALA B C 1
ATOM 6194 O O . ALA B 1 344 ? 6.742 26.359 11.141 1 98.62 344 ALA B O 1
ATOM 6195 N N . PHE B 1 345 ? 6.828 24.703 12.641 1 98.69 345 PHE B N 1
ATOM 6196 C CA . PHE B 1 345 ? 5.387 24.656 12.867 1 98.69 345 PHE B CA 1
ATOM 6197 C C . PHE B 1 345 ? 5.07 24.625 14.359 1 98.69 345 PHE B C 1
ATOM 6199 O O . PHE B 1 345 ? 5.949 24.344 15.18 1 98.69 345 PHE B O 1
ATOM 6206 N N . ALA B 1 346 ? 3.848 24.984 14.68 1 98 346 ALA B N 1
ATOM 6207 C CA . ALA B 1 346 ? 3.361 24.875 16.047 1 98 346 ALA B CA 1
ATOM 6208 C C . ALA B 1 346 ? 1.956 24.281 16.094 1 98 346 ALA B C 1
ATOM 6210 O O . ALA B 1 346 ? 1.183 24.438 15.141 1 98 346 ALA B O 1
ATOM 6211 N N . ARG B 1 347 ? 1.654 23.594 17.078 1 96.31 347 ARG B N 1
ATOM 6212 C CA . ARG B 1 347 ? 0.338 23.016 17.297 1 96.31 347 ARG B CA 1
ATOM 6213 C C . ARG B 1 347 ? 0.076 22.812 18.797 1 96.31 347 ARG B C 1
ATOM 6215 O O . ARG B 1 347 ? 1.015 22.734 19.594 1 96.31 347 ARG B O 1
ATOM 6222 N N . LYS B 1 348 ? -1.217 22.625 19.344 1 95.12 348 LYS B N 1
ATOM 6223 C CA . LYS B 1 348 ? -2.371 22.812 18.469 1 95.12 348 LYS B CA 1
ATOM 6224 C C . LYS B 1 348 ? -3.104 24.109 18.781 1 95.12 348 LYS B C 1
ATOM 6226 O O . LYS B 1 348 ? -3.1 24.562 19.938 1 95.12 348 LYS B O 1
ATOM 6231 N N . PHE B 1 349 ? -3.727 24.656 17.797 1 96.69 349 PHE B N 1
ATOM 6232 C CA . PHE B 1 349 ? -4.441 25.922 17.953 1 96.69 349 PHE B CA 1
ATOM 6233 C C . PHE B 1 349 ? -5.945 25.719 17.828 1 96.69 349 PHE B C 1
ATOM 6235 O O . PHE B 1 349 ? -6.402 24.906 17.016 1 96.69 349 PHE B O 1
ATOM 6242 N N . ASN B 1 350 ? -6.652 26.453 18.641 1 94.81 350 ASN B N 1
ATOM 6243 C CA . ASN B 1 350 ? -8.094 26.562 18.438 1 94.81 350 ASN B CA 1
ATOM 6244 C C . ASN B 1 350 ? -8.43 27.547 17.312 1 94.81 350 ASN B C 1
ATOM 6246 O O . ASN B 1 350 ? -7.602 28.375 16.938 1 94.81 350 ASN B O 1
ATOM 6250 N N . GLN B 1 351 ? -9.617 27.375 16.891 1 93.88 351 GLN B N 1
ATOM 6251 C CA . GLN B 1 351 ? -10.086 28.281 15.844 1 93.88 351 GLN B CA 1
ATOM 6252 C C . GLN B 1 351 ? -10.047 29.719 16.312 1 93.88 351 GLN B C 1
ATOM 6254 O O . GLN B 1 351 ? -10.469 30.031 17.438 1 93.88 351 GLN B O 1
ATOM 6259 N N . ASP B 1 352 ? -9.492 30.609 15.594 1 91.5 352 ASP B N 1
ATOM 6260 C CA . ASP B 1 352 ? -9.5 32.062 15.773 1 91.5 352 ASP B CA 1
ATOM 6261 C C . ASP B 1 352 ? -8.781 32.438 17.062 1 91.5 352 ASP B C 1
ATOM 6263 O O . ASP B 1 352 ? -9.117 33.469 17.688 1 91.5 352 ASP B O 1
ATOM 6267 N N . ASP B 1 353 ? -7.977 31.547 17.5 1 95.25 353 ASP B N 1
ATOM 6268 C CA . ASP B 1 353 ? -7.145 31.938 18.641 1 95.25 353 ASP B CA 1
ATOM 6269 C C . ASP B 1 353 ? -6.328 33.188 18.312 1 95.25 353 ASP B C 1
ATOM 6271 O O . ASP B 1 353 ? -5.707 33.281 17.25 1 95.25 353 ASP B O 1
ATOM 6275 N N . PRO B 1 354 ? -6.242 34.156 19.188 1 95.62 354 PRO B N 1
ATOM 6276 C CA . PRO B 1 354 ? -5.543 35.406 18.922 1 95.62 354 PRO B CA 1
ATOM 6277 C C . PRO B 1 354 ? -4.062 35.219 18.609 1 95.62 354 PRO B C 1
ATOM 6279 O O . PRO B 1 354 ? -3.451 36.031 17.938 1 95.62 354 PRO B O 1
ATOM 6282 N N . SER B 1 355 ? -3.484 34.188 19.156 1 96 355 SER B N 1
ATOM 6283 C CA . SER B 1 355 ? -2.084 33.875 18.859 1 96 355 SER B CA 1
ATOM 6284 C C . SER B 1 355 ? -1.854 33.75 17.359 1 96 355 SER B C 1
ATOM 6286 O O . SER B 1 355 ? -0.776 34.094 16.859 1 96 355 SER B O 1
ATOM 6288 N N . LEU B 1 356 ? -2.869 33.312 16.609 1 97.38 356 LEU B N 1
ATOM 6289 C CA . LEU B 1 356 ? -2.74 33.156 15.164 1 97.38 356 LEU B CA 1
ATOM 6290 C C . LEU B 1 356 ? -2.551 34.5 14.5 1 97.38 356 LEU B C 1
ATOM 6292 O O . LEU B 1 356 ? -1.762 34.625 13.562 1 97.38 356 LEU B O 1
ATOM 6296 N N . ASP B 1 357 ? -3.236 35.5 15.016 1 96.81 357 ASP B N 1
ATOM 6297 C CA . ASP B 1 357 ? -3.088 36.844 14.484 1 96.81 357 ASP B CA 1
ATOM 6298 C C . ASP B 1 357 ? -1.698 37.406 14.789 1 96.81 357 ASP B C 1
ATOM 6300 O O . ASP B 1 357 ? -1.131 38.125 13.977 1 96.81 357 ASP B O 1
ATOM 6304 N N . VAL B 1 358 ? -1.223 37.094 15.93 1 96.81 358 VAL B N 1
ATOM 6305 C CA . VAL B 1 358 ? 0.115 37.531 16.312 1 96.81 358 VAL B CA 1
ATOM 6306 C C . VAL B 1 358 ? 1.151 36.906 15.391 1 96.81 358 VAL B C 1
ATOM 6308 O O . VAL B 1 358 ? 2.066 37.562 14.914 1 96.81 358 VAL B O 1
ATOM 6311 N N . ILE B 1 359 ? 1.022 35.625 15.109 1 97.19 359 ILE B N 1
ATOM 6312 C CA . ILE B 1 359 ? 1.925 34.906 14.195 1 97.19 359 ILE B CA 1
ATOM 6313 C C . ILE B 1 359 ? 1.83 35.531 12.805 1 97.19 359 ILE B C 1
ATOM 6315 O O . ILE B 1 359 ? 2.852 35.812 12.172 1 97.19 359 ILE B O 1
ATOM 6319 N N . ASP B 1 360 ? 0.606 35.781 12.352 1 96.94 360 ASP B N 1
ATOM 6320 C CA . ASP B 1 360 ? 0.379 36.406 11.047 1 96.94 360 ASP B CA 1
ATOM 6321 C C . ASP B 1 360 ? 1.113 37.719 10.93 1 96.94 360 ASP B C 1
ATOM 6323 O O . ASP B 1 360 ? 1.772 38 9.922 1 96.94 360 ASP B O 1
ATOM 6327 N N . LYS B 1 361 ? 1.053 38.5 11.953 1 95.44 361 LYS B N 1
ATOM 6328 C CA . LYS B 1 361 ? 1.606 39.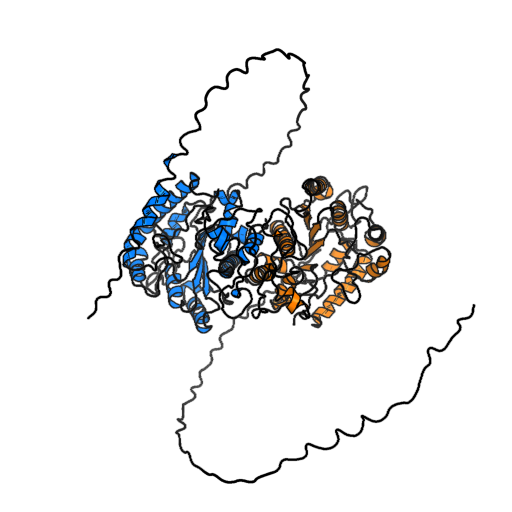844 11.922 1 95.44 361 LYS B CA 1
ATOM 6329 C C . LYS B 1 361 ? 3.123 39.812 12.094 1 95.44 361 LYS B C 1
ATOM 6331 O O . LYS B 1 361 ? 3.852 40.406 11.305 1 95.44 361 LYS B O 1
ATOM 6336 N N . LYS B 1 362 ? 3.592 39.094 13.055 1 94.88 362 LYS B N 1
ATOM 6337 C CA . LYS B 1 362 ? 4.988 39.188 13.477 1 94.88 362 LYS B CA 1
ATOM 6338 C C . LYS B 1 362 ? 5.883 38.281 12.648 1 94.88 362 LYS B C 1
ATOM 6340 O O . LYS B 1 362 ? 7.07 38.562 12.469 1 94.88 362 LYS B O 1
ATOM 6345 N N . ILE B 1 363 ? 5.324 37.188 12.18 1 95.06 363 ILE B N 1
ATOM 6346 C CA . ILE B 1 363 ? 6.164 36.188 11.531 1 95.06 363 ILE B CA 1
ATOM 6347 C C . ILE B 1 363 ? 5.832 36.125 10.039 1 95.06 363 ILE B C 1
ATOM 6349 O O . ILE B 1 363 ? 6.711 36.281 9.195 1 95.06 363 ILE B O 1
ATOM 6353 N N . LEU B 1 364 ? 4.574 36.031 9.703 1 95.88 364 LEU B N 1
ATOM 6354 C CA . LEU B 1 364 ? 4.18 35.719 8.328 1 95.88 364 LEU B CA 1
ATOM 6355 C C . LEU B 1 364 ? 3.93 37 7.547 1 95.88 364 LEU B C 1
ATOM 6357 O O . LEU B 1 364 ? 3.834 37 6.316 1 95.88 364 LEU B O 1
ATOM 6361 N N . ARG B 1 365 ? 3.803 38.125 8.227 1 91.31 365 ARG B N 1
ATOM 6362 C CA . ARG B 1 365 ? 3.594 39.438 7.621 1 91.31 365 ARG B CA 1
ATOM 6363 C C . ARG B 1 365 ? 2.398 39.406 6.672 1 91.31 365 ARG B C 1
ATOM 6365 O O . ARG B 1 365 ? 2.512 39.812 5.512 1 91.31 365 ARG B O 1
ATOM 6372 N N . ARG B 1 366 ? 1.38 38.969 7.234 1 91.38 366 ARG B N 1
ATOM 6373 C CA . ARG B 1 366 ? 0.13 38.844 6.488 1 91.38 366 ARG B CA 1
ATOM 6374 C C . ARG B 1 366 ? -1.066 39.188 7.371 1 91.38 366 ARG B C 1
ATOM 6376 O O . ARG B 1 366 ? -0.938 39.281 8.594 1 91.38 366 ARG B O 1
ATOM 6383 N N . ARG B 1 367 ? -2.164 39.438 6.652 1 88.38 367 ARG B N 1
ATOM 6384 C CA . ARG B 1 367 ? -3.473 39.438 7.301 1 88.38 367 ARG B CA 1
ATOM 6385 C C . ARG B 1 367 ? -4.27 38.188 6.934 1 88.38 367 ARG B C 1
ATOM 6387 O O . ARG B 1 367 ? -4.059 37.594 5.875 1 88.38 367 ARG B O 1
ATOM 6394 N N . ASN B 1 368 ? -5.18 37.938 7.852 1 85.75 368 ASN B N 1
ATOM 6395 C CA . ASN B 1 368 ? -6.035 36.812 7.562 1 85.75 368 ASN B CA 1
ATOM 6396 C C . ASN B 1 368 ? -6.754 36.969 6.227 1 85.75 368 ASN B C 1
ATOM 6398 O O . ASN B 1 368 ? -7.238 38.031 5.902 1 85.75 368 ASN B O 1
ATOM 6402 N N . GLY B 1 369 ? -6.695 35.875 5.469 1 86.88 369 GLY B N 1
ATOM 6403 C CA . GLY B 1 369 ? -7.324 35.906 4.156 1 86.88 369 GLY B CA 1
ATOM 6404 C C . GLY B 1 369 ? -6.344 36.156 3.031 1 86.88 369 GLY B C 1
ATOM 6405 O O . GLY B 1 369 ? -6.66 35.938 1.86 1 86.88 369 GLY B O 1
ATOM 6406 N N . LEU B 1 370 ? -5.211 36.625 3.373 1 91.81 370 LEU B N 1
ATOM 6407 C CA . LEU B 1 370 ? -4.172 36.906 2.385 1 91.81 370 LEU B CA 1
ATOM 6408 C C . LEU B 1 370 ? -3.027 35.906 2.504 1 91.81 370 LEU B C 1
ATOM 6410 O O . LEU B 1 370 ? -2.893 35.219 3.525 1 91.81 370 LEU B O 1
ATOM 6414 N N . PHE B 1 371 ? -2.297 35.844 1.462 1 96.44 371 PHE B N 1
ATOM 6415 C CA . PHE B 1 371 ? -1.113 35 1.483 1 96.44 371 PHE B CA 1
ATOM 6416 C C . PHE B 1 371 ? 0.037 35.688 2.205 1 96.44 371 PHE B C 1
ATOM 6418 O O . PHE B 1 371 ? 0.095 36.906 2.256 1 96.44 371 PHE B O 1
ATOM 6425 N N . PRO B 1 372 ? 0.942 34.875 2.848 1 95.81 372 PRO B N 1
ATOM 6426 C CA . PRO B 1 372 ? 2.176 35.5 3.338 1 95.81 372 PRO B CA 1
ATOM 6427 C C . PRO B 1 372 ? 3.016 36.094 2.217 1 95.81 372 PRO B C 1
ATOM 6429 O O . PRO B 1 372 ? 3.088 35.531 1.121 1 95.81 372 PRO B O 1
ATOM 6432 N N . LEU B 1 373 ? 3.65 37.188 2.541 1 92.75 373 LEU B N 1
ATOM 6433 C CA . LEU B 1 373 ? 4.5 37.812 1.539 1 92.75 373 LEU B CA 1
ATOM 6434 C C . LEU B 1 373 ? 5.715 36.969 1.227 1 92.75 373 LEU B C 1
ATOM 6436 O O . LEU B 1 373 ? 6.285 36.344 2.125 1 92.75 373 LEU B O 1
ATOM 6440 N N . GLY B 1 374 ? 5.98 36.812 -0.047 1 94.5 374 GLY B N 1
ATOM 6441 C CA . GLY B 1 374 ? 7.145 36.094 -0.546 1 94.5 374 GLY B CA 1
ATOM 6442 C C . GLY B 1 374 ? 7.703 36.688 -1.828 1 94.5 374 GLY B C 1
ATOM 6443 O O . GLY B 1 374 ? 7.176 37.688 -2.346 1 94.5 374 GLY B O 1
ATOM 6444 N N . GLY B 1 375 ? 8.805 36.125 -2.223 1 96.44 375 GLY B N 1
ATOM 6445 C CA . GLY B 1 375 ? 9.445 36.594 -3.436 1 96.44 375 GLY B CA 1
ATOM 6446 C C . GLY B 1 375 ? 8.547 36.531 -4.656 1 96.44 375 GLY B C 1
ATOM 6447 O O . GLY B 1 375 ? 8.688 37.312 -5.59 1 96.44 375 GLY B O 1
ATOM 6448 N N . TRP B 1 376 ? 7.586 35.625 -4.652 1 96.88 376 TRP B N 1
ATOM 6449 C CA . TRP B 1 376 ? 6.746 35.375 -5.812 1 96.88 376 TRP B CA 1
ATOM 6450 C C . TRP B 1 376 ? 5.625 36.406 -5.926 1 96.88 376 TRP B C 1
ATOM 6452 O O . TRP B 1 376 ? 4.949 36.469 -6.953 1 96.88 376 TRP B O 1
ATOM 6462 N N . CYS B 1 377 ? 5.41 37.219 -4.867 1 95.38 377 CYS B N 1
ATOM 6463 C CA . CYS B 1 377 ? 4.246 38.094 -4.777 1 95.38 377 CYS B CA 1
ATOM 6464 C C . CYS B 1 377 ? 4.41 39.312 -5.68 1 95.38 377 CYS B C 1
ATOM 6466 O O . CYS B 1 377 ? 5.402 40.031 -5.582 1 95.38 377 CYS B O 1
ATOM 6468 N N . THR B 1 378 ? 3.502 39.469 -6.586 1 95.31 378 THR B N 1
ATOM 6469 C CA . THR B 1 378 ? 3.342 40.688 -7.355 1 95.31 378 THR B CA 1
ATOM 6470 C C . THR B 1 378 ? 1.883 41.125 -7.375 1 95.31 378 THR B C 1
ATOM 6472 O O . THR B 1 378 ? 1.026 40.5 -6.758 1 95.31 378 THR B O 1
ATOM 6475 N N . GLY B 1 379 ? 1.624 42.312 -7.863 1 92.69 379 GLY B N 1
ATOM 6476 C CA . GLY B 1 379 ? 0.257 42.781 -7.984 1 92.69 379 GLY B CA 1
ATOM 6477 C C . GLY B 1 379 ? -0.156 43.719 -6.848 1 92.69 379 GLY B C 1
ATOM 6478 O O . GLY B 1 379 ? 0.658 44.031 -5.984 1 92.69 379 GLY B O 1
ATOM 6479 N N . ARG B 1 380 ? -1.423 44.156 -6.945 1 90 380 ARG B N 1
ATOM 6480 C CA . ARG B 1 380 ? -2.043 45 -5.93 1 90 380 ARG B CA 1
ATOM 6481 C C . ARG B 1 380 ? -3.453 44.531 -5.605 1 90 380 ARG B C 1
ATOM 6483 O O . ARG B 1 380 ? -4.344 44.594 -6.457 1 90 380 ARG B O 1
ATOM 6490 N N . PRO B 1 381 ? -3.58 44.062 -4.336 1 88.88 381 PRO B N 1
ATOM 6491 C CA . PRO B 1 381 ? -2.627 43.906 -3.232 1 88.88 381 PRO B CA 1
ATOM 6492 C C . PRO B 1 381 ? -1.539 42.875 -3.52 1 88.88 381 PRO B C 1
ATOM 6494 O O . PRO B 1 381 ? -1.668 42.094 -4.453 1 88.88 381 PRO B O 1
ATOM 6497 N N . LYS B 1 382 ? -0.579 42.938 -2.756 1 90.19 382 LYS B N 1
ATOM 6498 C CA . LYS B 1 382 ? 0.539 42.031 -2.953 1 90.19 382 LYS B CA 1
ATOM 6499 C C . LYS B 1 382 ? 0.072 40.594 -2.912 1 90.19 382 LYS B C 1
ATOM 6501 O O . LYS B 1 382 ? -0.789 40.219 -2.105 1 90.19 382 LYS B O 1
ATOM 6506 N N . CYS B 1 383 ? 0.604 39.75 -3.779 1 93.31 383 CYS B N 1
ATOM 6507 C CA . CYS B 1 383 ? 0.39 38.312 -3.926 1 93.31 383 CYS B CA 1
ATOM 6508 C C . CYS B 1 383 ? -0.899 38.031 -4.688 1 93.31 383 CYS B C 1
ATOM 6510 O O . CYS B 1 383 ? -1.319 36.875 -4.797 1 93.31 383 CYS B O 1
ATOM 6512 N N . SER B 1 384 ? -1.5 39.062 -5.23 1 91.5 384 SER B N 1
ATOM 6513 C CA . SER B 1 384 ? -2.68 38.844 -6.059 1 91.5 384 SER B CA 1
ATOM 6514 C C . SER B 1 384 ? -2.293 38.375 -7.457 1 91.5 384 SER B C 1
ATOM 6516 O O . SER B 1 384 ? -3.135 37.875 -8.195 1 91.5 384 SER B O 1
ATOM 6518 N N . GLU B 1 385 ? -1.08 38.562 -7.801 1 94.94 385 GLU B N 1
ATOM 6519 C CA . GLU B 1 385 ? -0.504 38.094 -9.055 1 94.94 385 GLU B CA 1
ATOM 6520 C C . GLU B 1 385 ? 0.78 37.312 -8.805 1 94.94 385 GLU B C 1
ATOM 6522 O O . GLU B 1 385 ? 1.464 37.531 -7.801 1 94.94 385 GLU B O 1
ATOM 6527 N N . ILE B 1 386 ? 1.008 36.469 -9.719 1 96.38 386 ILE B N 1
ATOM 6528 C CA . ILE B 1 386 ? 2.146 35.562 -9.57 1 96.38 386 ILE B CA 1
ATOM 6529 C C . ILE B 1 386 ? 3.361 36.125 -10.297 1 96.38 386 ILE B C 1
ATOM 6531 O O . ILE B 1 386 ? 3.33 36.344 -11.508 1 96.38 386 ILE B O 1
ATOM 6535 N N . GLY B 1 387 ? 4.379 36.406 -9.602 1 96.81 387 GLY B N 1
ATOM 6536 C CA . GLY B 1 387 ? 5.656 36.844 -10.164 1 96.81 387 GLY B CA 1
ATOM 6537 C C . GLY B 1 387 ? 6.59 35.656 -10.43 1 96.81 387 GLY B C 1
ATOM 6538 O O . GLY B 1 387 ? 6.16 34.594 -10.898 1 96.81 387 GLY B O 1
ATOM 6539 N N . ASN B 1 388 ? 7.91 35.906 -10.172 1 97.25 388 ASN B N 1
ATOM 6540 C CA . ASN B 1 388 ? 8.883 34.844 -10.32 1 97.25 388 ASN B CA 1
ATOM 6541 C C . ASN B 1 388 ? 8.797 33.844 -9.164 1 97.25 388 ASN B C 1
ATOM 6543 O O . ASN B 1 388 ? 9.242 34.125 -8.055 1 97.25 388 ASN B O 1
ATOM 6547 N N . ILE B 1 389 ? 8.352 32.688 -9.43 1 96.12 389 ILE B N 1
ATOM 6548 C CA . ILE B 1 389 ? 8.062 31.719 -8.398 1 96.12 389 ILE B CA 1
ATOM 6549 C C . ILE B 1 389 ? 9.367 31.172 -7.812 1 96.12 389 ILE B C 1
ATOM 6551 O O . ILE B 1 389 ? 9.367 30.547 -6.758 1 96.12 389 ILE B O 1
ATOM 6555 N N . TYR B 1 390 ? 10.539 31.484 -8.492 1 96.69 390 TYR B N 1
ATOM 6556 C CA . TYR B 1 390 ? 11.836 30.984 -8.047 1 96.69 390 TYR B CA 1
ATOM 6557 C C . TYR B 1 390 ? 12.578 32.031 -7.23 1 96.69 390 TYR B C 1
ATOM 6559 O O . TYR B 1 390 ? 13.68 31.781 -6.738 1 96.69 390 TYR B O 1
ATOM 6567 N N . LYS B 1 391 ? 11.984 33.156 -7.066 1 97.31 391 LYS B N 1
ATOM 6568 C CA . LYS B 1 391 ? 12.57 34.219 -6.234 1 97.31 391 LYS B CA 1
ATOM 6569 C C . LYS B 1 391 ? 12.148 34.062 -4.777 1 97.31 391 LYS B C 1
ATOM 6571 O O . LYS B 1 391 ? 10.961 34.094 -4.461 1 97.31 391 LYS B O 1
ATOM 6576 N N . LEU B 1 392 ? 13.102 33.875 -3.887 1 97.56 392 LEU B N 1
ATOM 6577 C CA . LEU B 1 392 ? 12.844 33.812 -2.455 1 97.56 392 LEU B CA 1
ATOM 6578 C C . LEU B 1 392 ? 13.305 35.062 -1.739 1 97.56 392 LEU B C 1
ATOM 6580 O O . LEU B 1 392 ? 14.32 35.656 -2.115 1 97.56 392 LEU B O 1
ATOM 6584 N N . LYS B 1 393 ? 12.602 35.438 -0.778 1 96.81 393 LYS B N 1
ATOM 6585 C CA . LYS B 1 393 ? 12.977 36.531 0.125 1 96.81 393 LYS B CA 1
ATOM 6586 C C . LYS B 1 393 ? 12.953 36.062 1.579 1 96.81 393 LYS B C 1
ATOM 6588 O O . LYS B 1 393 ? 12.031 36.406 2.326 1 96.81 393 LYS B O 1
ATOM 6593 N N . PRO B 1 394 ? 13.992 35.406 1.975 1 96.5 394 PRO B N 1
ATOM 6594 C CA . PRO B 1 394 ? 14.023 34.875 3.344 1 96.5 394 PRO B CA 1
ATOM 6595 C C . PRO B 1 394 ? 14.109 36 4.391 1 96.5 394 PRO B C 1
ATOM 6597 O O . PRO B 1 394 ? 14.789 37 4.172 1 96.5 394 PRO B O 1
ATOM 6600 N N . GLY B 1 395 ? 13.398 35.812 5.449 1 94.62 395 GLY B N 1
ATOM 6601 C CA . GLY B 1 395 ? 13.422 36.719 6.582 1 94.62 395 GLY B CA 1
ATOM 6602 C C . GLY B 1 395 ? 14.156 36.156 7.785 1 94.62 395 GLY B C 1
ATOM 6603 O O . GLY B 1 395 ? 14.93 35.219 7.656 1 94.62 395 GLY B O 1
ATOM 6604 N N . PRO B 1 396 ? 13.977 36.812 8.938 1 93.75 396 PRO B N 1
ATOM 6605 C CA . PRO B 1 396 ? 14.656 36.375 10.148 1 93.75 396 PRO B CA 1
ATOM 6606 C C . PRO B 1 396 ? 14.289 34.938 10.555 1 93.75 396 PRO B C 1
ATOM 6608 O O . PRO B 1 396 ? 15.078 34.25 11.211 1 93.75 396 PRO B O 1
ATOM 6611 N N . GLY B 1 397 ? 13.141 34.531 10.125 1 95.19 397 GLY B N 1
ATOM 6612 C CA . GLY B 1 397 ? 12.719 33.188 10.422 1 95.19 397 GLY B CA 1
ATOM 6613 C C . GLY B 1 397 ? 13.633 32.125 9.82 1 95.19 397 GLY B C 1
ATOM 6614 O O . GLY B 1 397 ? 13.797 31.031 10.383 1 95.19 397 GLY B O 1
ATOM 6615 N N . SER B 1 398 ? 14.258 32.469 8.703 1 96.88 398 SER B N 1
ATOM 6616 C CA . SER B 1 398 ? 15.156 31.5 8.055 1 96.88 398 SER B CA 1
ATOM 6617 C C . SER B 1 398 ? 16.406 31.281 8.891 1 96.88 398 SER B C 1
ATOM 6619 O O . SER B 1 398 ? 16.938 30.156 8.953 1 96.88 398 SER B O 1
ATOM 6621 N N . GLN B 1 399 ? 16.875 32.281 9.555 1 96.5 399 GLN B N 1
ATOM 6622 C CA . GLN B 1 399 ? 18.062 32.156 10.391 1 96.5 399 GLN B CA 1
ATOM 6623 C C . GLN B 1 399 ? 17.781 31.297 11.625 1 96.5 399 GLN B C 1
ATOM 6625 O O . GLN B 1 399 ? 18.594 30.422 11.977 1 96.5 399 GLN B O 1
ATOM 6630 N N . ARG B 1 400 ? 16.688 31.547 12.219 1 96.56 400 ARG B N 1
ATOM 6631 C CA . ARG B 1 400 ? 16.312 30.766 13.391 1 96.56 400 ARG B CA 1
ATOM 6632 C C . ARG B 1 400 ? 16.109 29.297 13.039 1 96.56 400 ARG B C 1
ATOM 6634 O O . ARG B 1 400 ? 16.609 28.422 13.734 1 96.56 400 ARG B O 1
ATOM 6641 N N . LEU B 1 401 ? 15.398 29.094 11.953 1 97.88 401 LEU B N 1
ATOM 6642 C CA . LEU B 1 401 ? 15.133 27.734 11.516 1 97.88 401 LEU B CA 1
ATOM 6643 C C . LEU B 1 401 ? 16.422 27.031 11.117 1 97.88 401 LEU B C 1
ATOM 6645 O O . LEU B 1 401 ? 16.625 25.859 11.438 1 97.88 401 LEU B O 1
ATOM 6649 N N . HIS B 1 402 ? 17.266 27.75 10.406 1 97.69 402 HIS B N 1
ATOM 6650 C CA . HIS B 1 402 ? 18.531 27.172 9.984 1 97.69 402 HIS B CA 1
ATOM 6651 C C . HIS B 1 402 ? 19.359 26.719 11.188 1 97.69 402 HIS B C 1
ATOM 6653 O O . HIS B 1 402 ? 19.938 25.625 11.164 1 97.69 402 HIS B O 1
ATOM 6659 N N . ARG B 1 403 ? 19.453 27.531 12.172 1 97.5 403 ARG B N 1
ATOM 6660 C CA . ARG B 1 403 ? 20.188 27.172 13.375 1 97.5 403 ARG B CA 1
ATOM 6661 C C . ARG B 1 403 ? 19.594 25.922 14.039 1 97.5 403 ARG B C 1
ATOM 6663 O O . ARG B 1 403 ? 20.328 25.031 14.453 1 97.5 403 ARG B O 1
ATOM 6670 N N . HIS B 1 404 ? 18.328 25.891 14.117 1 97.94 404 HIS B N 1
ATOM 6671 C CA . HIS B 1 404 ? 17.625 24.766 14.727 1 97.94 404 HIS B CA 1
ATOM 6672 C C . HIS B 1 404 ? 17.875 23.484 13.953 1 97.94 404 HIS B C 1
ATOM 6674 O O . HIS B 1 404 ? 18.266 22.469 14.531 1 97.94 404 HIS B O 1
ATOM 6680 N N . VAL B 1 405 ? 17.703 23.531 12.641 1 98.31 405 VAL B N 1
ATOM 6681 C CA . VAL B 1 405 ? 17.844 22.359 11.766 1 98.31 405 VAL B CA 1
ATOM 6682 C C . VAL B 1 405 ? 19.297 21.891 11.766 1 98.31 405 VAL B C 1
ATOM 6684 O O . VAL B 1 405 ? 19.562 20.688 11.828 1 98.31 405 VAL B O 1
ATOM 6687 N N . ALA B 1 406 ? 20.203 22.844 11.695 1 97.69 406 ALA B N 1
ATOM 6688 C CA . ALA B 1 406 ? 21.625 22.484 11.727 1 97.69 406 ALA B CA 1
ATOM 6689 C C . ALA B 1 406 ? 21.969 21.734 13.008 1 97.69 406 ALA B C 1
ATOM 6691 O O . ALA B 1 406 ? 22.703 20.75 12.977 1 97.69 406 ALA B O 1
ATOM 6692 N N . ARG B 1 407 ? 21.484 22.203 14.094 1 97.31 407 ARG B N 1
ATOM 6693 C CA . ARG B 1 407 ? 21.719 21.547 15.375 1 97.31 407 ARG B CA 1
ATOM 6694 C C . ARG B 1 407 ? 21.156 20.141 15.375 1 97.31 407 ARG B C 1
ATOM 6696 O O . ARG B 1 407 ? 21.797 19.203 15.852 1 97.31 407 ARG B O 1
ATOM 6703 N N . LEU B 1 408 ? 19.953 19.969 14.898 1 97.69 408 LEU B N 1
ATOM 6704 C CA . LEU B 1 408 ? 19.297 18.656 14.852 1 97.69 408 LEU B CA 1
ATOM 6705 C C . LEU B 1 408 ? 20.094 17.688 13.984 1 97.69 408 LEU B C 1
ATOM 6707 O O . LEU B 1 408 ? 20.266 16.516 14.344 1 97.69 408 LEU B O 1
ATOM 6711 N N . ILE B 1 409 ? 20.531 18.188 12.867 1 97.62 409 ILE B N 1
ATOM 6712 C CA . ILE B 1 409 ? 21.266 17.344 11.93 1 97.62 409 ILE B CA 1
ATOM 6713 C C . ILE B 1 409 ? 22.594 16.922 12.547 1 97.62 409 ILE B C 1
ATOM 6715 O O . ILE B 1 409 ? 23.016 15.773 12.398 1 97.62 409 ILE B O 1
ATOM 6719 N N . LEU B 1 410 ? 23.25 17.828 13.25 1 96.75 410 LEU B N 1
ATOM 6720 C CA . LEU B 1 410 ? 24.5 17.5 13.93 1 96.75 410 LEU B CA 1
ATOM 6721 C C . LEU B 1 410 ? 24.281 16.422 14.984 1 96.75 410 LEU B C 1
ATOM 6723 O O . LEU B 1 410 ? 25.094 15.508 15.125 1 96.75 410 LEU B O 1
ATOM 6727 N N . LYS B 1 411 ? 23.203 16.547 15.719 1 96.31 411 LYS B N 1
ATOM 6728 C CA . LYS B 1 411 ? 22.844 15.523 16.703 1 96.31 411 LYS B CA 1
ATOM 6729 C C . LYS B 1 411 ? 22.625 14.164 16.047 1 96.31 411 LYS B C 1
ATOM 6731 O O . LYS B 1 411 ? 23.062 13.133 16.562 1 96.31 411 LYS B O 1
ATOM 6736 N N . ALA B 1 412 ? 21.969 14.133 14.953 1 96 412 ALA B N 1
ATOM 6737 C CA . ALA B 1 412 ? 21.719 12.898 14.211 1 96 412 ALA B CA 1
ATOM 6738 C C . ALA B 1 412 ? 23.016 12.258 13.758 1 96 412 ALA B C 1
ATOM 6740 O O . ALA B 1 412 ? 23.188 11.039 13.852 1 96 412 ALA B O 1
ATOM 6741 N N . LYS B 1 413 ? 23.922 13.039 13.273 1 94.44 413 LYS B N 1
ATOM 6742 C CA . LYS B 1 413 ? 25.219 12.555 12.773 1 94.44 413 LYS B CA 1
ATOM 6743 C C . LYS B 1 413 ? 26.047 11.953 13.906 1 94.44 413 LYS B C 1
ATOM 6745 O O . LYS B 1 413 ? 26.844 11.039 13.672 1 94.44 413 LYS B O 1
ATOM 6750 N N . SER B 1 414 ? 25.828 12.414 15.078 1 94.12 414 SER B N 1
ATOM 6751 C CA . SER B 1 414 ? 26.562 11.898 16.219 1 94.12 414 SER B CA 1
ATOM 6752 C C . SER B 1 414 ? 26 10.555 16.688 1 94.12 414 SER B C 1
ATOM 6754 O O . SER B 1 414 ? 26.625 9.867 17.5 1 94.12 414 SER B O 1
ATOM 6756 N N . GLY B 1 415 ? 24.781 10.18 16.203 1 90.38 415 GLY B N 1
ATOM 6757 C CA . GLY B 1 415 ? 24.156 8.914 16.562 1 90.38 415 GLY B CA 1
ATOM 6758 C C . GLY B 1 415 ? 23.312 9.008 17.828 1 90.38 415 GLY B C 1
ATOM 6759 O O . GLY B 1 415 ? 22.734 8.016 18.266 1 90.38 415 GLY B O 1
ATOM 6760 N N . GLU B 1 416 ? 23.219 10.18 18.344 1 86.12 416 GLU B N 1
ATOM 6761 C CA . GLU B 1 416 ? 22.453 10.383 19.562 1 86.12 416 GLU B CA 1
ATOM 6762 C C . GLU B 1 416 ? 20.953 10.242 19.312 1 86.12 416 GLU B C 1
ATOM 6764 O O . GLU B 1 416 ? 20.406 10.844 18.375 1 86.12 416 GLU B O 1
ATOM 6769 N N . ASP B 1 417 ? 20.266 9.422 20.094 1 89.94 417 ASP B N 1
ATOM 6770 C CA . ASP B 1 417 ? 18.828 9.25 20.078 1 89.94 417 ASP B CA 1
ATOM 6771 C C . ASP B 1 417 ? 18.344 8.781 18.719 1 89.94 417 ASP B C 1
ATOM 6773 O O . ASP B 1 417 ? 17.344 9.273 18.203 1 89.94 417 ASP B O 1
ATOM 6777 N N . GLN B 1 418 ? 19.094 7.969 18.094 1 93.62 418 GLN B N 1
ATOM 6778 C CA . GLN B 1 418 ? 18.75 7.445 16.781 1 93.62 418 GLN B CA 1
ATOM 6779 C C . GLN B 1 418 ? 18.25 6.008 16.875 1 93.62 418 GLN B C 1
ATOM 6781 O O . GLN B 1 418 ? 18.094 5.473 17.969 1 93.62 418 GLN B O 1
ATOM 6786 N N . CYS B 1 419 ? 17.906 5.48 15.742 1 92.62 419 CYS B N 1
ATOM 6787 C CA . CYS B 1 419 ? 17.344 4.141 15.672 1 92.62 419 CYS B CA 1
ATOM 6788 C C . CYS B 1 419 ? 18.266 3.121 16.312 1 92.62 419 CYS B C 1
ATOM 6790 O O . CYS B 1 419 ? 19.438 2.994 15.914 1 92.62 419 CYS B O 1
ATOM 6792 N N . LYS B 1 420 ? 17.922 2.547 17.5 1 84.88 420 LYS B N 1
ATOM 6793 C CA . LYS B 1 420 ? 18.719 1.51 18.141 1 84.88 420 LYS B CA 1
ATOM 6794 C C . LYS B 1 420 ? 17.891 0.258 18.406 1 84.88 420 LYS B C 1
ATOM 6796 O O . LYS B 1 420 ? 16.703 0.348 18.703 1 84.88 420 LYS B O 1
#

Organism: Vigna unguiculata (NCBI:txid3917)

InterPro domains:
  IPR003406 Glycosyl transferase, family 14 [PF02485] (79-338)
  IPR044610 Beta-glucuronosyltransferase GlcAT14A/B/C [PTHR45719] (7-419)

Solvent-accessible surface area (backbone atoms only — not comparable to full-atom values): 46821 Å² total; per-residue (Å²): 134,85,76,77,79,79,77,76,71,83,70,62,66,82,67,57,63,74,60,61,83,62,63,70,82,68,58,76,79,62,87,80,68,95,75,67,92,79,73,95,72,85,74,93,78,71,87,79,76,83,74,77,82,75,80,71,74,76,74,74,67,75,70,72,66,64,74,67,75,73,72,78,77,80,57,78,57,23,43,31,37,34,40,34,26,52,65,87,26,60,66,35,30,53,50,35,51,34,59,59,55,53,86,62,33,37,36,36,37,40,46,28,47,79,25,53,68,66,57,52,49,45,55,51,48,50,51,64,65,34,63,66,45,54,72,72,61,42,66,43,64,54,78,83,44,53,42,64,34,82,51,24,31,34,40,42,50,50,53,50,21,46,50,26,40,46,57,72,75,42,79,77,47,35,33,36,34,55,45,46,32,35,36,45,69,56,39,36,53,32,13,52,37,56,50,50,38,81,48,70,65,67,44,22,29,45,23,47,42,61,78,54,70,69,42,47,72,70,20,61,20,37,33,36,46,46,41,32,55,35,35,75,58,84,52,73,66,45,73,35,38,68,61,49,77,74,56,67,61,54,68,70,27,32,45,52,70,37,35,35,36,10,42,68,57,52,50,48,53,46,48,15,56,81,33,56,42,52,36,47,51,42,53,29,36,30,21,61,43,19,43,25,22,50,65,42,22,49,38,49,69,33,72,78,50,35,73,28,46,27,65,35,46,50,56,42,68,48,62,46,90,73,69,56,100,58,66,40,72,56,46,62,89,44,47,66,61,51,67,69,61,24,31,50,28,34,40,39,46,58,79,85,41,65,34,56,56,50,42,26,51,76,57,31,56,29,51,94,94,43,57,42,71,42,41,24,43,27,64,87,60,74,55,71,34,82,50,52,67,85,41,67,54,62,52,74,46,20,57,42,30,38,54,42,51,52,52,46,47,52,42,33,74,72,54,57,74,50,79,115,133,82,88,77,86,89,84,94,81,93,82,85,80,79,92,78,67,100,75,66,68,103,70,72,68,100,71,74,95,82,89,93,83,87,87,83,91,82,88,78,92,87,76,88,79,82,73,78,81,82,82,78,81,76,81,75,74,78,75,78,70,74,70,74,68,64,75,68,75,73,73,78,76,81,56,78,56,22,43,31,35,35,41,34,23,52,68,87,25,59,67,37,30,52,51,37,51,34,57,61,54,52,87,63,33,36,36,36,38,38,46,28,46,79,25,52,67,67,55,50,50,47,56,49,49,51,51,63,65,34,64,66,45,54,71,72,63,43,68,43,64,52,77,84,46,53,43,63,35,81,53,22,31,36,38,42,51,50,53,50,23,47,51,26,40,47,57,72,73,42,81,78,45,36,33,37,36,55,45,44,31,34,36,44,71,56,37,35,56,32,12,51,37,57,49,50,38,81,49,70,66,68,44,22,28,45,23,47,42,60,80,55,70,70,40,46,71,68,20,61,21,36,33,37,46,44,42,32,55,35,37,76,57,86,53,74,67,45,73,35,38,68,60,48,76,75,56,67,61,57,68,69,28,32,45,52,70,38,34,34,36,10,43,66,58,52,50,46,53,45,48,15,55,81,31,56,43,52,36,46,50,42,54,30,37,30,21,60,43,19,44,23,23,50,64,42,23,50,38,49,70,34,72,79,50,35,73,30,45,25,65,35,44,50,57,41,69,49,61,46,88,73,70,58,98,59,65,40,72,55,42,63,91,44,46,66,61,50,66,70,62,25,31,51,27,33,39,38,45,57,80,86,40,65,36,56,56,51,42,27,52,75,58,33,56,30,52,92,94,42,56,41,70,43,41,25,44,25,63,88,60,74,54,69,32,83,49,53,65,86,41,67,54,62,52,73,46,21,57,41,30,38,54,41,51,52,51,46,48,54,41,34,74,71,54,58,74,51,77,116

Sequence (840 aa):
MGFLNIEKKWLYPFLVCSAICMLFLVTSFNMGLVSSIHSINSLFFFLPSHLRSNQTSSFSVEKRTTPAPAPAKSGIPRFAYLISGSKGDLEKLWRTLHALYHPLNHYVVHMDLESPIEERNEIAHRIERQHVFAEIGNVYVITKSNMVTYRGPTMVANTLHACAILLKRSKDWDWFINLSASDYPLVTQDDLLYTFSDLDRGLNFIEHTSQLGWKFDKRAMPLIVDPGLYMSNKSDVFWVEPNRPLPTAFKLFTGSAWMVLSHDFVEYIIWGWDNLPRTLLMYYTNFLSSPEGYFQTVACNVPELAKTIVNNDLHFISWDNPPQQHPHVLNINDTDKMFESGAAFARKFNQDDPSLDVIDKKILRRRNGLFPLGGWCTGRPKCSEIGNIYKLKPGPGSQRLHRHVARLILKAKSGEDQCKMGFLNIEKKWLYPFLVCSAICMLFLVTSFNMGLVSSIHSINSLFFFLPSHLRSNQTSSFSVEKRTTPAPAPAKSGIPRFAYLISGSKGDLEKLWRTLHALYHPLNHYVVHMDLESPIEERNEIAHRIERQHVFAEIGNVYVITKSNMVTYRGPTMVANTLHACAILLKRSKDWDWFINLSASDYPLVTQDDLLYTFSDLDRGLNFIEHTSQLGWKFDKRAMPLIVDPGLYMSNKSDVFWVEPNRPLPTAFKLFTGSAWMVLSHDFVEYIIWGWDNLPRTLLMYYTNFLSSPEGYFQTVACNVPELAKTIVNNDLHFISWDNPPQQHPHVLNINDTDKMFESGAAFARKFNQDDPSLDVIDKKILRRRNGLFPLGGWCTGRPKCSEIGNIYKLKPGPGSQRLHRHVARLILKAKSGEDQCK

Nearest PDB structures (foldseek):
  6ejc-assembly1_A  TM=8.341E-01  e=7.266E-21  Homo sapiens
  3otk-assembly6_D  TM=8.256E-01  e=2.401E-16  Mus musculus
  2gam-assembly2_C  TM=8.231E-01  e=6.118E-16  Mus musculus
  3otk-assembly5_B  TM=8.270E-01  e=1.164E-15  Mus musculus
  3otk-assembly6_C  TM=7.953E-01  e=3.334E-15  Mus musculus

Secondary structure (DSSP, 8-state):
--------GGGSGGGTHHHHTTSGGGTTTT--------------------------------------------S---EEEEEEE-TT-HHHHHHHHHHH--TTSEEEEEE-TTS-HHHHHHHHHHHHH-HHHHHH--EEE-SSPPP--TTSTHHHHHHHHHHHHHHHH-S--SEEEEEETT-EESS-HHHHHHHHTTS-TT-EE--EES--TTHIIIIISSEEE-GGGT-SS----EEEBS--PPPSSS---EE-S--EEEHHHHHHHHH-TTSHHHHHHHHHTTSTTGGGTHHHHHHHTSHHHHTTEES---EEE---SS--SSPPPB-GGGHHHHHHH--SEEE-B-TT-HHHHHHIIIII---TTSPPP-TTEETTTTTSEE--TT-----HHHHHHHHHHHHHHHHHHTTTT---/-----------------TTSSTTS--------------------------------------------------S---EEEEEEE-TT-HHHHHHHHHHH--TTSEEEEEE-TTS-HHHHHHHHHHHHH-HHHHHH--EEE-SSPPP--TTSHHHHHHHHHHHHHHHHH-S--SEEEEEETT-EESS-HHHHHHHHTTS-TT-EE--EES--TTHIIIIISSEEE-GGGT-SS----EEEBS--PPPSSS---EE-S--EEEHHHHHHHHH-TTSHHHHHHHHHTTSTTGGGTHHHHHHHTSHHHHTTEES---EEE---SS--SSPPPB-GGGHHHHHHH--SEEE-B-TT-HHHHHHIIIII---TTSPPP-TTEETTTTTSEE--TT-----HHHHHHHHHHHHHHHHHHTTTT---